Protein 1D0C (pdb70)

Sequence (830 aa):
GPKFPRVKNWELGSITYDTLCAQSQQDGPCTPRRCLGSLVLPRKLQTRPSPGPPPAEQLLSQARDFINQYYSSIKRSGSQAHEERLQEVEAEVASTGTYHLRESELVFGAKQAWRNAPRCVGRIQWGKLQVFDARDCSSAQEMFTYICNHIKYATNRGNLRSAITVFPQRAPGRGDFRIWNSQLVRYAGYRQQDGSVRGDPANVEITELCIQHGWTPGNGRFDVLPLLLQAPDEAPELFVLPPELVLEVPLEHPTLEWFAALGLRWYALPAVSNMLLEIGGLEFSAAPFSGWYMSTEIGTRNLCDPHRYNILEDVAVCMDLDTRTTSSLWKDKAAVEINLAVLHSFQLAKVTIVDHHAATVSFMKHLDNEQKARGGCPADWAWIVPPISGSLTPVFHQEMVNYILSPAFRYQPDPWKFPRVKNWELGSITYDTLCAQSQQDGPCTPRRCLGSLVLPRKLQTRPSPGPPPAEQLLSQARDFINQYYSSIKRSGSQAHEERLQEVEAEVASTGTYHLRESELVFGAKQAWRNAPRCVGRIQWGKLQVFDARDCSSAQEMFTYICNHIKYATNRGNLRSAITVFPQRAPGRGDFRIWNSQLVRYAGYRQQDGSVRGDPANVEITELCIQHGWTPGNGRFDVLPLLLQAPDEAPELFVLPPELVLEVPLEHPTLEWFAALGLRWYALPAVSNMLLEIGGLEFSAAPFSGWYMSTEIGTRNLCDPHRYNILEDVAVCMDLDTRTTSSLWKDKAAVEINLAVLHSFQLAKVTIVDHHAATVSFMKHLDNEQKARGGCPADWAWIVPPISGSLTPVFHQEMVNYILSPAFRYQPDPW

Nearest PDB structures (foldseek):
  5adn-assembly1_A  TM=1.001E+00  e=1.679E-86  Bos taurus
  1d1w-assembly1_A  TM=1.001E+00  e=5.850E-86  Bos taurus
  3jwx-assembly1_A  TM=9.986E-01  e=1.632E-84  Bos taurus
  1zzs-assembly1_B  TM=9.961E-01  e=7.212E-84  Bos taurus
  7m56-assembly1_A  TM=9.965E-01  e=1.079E-80  Homo sapiens

Foldseek 3Di:
DDPFDWWAQQVVGDIAGFPLQVQFPWDDDDDPVDDPLPDDADCTLEDDDDLFADDLVVLLVLQLVQLQVVCVVVPQHPHPVSVVVNVVQNVCCVVFVHGDDDPVSVVVQVLVQLLAAFLDLQNLCSVQEAEAEAQVDADQVSVVVQVLVCLCQQQVQQPGGKYKYFYHWDHGPKAAKAWQDFWQWAFEWDQDPVGDTAAWLVHDVVNVVQVVQPDDDDRHRGHTGWIFTDGIPDGTHTGRDDVVSWAKFQFDFPPPHCRSVVRDIGTFKTKGFQWWFAGSSIIRRGMIIIDGEALCCVLPVQCCDCNTVNCQVVQLVVVVFDPPDPVSVSSVVSSVRSSNRSVVRSVVSSHDYHYLQRSLVSSVVVQVVCCVVSVGGAHSLVSNQGPPPRVVHSSNSIGHHHGGDPSHIGHYDRPD/DWDWWAQQVVGDIATFPLQVQFPDDDDDDVVDDPLVDDADPRQADDAFQDADPLVVLLVLQLVLLQVVCVVVPCHVPVVSVVVSVQQNVVCVVPVGDDDDPVSVLVQQLVQLQAEQLDLQNLCSNFEAEAEAQVDADQVSVVVVVLVVLCQQPVQFAGGKYKYFYHWDDHPKFAWAWLDQFQWAFEWDCDPPNDTAAWLVHPVVNVVQVVQPDDDDRHRGHTAWIFTDGIPDGTDTGRHDVVSWAKFQWDFPPQHCPSVVRDIGTFKTKGFQWWFDGSNIIGRGMIIITGEALCCVLPVQCCPCNTVNCQVVQLVSVVFDPPDCVSVSSVVSSVRSSNRSVVRSVVSNHDYHYLQRSNVSSVVVQVVCCVVRVGGAHSLVSNQGPPCRVVHSSNSIGHHHGGDPSHIHHYDRPD

Structure (mmCIF, N/CA/C/O backbone):
data_1D0C
#
_entry.id   1D0C
#
_cell.length_a   57.44
_cell.length_b   105.98
_cell.length_c   155.79
_cell.angle_alpha   90
_cell.angle_beta   90
_cell.angle_gamma   90
#
_symmetry.space_group_name_H-M   'P 21 21 21'
#
loop_
_entity.id
_entity.type
_entity.pdbx_description
1 polymer 'BOVINE ENDOTHELIAL NITRIC OXIDE SYNTHASE HEME DOMAIN'
2 non-polymer 'ACETATE ION'
3 non-polymer 'ZINC ION'
4 non-polymer 'PROTOPORPHYRIN IX CONTAINING FE'
5 non-polymer 3-BROMO-7-NITROINDAZOLE
6 non-polymer 'CACODYLIC ACID'
7 non-polymer GLYCEROL
8 water water
#
loop_
_atom_site.group_PDB
_atom_site.id
_atom_site.type_symbol
_atom_site.label_atom_id
_atom_site.label_alt_id
_atom_site.label_comp_id
_atom_site.label_asym_id
_atom_site.label_entity_id
_atom_site.label_seq_id
_atom_site.pdbx_PDB_ins_code
_atom_site.Cartn_x
_atom_site.Cartn_y
_atom_site.Cartn_z
_atom_site.occupancy
_atom_site.B_iso_or_equiv
_atom_site.auth_seq_id
_atom_site.auth_comp_id
_atom_site.auth_asym_id
_atom_site.auth_atom_id
_atom_site.pdbx_PDB_model_num
ATOM 1 N N . GLY A 1 29 ? 8.833 -18.065 54.248 1.00 91.35 67 GLY A N 1
ATOM 2 C CA . GLY A 1 29 ? 8.793 -19.035 53.170 1.00 65.00 67 GLY A CA 1
ATOM 3 C C . GLY A 1 29 ? 9.735 -18.701 52.031 1.00 55.83 67 GLY A C 1
ATOM 4 O O . GLY A 1 29 ? 10.947 -18.928 52.125 1.00 46.43 67 GLY A O 1
ATOM 5 N N . PRO A 1 30 ? 9.208 -18.171 50.931 1.00 35.42 68 PRO A N 1
ATOM 6 C CA . PRO A 1 30 ? 10.080 -17.868 49.793 1.00 37.51 68 PRO A CA 1
ATOM 7 C C . PRO A 1 30 ? 11.151 -16.861 50.205 1.00 47.43 68 PRO A C 1
ATOM 8 O O . PRO A 1 30 ? 10.860 -15.867 50.868 1.00 52.23 68 PRO A O 1
ATOM 12 N N . LYS A 1 31 ? 12.361 -17.197 49.797 1.00 49.67 69 LYS A N 1
ATOM 13 C CA . LYS A 1 31 ? 13.602 -16.472 50.036 1.00 45.61 69 LYS A CA 1
ATOM 14 C C . LYS A 1 31 ? 13.688 -15.265 49.103 1.00 49.40 69 LYS A C 1
ATOM 15 O O . LYS A 1 31 ? 14.692 -14.994 48.441 1.00 52.41 69 LYS A O 1
ATOM 21 N N . PHE A 1 32 ? 12.591 -14.507 49.033 1.00 37.32 70 PHE A N 1
ATOM 22 C CA . PHE A 1 32 ? 12.522 -13.267 48.252 1.00 29.83 70 PHE A CA 1
ATOM 23 C C . PHE A 1 32 ? 11.766 -12.208 49.039 1.00 27.33 70 PHE A C 1
ATOM 24 O O . PHE A 1 32 ? 11.024 -12.524 49.982 1.00 27.08 70 PHE A O 1
ATOM 32 N N . PRO A 1 33 ? 11.906 -10.929 48.744 1.00 25.36 71 PRO A N 1
ATOM 33 C CA . PRO A 1 33 ? 11.039 -9.963 49.436 1.00 26.45 71 PRO A CA 1
ATOM 34 C C . PRO A 1 33 ? 9.558 -10.257 49.246 1.00 29.05 71 PRO A C 1
ATOM 35 O O . PRO A 1 33 ? 9.001 -10.460 48.165 1.00 27.41 71 PRO A O 1
ATOM 39 N N . ARG A 1 34 ? 8.871 -10.270 50.386 1.00 22.47 72 ARG A N 1
ATOM 40 C CA . ARG A 1 34 ? 7.434 -10.370 50.504 1.00 21.50 72 ARG A CA 1
ATOM 41 C C . ARG A 1 34 ? 6.849 -8.963 50.407 1.00 34.88 72 ARG A C 1
ATOM 42 O O . ARG A 1 34 ? 7.293 -8.057 51.121 1.00 34.81 72 ARG A O 1
ATOM 50 N N . VAL A 1 35 ? 5.870 -8.788 49.541 1.00 28.49 73 VAL A N 1
ATOM 51 C CA . VAL A 1 35 ? 5.277 -7.508 49.240 1.00 23.71 73 VAL A CA 1
ATOM 52 C C . VAL A 1 35 ? 3.781 -7.541 49.500 1.00 22.00 73 VAL A C 1
ATOM 53 O O . VAL A 1 35 ? 3.108 -8.402 48.945 1.00 29.02 73 VAL A O 1
ATOM 57 N N . LYS A 1 36 ? 3.284 -6.609 50.307 1.00 21.34 74 LYS A N 1
ATOM 58 C CA . LYS A 1 36 ? 1.878 -6.586 50.643 1.00 19.80 74 LYS A CA 1
ATOM 59 C C . LYS A 1 36 ? 1.156 -5.382 50.055 1.00 20.79 74 LYS A C 1
ATOM 60 O O . LYS A 1 36 ? 1.655 -4.269 50.002 1.00 25.99 74 LYS A O 1
ATOM 66 N N . ASN A 1 37 ? -0.079 -5.634 49.636 1.00 24.02 75 ASN A N 1
ATOM 67 C CA . ASN A 1 37 ? -1.030 -4.576 49.348 1.00 27.01 75 ASN A CA 1
ATOM 68 C C . ASN A 1 37 ? -2.003 -4.465 50.531 1.00 27.87 75 ASN A C 1
ATOM 69 O O . ASN A 1 37 ? -2.702 -5.436 50.821 1.00 27.68 75 ASN A O 1
ATOM 74 N N . TRP A 1 38 ? -2.006 -3.326 51.209 1.00 24.60 76 TRP A N 1
ATOM 75 C CA . TRP A 1 38 ? -2.800 -3.145 52.434 1.00 25.82 76 TRP A CA 1
ATOM 76 C C . TRP A 1 38 ? -4.254 -2.838 52.184 1.00 30.67 76 TRP A C 1
ATOM 77 O O . TRP A 1 38 ? -5.123 -3.015 53.046 1.00 33.60 76 TRP A O 1
ATOM 88 N N . GLU A 1 39 ? -4.603 -2.361 50.986 1.00 22.78 77 GLU A N 1
ATOM 89 C CA . GLU A 1 39 ? -6.017 -2.169 50.703 1.00 25.39 77 GLU A CA 1
ATOM 90 C C . GLU A 1 39 ? -6.720 -3.500 50.445 1.00 33.34 77 GLU A C 1
ATOM 91 O O . GLU A 1 39 ? -7.882 -3.705 50.806 1.00 30.88 77 GLU A O 1
ATOM 97 N N . LEU A 1 40 ? -6.033 -4.429 49.788 1.00 31.84 78 LEU A N 1
ATOM 98 C CA . LEU A 1 40 ? -6.665 -5.664 49.332 1.00 29.50 78 LEU A CA 1
ATOM 99 C C . LEU A 1 40 ? -6.274 -6.877 50.169 1.00 30.67 78 LEU A C 1
ATOM 100 O O . LEU A 1 40 ? -6.953 -7.908 50.081 1.00 36.04 78 LEU A O 1
ATOM 105 N N . GLY A 1 41 ? -5.203 -6.744 50.943 1.00 26.76 79 GLY A N 1
ATOM 106 C CA . GLY A 1 41 ? -4.670 -7.758 51.823 1.00 29.63 79 GLY A CA 1
ATOM 107 C C . GLY A 1 41 ? -3.999 -8.903 51.084 1.00 38.17 79 GLY A C 1
ATOM 108 O O . GLY A 1 41 ? -3.930 -10.017 51.603 1.00 50.92 79 GLY A O 1
ATOM 109 N N . SER A 1 42 ? -3.501 -8.651 49.880 1.00 35.75 80 SER A N 1
ATOM 110 C CA . SER A 1 42 ? -2.865 -9.669 49.055 1.00 27.95 80 SER A CA 1
ATOM 111 C C . SER A 1 42 ? -1.349 -9.555 49.147 1.00 27.44 80 SER A C 1
ATOM 112 O O . SER A 1 42 ? -0.814 -8.481 49.449 1.00 29.50 80 SER A O 1
ATOM 115 N N . ILE A 1 43 ? -0.680 -10.673 48.903 1.00 21.53 81 ILE A N 1
ATOM 116 C CA . ILE A 1 43 ? 0.762 -10.787 49.045 1.00 19.91 81 ILE A CA 1
ATOM 117 C C . ILE A 1 43 ? 1.387 -11.286 47.751 1.00 29.27 81 ILE A C 1
ATOM 118 O O . ILE A 1 43 ? 0.808 -12.146 47.095 1.00 27.38 81 ILE A O 1
ATOM 123 N N . THR A 1 44 ? 2.545 -10.735 47.409 1.00 27.44 82 THR A N 1
ATOM 124 C CA . THR A 1 44 ? 3.340 -11.302 46.332 1.00 28.72 82 THR A CA 1
ATOM 125 C C . THR A 1 44 ? 4.774 -11.349 46.823 1.00 25.05 82 THR A C 1
ATOM 126 O O . THR A 1 44 ? 5.118 -10.726 47.831 1.00 26.70 82 THR A O 1
ATOM 130 N N . TYR A 1 45 ? 5.601 -12.102 46.108 1.00 20.35 83 TYR A N 1
ATOM 131 C CA . TYR A 1 45 ? 7.013 -12.134 46.390 1.00 16.72 83 TYR A CA 1
ATOM 132 C C . TYR A 1 45 ? 7.717 -11.646 45.112 1.00 25.66 83 TYR A C 1
ATOM 133 O O . TYR A 1 45 ? 7.287 -12.081 44.045 1.00 26.55 83 TYR A O 1
ATOM 142 N N . ASP A 1 46 ? 8.714 -10.810 45.266 1.00 23.42 84 ASP A N 1
ATOM 143 C CA . ASP A 1 46 ? 9.458 -10.329 44.090 1.00 25.18 84 ASP A CA 1
ATOM 144 C C . ASP A 1 46 ? 10.686 -11.205 43.875 1.00 26.20 84 ASP A C 1
ATOM 145 O O . ASP A 1 46 ? 11.675 -11.156 44.622 1.00 25.94 84 ASP A O 1
ATOM 150 N N . THR A 1 47 ? 10.659 -12.012 42.799 1.00 22.09 85 THR A N 1
ATOM 151 C CA . THR A 1 47 ? 11.853 -12.787 42.460 1.00 22.64 85 THR A CA 1
ATOM 152 C C . THR A 1 47 ? 12.722 -12.099 41.409 1.00 23.73 85 THR A C 1
ATOM 153 O O . THR A 1 47 ? 13.903 -12.469 41.291 1.00 25.06 85 THR A O 1
ATOM 157 N N . LEU A 1 48 ? 12.156 -11.142 40.687 1.00 21.75 86 LEU A N 1
ATOM 158 C CA . LEU A 1 48 ? 12.870 -10.406 39.637 1.00 24.43 86 LEU A CA 1
ATOM 159 C C . LEU A 1 48 ? 14.103 -9.693 40.154 1.00 26.79 86 LEU A C 1
ATOM 160 O O . LEU A 1 48 ? 15.157 -9.634 39.510 1.00 25.55 86 LEU A O 1
ATOM 165 N N . CYS A 1 49 ? 14.040 -9.114 41.362 1.00 25.86 87 CYS A N 1
ATOM 166 C CA . CYS A 1 49 ? 15.179 -8.422 41.958 1.00 25.15 87 CYS A CA 1
ATOM 167 C C . CYS A 1 49 ? 16.414 -9.299 42.069 1.00 24.72 87 CYS A C 1
ATOM 168 O O . CYS A 1 49 ? 17.564 -8.860 42.150 1.00 27.32 87 CYS A O 1
ATOM 171 N N . ALA A 1 50 ? 16.224 -10.621 42.060 1.00 26.53 88 ALA A N 1
ATOM 172 C CA . ALA A 1 50 ? 17.415 -11.477 42.068 1.00 41.36 88 ALA A CA 1
ATOM 173 C C . ALA A 1 50 ? 18.213 -11.349 40.779 1.00 43.21 88 ALA A C 1
ATOM 174 O O . ALA A 1 50 ? 19.367 -11.787 40.689 1.00 36.03 88 ALA A O 1
ATOM 176 N N . GLN A 1 51 ? 17.639 -10.727 39.742 1.00 40.25 89 GLN A N 1
ATOM 177 C CA . GLN A 1 51 ? 18.434 -10.548 38.526 1.00 38.57 89 GLN A CA 1
ATOM 178 C C . GLN A 1 51 ? 19.227 -9.260 38.521 1.00 40.93 89 GLN A C 1
ATOM 179 O O . GLN A 1 51 ? 20.000 -8.965 37.602 1.00 44.70 89 GLN A O 1
ATOM 185 N N . SER A 1 52 ? 19.051 -8.448 39.564 1.00 31.12 90 SER A N 1
ATOM 186 C CA . SER A 1 52 ? 19.741 -7.166 39.591 1.00 34.88 90 SER A CA 1
ATOM 187 C C . SER A 1 52 ? 21.244 -7.370 39.772 1.00 41.25 90 SER A C 1
ATOM 188 O O . SER A 1 52 ? 21.678 -8.067 40.684 1.00 51.89 90 SER A O 1
ATOM 191 N N . GLN A 1 53 ? 22.037 -6.770 38.893 1.00 41.72 91 GLN A N 1
ATOM 192 C CA . GLN A 1 53 ? 23.487 -6.919 38.917 1.00 48.76 91 GLN A CA 1
ATOM 193 C C . GLN A 1 53 ? 24.167 -5.549 38.897 1.00 52.75 91 GLN A C 1
ATOM 194 O O . GLN A 1 53 ? 25.188 -5.387 38.231 1.00 66.15 91 GLN A O 1
ATOM 200 N N . GLN A 1 54 ? 23.556 -4.631 39.624 1.00 51.53 92 GLN A N 1
ATOM 201 C CA . GLN A 1 54 ? 23.925 -3.243 39.803 1.00 51.24 92 GLN A CA 1
ATOM 202 C C . GLN A 1 54 ? 23.316 -2.718 41.103 1.00 44.88 92 GLN A C 1
ATOM 203 O O . GLN A 1 54 ? 22.101 -2.745 41.277 1.00 34.64 92 GLN A O 1
ATOM 209 N N . ASP A 1 55 ? 24.159 -2.252 42.010 1.00 43.87 93 ASP A N 1
ATOM 210 C CA . ASP A 1 55 ? 23.690 -1.931 43.351 1.00 45.42 93 ASP A CA 1
ATOM 211 C C . ASP A 1 55 ? 23.118 -0.525 43.474 1.00 43.32 93 ASP A C 1
ATOM 212 O O . ASP A 1 55 ? 23.522 0.368 42.732 1.00 45.59 93 ASP A O 1
ATOM 217 N N . GLY A 1 56 ? 22.192 -0.401 44.416 1.00 42.73 94 GLY A N 1
ATOM 218 C CA . GLY A 1 56 ? 21.524 0.800 44.853 1.00 40.89 94 GLY A CA 1
ATOM 219 C C . GLY A 1 56 ? 22.276 1.488 45.978 1.00 39.00 94 GLY A C 1
ATOM 220 O O . GLY A 1 56 ? 23.359 1.047 46.378 1.00 36.41 94 GLY A O 1
ATOM 221 N N . PRO A 1 57 ? 21.705 2.574 46.484 1.00 37.50 95 PRO A N 1
ATOM 222 C CA . PRO A 1 57 ? 22.349 3.347 47.552 1.00 44.65 95 PRO A CA 1
ATOM 223 C C . PRO A 1 57 ? 22.045 2.892 48.977 1.00 41.08 95 PRO A C 1
ATOM 224 O O . PRO A 1 57 ? 22.651 3.415 49.926 1.00 30.45 95 PRO A O 1
ATOM 228 N N . CYS A 1 58 ? 21.120 1.956 49.150 1.00 35.13 96 CYS A N 1
ATOM 229 C CA . CYS A 1 58 ? 20.800 1.504 50.504 1.00 40.20 96 CYS A CA 1
ATOM 230 C C . CYS A 1 58 ? 21.738 0.441 51.057 1.00 38.67 96 CYS A C 1
ATOM 231 O O . CYS A 1 58 ? 22.341 -0.323 50.306 1.00 33.52 96 CYS A O 1
ATOM 234 N N . THR A 1 59 ? 21.831 0.372 52.382 1.00 34.41 97 THR A N 1
ATOM 235 C CA . THR A 1 59 ? 22.506 -0.688 53.112 1.00 37.87 97 THR A CA 1
ATOM 236 C C . THR A 1 59 ? 21.610 -1.209 54.235 1.00 37.54 97 THR A C 1
ATOM 237 O O . THR A 1 59 ? 20.626 -0.557 54.600 1.00 32.32 97 THR A O 1
ATOM 241 N N . PRO A 1 60 ? 21.908 -2.371 54.797 1.00 38.59 98 PRO A N 1
ATOM 242 C CA . PRO A 1 60 ? 21.127 -2.830 55.958 1.00 38.11 98 PRO A CA 1
ATOM 243 C C . PRO A 1 60 ? 21.117 -1.780 57.070 1.00 34.53 98 PRO A C 1
ATOM 244 O O . PRO A 1 60 ? 20.142 -1.719 57.819 1.00 47.33 98 PRO A O 1
ATOM 248 N N . ARG A 1 61 ? 22.169 -0.994 57.168 1.00 29.03 99 ARG A N 1
ATOM 249 C CA . ARG A 1 61 ? 22.389 0.065 58.127 1.00 38.46 99 ARG A CA 1
ATOM 250 C C . ARG A 1 61 ? 21.586 1.330 57.875 1.00 41.59 99 ARG A C 1
ATOM 251 O O . ARG A 1 61 ? 21.217 2.036 58.821 1.00 30.83 99 ARG A O 1
ATOM 259 N N . ARG A 1 62 ? 21.297 1.693 56.620 1.00 35.96 100 ARG A N 1
ATOM 260 C CA . ARG A 1 62 ? 20.472 2.891 56.412 1.00 27.89 100 ARG A CA 1
ATOM 261 C C . ARG A 1 62 ? 19.911 2.905 54.988 1.00 34.04 100 ARG A C 1
ATOM 262 O O . ARG A 1 62 ? 20.550 2.476 54.028 1.00 32.27 100 ARG A O 1
ATOM 270 N N . CYS A 1 63 ? 18.686 3.421 54.927 1.00 29.54 101 CYS A N 1
ATOM 271 C CA . CYS A 1 63 ? 17.975 3.530 53.659 1.00 26.22 101 CYS A CA 1
ATOM 272 C C . CYS A 1 63 ? 18.126 4.943 53.085 1.00 33.32 101 CYS A C 1
ATOM 273 O O . CYS A 1 63 ? 17.834 5.908 53.787 1.00 25.64 101 CYS A O 1
ATOM 276 N N . LEU A 1 64 ? 18.557 4.998 51.823 1.00 27.56 102 LEU A N 1
ATOM 277 C CA . LEU A 1 64 ? 18.701 6.223 51.054 1.00 30.93 102 LEU A CA 1
ATOM 278 C C . LEU A 1 64 ? 17.694 6.303 49.909 1.00 29.82 102 LEU A C 1
ATOM 279 O O . LEU A 1 64 ? 17.949 7.019 48.940 1.00 31.73 102 LEU A O 1
ATOM 284 N N . GLY A 1 65 ? 16.594 5.590 50.022 1.00 27.98 103 GLY A N 1
ATOM 285 C CA . GLY A 1 65 ? 15.543 5.498 49.031 1.00 33.31 103 GLY A CA 1
ATOM 286 C C . GLY A 1 65 ? 14.964 6.829 48.605 1.00 37.02 103 GLY A C 1
ATOM 287 O O . GLY A 1 65 ? 14.558 7.017 47.449 1.00 30.25 103 GLY A O 1
ATOM 288 N N . SER A 1 66 ? 14.909 7.809 49.513 1.00 29.36 104 SER A N 1
ATOM 289 C CA . SER A 1 66 ? 14.332 9.091 49.117 1.00 26.31 104 SER A CA 1
ATOM 290 C C . SER A 1 66 ? 15.342 9.999 48.432 1.00 31.70 104 SER A C 1
ATOM 291 O O . SER A 1 66 ? 14.915 11.061 47.961 1.00 38.85 104 SER A O 1
ATOM 294 N N . LEU A 1 67 ? 16.627 9.674 48.344 1.00 27.27 105 LEU A N 1
ATOM 295 C CA . LEU A 1 67 ? 17.537 10.595 47.650 1.00 30.91 105 LEU A CA 1
ATOM 296 C C . LEU A 1 67 ? 17.228 10.648 46.161 1.00 28.25 105 LEU A C 1
ATOM 297 O O . LEU A 1 67 ? 17.033 9.617 45.526 1.00 28.57 105 LEU A O 1
ATOM 302 N N . VAL A 1 68 ? 17.163 11.843 45.589 1.00 23.83 106 VAL A N 1
ATOM 303 C CA . VAL A 1 68 ? 16.806 11.975 44.180 1.00 32.46 106 VAL A CA 1
ATOM 304 C C . VAL A 1 68 ? 17.900 11.515 43.229 1.00 33.47 106 VAL A C 1
ATOM 305 O O . VAL A 1 68 ? 17.618 10.740 42.306 1.00 30.56 106 VAL A O 1
ATOM 309 N N . LEU A 1 69 ? 19.144 11.956 43.399 1.00 31.10 107 LEU A N 1
ATOM 310 C CA . LEU A 1 69 ? 20.201 11.516 42.482 1.00 34.80 107 LEU A CA 1
ATOM 311 C C . LEU A 1 69 ? 21.235 10.668 43.205 1.00 58.42 107 LEU A C 1
ATOM 312 O O . LEU A 1 69 ? 22.249 11.211 43.661 1.00 82.60 107 LEU A O 1
ATOM 317 N N . PRO A 1 70 ? 21.031 9.364 43.318 1.00 73.41 108 PRO A N 1
ATOM 318 C CA . PRO A 1 70 ? 22.077 8.539 43.942 1.00 83.75 108 PRO A CA 1
ATOM 319 C C . PRO A 1 70 ? 23.227 8.334 42.961 1.00 92.40 108 PRO A C 1
ATOM 320 O O . PRO A 1 70 ? 22.988 8.075 41.778 1.00 90.16 108 PRO A O 1
ATOM 324 N N . ARG A 1 71 ? 24.467 8.450 43.427 1.00 102.70 109 ARG A N 1
ATOM 325 C CA . ARG A 1 71 ? 25.612 8.226 42.542 1.00 107.99 109 ARG A CA 1
ATOM 326 C C . ARG A 1 71 ? 25.783 6.737 42.254 1.00 112.62 109 ARG A C 1
ATOM 327 O O . ARG A 1 71 ? 26.711 6.101 42.757 1.00 121.68 109 ARG A O 1
ATOM 335 N N . LYS A 1 72 ? 24.882 6.177 41.456 1.00 115.28 110 LYS A N 1
ATOM 336 C CA . LYS A 1 72 ? 24.890 4.752 41.132 1.00 114.61 110 LYS A CA 1
ATOM 337 C C . LYS A 1 72 ? 24.668 4.530 39.640 1.00 113.31 110 LYS A C 1
ATOM 338 O O . LYS A 1 72 ? 25.616 4.294 38.884 1.00 116.95 110 LYS A O 1
ATOM 344 N N . LEU A 1 73 ? 23.413 4.613 39.196 1.00 109.66 111 LEU A N 1
ATOM 345 C CA . LEU A 1 73 ? 23.127 4.591 37.767 1.00 105.97 111 LEU A CA 1
ATOM 346 C C . LEU A 1 73 ? 24.038 5.612 37.067 1.00 110.92 111 LEU A C 1
ATOM 347 O O . LEU A 1 73 ? 24.564 5.314 35.995 1.00 115.61 111 LEU A O 1
ATOM 352 N N . GLN A 1 74 ? 24.163 6.765 37.714 1.00 113.52 112 GLN A N 1
ATOM 353 C CA . GLN A 1 74 ? 24.969 7.889 37.260 1.00 115.97 112 GLN A CA 1
ATOM 354 C C . GLN A 1 74 ? 26.296 7.402 36.679 1.00 119.98 112 GLN A C 1
ATOM 355 O O . GLN A 1 74 ? 26.792 6.334 37.054 1.00 125.41 112 GLN A O 1
ATOM 361 N N . THR A 1 75 ? 26.837 8.200 35.762 1.00 121.39 113 THR A N 1
ATOM 362 C CA . THR A 1 75 ? 27.970 7.754 34.968 1.00 121.35 113 THR A CA 1
ATOM 363 C C . THR A 1 75 ? 29.005 8.842 34.745 1.00 123.17 113 THR A C 1
ATOM 364 O O . THR A 1 75 ? 28.771 9.739 33.928 1.00 131.01 113 THR A O 1
ATOM 368 N N . ARG A 1 76 ? 30.142 8.775 35.432 1.00 123.93 114 ARG A N 1
ATOM 369 C CA . ARG A 1 76 ? 31.220 9.734 35.182 1.00 123.79 114 ARG A CA 1
ATOM 370 C C . ARG A 1 76 ? 32.011 9.309 33.942 1.00 124.33 114 ARG A C 1
ATOM 371 O O . ARG A 1 76 ? 32.780 8.352 34.036 1.00 120.74 114 ARG A O 1
ATOM 379 N N . PRO A 1 77 ? 31.772 10.027 32.848 1.00 125.92 115 PRO A N 1
ATOM 380 C CA . PRO A 1 77 ? 32.287 9.718 31.517 1.00 122.80 115 PRO A CA 1
ATOM 381 C C . PRO A 1 77 ? 33.690 9.125 31.518 1.00 117.00 115 PRO A C 1
ATOM 382 O O . PRO A 1 77 ? 34.673 9.822 31.775 1.00 115.21 115 PRO A O 1
ATOM 386 N N . SER A 1 78 ? 33.736 7.830 31.226 1.00 113.77 116 SER A N 1
ATOM 387 C CA . SER A 1 78 ? 34.975 7.074 31.114 1.00 110.61 116 SER A CA 1
ATOM 388 C C . SER A 1 78 ? 35.694 7.438 29.812 1.00 108.10 116 SER A C 1
ATOM 389 O O . SER A 1 78 ? 35.228 7.068 28.735 1.00 79.46 116 SER A O 1
ATOM 392 N N . PRO A 1 79 ? 36.804 8.152 29.978 1.00 111.50 117 PRO A N 1
ATOM 393 C CA . PRO A 1 79 ? 37.626 8.675 28.884 1.00 110.32 117 PRO A CA 1
ATOM 394 C C . PRO A 1 79 ? 37.733 7.723 27.695 1.00 104.29 117 PRO A C 1
ATOM 395 O O . PRO A 1 79 ? 37.711 8.173 26.547 1.00 78.25 117 PRO A O 1
ATOM 399 N N . GLY A 1 80 ? 37.845 6.433 27.981 1.00 105.31 118 GLY A N 1
ATOM 400 C CA . GLY A 1 80 ? 37.913 5.390 26.975 1.00 105.17 118 GLY A CA 1
ATOM 401 C C . GLY A 1 80 ? 36.923 4.268 27.248 1.00 103.58 118 GLY A C 1
ATOM 402 O O . GLY A 1 80 ? 36.280 4.249 28.295 1.00 68.48 118 GLY A O 1
ATOM 403 N N . PRO A 1 81 ? 36.824 3.346 26.295 1.00 110.70 119 PRO A N 1
ATOM 404 C CA . PRO A 1 81 ? 35.918 2.201 26.353 1.00 110.14 119 PRO A CA 1
ATOM 405 C C . PRO A 1 81 ? 35.850 1.546 27.726 1.00 106.93 119 PRO A C 1
ATOM 406 O O . PRO A 1 81 ? 36.628 1.857 28.630 1.00 105.33 119 PRO A O 1
ATOM 410 N N . PRO A 1 82 ? 34.902 0.628 27.880 1.00 102.91 120 PRO A N 1
ATOM 411 C CA . PRO A 1 82 ? 34.824 -0.147 29.120 1.00 100.24 120 PRO A CA 1
ATOM 412 C C . PRO A 1 82 ? 35.923 -1.203 29.157 1.00 92.26 120 PRO A C 1
ATOM 413 O O . PRO A 1 82 ? 36.474 -1.545 28.109 1.00 76.48 120 PRO A O 1
ATOM 417 N N . PRO A 1 83 ? 36.225 -1.696 30.350 1.00 89.17 121 PRO A N 1
ATOM 418 C CA . PRO A 1 83 ? 37.072 -2.893 30.438 1.00 80.65 121 PRO A CA 1
ATOM 419 C C . PRO A 1 83 ? 36.448 -3.952 29.528 1.00 66.92 121 PRO A C 1
ATOM 420 O O . PRO A 1 83 ? 35.238 -4.164 29.577 1.00 59.44 121 PRO A O 1
ATOM 424 N N . ALA A 1 84 ? 37.280 -4.559 28.698 1.00 62.41 122 ALA A N 1
ATOM 425 C CA . ALA A 1 84 ? 36.793 -5.533 27.729 1.00 62.94 122 ALA A CA 1
ATOM 426 C C . ALA A 1 84 ? 35.940 -6.602 28.403 1.00 64.27 122 ALA A C 1
ATOM 427 O O . ALA A 1 84 ? 34.943 -7.044 27.836 1.00 51.66 122 ALA A O 1
ATOM 429 N N . GLU A 1 85 ? 36.343 -7.002 29.605 1.00 66.94 123 GLU A N 1
ATOM 430 C CA . GLU A 1 85 ? 35.648 -8.057 30.330 1.00 70.09 123 GLU A CA 1
ATOM 431 C C . GLU A 1 85 ? 34.349 -7.538 30.940 1.00 62.68 123 GLU A C 1
ATOM 432 O O . GLU A 1 85 ? 33.333 -8.229 30.894 1.00 55.99 123 GLU A O 1
ATOM 438 N N . GLN A 1 86 ? 34.393 -6.335 31.502 1.00 56.74 124 GLN A N 1
ATOM 439 C CA . GLN A 1 86 ? 33.200 -5.690 32.044 1.00 51.52 124 GLN A CA 1
ATOM 440 C C . GLN A 1 86 ? 32.152 -5.544 30.939 1.00 40.75 124 GLN A C 1
ATOM 441 O O . GLN A 1 86 ? 31.009 -5.965 31.104 1.00 41.89 124 GLN A O 1
ATOM 447 N N . LEU A 1 87 ? 32.569 -4.951 29.822 1.00 34.80 125 LEU A N 1
ATOM 448 C CA . LEU A 1 87 ? 31.691 -4.738 28.678 1.00 33.28 125 LEU A CA 1
ATOM 449 C C . LEU A 1 87 ? 31.181 -6.068 28.132 1.00 30.68 125 LEU A C 1
ATOM 450 O O . LEU A 1 87 ? 30.007 -6.252 27.787 1.00 32.41 125 LEU A O 1
ATOM 455 N N . LEU A 1 88 ? 32.079 -7.046 28.051 1.00 37.55 126 LEU A N 1
ATOM 456 C CA . LEU A 1 88 ? 31.689 -8.370 27.579 1.00 40.64 126 LEU A CA 1
ATOM 457 C C . LEU A 1 88 ? 30.695 -9.029 28.515 1.00 29.80 126 LEU A C 1
ATOM 458 O O . LEU A 1 88 ? 29.746 -9.676 28.089 1.00 33.95 126 LEU A O 1
ATOM 463 N N . SER A 1 89 ? 30.890 -8.864 29.829 1.00 37.25 127 SER A N 1
ATOM 464 C CA . SER A 1 89 ? 29.910 -9.457 30.748 1.00 39.67 127 SER A CA 1
ATOM 465 C C . SER A 1 89 ? 28.551 -8.799 30.530 1.00 32.53 127 SER A C 1
ATOM 466 O O . SER A 1 89 ? 27.525 -9.470 30.481 1.00 36.01 127 SER A O 1
ATOM 469 N N . GLN A 1 90 ? 28.513 -7.476 30.371 1.00 31.72 128 GLN A N 1
ATOM 470 C CA . GLN A 1 90 ? 27.223 -6.825 30.173 1.00 25.30 128 GLN A CA 1
ATOM 471 C C . GLN A 1 90 ? 26.607 -7.169 28.820 1.00 27.13 128 GLN A C 1
ATOM 472 O O . GLN A 1 90 ? 25.388 -7.265 28.666 1.00 26.85 128 GLN A O 1
ATOM 478 N N . ALA A 1 91 ? 27.448 -7.336 27.809 1.00 25.75 129 ALA A N 1
ATOM 479 C CA . ALA A 1 91 ? 26.973 -7.640 26.465 1.00 22.20 129 ALA A CA 1
ATOM 480 C C . ALA A 1 91 ? 26.371 -9.039 26.410 1.00 25.25 129 ALA A C 1
ATOM 481 O O . ALA A 1 91 ? 25.292 -9.243 25.852 1.00 28.37 129 ALA A O 1
ATOM 483 N N . ARG A 1 92 ? 27.079 -9.999 27.000 1.00 33.77 130 ARG A N 1
ATOM 484 C CA . ARG A 1 92 ? 26.611 -11.380 27.070 1.00 31.59 130 ARG A CA 1
ATOM 485 C C . ARG A 1 92 ? 25.272 -11.435 27.788 1.00 28.98 130 ARG A C 1
ATOM 486 O O . ARG A 1 92 ? 24.311 -12.076 27.365 1.00 30.37 130 ARG A O 1
ATOM 494 N N . ASP A 1 93 ? 25.168 -10.705 28.905 1.00 30.16 131 ASP A N 1
ATOM 495 C CA . ASP A 1 93 ? 23.881 -10.729 29.596 1.00 29.31 131 ASP A CA 1
ATOM 496 C C . ASP A 1 93 ? 22.775 -10.172 28.725 1.00 22.14 131 ASP A C 1
ATOM 497 O O . ASP A 1 93 ? 21.636 -10.652 28.679 1.00 25.41 131 ASP A O 1
ATOM 502 N N . PHE A 1 94 ? 23.109 -9.092 27.998 1.00 22.93 132 PHE A N 1
ATOM 503 C CA . PHE A 1 94 ? 22.062 -8.449 27.209 1.00 22.44 132 PHE A CA 1
ATOM 504 C C . PHE A 1 94 ? 21.659 -9.385 26.060 1.00 20.88 132 PHE A C 1
ATOM 505 O O . PHE A 1 94 ? 20.491 -9.567 25.736 1.00 21.08 132 PHE A O 1
ATOM 513 N N . ILE A 1 95 ? 22.680 -9.974 25.437 1.00 23.43 133 ILE A N 1
ATOM 514 C CA . ILE A 1 95 ? 22.296 -10.853 24.321 1.00 24.11 133 ILE A CA 1
ATOM 515 C C . ILE A 1 95 ? 21.500 -12.042 24.809 1.00 26.14 133 ILE A C 1
ATOM 516 O O . ILE A 1 95 ? 20.541 -12.501 24.179 1.00 27.91 133 ILE A O 1
ATOM 521 N N . ASN A 1 96 ? 21.866 -12.554 25.987 1.00 23.47 134 ASN A N 1
ATOM 522 C CA . ASN A 1 96 ? 21.021 -13.584 26.594 1.00 23.33 134 ASN A CA 1
ATOM 523 C C . ASN A 1 96 ? 19.610 -13.096 26.836 1.00 27.87 134 ASN A C 1
ATOM 524 O O . ASN A 1 96 ? 18.628 -13.794 26.566 1.00 24.74 134 ASN A O 1
ATOM 529 N N . GLN A 1 97 ? 19.403 -11.860 27.338 1.00 26.92 135 GLN A N 1
ATOM 530 C CA . GLN A 1 97 ? 18.026 -11.411 27.497 1.00 23.93 135 GLN A CA 1
ATOM 531 C C . GLN A 1 97 ? 17.275 -11.331 26.172 1.00 22.25 135 GLN A C 1
ATOM 532 O O . GLN A 1 97 ? 16.079 -11.612 26.054 1.00 22.68 135 GLN A O 1
ATOM 538 N N . TYR A 1 98 ? 18.006 -10.897 25.136 1.00 23.13 136 TYR A N 1
ATOM 539 C CA . TYR A 1 98 ? 17.380 -10.778 23.826 1.00 21.34 136 TYR A CA 1
ATOM 540 C C . TYR A 1 98 ? 16.926 -12.139 23.305 1.00 20.86 136 TYR A C 1
ATOM 541 O O . TYR A 1 98 ? 15.779 -12.318 22.886 1.00 28.15 136 TYR A O 1
ATOM 550 N N . TYR A 1 99 ? 17.807 -13.122 23.308 1.00 24.91 137 TYR A N 1
ATOM 551 C CA . TYR A 1 99 ? 17.404 -14.456 22.795 1.00 25.44 137 TYR A CA 1
ATOM 552 C C . TYR A 1 99 ? 16.349 -15.092 23.672 1.00 28.90 137 TYR A C 1
ATOM 553 O O . TYR A 1 99 ? 15.447 -15.793 23.206 1.00 27.29 137 TYR A O 1
ATOM 562 N N . SER A 1 100 ? 16.360 -14.852 24.985 1.00 33.79 138 SER A N 1
ATOM 563 C CA . SER A 1 100 ? 15.231 -15.333 25.785 1.00 28.43 138 SER A CA 1
ATOM 564 C C . SER A 1 100 ? 13.944 -14.670 25.367 1.00 26.61 138 SER A C 1
ATOM 565 O O . SER A 1 100 ? 12.864 -15.260 25.266 1.00 32.85 138 SER A O 1
ATOM 568 N N . SER A 1 101 ? 14.023 -13.350 25.103 1.00 30.87 139 SER A N 1
ATOM 569 C CA . SER A 1 101 ? 12.790 -12.668 24.725 1.00 27.67 139 SER A CA 1
ATOM 570 C C . SER A 1 101 ? 12.202 -13.208 23.437 1.00 34.87 139 SER A C 1
ATOM 571 O O . SER A 1 101 ? 10.974 -13.234 23.271 1.00 36.43 139 SER A O 1
ATOM 574 N N . ILE A 1 102 ? 13.038 -13.628 22.477 1.00 30.29 140 ILE A N 1
ATOM 575 C CA . ILE A 1 102 ? 12.382 -14.159 21.271 1.00 27.32 140 ILE A CA 1
ATOM 576 C C . ILE A 1 102 ? 12.263 -15.675 21.325 1.00 32.72 140 ILE A C 1
ATOM 577 O O . ILE A 1 102 ? 11.926 -16.285 20.317 1.00 33.90 140 ILE A O 1
ATOM 582 N N . LYS A 1 103 ? 12.538 -16.283 22.465 1.00 32.73 141 LYS A N 1
ATOM 583 C CA . LYS A 1 103 ? 12.373 -17.705 22.716 1.00 32.62 141 LYS A CA 1
ATOM 584 C C . LYS A 1 103 ? 13.346 -18.577 21.936 1.00 36.62 141 LYS A C 1
ATOM 585 O O . LYS A 1 103 ? 12.950 -19.664 21.491 1.00 34.43 141 LYS A O 1
ATOM 591 N N . ARG A 1 104 ? 14.596 -18.146 21.806 1.00 29.94 142 ARG A N 1
ATOM 592 C CA . ARG A 1 104 ? 15.625 -18.916 21.126 1.00 35.21 142 ARG A CA 1
ATOM 593 C C . ARG A 1 104 ? 16.900 -19.059 21.950 1.00 35.00 142 ARG A C 1
ATOM 594 O O . ARG A 1 104 ? 17.998 -19.212 21.405 1.00 31.52 142 ARG A O 1
ATOM 602 N N . SER A 1 105 ? 16.784 -19.023 23.272 1.00 30.84 143 SER A N 1
ATOM 603 C CA . SER A 1 105 ? 17.963 -19.189 24.116 1.00 30.78 143 SER A CA 1
ATOM 604 C C . SER A 1 105 ? 18.606 -20.561 23.926 1.00 46.84 143 SER A C 1
ATOM 605 O O . SER A 1 105 ? 17.891 -21.568 23.886 1.00 37.65 143 SER A O 1
ATOM 608 N N . GLY A 1 106 ? 19.933 -20.605 23.814 1.00 42.05 144 GLY A N 1
ATOM 609 C CA . GLY A 1 106 ? 20.673 -21.846 23.681 1.00 43.02 144 GLY A CA 1
ATOM 610 C C . GLY A 1 106 ? 20.775 -22.305 22.234 1.00 39.08 144 GLY A C 1
ATOM 611 O O . GLY A 1 106 ? 21.462 -23.283 21.929 1.00 36.85 144 GLY A O 1
ATOM 612 N N . SER A 1 107 ? 20.074 -21.578 21.375 1.00 32.52 145 SER A N 1
ATOM 613 C CA . SER A 1 107 ? 20.022 -21.878 19.952 1.00 38.10 145 SER A CA 1
ATOM 614 C C . SER A 1 107 ? 21.340 -21.601 19.236 1.00 47.51 145 SER A C 1
ATOM 615 O O . SER A 1 107 ? 22.235 -20.950 19.764 1.00 42.69 145 SER A O 1
ATOM 618 N N . GLN A 1 108 ? 21.404 -22.122 18.009 1.00 47.60 146 GLN A N 1
ATOM 619 C CA . GLN A 1 108 ? 22.537 -21.905 17.116 1.00 41.88 146 GLN A CA 1
ATOM 620 C C . GLN A 1 108 ? 22.715 -20.404 16.882 1.00 33.91 146 GLN A C 1
ATOM 621 O O . GLN A 1 108 ? 23.819 -19.900 17.084 1.00 38.06 146 GLN A O 1
ATOM 627 N N . ALA A 1 109 ? 21.667 -19.707 16.490 1.00 37.00 147 ALA A N 1
ATOM 628 C CA . ALA A 1 109 ? 21.666 -18.273 16.265 1.00 37.56 147 ALA A CA 1
ATOM 629 C C . ALA A 1 109 ? 22.130 -17.491 17.491 1.00 34.28 147 ALA A C 1
ATOM 630 O O . ALA A 1 109 ? 22.793 -16.459 17.348 1.00 35.81 147 ALA A O 1
ATOM 632 N N . HIS A 1 110 ? 21.779 -17.988 18.671 1.00 31.50 148 HIS A N 1
ATOM 633 C CA . HIS A 1 110 ? 22.153 -17.304 19.920 1.00 33.87 148 HIS A CA 1
ATOM 634 C C . HIS A 1 110 ? 23.648 -17.425 20.160 1.00 35.52 148 HIS A C 1
ATOM 635 O O . HIS A 1 110 ? 24.327 -16.460 20.514 1.00 36.68 148 HIS A O 1
ATOM 642 N N . GLU A 1 111 ? 24.203 -18.618 19.958 1.00 30.99 149 GLU A N 1
ATOM 643 C CA . GLU A 1 111 ? 25.618 -18.886 20.150 1.00 31.04 149 GLU A CA 1
ATOM 644 C C . GLU A 1 111 ? 26.503 -18.089 19.204 1.00 29.90 149 GLU A C 1
ATOM 645 O O . GLU A 1 111 ? 27.533 -17.555 19.604 1.00 33.69 149 GLU A O 1
ATOM 651 N N . GLU A 1 112 ? 26.068 -18.052 17.943 1.00 29.35 150 GLU A N 1
ATOM 652 C CA . GLU A 1 112 ? 26.734 -17.255 16.925 1.00 31.53 150 GLU A CA 1
ATOM 653 C C . GLU A 1 112 ? 26.716 -15.766 17.263 1.00 34.76 150 GLU A C 1
ATOM 654 O O . GLU A 1 112 ? 27.727 -15.087 17.088 1.00 40.07 150 GLU A O 1
ATOM 660 N N . ARG A 1 113 ? 25.569 -15.265 17.748 1.00 31.83 151 ARG A N 1
ATOM 661 C CA . ARG A 1 113 ? 25.557 -13.840 18.122 1.00 30.21 151 ARG A CA 1
ATOM 662 C C . ARG A 1 113 ? 26.510 -13.577 19.280 1.00 28.36 151 ARG A C 1
ATOM 663 O O . ARG A 1 113 ? 27.263 -12.596 19.273 1.00 29.54 151 ARG A O 1
ATOM 671 N N . LEU A 1 114 ? 26.555 -14.429 20.309 1.00 27.16 152 LEU A N 1
ATOM 672 C CA . LEU A 1 114 ? 27.554 -14.240 21.363 1.00 27.74 152 LEU A CA 1
ATOM 673 C C . LEU A 1 114 ? 28.982 -14.286 20.820 1.00 40.04 152 LEU A C 1
ATOM 674 O O . LEU A 1 114 ? 29.842 -13.538 21.301 1.00 34.94 152 LEU A O 1
ATOM 679 N N . GLN A 1 115 ? 29.259 -15.149 19.841 1.00 41.65 153 GLN A N 1
ATOM 680 C CA . GLN A 1 115 ? 30.597 -15.222 19.242 1.00 35.04 153 GLN A CA 1
ATOM 681 C C . GLN A 1 115 ? 30.930 -13.944 18.498 1.00 27.23 153 GLN A C 1
ATOM 682 O O . GLN A 1 115 ? 32.000 -13.349 18.580 1.00 38.43 153 GLN A O 1
ATOM 688 N N . GLU A 1 116 ? 29.953 -13.485 17.714 1.00 34.63 154 GLU A N 1
ATOM 689 C CA . GLU A 1 116 ? 30.183 -12.268 16.931 1.00 34.72 154 GLU A CA 1
ATOM 690 C C . GLU A 1 116 ? 30.442 -11.094 17.863 1.00 36.47 154 GLU A C 1
ATOM 691 O O . GLU A 1 116 ? 31.359 -10.284 17.700 1.00 37.61 154 GLU A O 1
ATOM 697 N N . VAL A 1 117 ? 29.625 -10.967 18.906 1.00 31.83 155 VAL A N 1
ATOM 698 C CA . VAL A 1 117 ? 29.842 -9.860 19.831 1.00 33.71 155 VAL A CA 1
ATOM 699 C C . VAL A 1 117 ? 31.209 -9.980 20.476 1.00 36.62 155 VAL A C 1
ATOM 700 O O . VAL A 1 117 ? 31.906 -8.974 20.665 1.00 36.43 155 VAL A O 1
ATOM 704 N N . GLU A 1 118 ? 31.628 -11.200 20.814 1.00 37.33 156 GLU A N 1
ATOM 705 C CA . GLU A 1 118 ? 32.938 -11.371 21.454 1.00 35.34 156 GLU A CA 1
ATOM 706 C C . GLU A 1 118 ? 34.075 -10.971 20.522 1.00 35.37 156 GLU A C 1
ATOM 707 O O . GLU A 1 118 ? 35.028 -10.294 20.909 1.00 39.57 156 GLU A O 1
ATOM 713 N N . ALA A 1 119 ? 33.968 -11.372 19.264 1.00 38.15 157 ALA A N 1
ATOM 714 C CA . ALA A 1 119 ? 34.957 -11.084 18.234 1.00 39.74 157 ALA A CA 1
ATOM 715 C C . ALA A 1 119 ? 35.089 -9.601 17.927 1.00 33.96 157 ALA A C 1
ATOM 716 O O . ALA A 1 119 ? 36.180 -9.087 17.683 1.00 42.28 157 ALA A O 1
ATOM 718 N N . GLU A 1 120 ? 33.957 -8.900 17.911 1.00 31.38 158 GLU A N 1
ATOM 719 C CA . GLU A 1 120 ? 33.961 -7.483 17.601 1.00 31.22 158 GLU A CA 1
ATOM 720 C C . GLU A 1 120 ? 34.607 -6.703 18.742 1.00 33.01 158 GLU A C 1
ATOM 721 O O . GLU A 1 120 ? 35.307 -5.729 18.502 1.00 39.34 158 GLU A O 1
ATOM 727 N N . VAL A 1 121 ? 34.375 -7.150 19.968 1.00 35.45 159 VAL A N 1
ATOM 728 C CA . VAL A 1 121 ? 34.983 -6.486 21.117 1.00 41.19 159 VAL A CA 1
ATOM 729 C C . VAL A 1 121 ? 36.487 -6.732 21.131 1.00 47.78 159 VAL A C 1
ATOM 730 O O . VAL A 1 121 ? 37.271 -5.823 21.423 1.00 40.14 159 VAL A O 1
ATOM 734 N N . ALA A 1 122 ? 36.894 -7.950 20.787 1.00 48.11 160 ALA A N 1
ATOM 735 C CA . ALA A 1 122 ? 38.315 -8.293 20.723 1.00 38.23 160 ALA A CA 1
ATOM 736 C C . ALA A 1 122 ? 39.031 -7.477 19.658 1.00 46.73 160 ALA A C 1
ATOM 737 O O . ALA A 1 122 ? 40.174 -7.061 19.846 1.00 78.32 160 ALA A O 1
ATOM 739 N N . SER A 1 123 ? 38.375 -7.241 18.522 1.00 39.65 161 SER A N 1
ATOM 740 C CA . SER A 1 123 ? 39.061 -6.501 17.464 1.00 47.42 161 SER A CA 1
ATOM 741 C C . SER A 1 123 ? 38.905 -4.993 17.619 1.00 57.15 161 SER A C 1
ATOM 742 O O . SER A 1 123 ? 39.823 -4.237 17.268 1.00 56.84 161 SER A O 1
ATOM 745 N N . THR A 1 124 ? 37.776 -4.511 18.140 1.00 47.23 162 THR A N 1
ATOM 746 C CA . THR A 1 124 ? 37.563 -3.067 18.181 1.00 38.98 162 THR A CA 1
ATOM 747 C C . THR A 1 124 ? 37.389 -2.476 19.563 1.00 40.21 162 THR A C 1
ATOM 748 O O . THR A 1 124 ? 37.307 -1.249 19.717 1.00 48.90 162 THR A O 1
ATOM 752 N N . GLY A 1 125 ? 37.295 -3.245 20.644 1.00 40.14 163 GLY A N 1
ATOM 753 C CA . GLY A 1 125 ? 37.010 -2.567 21.907 1.00 46.72 163 GLY A CA 1
ATOM 754 C C . GLY A 1 125 ? 35.545 -2.235 22.106 1.00 50.03 163 GLY A C 1
ATOM 755 O O . GLY A 1 125 ? 35.126 -1.874 23.215 1.00 43.12 163 GLY A O 1
ATOM 756 N N . THR A 1 126 ? 34.706 -2.347 21.069 1.00 39.17 164 THR A N 1
ATOM 757 C CA . THR A 1 126 ? 33.276 -2.062 21.317 1.00 32.00 164 THR A CA 1
ATOM 758 C C . THR A 1 126 ? 32.431 -3.002 20.480 1.00 31.33 164 THR A C 1
ATOM 759 O O . THR A 1 126 ? 32.999 -3.891 19.822 1.00 33.00 164 THR A O 1
ATOM 763 N N . TYR A 1 127 ? 31.112 -2.874 20.466 1.00 26.86 165 TYR A N 1
ATOM 764 C CA . TYR A 1 127 ? 30.315 -3.684 19.533 1.00 27.96 165 TYR A CA 1
ATOM 765 C C . TYR A 1 127 ? 29.079 -2.902 19.103 1.00 23.46 165 TYR A C 1
ATOM 766 O O . TYR A 1 127 ? 28.883 -1.781 19.548 1.00 27.57 165 TYR A O 1
ATOM 775 N N . HIS A 1 128 ? 28.264 -3.442 18.222 1.00 25.56 166 HIS A N 1
ATOM 776 C CA . HIS A 1 128 ? 27.093 -2.741 17.715 1.00 28.03 166 HIS A CA 1
ATOM 777 C C . HIS A 1 128 ? 25.866 -3.637 17.747 1.00 26.67 166 HIS A C 1
ATOM 778 O O . HIS A 1 128 ? 25.926 -4.853 17.528 1.00 26.65 166 HIS A O 1
ATOM 785 N N . LEU A 1 129 ? 24.733 -3.008 18.026 1.00 28.54 167 LEU A N 1
ATOM 786 C CA . LEU A 1 129 ? 23.490 -3.733 18.171 1.00 26.99 167 LEU A CA 1
ATOM 787 C C . LEU A 1 129 ? 22.787 -3.937 16.837 1.00 22.88 167 LEU A C 1
ATOM 788 O O . LEU A 1 129 ? 22.817 -3.019 16.025 1.00 23.79 167 LEU A O 1
ATOM 793 N N . ARG A 1 130 ? 22.165 -5.101 16.658 1.00 21.79 168 ARG A N 1
ATOM 794 C CA . ARG A 1 130 ? 21.270 -5.223 15.517 1.00 22.20 168 ARG A CA 1
ATOM 795 C C . ARG A 1 130 ? 20.053 -4.358 15.741 1.00 28.77 168 ARG A C 1
ATOM 796 O O . ARG A 1 130 ? 19.702 -3.993 16.863 1.00 26.59 168 ARG A O 1
ATOM 804 N N . GLU A 1 131 ? 19.370 -3.985 14.664 1.00 23.14 169 GLU A N 1
ATOM 805 C CA . GLU A 1 131 ? 18.195 -3.139 14.813 1.00 26.87 169 GLU A CA 1
ATOM 806 C C . GLU A 1 131 ? 17.147 -3.685 15.777 1.00 32.12 169 GLU A C 1
ATOM 807 O O . GLU A 1 131 ? 16.621 -2.940 16.619 1.00 24.75 169 GLU A O 1
ATOM 813 N N . SER A 1 132 ? 16.823 -4.966 15.678 1.00 23.04 170 SER A N 1
ATOM 814 C CA . SER A 1 132 ? 15.807 -5.568 16.534 1.00 27.74 170 SER A CA 1
ATOM 815 C C . SER A 1 132 ? 16.238 -5.602 18.005 1.00 22.03 170 SER A C 1
ATOM 816 O O . SER A 1 132 ? 15.381 -5.536 18.895 1.00 24.82 170 SER A O 1
ATOM 819 N N . GLU A 1 133 ? 17.532 -5.705 18.231 1.00 20.32 171 GLU A N 1
ATOM 820 C CA . GLU A 1 133 ? 18.135 -5.666 19.562 1.00 22.89 171 GLU A CA 1
ATOM 821 C C . GLU A 1 133 ? 17.990 -4.266 20.160 1.00 23.15 171 GLU A C 1
ATOM 822 O O . GLU A 1 133 ? 17.660 -4.110 21.339 1.00 23.69 171 GLU A O 1
ATOM 828 N N . LEU A 1 134 ? 18.231 -3.245 19.342 1.00 18.22 172 LEU A N 1
ATOM 829 C CA . LEU A 1 134 ? 18.051 -1.872 19.840 1.00 19.75 172 LEU A CA 1
ATOM 830 C C . LEU A 1 134 ? 16.618 -1.597 20.256 1.00 27.41 172 LEU A C 1
ATOM 831 O O . LEU A 1 134 ? 16.320 -0.970 21.280 1.00 21.54 172 LEU A O 1
ATOM 836 N N . VAL A 1 135 ? 15.675 -2.055 19.430 1.00 24.32 173 VAL A N 1
ATOM 837 C CA . VAL A 1 135 ? 14.260 -1.878 19.756 1.00 21.40 173 VAL A CA 1
ATOM 838 C C . VAL A 1 135 ? 13.915 -2.592 21.065 1.00 24.14 173 VAL A C 1
ATOM 839 O O . VAL A 1 135 ? 13.234 -1.990 21.909 1.00 22.09 173 VAL A O 1
ATOM 843 N N . PHE A 1 136 ? 14.370 -3.842 21.201 1.00 21.18 174 PHE A N 1
ATOM 844 C CA . PHE A 1 136 ? 14.084 -4.601 22.431 1.00 16.55 174 PHE A CA 1
ATOM 845 C C . PHE A 1 136 ? 14.655 -3.859 23.653 1.00 28.84 174 PHE A C 1
ATOM 846 O O . PHE A 1 136 ? 13.932 -3.685 24.642 1.00 23.16 174 PHE A O 1
ATOM 854 N N . GLY A 1 137 ? 15.912 -3.465 23.550 1.00 23.17 175 GLY A N 1
ATOM 855 C CA . GLY A 1 137 ? 16.697 -2.744 24.534 1.00 20.95 175 GLY A CA 1
ATOM 856 C C . GLY A 1 137 ? 16.008 -1.468 24.975 1.00 26.45 175 GLY A C 1
ATOM 857 O O . GLY A 1 137 ? 15.897 -1.225 26.177 1.00 22.63 175 GLY A O 1
ATOM 858 N N . ALA A 1 138 ? 15.545 -0.657 24.017 1.00 22.48 176 ALA A N 1
ATOM 859 C CA . ALA A 1 138 ? 14.938 0.618 24.373 1.00 22.11 176 ALA A CA 1
ATOM 860 C C . ALA A 1 138 ? 13.625 0.393 25.100 1.00 22.74 176 ALA A C 1
ATOM 861 O O . ALA A 1 138 ? 13.299 1.082 26.072 1.00 22.29 176 ALA A O 1
ATOM 863 N N . LYS A 1 139 ? 12.821 -0.569 24.647 1.00 19.45 177 LYS A N 1
ATOM 864 C CA . LYS A 1 139 ? 11.569 -0.837 25.366 1.00 19.91 177 LYS A CA 1
ATOM 865 C C . LYS A 1 139 ? 11.874 -1.384 26.762 1.00 22.45 177 LYS A C 1
ATOM 866 O O . LYS A 1 139 ? 11.137 -1.102 27.729 1.00 21.75 177 LYS A O 1
ATOM 872 N N . GLN A 1 140 ? 12.950 -2.161 26.852 1.00 21.48 178 GLN A N 1
ATOM 873 C CA . GLN A 1 140 ? 13.251 -2.790 28.146 1.00 23.07 178 GLN A CA 1
ATOM 874 C C . GLN A 1 140 ? 13.724 -1.726 29.136 1.00 25.09 178 GLN A C 1
ATOM 875 O O . GLN A 1 140 ? 13.463 -1.874 30.340 1.00 23.70 178 GLN A O 1
ATOM 881 N N . ALA A 1 141 ? 14.423 -0.722 28.635 1.00 16.02 179 ALA A N 1
ATOM 882 C CA . ALA A 1 141 ? 14.876 0.371 29.520 1.00 17.16 179 ALA A CA 1
ATOM 883 C C . ALA A 1 141 ? 13.690 1.094 30.131 1.00 19.84 179 ALA A C 1
ATOM 884 O O . ALA A 1 141 ? 13.695 1.474 31.313 1.00 19.45 179 ALA A O 1
ATOM 886 N N . TRP A 1 142 ? 12.639 1.317 29.364 1.00 18.53 180 TRP A N 1
ATOM 887 C CA . TRP A 1 142 ? 11.429 1.937 29.881 1.00 17.26 180 TRP A CA 1
ATOM 888 C C . TRP A 1 142 ? 10.741 0.980 30.859 1.00 23.52 180 TRP A C 1
ATOM 889 O O . TRP A 1 142 ? 10.383 1.397 31.982 1.00 20.76 180 TRP A O 1
ATOM 900 N N . ARG A 1 143 ? 10.520 -0.249 30.454 1.00 16.05 181 ARG A N 1
ATOM 901 C CA . ARG A 1 143 ? 9.918 -1.226 31.371 1.00 19.78 181 ARG A CA 1
ATOM 902 C C . ARG A 1 143 ? 10.616 -1.292 32.714 1.00 21.81 181 ARG A C 1
ATOM 903 O O . ARG A 1 143 ? 10.016 -1.530 33.781 1.00 22.19 181 ARG A O 1
ATOM 911 N N . ASN A 1 144 ? 11.937 -1.123 32.678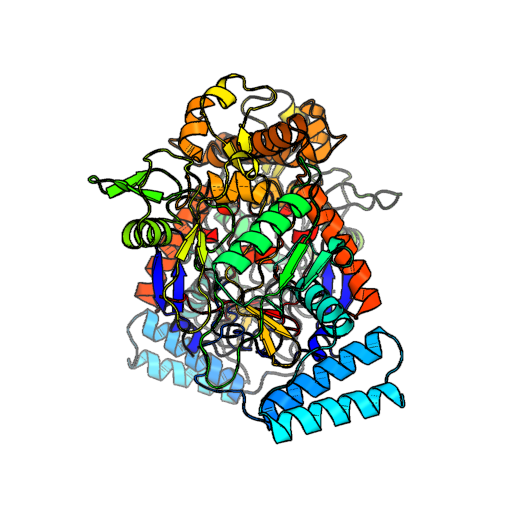 1.00 18.68 182 ASN A N 1
ATOM 912 C CA . ASN A 1 144 ? 12.804 -1.222 33.836 1.00 22.03 182 ASN A CA 1
ATOM 913 C C . ASN A 1 144 ? 12.810 0.077 34.650 1.00 23.18 182 ASN A C 1
ATOM 914 O O . ASN A 1 144 ? 13.361 0.031 35.748 1.00 22.64 182 ASN A O 1
ATOM 919 N N . ALA A 1 145 ? 12.271 1.198 34.204 1.00 19.89 183 ALA A N 1
ATOM 920 C CA . ALA A 1 145 ? 12.438 2.459 34.950 1.00 17.42 183 ALA A CA 1
ATOM 921 C C . ALA A 1 145 ? 11.587 2.543 36.209 1.00 14.42 183 ALA A C 1
ATOM 922 O O . ALA A 1 145 ? 10.357 2.659 36.138 1.00 17.48 183 ALA A O 1
ATOM 924 N N . PRO A 1 146 ? 12.216 2.430 37.375 1.00 18.08 184 PRO A N 1
ATOM 925 C CA . PRO A 1 146 ? 11.402 2.253 38.590 1.00 18.42 184 PRO A CA 1
ATOM 926 C C . PRO A 1 146 ? 10.567 3.464 38.945 1.00 20.56 184 PRO A C 1
ATOM 927 O O . PRO A 1 146 ? 9.551 3.286 39.624 1.00 21.54 184 PRO A O 1
ATOM 931 N N . ARG A 1 147 ? 10.931 4.672 38.508 1.00 19.60 185 ARG A N 1
ATOM 932 C CA . ARG A 1 147 ? 10.151 5.849 38.866 1.00 21.13 185 ARG A CA 1
ATOM 933 C C . ARG A 1 147 ? 9.011 6.145 37.915 1.00 21.41 185 ARG A C 1
ATOM 934 O O . ARG A 1 147 ? 8.273 7.111 38.122 1.00 21.28 185 ARG A O 1
ATOM 942 N N . CYS A 1 148 ? 8.862 5.355 36.847 1.00 17.79 186 CYS A N 1
ATOM 943 C CA . CYS A 1 148 ? 7.819 5.689 35.867 1.00 18.20 186 CYS A CA 1
ATOM 944 C C . CYS A 1 148 ? 6.484 5.045 36.118 1.00 14.94 186 CYS A C 1
ATOM 945 O O . CYS A 1 148 ? 6.310 3.807 36.100 1.00 17.08 186 CYS A O 1
ATOM 948 N N . VAL A 1 149 ? 5.461 5.873 36.335 1.00 16.86 187 VAL A N 1
ATOM 949 C CA . VAL A 1 149 ? 4.112 5.359 36.534 1.00 19.51 187 VAL A CA 1
ATOM 950 C C . VAL A 1 149 ? 3.400 4.966 35.246 1.00 20.90 187 VAL A C 1
ATOM 951 O O . VAL A 1 149 ? 2.324 4.381 35.260 1.00 21.14 187 VAL A O 1
ATOM 955 N N . GLY A 1 150 ? 3.983 5.305 34.088 1.00 19.24 188 GLY A N 1
ATOM 956 C CA . GLY A 1 150 ? 3.240 5.118 32.843 1.00 18.99 188 GLY A CA 1
ATOM 957 C C . GLY A 1 150 ? 3.626 3.825 32.145 1.00 25.19 188 GLY A C 1
ATOM 958 O O . GLY A 1 150 ? 3.252 3.620 30.990 1.00 20.50 188 GLY A O 1
ATOM 959 N N . ARG A 1 151 ? 4.354 2.961 32.830 1.00 20.39 189 ARG A N 1
ATOM 960 C CA . ARG A 1 151 ? 4.942 1.777 32.212 1.00 21.72 189 ARG A CA 1
ATOM 961 C C . ARG A 1 151 ? 3.926 0.792 31.671 1.00 22.09 189 ARG A C 1
ATOM 962 O O . ARG A 1 151 ? 4.326 -0.154 30.964 1.00 20.51 189 ARG A O 1
ATOM 970 N N . ILE A 1 152 ? 2.617 0.944 31.888 1.00 18.53 190 ILE A N 1
ATOM 971 C CA . ILE A 1 152 ? 1.718 -0.024 31.253 1.00 20.22 190 ILE A CA 1
ATOM 972 C C . ILE A 1 152 ? 1.790 0.110 29.722 1.00 24.55 190 ILE A C 1
ATOM 973 O O . ILE A 1 152 ? 1.447 -0.820 28.991 1.00 24.42 190 ILE A O 1
ATOM 978 N N . GLN A 1 153 ? 2.240 1.268 29.252 1.00 18.67 191 GLN A N 1
ATOM 979 C CA . GLN A 1 153 ? 2.430 1.513 27.826 1.00 21.52 191 GLN A CA 1
ATOM 980 C C . GLN A 1 153 ? 3.722 0.968 27.252 1.00 22.47 191 GLN A C 1
ATOM 981 O O . GLN A 1 153 ? 4.001 1.187 26.054 1.00 21.55 191 GLN A O 1
ATOM 987 N N . TRP A 1 154 ? 4.587 0.305 27.991 1.00 19.21 192 TRP A N 1
ATOM 988 C CA . TRP A 1 154 ? 5.972 0.101 27.605 1.00 19.81 192 TRP A CA 1
ATOM 989 C C . TRP A 1 154 ? 6.118 -0.632 26.260 1.00 28.93 192 TRP A C 1
ATOM 990 O O . TRP A 1 154 ? 7.085 -0.334 25.538 1.00 23.90 192 TRP A O 1
ATOM 1001 N N . GLY A 1 155 ? 5.201 -1.538 25.957 1.00 23.10 193 GLY A N 1
ATOM 1002 C CA . GLY A 1 155 ? 5.278 -2.344 24.730 1.00 23.82 193 GLY A CA 1
ATOM 1003 C C . GLY A 1 155 ? 4.951 -1.546 23.480 1.00 28.06 193 GLY A C 1
ATOM 1004 O O . GLY A 1 155 ? 5.299 -1.956 22.356 1.00 27.03 193 GLY A O 1
ATOM 1005 N N . LYS A 1 156 ? 4.293 -0.415 23.640 1.00 22.79 194 LYS A N 1
ATOM 1006 C CA . LYS A 1 156 ? 3.929 0.453 22.521 1.00 23.44 194 LYS A CA 1
ATOM 1007 C C . LYS A 1 156 ? 4.880 1.625 22.369 1.00 31.43 194 LYS A C 1
ATOM 1008 O O . LYS A 1 156 ? 4.472 2.784 22.256 1.00 77.91 194 LYS A O 1
ATOM 1014 N N . LEU A 1 157 ? 6.180 1.415 22.406 1.00 25.92 195 LEU A N 1
ATOM 1015 C CA . LEU A 1 157 ? 7.102 2.542 22.207 1.00 23.74 195 LEU A CA 1
ATOM 1016 C C . LEU A 1 157 ? 7.538 2.559 20.750 1.00 23.43 195 LEU A C 1
ATOM 1017 O O . LEU A 1 157 ? 7.841 1.491 20.214 1.00 25.57 195 LEU A O 1
ATOM 1022 N N . GLN A 1 158 ? 7.565 3.699 20.094 1.00 22.79 196 GLN A N 1
ATOM 1023 C CA . GLN A 1 158 ? 8.093 3.784 18.716 1.00 25.28 196 GLN A CA 1
ATOM 1024 C C . GLN A 1 158 ? 9.572 4.113 18.784 1.00 25.26 196 GLN A C 1
ATOM 1025 O O . GLN A 1 158 ? 9.995 5.154 19.297 1.00 21.43 196 GLN A O 1
ATOM 1031 N N . VAL A 1 159 ? 10.399 3.181 18.287 1.00 22.32 197 VAL A N 1
ATOM 1032 C CA . VAL A 1 159 ? 11.843 3.418 18.365 1.00 23.38 197 VAL A CA 1
ATOM 1033 C C . VAL A 1 159 ? 12.387 3.956 17.051 1.00 28.80 197 VAL A C 1
ATOM 1034 O O . VAL A 1 159 ? 12.458 3.224 16.062 1.00 28.94 197 VAL A O 1
ATOM 1038 N N . PHE A 1 160 ? 12.789 5.210 16.999 1.00 19.98 198 PHE A N 1
ATOM 1039 C CA . PHE A 1 160 ? 13.455 5.748 15.810 1.00 22.29 198 PHE A CA 1
ATOM 1040 C C . PHE A 1 160 ? 14.958 5.576 15.878 1.00 24.34 198 PHE A C 1
ATOM 1041 O O . PHE A 1 160 ? 15.699 6.030 16.731 1.00 22.67 198 PHE A O 1
ATOM 1049 N N . ASP A 1 161 ? 15.497 4.865 14.871 1.00 22.23 199 ASP A N 1
ATOM 1050 C CA . ASP A 1 161 ? 16.930 4.580 14.891 1.00 20.12 199 ASP A CA 1
ATOM 1051 C C . ASP A 1 161 ? 17.645 5.709 14.176 1.00 31.95 199 ASP A C 1
ATOM 1052 O O . ASP A 1 161 ? 17.485 5.904 12.971 1.00 31.49 199 ASP A O 1
ATOM 1057 N N . ALA A 1 162 ? 18.412 6.502 14.910 1.00 22.74 200 ALA A N 1
ATOM 1058 C CA . ALA A 1 162 ? 19.133 7.626 14.306 1.00 19.92 200 ALA A CA 1
ATOM 1059 C C . ALA A 1 162 ? 20.635 7.422 14.443 1.00 18.58 200 ALA A C 1
ATOM 1060 O O . ALA A 1 162 ? 21.415 8.362 14.520 1.00 24.15 200 ALA A O 1
ATOM 1062 N N . ARG A 1 163 ? 21.101 6.172 14.417 1.00 22.29 201 ARG A N 1
ATOM 1063 C CA . ARG A 1 163 ? 22.504 5.822 14.629 1.00 21.68 201 ARG A CA 1
ATOM 1064 C C . ARG A 1 163 ? 23.381 6.178 13.419 1.00 20.25 201 ARG A C 1
ATOM 1065 O O . ARG A 1 163 ? 24.598 6.060 13.483 1.00 24.54 201 ARG A O 1
ATOM 1073 N N . ASP A 1 164 ? 22.785 6.684 12.356 1.00 23.41 202 ASP A N 1
ATOM 1074 C CA . ASP A 1 164 ? 23.530 7.156 11.199 1.00 27.34 202 ASP A CA 1
ATOM 1075 C C . ASP A 1 164 ? 23.811 8.651 11.281 1.00 36.87 202 ASP A C 1
ATOM 1076 O O . ASP A 1 164 ? 24.473 9.241 10.417 1.00 25.76 202 ASP A O 1
ATOM 1081 N N . CYS A 1 165 ? 23.291 9.269 12.350 1.00 26.53 203 CYS A N 1
ATOM 1082 C CA . CYS A 1 165 ? 23.466 10.720 12.452 1.00 26.94 203 CYS A CA 1
ATOM 1083 C C . CYS A 1 165 ? 24.917 11.145 12.525 1.00 22.44 203 CYS A C 1
ATOM 1084 O O . CYS A 1 165 ? 25.737 10.578 13.231 1.00 30.49 203 CYS A O 1
ATOM 1087 N N . SER A 1 166 ? 25.277 12.200 11.763 1.00 23.34 204 SER A N 1
ATOM 1088 C CA . SER A 1 166 ? 26.688 12.594 11.854 1.00 21.18 204 SER A CA 1
ATOM 1089 C C . SER A 1 166 ? 26.897 14.090 12.005 1.00 29.21 204 SER A C 1
ATOM 1090 O O . SER A 1 166 ? 28.041 14.572 11.930 1.00 38.96 204 SER A O 1
ATOM 1093 N N . SER A 1 167 ? 25.878 14.904 12.254 1.00 23.98 205 SER A N 1
ATOM 1094 C CA . SER A 1 167 ? 26.080 16.331 12.494 1.00 23.39 205 SER A CA 1
ATOM 1095 C C . SER A 1 167 ? 25.024 16.891 13.435 1.00 24.50 205 SER A C 1
ATOM 1096 O O . SER A 1 167 ? 23.945 16.314 13.526 1.00 23.73 205 SER A O 1
ATOM 1099 N N . ALA A 1 168 ? 25.269 18.024 14.096 1.00 30.33 206 ALA A N 1
ATOM 1100 C CA . ALA A 1 168 ? 24.225 18.687 14.870 1.00 30.22 206 ALA A CA 1
ATOM 1101 C C . ALA A 1 168 ? 23.037 19.088 14.025 1.00 35.68 206 ALA A C 1
ATOM 1102 O O . ALA A 1 168 ? 21.890 18.998 14.480 1.00 26.65 206 ALA A O 1
ATOM 1104 N N . GLN A 1 169 ? 23.297 19.564 12.791 1.00 25.96 207 GLN A N 1
ATOM 1105 C CA . GLN A 1 169 ? 22.143 19.847 11.953 1.00 23.00 207 GLN A CA 1
ATOM 1106 C C . GLN A 1 169 ? 21.251 18.646 11.732 1.00 20.15 207 GLN A C 1
ATOM 1107 O O . GLN A 1 169 ? 20.015 18.769 11.743 1.00 25.40 207 GLN A O 1
ATOM 1113 N N . GLU A 1 170 ? 21.842 17.475 11.506 1.00 21.53 208 GLU A N 1
ATOM 1114 C CA . GLU A 1 170 ? 21.082 16.246 11.321 1.00 22.42 208 GLU A CA 1
ATOM 1115 C C . GLU A 1 170 ? 20.380 15.848 12.631 1.00 21.53 208 GLU A C 1
ATOM 1116 O O . GLU A 1 170 ? 19.244 15.388 12.576 1.00 25.33 208 GLU A O 1
ATOM 1122 N N . MET A 1 171 ? 21.039 16.058 13.768 1.00 21.72 209 MET A N 1
ATOM 1123 C CA . MET A 1 171 ? 20.322 15.805 15.029 1.00 26.66 209 MET A CA 1
ATOM 1124 C C . MET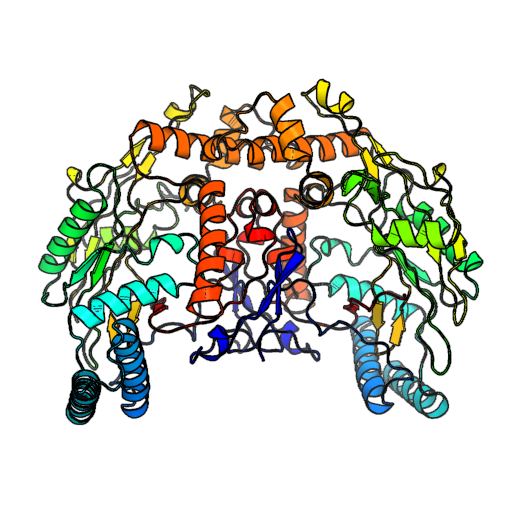 A 1 171 ? 19.060 16.639 15.111 1.00 23.57 209 MET A C 1
ATOM 1125 O O . MET A 1 171 ? 17.996 16.200 15.533 1.00 23.17 209 MET A O 1
ATOM 1130 N N . PHE A 1 172 ? 19.132 17.914 14.678 1.00 24.67 210 PHE A N 1
ATOM 1131 C CA . PHE A 1 172 ? 17.945 18.759 14.720 1.00 21.96 210 PHE A CA 1
ATOM 1132 C C . PHE A 1 172 ? 16.832 18.250 13.846 1.00 24.57 210 PHE A C 1
ATOM 1133 O O . PHE A 1 172 ? 15.643 18.223 14.180 1.00 20.92 210 PHE A O 1
ATOM 1141 N N . THR A 1 173 ? 17.185 17.815 12.608 1.00 22.60 211 THR A N 1
ATOM 1142 C CA . THR A 1 173 ? 16.119 17.215 11.824 1.00 20.42 211 THR A CA 1
ATOM 1143 C C . THR A 1 173 ? 15.434 16.007 12.480 1.00 18.00 211 THR A C 1
ATOM 1144 O O . THR A 1 173 ? 14.204 15.923 12.455 1.00 23.19 211 THR A O 1
ATOM 1148 N N . TYR A 1 174 ? 16.241 15.115 13.007 1.00 19.92 212 TYR A N 1
ATOM 1149 C CA . TYR A 1 174 ? 15.731 13.905 13.690 1.00 23.69 212 TYR A CA 1
ATOM 1150 C C . TYR A 1 174 ? 14.819 14.324 14.845 1.00 22.58 212 TYR A C 1
ATOM 1151 O O . TYR A 1 174 ? 13.760 13.742 15.068 1.00 23.35 212 TYR A O 1
ATOM 1160 N N . ILE A 1 175 ? 15.231 15.384 15.553 1.00 21.32 213 ILE A N 1
ATOM 1161 C CA . ILE A 1 175 ? 14.388 15.817 16.691 1.00 22.61 213 ILE A CA 1
ATOM 1162 C C . ILE A 1 175 ? 13.107 16.459 16.234 1.00 19.10 213 ILE A C 1
ATOM 1163 O O . ILE A 1 175 ? 12.003 16.227 16.734 1.00 21.64 213 ILE A O 1
ATOM 1168 N N . CYS A 1 176 ? 13.153 17.321 15.187 1.00 21.62 214 CYS A N 1
ATOM 1169 C CA . CYS A 1 176 ? 11.884 17.820 14.673 1.00 22.52 214 CYS A CA 1
ATOM 1170 C C . CYS A 1 176 ? 10.985 16.704 14.177 1.00 20.17 214 CYS A C 1
ATOM 1171 O O . CYS A 1 176 ? 9.773 16.807 14.423 1.00 25.36 214 CYS A O 1
ATOM 1174 N N . ASN A 1 177 ? 11.510 15.682 13.492 1.00 22.43 215 ASN A N 1
ATOM 1175 C CA . ASN A 1 177 ? 10.635 14.589 13.072 1.00 22.76 215 ASN A CA 1
ATOM 1176 C C . ASN A 1 177 ? 10.075 13.823 14.284 1.00 23.80 215 ASN A C 1
ATOM 1177 O O . ASN A 1 177 ? 8.922 13.401 14.229 1.00 21.83 215 ASN A O 1
ATOM 1182 N N . HIS A 1 178 ? 10.894 13.682 15.337 1.00 24.15 216 HIS A N 1
ATOM 1183 C CA . HIS A 1 178 ? 10.361 12.977 16.536 1.00 19.68 216 HIS A CA 1
ATOM 1184 C C . HIS A 1 178 ? 9.193 13.770 17.059 1.00 17.77 216 HIS A C 1
ATOM 1185 O O . HIS A 1 178 ? 8.140 13.219 17.346 1.00 20.87 216 HIS A O 1
ATOM 1192 N N . ILE A 1 179 ? 9.420 15.089 17.232 1.00 23.02 217 ILE A N 1
ATOM 1193 C CA . ILE A 1 179 ? 8.378 15.930 17.807 1.00 19.76 217 ILE A CA 1
ATOM 1194 C C . ILE A 1 179 ? 7.116 15.867 16.989 1.00 22.03 217 ILE A C 1
ATOM 1195 O O . ILE A 1 179 ? 5.995 15.764 17.491 1.00 20.26 217 ILE A O 1
ATOM 1200 N N . LYS A 1 180 ? 7.222 15.916 15.639 1.00 21.55 218 LYS A N 1
ATOM 1201 C CA . LYS A 1 180 ? 5.984 15.801 14.875 1.00 20.17 218 LYS A CA 1
ATOM 1202 C C . LYS A 1 180 ? 5.309 14.450 14.979 1.00 17.97 218 LYS A C 1
ATOM 1203 O O . LYS A 1 180 ? 4.065 14.405 15.087 1.00 21.87 218 LYS A O 1
ATOM 1209 N N . TYR A 1 181 ? 6.068 13.363 14.951 1.00 20.22 219 TYR A N 1
ATOM 1210 C CA . TYR A 1 181 ? 5.493 12.039 15.102 1.00 17.80 219 TYR A CA 1
ATOM 1211 C C . TYR A 1 181 ? 4.786 11.902 16.463 1.00 20.31 219 TYR A C 1
ATOM 1212 O O . TYR A 1 181 ? 3.637 11.428 16.509 1.00 19.46 219 TYR A O 1
ATOM 1221 N N . ALA A 1 182 ? 5.544 12.278 17.482 1.00 22.85 220 ALA A N 1
ATOM 1222 C CA . ALA A 1 182 ? 5.107 12.116 18.885 1.00 23.45 220 ALA A CA 1
ATOM 1223 C C . ALA A 1 182 ? 3.921 13.008 19.209 1.00 21.47 220 ALA A C 1
ATOM 1224 O O . ALA A 1 182 ? 2.966 12.547 19.845 1.00 21.83 220 ALA A O 1
ATOM 1226 N N . THR A 1 183 ? 3.931 14.270 18.773 1.00 18.61 221 THR A N 1
ATOM 1227 C CA . THR A 1 183 ? 2.787 15.143 19.069 1.00 20.24 221 THR A CA 1
ATOM 1228 C C . THR A 1 183 ? 1.519 14.792 18.323 1.00 24.54 221 THR A C 1
ATOM 1229 O O . THR A 1 183 ? 0.412 14.729 18.871 1.00 20.90 221 THR A O 1
ATOM 1233 N N . ASN A 1 184 ? 1.609 14.554 17.004 1.00 30.31 222 ASN A N 1
ATOM 1234 C CA . ASN A 1 184 ? 0.488 14.040 16.208 1.00 24.43 222 ASN A CA 1
ATOM 1235 C C . ASN A 1 184 ? -0.821 14.798 16.397 1.00 21.41 222 ASN A C 1
ATOM 1236 O O . ASN A 1 184 ? -1.881 14.222 16.644 1.00 26.51 222 ASN A O 1
ATOM 1241 N N . ARG A 1 185 ? -0.697 16.118 16.320 1.00 22.10 223 ARG A N 1
ATOM 1242 C CA . ARG A 1 185 ? -1.770 17.078 16.497 1.00 26.65 223 ARG A CA 1
ATOM 1243 C C . ARG A 1 185 ? -2.533 16.890 17.803 1.00 32.40 223 ARG A C 1
ATOM 1244 O O . ARG A 1 185 ? -3.713 17.238 17.894 1.00 34.95 223 ARG A O 1
ATOM 1252 N N . GLY A 1 186 ? -1.904 16.354 18.848 1.00 28.18 224 GLY A N 1
ATOM 1253 C CA . GLY A 1 186 ? -2.597 16.216 20.127 1.00 22.59 224 GLY A CA 1
ATOM 1254 C C . GLY A 1 186 ? -2.944 14.778 20.441 1.00 30.66 224 GLY A C 1
ATOM 1255 O O . GLY A 1 186 ? -3.271 14.452 21.576 1.00 27.42 224 GLY A O 1
ATOM 1256 N N . ASN A 1 187 ? -2.883 13.856 19.479 1.00 29.20 225 ASN A N 1
ATOM 1257 C CA . ASN A 1 187 ? -3.073 12.444 19.822 1.00 23.56 225 ASN A CA 1
ATOM 1258 C C . ASN A 1 187 ? -1.700 11.823 19.984 1.00 27.39 225 ASN A C 1
ATOM 1259 O O . ASN A 1 187 ? -1.102 11.160 19.136 1.00 24.68 225 ASN A O 1
ATOM 1264 N N . LEU A 1 188 ? -1.109 12.060 21.162 1.00 20.63 226 LEU A N 1
ATOM 1265 C CA . LEU A 1 188 ? 0.285 11.742 21.404 1.00 14.79 226 LEU A CA 1
ATOM 1266 C C . LEU A 1 188 ? 0.623 10.253 21.340 1.00 16.97 226 LEU A C 1
ATOM 1267 O O . LEU A 1 188 ? -0.175 9.380 21.665 1.00 22.97 226 LEU A O 1
ATOM 1272 N N . ARG A 1 189 ? 1.849 10.007 20.882 1.00 19.23 227 ARG A N 1
ATOM 1273 C CA . ARG A 1 189 ? 2.436 8.688 20.693 1.00 21.52 227 ARG A CA 1
ATOM 1274 C C . ARG A 1 189 ? 3.821 8.647 21.312 1.00 17.55 227 ARG A C 1
ATOM 1275 O O . ARG A 1 189 ? 4.668 9.503 21.063 1.00 21.82 227 ARG A O 1
ATOM 1283 N N . SER A 1 190 ? 4.041 7.618 22.142 1.00 18.49 228 SER A N 1
ATOM 1284 C CA . SER A 1 190 ? 5.324 7.439 22.790 1.00 17.35 228 SER A CA 1
ATOM 1285 C C . SER A 1 190 ? 6.439 7.181 21.793 1.00 23.08 228 SER A C 1
ATOM 1286 O O . SER A 1 190 ? 6.256 6.385 20.854 1.00 21.67 228 SER A O 1
ATOM 1289 N N . ALA A 1 191 ? 7.592 7.810 22.006 1.00 19.41 229 ALA A N 1
ATOM 1290 C CA . ALA A 1 191 ? 8.678 7.563 21.068 1.00 18.36 229 ALA A CA 1
ATOM 1291 C C . ALA A 1 191 ? 10.032 7.820 21.685 1.00 21.90 229 ALA A C 1
ATOM 1292 O O . ALA A 1 191 ? 10.222 8.543 22.653 1.00 20.36 229 ALA A O 1
ATOM 1294 N N . ILE A 1 192 ? 11.054 7.221 21.088 1.00 17.74 230 ILE A N 1
ATOM 1295 C CA . ILE A 1 192 ? 12.431 7.494 21.467 1.00 16.33 230 ILE A CA 1
ATOM 1296 C C . ILE A 1 192 ? 13.248 7.611 20.180 1.00 25.01 230 ILE A C 1
ATOM 1297 O O . ILE A 1 192 ? 12.931 6.882 19.234 1.00 23.07 230 ILE A O 1
ATOM 1302 N N . THR A 1 193 ? 14.230 8.490 20.160 1.00 21.66 231 THR A N 1
ATOM 1303 C CA . THR A 1 193 ? 15.120 8.615 18.998 1.00 19.90 231 THR A CA 1
ATOM 1304 C C . THR A 1 193 ? 16.520 8.322 19.487 1.00 21.82 231 THR A C 1
ATOM 1305 O O . THR A 1 193 ? 16.956 8.934 20.461 1.00 24.13 231 THR A O 1
ATOM 1309 N N . VAL A 1 194 ? 17.220 7.367 18.877 1.00 17.94 232 VAL A N 1
ATOM 1310 C CA . VAL A 1 194 ? 18.512 6.952 19.399 1.00 15.93 232 VAL A CA 1
ATOM 1311 C C . VAL A 1 194 ? 19.656 7.388 18.482 1.00 25.09 232 VAL A C 1
ATOM 1312 O O . VAL A 1 194 ? 19.760 6.857 17.363 1.00 22.40 232 VAL A O 1
ATOM 1316 N N . PHE A 1 195 ? 20.482 8.306 18.954 1.00 21.27 233 PHE A N 1
ATOM 1317 C CA . PHE A 1 195 ? 21.675 8.801 18.264 1.00 22.20 233 PHE A CA 1
ATOM 1318 C C . PHE A 1 195 ? 22.849 7.858 18.484 1.00 27.69 233 PHE A C 1
ATOM 1319 O O . PHE A 1 195 ? 22.785 6.990 19.363 1.00 23.45 233 PHE A O 1
ATOM 1327 N N . PRO A 1 196 ? 23.922 7.926 17.694 1.00 28.01 234 PRO A N 1
ATOM 1328 C CA . PRO A 1 196 ? 25.047 6.999 17.825 1.00 26.97 234 PRO A CA 1
ATOM 1329 C C . PRO A 1 196 ? 25.576 6.902 19.257 1.00 23.83 234 PRO A C 1
ATOM 1330 O O . PRO A 1 196 ? 25.623 7.922 19.952 1.00 21.53 234 PRO A O 1
ATOM 1334 N N . GLN A 1 197 ? 25.962 5.675 19.591 1.00 22.24 235 GLN A N 1
ATOM 1335 C CA . GLN A 1 197 ? 26.504 5.372 20.915 1.00 20.32 235 GLN A CA 1
ATOM 1336 C C . GLN A 1 197 ? 27.841 6.035 21.174 1.00 25.01 235 GLN A C 1
ATOM 1337 O O . GLN A 1 197 ? 28.590 6.461 20.292 1.00 26.48 235 GLN A O 1
ATOM 1343 N N . ARG A 1 198 ? 28.208 6.132 22.457 1.00 21.65 236 ARG A N 1
ATOM 1344 C CA . ARG A 1 198 ? 29.535 6.603 22.819 1.00 22.97 236 ARG A CA 1
ATOM 1345 C C . ARG A 1 198 ? 30.597 5.686 22.233 1.00 30.16 236 ARG A C 1
ATOM 1346 O O . ARG A 1 198 ? 30.398 4.470 22.133 1.00 28.83 236 ARG A O 1
ATOM 1354 N N . ALA A 1 199 ? 31.738 6.251 21.832 1.00 31.83 237 ALA A N 1
ATOM 1355 C CA . ALA A 1 199 ? 32.738 5.429 21.157 1.00 40.08 237 ALA A CA 1
ATOM 1356 C C . ALA A 1 199 ? 34.158 5.765 21.577 1.00 36.83 237 ALA A C 1
ATOM 1357 O O . ALA A 1 199 ? 34.470 6.900 21.919 1.00 45.21 237 ALA A O 1
ATOM 1359 N N . PRO A 1 200 ? 35.013 4.743 21.542 1.00 55.77 238 PRO A N 1
ATOM 1360 C CA . PRO A 1 200 ? 36.435 4.928 21.826 1.00 60.00 238 PRO A CA 1
ATOM 1361 C C . PRO A 1 200 ? 37.050 6.019 20.946 1.00 62.39 238 PRO A C 1
ATOM 1362 O O . PRO A 1 200 ? 36.868 5.994 19.728 1.00 50.07 238 PRO A O 1
ATOM 1366 N N . GLY A 1 201 ? 37.764 6.933 21.591 1.00 68.90 239 GLY A N 1
ATOM 1367 C CA . GLY A 1 201 ? 38.471 8.006 20.918 1.00 71.71 239 GLY A CA 1
ATOM 1368 C C . GLY A 1 201 ? 37.565 8.876 20.070 1.00 68.75 239 GLY A C 1
ATOM 1369 O O . GLY A 1 201 ? 37.783 9.032 18.866 1.00 58.56 239 GLY A O 1
ATOM 1370 N N . ARG A 1 202 ? 36.548 9.442 20.712 1.00 62.06 240 ARG A N 1
ATOM 1371 C CA . ARG A 1 202 ? 35.561 10.264 19.996 1.00 47.76 240 ARG A CA 1
ATOM 1372 C C . ARG A 1 202 ? 34.628 10.920 21.007 1.00 46.57 240 ARG A C 1
ATOM 1373 O O . ARG A 1 202 ? 34.256 10.331 22.022 1.00 39.31 240 ARG A O 1
ATOM 1381 N N . GLY A 1 203 ? 34.256 12.181 20.773 1.00 39.26 241 GLY A N 1
ATOM 1382 C CA . GLY A 1 203 ? 33.388 12.888 21.709 1.00 39.38 241 GLY A CA 1
ATOM 1383 C C . GLY A 1 203 ? 31.972 12.340 21.622 1.00 31.74 241 GLY A C 1
ATOM 1384 O O . GLY A 1 203 ? 31.662 11.564 20.720 1.00 33.70 241 GLY A O 1
ATOM 1385 N N . ASP A 1 204 ? 31.095 12.712 22.534 1.00 28.44 242 ASP A N 1
ATOM 1386 C CA . ASP A 1 204 ? 29.734 12.217 22.575 1.00 26.97 242 ASP A CA 1
ATOM 1387 C C . ASP A 1 204 ? 28.739 13.098 21.840 1.00 22.97 242 ASP A C 1
ATOM 1388 O O . ASP A 1 204 ? 28.881 14.320 21.781 1.00 29.47 242 ASP A O 1
ATOM 1393 N N . PHE A 1 205 ? 27.695 12.489 21.282 1.00 23.28 243 PHE A N 1
ATOM 1394 C CA . PHE A 1 205 ? 26.487 13.196 20.924 1.00 23.61 243 PHE A CA 1
ATOM 1395 C C . PHE A 1 205 ? 25.737 13.567 22.214 1.00 28.73 243 PHE A C 1
ATOM 1396 O O . PHE A 1 205 ? 25.516 12.696 23.058 1.00 23.46 243 PHE A O 1
ATOM 1404 N N . ARG A 1 206 ? 25.371 14.830 22.345 1.00 23.19 244 ARG A N 1
ATOM 1405 C CA . ARG A 1 206 ? 24.658 15.272 23.528 1.00 25.51 244 ARG A CA 1
ATOM 1406 C C . ARG A 1 206 ? 23.581 16.276 23.168 1.00 29.08 244 ARG A C 1
ATOM 1407 O O . ARG A 1 206 ? 23.780 17.144 22.315 1.00 23.97 244 ARG A O 1
ATOM 1415 N N . ILE A 1 207 ? 22.463 16.132 23.882 1.00 23.68 245 ILE A N 1
ATOM 1416 C CA . ILE A 1 207 ? 21.469 17.201 23.877 1.00 19.36 245 ILE A CA 1
ATOM 1417 C C . ILE A 1 207 ? 21.717 17.959 25.187 1.00 22.39 245 ILE A C 1
ATOM 1418 O O . ILE A 1 207 ? 21.624 17.339 26.242 1.00 24.48 245 ILE A O 1
ATOM 1423 N N . TRP A 1 208 ? 22.041 19.249 25.126 1.00 24.79 246 TRP A N 1
ATOM 1424 C CA . TRP A 1 208 ? 22.318 19.939 26.398 1.00 23.71 246 TRP A CA 1
ATOM 1425 C C . TRP A 1 208 ? 21.053 20.211 27.194 1.00 19.47 246 TRP A C 1
ATOM 1426 O O . TRP A 1 208 ? 21.083 20.192 28.441 1.00 24.88 246 TRP A O 1
ATOM 1437 N N . ASN A 1 209 ? 19.926 20.471 26.564 1.00 20.28 247 ASN A N 1
ATOM 1438 C CA . ASN A 1 209 ? 18.635 20.755 27.165 1.00 22.32 247 ASN A CA 1
ATOM 1439 C C . ASN A 1 209 ? 18.157 19.566 27.995 1.00 25.29 247 ASN A C 1
ATOM 1440 O O . ASN A 1 209 ? 18.436 18.438 27.593 1.00 21.34 247 ASN A O 1
ATOM 1445 N N . SER A 1 210 ? 17.437 19.752 29.094 1.00 21.29 248 SER A N 1
ATOM 1446 C CA . SER A 1 210 ? 16.993 18.552 29.806 1.00 21.24 248 SER A CA 1
ATOM 1447 C C . SER A 1 210 ? 15.693 17.986 29.273 1.00 19.69 248 SER A C 1
ATOM 1448 O O . SER A 1 210 ? 15.427 16.785 29.456 1.00 22.17 248 SER A O 1
ATOM 1451 N N . GLN A 1 211 ? 14.850 18.770 28.630 1.00 20.98 249 GLN A N 1
ATOM 1452 C CA . GLN A 1 211 ? 13.722 18.305 27.834 1.00 21.89 249 GLN A CA 1
ATOM 1453 C C . GLN A 1 211 ? 13.733 18.965 26.443 1.00 22.68 249 GLN A C 1
ATOM 1454 O O . GLN A 1 211 ? 14.246 20.076 26.331 1.00 22.59 249 GLN A O 1
ATOM 1460 N N . LEU A 1 212 ? 13.173 18.349 25.403 1.00 19.23 250 LEU A N 1
ATOM 1461 C CA . LEU A 1 212 ? 13.134 19.049 24.111 1.00 24.28 250 LEU A CA 1
ATOM 1462 C C . LEU A 1 212 ? 12.349 20.347 24.182 1.00 23.65 250 LEU A C 1
ATOM 1463 O O . LEU A 1 212 ? 12.669 21.326 23.511 1.00 23.86 250 LEU A O 1
ATOM 1468 N N . VAL A 1 213 ? 11.274 20.403 24.963 1.00 20.97 251 VAL A N 1
ATOM 1469 C CA . VAL A 1 213 ? 10.508 21.606 25.176 1.00 19.89 251 VAL A CA 1
ATOM 1470 C C . VAL A 1 213 ? 10.592 22.003 26.671 1.00 29.52 251 VAL A C 1
ATOM 1471 O O . VAL A 1 213 ? 10.188 21.199 27.513 1.00 23.56 251 VAL A O 1
ATOM 1475 N N . ARG A 1 214 ? 11.104 23.184 26.928 1.00 24.86 252 ARG A N 1
ATOM 1476 C CA . ARG A 1 214 ? 11.248 23.805 28.233 1.00 28.89 252 ARG A CA 1
ATOM 1477 C C . ARG A 1 214 ? 11.017 25.316 28.107 1.00 33.64 252 ARG A C 1
ATOM 1478 O O . ARG A 1 214 ? 11.269 25.869 27.042 1.00 27.18 252 ARG A O 1
ATOM 1486 N N . TYR A 1 215 ? 10.575 25.922 29.196 1.00 21.79 253 TYR A N 1
ATOM 1487 C CA . TYR A 1 215 ? 10.418 27.367 29.222 1.00 24.56 253 TYR A CA 1
ATOM 1488 C C . TYR A 1 215 ? 11.613 28.054 29.840 1.00 24.95 253 TYR A C 1
ATOM 1489 O O . TYR A 1 215 ? 12.264 27.610 30.784 1.00 23.91 253 TYR A O 1
ATOM 1498 N N . ALA A 1 216 ? 11.930 29.243 29.293 1.00 22.58 254 ALA A N 1
ATOM 1499 C CA . ALA A 1 216 ? 13.082 29.957 29.826 1.00 22.42 254 ALA A CA 1
ATOM 1500 C C . ALA A 1 216 ? 12.873 30.452 31.265 1.00 18.37 254 ALA A C 1
ATOM 1501 O O . ALA A 1 216 ? 11.722 30.697 31.605 1.00 23.08 254 ALA A O 1
ATOM 1503 N N . GLY A 1 217 ? 13.995 30.556 31.949 1.00 18.59 255 GLY A N 1
ATOM 1504 C CA . GLY A 1 217 ? 14.118 31.167 33.262 1.00 21.92 255 GLY A CA 1
ATOM 1505 C C . GLY A 1 217 ? 15.060 32.363 33.156 1.00 25.36 255 GLY A C 1
ATOM 1506 O O . GLY A 1 217 ? 16.258 32.161 32.922 1.00 28.14 255 GLY A O 1
ATOM 1507 N N . TYR A 1 218 ? 14.532 33.576 33.330 1.00 29.01 256 TYR A N 1
ATOM 1508 C CA . TYR A 1 218 ? 15.341 34.781 33.304 1.00 27.35 256 TYR A CA 1
ATOM 1509 C C . TYR A 1 218 ? 15.466 35.450 34.680 1.00 28.34 256 TYR A C 1
ATOM 1510 O O . TYR A 1 218 ? 14.491 35.895 35.276 1.00 32.44 256 TYR A O 1
ATOM 1519 N N . ARG A 1 219 ? 16.702 35.482 35.135 1.00 31.86 257 ARG A N 1
ATOM 1520 C CA . ARG A 1 219 ? 17.125 36.117 36.377 1.00 39.32 257 ARG A CA 1
ATOM 1521 C C . ARG A 1 219 ? 16.874 37.613 36.289 1.00 45.55 257 ARG A C 1
ATOM 1522 O O . ARG A 1 219 ? 17.294 38.241 35.314 1.00 50.69 257 ARG A O 1
ATOM 1530 N N . GLN A 1 220 ? 16.182 38.186 37.262 1.00 43.19 258 GLN A N 1
ATOM 1531 C CA . GLN A 1 220 ? 15.878 39.612 37.280 1.00 46.87 258 GLN A CA 1
ATOM 1532 C C . GLN A 1 220 ? 16.943 40.377 38.051 1.00 47.96 258 GLN A C 1
ATOM 1533 O O . GLN A 1 220 ? 17.731 39.799 38.798 1.00 41.65 258 GLN A O 1
ATOM 1539 N N . GLN A 1 221 ? 16.996 41.697 37.893 1.00 53.05 259 GLN A N 1
ATOM 1540 C CA . GLN A 1 221 ? 18.020 42.412 38.665 1.00 63.68 259 GLN A CA 1
ATOM 1541 C C . GLN A 1 221 ? 17.680 42.349 40.148 1.00 56.99 259 GLN A C 1
ATOM 1542 O O . GLN A 1 221 ? 18.581 42.273 40.985 1.00 76.35 259 GLN A O 1
ATOM 1548 N N . ASP A 1 222 ? 16.390 42.370 40.481 1.00 45.86 260 ASP A N 1
ATOM 1549 C CA . ASP A 1 222 ? 16.031 42.281 41.895 1.00 60.83 260 ASP A CA 1
ATOM 1550 C C . ASP A 1 222 ? 16.167 40.856 42.415 1.00 59.52 260 ASP A C 1
ATOM 1551 O O . ASP A 1 222 ? 15.814 40.568 43.560 1.00 57.26 260 ASP A O 1
ATOM 1556 N N . GLY A 1 223 ? 16.683 39.937 41.600 1.00 54.59 261 GLY A N 1
ATOM 1557 C CA . GLY A 1 223 ? 16.935 38.602 42.116 1.00 59.25 261 GLY A CA 1
ATOM 1558 C C . GLY A 1 223 ? 15.810 37.615 41.915 1.00 58.25 261 GLY A C 1
ATOM 1559 O O . GLY A 1 223 ? 15.993 36.414 42.149 1.00 62.79 261 GLY A O 1
ATOM 1560 N N . SER A 1 224 ? 14.632 38.069 41.489 1.00 51.91 262 SER A N 1
ATOM 1561 C CA . SER A 1 224 ? 13.553 37.118 41.217 1.00 47.20 262 SER A CA 1
ATOM 1562 C C . SER A 1 224 ? 13.864 36.340 39.945 1.00 44.34 262 SER A C 1
ATOM 1563 O O . SER A 1 224 ? 14.874 36.620 39.305 1.00 38.71 262 SER A O 1
ATOM 1566 N N . VAL A 1 225 ? 13.024 35.385 39.574 1.00 45.81 263 VAL A N 1
ATOM 1567 C CA . VAL A 1 225 ? 13.162 34.737 38.260 1.00 30.99 263 VAL A CA 1
ATOM 1568 C C . VAL A 1 225 ? 11.843 34.917 37.511 1.00 33.18 263 VAL A C 1
ATOM 1569 O O . VAL A 1 225 ? 10.766 34.697 38.070 1.00 39.30 263 VAL A O 1
ATOM 1573 N N . ARG A 1 226 ? 11.916 35.347 36.254 1.00 28.78 264 ARG A N 1
ATOM 1574 C CA . ARG A 1 226 ? 10.727 35.358 35.413 1.00 26.96 264 ARG A CA 1
ATOM 1575 C C . ARG A 1 226 ? 10.750 34.078 34.566 1.00 28.05 264 ARG A C 1
ATOM 1576 O O . ARG A 1 226 ? 11.790 33.783 33.969 1.00 26.74 264 ARG A O 1
ATOM 1584 N N . GLY A 1 227 ? 9.646 33.347 34.526 1.00 25.24 265 GLY A N 1
ATOM 1585 C CA . GLY A 1 227 ? 9.667 32.078 33.777 1.00 23.86 265 GLY A CA 1
ATOM 1586 C C . GLY A 1 227 ? 9.945 30.891 34.684 1.00 29.26 265 GLY A C 1
ATOM 1587 O O . GLY A 1 227 ? 9.541 30.912 35.850 1.00 29.91 265 GLY A O 1
ATOM 1588 N N . ASP A 1 228 ? 10.609 29.863 34.186 1.00 23.00 266 ASP A N 1
ATOM 1589 C CA . ASP A 1 228 ? 10.783 28.630 34.981 1.00 19.86 266 ASP A CA 1
ATOM 1590 C C . ASP A 1 228 ? 12.084 28.668 35.729 1.00 18.82 266 ASP A C 1
ATOM 1591 O O . ASP A 1 228 ? 13.177 28.559 35.163 1.00 23.49 266 ASP A O 1
ATOM 1596 N N . PRO A 1 229 ? 12.052 28.850 37.063 1.00 22.85 267 PRO A N 1
ATOM 1597 C CA . PRO A 1 229 ? 13.325 28.964 37.781 1.00 22.03 267 PRO A CA 1
ATOM 1598 C C . PRO A 1 229 ? 14.216 27.742 37.644 1.00 24.51 267 PRO A C 1
ATOM 1599 O O . PRO A 1 229 ? 15.438 27.884 37.774 1.00 30.06 267 PRO A O 1
ATOM 1603 N N . ALA A 1 230 ? 13.686 26.554 37.370 1.00 23.84 268 ALA A N 1
ATOM 1604 C CA . ALA A 1 230 ? 14.526 25.391 37.132 1.00 27.94 268 ALA A CA 1
ATOM 1605 C C . ALA A 1 230 ? 15.444 25.573 35.920 1.00 27.57 268 ALA A C 1
ATOM 1606 O O . ALA A 1 230 ? 16.429 24.850 35.802 1.00 28.36 268 ALA A O 1
ATOM 1608 N N . ASN A 1 231 ? 15.130 26.518 35.036 1.00 23.60 269 ASN A N 1
ATOM 1609 C CA . ASN A 1 231 ? 15.884 26.572 33.781 1.00 27.30 269 ASN A CA 1
ATOM 1610 C C . ASN A 1 231 ? 16.796 27.774 33.666 1.00 26.40 269 ASN A C 1
ATOM 1611 O O . ASN A 1 231 ? 17.217 28.174 32.584 1.00 27.66 269 ASN A O 1
ATOM 1616 N N . VAL A 1 232 ? 17.193 28.412 34.766 1.00 29.07 270 VAL A N 1
ATOM 1617 C CA . VAL A 1 232 ? 18.077 29.572 34.616 1.00 28.82 270 VAL A CA 1
ATOM 1618 C C . VAL A 1 232 ? 19.412 29.224 33.965 1.00 26.59 270 VAL A C 1
ATOM 1619 O O . VAL A 1 232 ? 19.848 29.978 33.082 1.00 34.18 270 VAL A O 1
ATOM 1623 N N . GLU A 1 233 ? 20.051 28.130 34.381 1.00 28.06 271 GLU A N 1
ATOM 1624 C CA . GLU A 1 233 ? 21.381 27.813 33.868 1.00 33.78 271 GLU A CA 1
ATOM 1625 C C . GLU A 1 233 ? 21.303 27.514 32.365 1.00 34.05 271 GLU A C 1
ATOM 1626 O O . GLU A 1 233 ? 22.101 28.096 31.619 1.00 30.87 271 GLU A O 1
ATOM 1632 N N . ILE A 1 234 ? 20.379 26.654 31.946 1.00 28.12 272 ILE A N 1
ATOM 1633 C CA . ILE A 1 234 ? 20.295 26.310 30.516 1.00 30.73 272 ILE A CA 1
ATOM 1634 C C . ILE A 1 234 ? 19.934 27.561 29.713 1.00 30.32 272 ILE A C 1
ATOM 1635 O O . ILE A 1 234 ? 20.403 27.735 28.592 1.00 28.10 272 ILE A O 1
ATOM 1640 N N . THR A 1 235 ? 19.128 28.460 30.268 1.00 29.56 273 THR A N 1
ATOM 1641 C CA . THR A 1 235 ? 18.766 29.715 29.615 1.00 33.09 273 THR A CA 1
ATOM 1642 C C . THR A 1 235 ? 19.990 30.604 29.403 1.00 34.03 273 THR A C 1
ATOM 1643 O O . THR A 1 235 ? 20.209 31.188 28.341 1.00 29.96 273 THR A O 1
ATOM 1647 N N . GLU A 1 236 ? 20.822 30.707 30.430 1.00 30.53 274 GLU A N 1
ATOM 1648 C CA . GLU A 1 236 ? 22.037 31.518 30.301 1.00 34.02 274 GLU A CA 1
ATOM 1649 C C . GLU A 1 236 ? 23.022 30.843 29.376 1.00 41.90 274 GLU A C 1
ATOM 1650 O O . GLU A 1 236 ? 23.781 31.471 28.635 1.00 34.47 274 GLU A O 1
ATOM 1656 N N . LEU A 1 237 ? 23.059 29.510 29.339 1.00 42.63 275 LEU A N 1
ATOM 1657 C CA . LEU A 1 237 ? 23.924 28.903 28.325 1.00 34.31 275 LEU A CA 1
ATOM 1658 C C . LEU A 1 237 ? 23.416 29.179 26.916 1.00 27.25 275 LEU A C 1
ATOM 1659 O O . LEU A 1 237 ? 24.222 29.390 26.008 1.00 31.73 275 LEU A O 1
ATOM 1664 N N . CYS A 1 238 ? 22.114 29.176 26.661 1.00 26.26 276 CYS A N 1
ATOM 1665 C CA . CYS A 1 238 ? 21.577 29.459 25.327 1.00 24.11 276 CYS A CA 1
ATOM 1666 C C . CYS A 1 238 ? 21.970 30.868 24.878 1.00 33.34 276 CYS A C 1
ATOM 1667 O O . CYS A 1 238 ? 22.431 31.106 23.769 1.00 36.50 276 CYS A O 1
ATOM 1670 N N . ILE A 1 239 ? 21.788 31.826 25.772 1.00 29.00 277 ILE A N 1
ATOM 1671 C CA . ILE A 1 239 ? 22.270 33.178 25.562 1.00 32.42 277 ILE A CA 1
ATOM 1672 C C . ILE A 1 239 ? 23.770 33.240 25.308 1.00 30.25 277 ILE A C 1
ATOM 1673 O O . ILE A 1 239 ? 24.162 33.875 24.324 1.00 43.54 277 ILE A O 1
ATOM 1678 N N . GLN A 1 240 ? 24.608 32.628 26.120 1.00 30.98 278 GLN A N 1
ATOM 1679 C CA . GLN A 1 240 ? 26.052 32.618 25.931 1.00 39.56 278 GLN A CA 1
ATOM 1680 C C . GLN A 1 240 ? 26.465 32.030 24.584 1.00 55.04 278 GLN A C 1
ATOM 1681 O O . GLN A 1 240 ? 27.557 32.307 24.070 1.00 49.52 278 GLN A O 1
ATOM 1687 N N . HIS A 1 241 ? 25.586 31.202 24.022 1.00 45.84 279 HIS A N 1
ATOM 1688 C CA . HIS A 1 241 ? 25.884 30.527 22.770 1.00 37.93 279 HIS A CA 1
ATOM 1689 C C . HIS A 1 241 ? 25.195 31.190 21.594 1.00 37.00 279 HIS A C 1
ATOM 1690 O O . HIS A 1 241 ? 25.195 30.671 20.479 1.00 42.22 279 HIS A O 1
ATOM 1697 N N . GLY A 1 242 ? 24.590 32.360 21.798 1.00 42.76 280 GLY A N 1
ATOM 1698 C CA . GLY A 1 242 ? 24.104 33.108 20.654 1.00 33.81 280 GLY A CA 1
A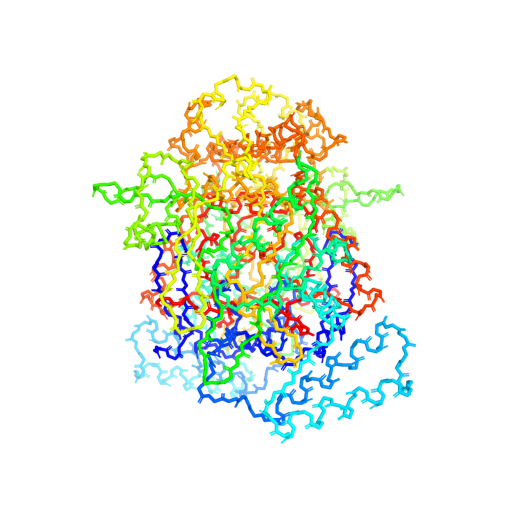TOM 1699 C C . GLY A 1 242 ? 22.628 33.362 20.600 1.00 41.08 280 GLY A C 1
ATOM 1700 O O . GLY A 1 242 ? 22.139 34.072 19.707 1.00 35.92 280 GLY A O 1
ATOM 1701 N N . TRP A 1 243 ? 21.868 32.799 21.549 1.00 35.01 281 TRP A N 1
ATOM 1702 C CA . TRP A 1 243 ? 20.424 33.000 21.490 1.00 30.42 281 TRP A CA 1
ATOM 1703 C C . TRP A 1 243 ? 20.046 34.412 21.922 1.00 35.96 281 TRP A C 1
ATOM 1704 O O . TRP A 1 243 ? 20.608 34.953 22.870 1.00 43.02 281 TRP A O 1
ATOM 1715 N N . THR A 1 244 ? 19.069 34.989 21.228 1.00 39.08 282 THR A N 1
ATOM 1716 C CA . THR A 1 244 ? 18.544 36.276 21.687 1.00 42.42 282 THR A CA 1
ATOM 1717 C C . THR A 1 244 ? 17.287 36.054 22.511 1.00 28.21 282 THR A C 1
ATOM 1718 O O . THR A 1 244 ? 16.253 35.633 22.011 1.00 32.79 282 THR A O 1
ATOM 1722 N N . PRO A 1 245 ? 17.421 36.349 23.801 1.00 33.07 283 PRO A N 1
ATOM 1723 C CA . PRO A 1 245 ? 16.359 36.047 24.761 1.00 43.99 283 PRO A CA 1
ATOM 1724 C C . PRO A 1 245 ? 15.140 36.953 24.662 1.00 52.04 283 PRO A C 1
ATOM 1725 O O . PRO A 1 245 ? 15.239 38.127 24.314 1.00 45.88 283 PRO A O 1
ATOM 1729 N N . GLY A 1 246 ? 13.999 36.355 25.000 1.00 45.95 284 GLY A N 1
ATOM 1730 C CA . GLY A 1 246 ? 12.736 37.043 25.185 1.00 34.51 284 GLY A CA 1
ATOM 1731 C C . GLY A 1 246 ? 12.690 37.575 26.604 1.00 30.55 284 GLY A C 1
ATOM 1732 O O . GLY A 1 246 ? 13.721 37.730 27.262 1.00 31.96 284 GLY A O 1
ATOM 1733 N N . ASN A 1 247 ? 11.499 37.875 27.113 1.00 34.78 285 ASN A N 1
ATOM 1734 C CA . ASN A 1 247 ? 11.467 38.087 28.569 1.00 45.53 285 ASN A CA 1
ATOM 1735 C C . ASN A 1 247 ? 10.077 37.767 29.119 1.00 43.40 285 ASN A C 1
ATOM 1736 O O . ASN A 1 247 ? 9.609 38.452 30.021 1.00 42.84 285 ASN A O 1
ATOM 1741 N N . GLY A 1 248 ? 9.435 36.741 28.566 1.00 37.87 286 GLY A N 1
ATOM 1742 C CA . GLY A 1 248 ? 8.115 36.321 29.012 1.00 30.15 286 GLY A CA 1
ATOM 1743 C C . GLY A 1 248 ? 8.248 35.174 30.032 1.00 19.58 286 GLY A C 1
ATOM 1744 O O . GLY A 1 248 ? 9.373 34.788 30.334 1.00 22.80 286 GLY A O 1
ATOM 1745 N N . ARG A 1 249 ? 7.089 34.735 30.476 1.00 24.87 287 ARG A N 1
ATOM 1746 C CA . ARG A 1 249 ? 6.953 33.714 31.517 1.00 29.58 287 ARG A CA 1
ATOM 1747 C C . ARG A 1 249 ? 6.994 32.320 30.907 1.00 27.35 287 ARG A C 1
ATOM 1748 O O . ARG A 1 249 ? 7.257 31.324 31.590 1.00 25.14 287 ARG A O 1
ATOM 1756 N N . PHE A 1 250 ? 6.717 32.242 29.604 1.00 23.31 288 PHE A N 1
ATOM 1757 C CA . PHE A 1 250 ? 6.598 30.946 28.934 1.00 26.40 288 PHE A CA 1
ATOM 1758 C C . PHE A 1 250 ? 7.241 30.972 27.533 1.00 23.00 288 PHE A C 1
ATOM 1759 O O . PHE A 1 250 ? 6.603 30.617 26.541 1.00 28.35 288 PHE A O 1
ATOM 1767 N N . ASP A 1 251 ? 8.498 31.382 27.517 1.00 23.08 289 ASP A N 1
ATOM 1768 C CA . ASP A 1 251 ? 9.300 31.459 26.303 1.00 27.66 289 ASP A CA 1
ATOM 1769 C C . ASP A 1 251 ? 9.979 30.110 26.050 1.00 25.72 289 ASP A C 1
ATOM 1770 O O . ASP A 1 251 ? 10.802 29.712 26.866 1.00 26.17 289 ASP A O 1
ATOM 1775 N N . VAL A 1 252 ? 9.662 29.446 24.939 1.00 24.91 290 VAL A N 1
ATOM 1776 C CA . VAL A 1 252 ? 10.263 28.145 24.635 1.00 23.61 290 VAL A CA 1
ATOM 1777 C C . VAL A 1 252 ? 11.739 28.328 24.313 1.00 25.36 290 VAL A C 1
ATOM 1778 O O . VAL A 1 252 ? 12.114 29.185 23.515 1.00 26.57 290 VAL A O 1
ATOM 1782 N N . LEU A 1 253 ? 12.562 27.525 24.962 1.00 21.01 291 LEU A N 1
ATOM 1783 C CA . LEU A 1 253 ? 13.998 27.586 24.795 1.00 20.52 291 LEU A CA 1
ATOM 1784 C C . LEU A 1 253 ? 14.396 27.008 23.437 1.00 24.29 291 LEU A C 1
ATOM 1785 O O . LEU A 1 253 ? 13.651 26.162 22.933 1.00 25.14 291 LEU A O 1
ATOM 1790 N N . PRO A 1 254 ? 15.535 27.422 22.901 1.00 28.17 292 PRO A N 1
ATOM 1791 C CA . PRO A 1 254 ? 16.101 26.776 21.706 1.00 24.91 292 PRO A CA 1
ATOM 1792 C C . PRO A 1 254 ? 16.863 25.541 22.153 1.00 27.45 292 PRO A C 1
ATOM 1793 O O . PRO A 1 254 ? 17.127 25.368 23.354 1.00 29.28 292 PRO A O 1
ATOM 1797 N N . LEU A 1 255 ? 17.222 24.668 21.217 1.00 24.30 293 LEU A N 1
ATOM 1798 C CA . LEU A 1 255 ? 18.022 23.515 21.564 1.00 20.36 293 LEU A CA 1
ATOM 1799 C C . LEU A 1 255 ? 19.499 23.789 21.396 1.00 23.94 293 LEU A C 1
ATOM 1800 O O . LEU A 1 255 ? 19.885 24.436 20.414 1.00 27.45 293 LEU A O 1
ATOM 1805 N N . LEU A 1 256 ? 20.316 23.303 22.301 1.00 24.39 294 LEU A N 1
ATOM 1806 C CA . LEU A 1 256 ? 21.757 23.258 22.188 1.00 23.48 294 LEU A CA 1
ATOM 1807 C C . LEU A 1 256 ? 22.155 21.798 21.917 1.00 27.65 294 LEU A C 1
ATOM 1808 O O . LEU A 1 256 ? 22.027 20.943 22.790 1.00 23.04 294 LEU A O 1
ATOM 1813 N N . LEU A 1 257 ? 22.615 21.568 20.685 1.00 22.32 295 LEU A N 1
ATOM 1814 C CA . LEU A 1 257 ? 22.886 20.215 20.213 1.00 24.15 295 LEU A CA 1
ATOM 1815 C C . LEU A 1 257 ? 24.357 20.055 19.865 1.00 31.24 295 LEU A C 1
ATOM 1816 O O . LEU A 1 257 ? 24.976 20.859 19.165 1.00 30.14 295 LEU A O 1
ATOM 1821 N N . GLN A 1 258 ? 24.915 18.973 20.374 1.00 24.51 296 GLN A N 1
ATOM 1822 C CA . GLN A 1 258 ? 26.339 18.740 20.297 1.00 22.52 296 GLN A CA 1
ATOM 1823 C C . GLN A 1 258 ? 26.661 17.430 19.585 1.00 29.16 296 GLN A C 1
ATOM 1824 O O . GLN A 1 258 ? 26.246 16.369 20.034 1.00 25.44 296 GLN A O 1
ATOM 1830 N N . ALA A 1 259 ? 27.409 17.537 18.492 1.00 30.76 297 ALA A N 1
ATOM 1831 C CA . AL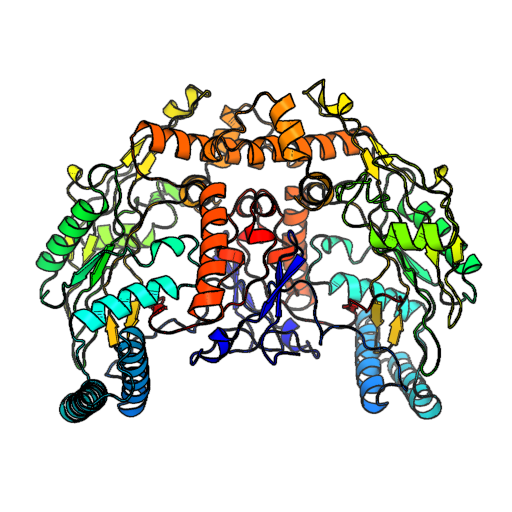A A 1 259 ? 27.961 16.412 17.756 1.00 27.71 297 ALA A CA 1
ATOM 1832 C C . ALA A 1 259 ? 29.379 16.157 18.258 1.00 28.19 297 ALA A C 1
ATOM 1833 O O . ALA A 1 259 ? 29.959 17.094 18.817 1.00 31.04 297 ALA A O 1
ATOM 1835 N N . PRO A 1 260 ? 29.909 14.956 18.088 1.00 24.69 298 PRO A N 1
ATOM 1836 C CA . PRO A 1 260 ? 31.221 14.613 18.632 1.00 26.60 298 PRO A CA 1
ATOM 1837 C C . PRO A 1 260 ? 32.294 15.647 18.286 1.00 36.32 298 PRO A C 1
ATOM 1838 O O . PRO A 1 260 ? 32.369 16.081 17.148 1.00 32.10 298 PRO A O 1
ATOM 1842 N N . ASP A 1 261 ? 33.053 15.994 19.303 1.00 37.29 299 ASP A N 1
ATOM 1843 C CA . ASP A 1 261 ? 34.180 16.898 19.383 1.00 43.46 299 ASP A CA 1
ATOM 1844 C C . ASP A 1 261 ? 33.893 18.260 18.764 1.00 43.09 299 ASP A C 1
ATOM 1845 O O . ASP A 1 261 ? 34.808 18.888 18.232 1.00 43.61 299 ASP A O 1
ATOM 1850 N N . GLU A 1 262 ? 32.645 18.718 18.839 1.00 34.19 300 GLU A N 1
ATOM 1851 C CA . GLU A 1 262 ? 32.258 20.036 18.377 1.00 31.05 300 GLU A CA 1
ATOM 1852 C C . GLU A 1 262 ? 31.600 20.853 19.485 1.00 36.33 300 GLU A C 1
ATOM 1853 O O . GLU A 1 262 ? 31.040 20.360 20.460 1.00 43.05 300 GLU A O 1
ATOM 1859 N N . ALA A 1 263 ? 31.663 22.172 19.300 1.00 34.11 301 ALA A N 1
ATOM 1860 C CA . ALA A 1 263 ? 30.890 22.972 20.238 1.00 31.19 301 ALA A CA 1
ATOM 1861 C C . ALA A 1 263 ? 29.416 22.776 19.915 1.00 27.09 301 ALA A C 1
ATOM 1862 O O . ALA A 1 263 ? 29.058 22.521 18.761 1.00 34.55 301 ALA A O 1
ATOM 1864 N N . PRO A 1 264 ? 28.591 22.921 20.938 1.00 31.44 302 PRO A N 1
ATOM 1865 C CA . PRO A 1 264 ? 27.146 22.797 20.749 1.00 34.70 302 PRO A CA 1
ATOM 1866 C C . PRO A 1 264 ? 26.667 23.863 19.771 1.00 30.18 302 PRO A C 1
ATOM 1867 O O . PRO A 1 264 ? 27.191 24.982 19.796 1.00 40.74 302 PRO A O 1
ATOM 1871 N N . GLU A 1 265 ? 25.698 23.545 18.939 1.00 34.03 303 GLU A N 1
ATOM 1872 C CA . GLU A 1 265 ? 25.106 24.501 18.008 1.00 33.02 303 GLU A CA 1
ATOM 1873 C C . GLU A 1 265 ? 23.663 24.758 18.428 1.00 29.92 303 GLU A C 1
ATOM 1874 O O . GLU A 1 265 ? 23.001 23.893 19.005 1.00 28.28 303 GLU A O 1
ATOM 1880 N N . LEU A 1 266 ? 23.185 25.954 18.164 1.00 26.69 304 LEU A N 1
ATOM 1881 C CA . LEU A 1 266 ? 21.867 26.378 18.605 1.00 27.79 304 LEU A CA 1
ATOM 1882 C C . LEU A 1 266 ? 20.827 26.300 17.510 1.00 30.37 304 LEU A C 1
ATOM 1883 O O . LEU A 1 266 ? 21.001 26.809 16.397 1.00 28.49 304 LEU A O 1
ATOM 1888 N N . PHE A 1 267 ? 19.695 25.673 17.792 1.00 23.85 305 PHE A N 1
ATOM 1889 C CA . PHE A 1 267 ? 18.561 25.566 16.897 1.00 23.14 305 PHE A CA 1
ATOM 1890 C C . PHE A 1 267 ? 17.269 25.980 17.585 1.00 32.19 305 PHE A C 1
ATOM 1891 O O . PHE A 1 267 ? 16.962 25.556 18.704 1.00 31.39 305 PHE A O 1
ATOM 1899 N N . VAL A 1 268 ? 16.504 26.819 16.921 1.00 29.53 306 VAL A N 1
ATOM 1900 C CA . VAL A 1 268 ? 15.186 27.262 17.348 1.00 34.14 306 VAL A CA 1
ATOM 1901 C C . VAL A 1 268 ? 14.134 26.346 16.751 1.00 36.29 306 VAL A C 1
ATOM 1902 O O . VAL A 1 268 ? 14.053 26.144 15.538 1.00 27.51 306 VAL A O 1
ATOM 1906 N N . LEU A 1 269 ? 13.326 25.761 17.632 1.00 30.04 307 LEU A N 1
ATOM 1907 C CA . LEU A 1 269 ? 12.209 24.947 17.159 1.00 27.93 307 LEU A CA 1
ATOM 1908 C C . LEU A 1 269 ? 11.186 25.839 16.467 1.00 39.32 307 LEU A C 1
ATOM 1909 O O . LEU A 1 269 ? 10.757 26.869 16.990 1.00 32.82 307 LEU A O 1
ATOM 1914 N N . PRO A 1 270 ? 10.748 25.475 15.270 1.00 41.12 308 PRO A N 1
ATOM 1915 C CA . PRO A 1 270 ? 9.657 26.248 14.659 1.00 42.32 308 PRO A CA 1
ATOM 1916 C C . PRO A 1 270 ? 8.438 26.142 15.573 1.00 41.27 308 PRO A C 1
ATOM 1917 O O . PRO A 1 270 ? 8.070 25.039 15.993 1.00 36.06 308 PRO A O 1
ATOM 1921 N N . PRO A 1 271 ? 7.853 27.288 15.886 1.00 37.50 309 PRO A N 1
ATOM 1922 C CA . PRO A 1 271 ? 6.708 27.339 16.806 1.00 41.42 309 PRO A CA 1
ATOM 1923 C C . PRO A 1 271 ? 5.581 26.437 16.366 1.00 37.43 309 PRO A C 1
ATOM 1924 O O . PRO A 1 271 ? 4.822 25.882 17.167 1.00 37.09 309 PRO A O 1
ATOM 1928 N N . GLU A 1 272 ? 5.419 26.216 15.052 1.00 29.13 310 GLU A N 1
ATOM 1929 C CA . GLU A 1 272 ? 4.254 25.420 14.714 1.00 28.17 310 GLU A CA 1
ATOM 1930 C C . GLU A 1 272 ? 4.456 23.958 15.104 1.00 30.60 310 GLU A C 1
ATOM 1931 O O . GLU A 1 272 ? 3.501 23.198 15.024 1.00 30.68 310 GLU A O 1
ATOM 1937 N N . LEU A 1 273 ? 5.666 23.578 15.483 1.00 27.90 311 LEU A N 1
ATOM 1938 C CA . LEU A 1 273 ? 5.926 22.208 15.881 1.00 25.54 311 LEU A CA 1
ATOM 1939 C C . LEU A 1 273 ? 5.742 22.046 17.391 1.00 22.81 311 LEU A C 1
ATOM 1940 O O . LEU A 1 273 ? 5.719 20.935 17.898 1.00 25.38 311 LEU A O 1
ATOM 1945 N N . VAL A 1 274 ? 5.604 23.158 18.105 1.00 25.15 312 VAL A N 1
ATOM 1946 C CA . VAL A 1 274 ? 5.544 23.030 19.574 1.00 23.25 312 VAL A CA 1
ATOM 1947 C C . VAL A 1 274 ? 4.110 23.250 20.015 1.00 18.65 312 VAL A C 1
ATOM 1948 O O . VAL A 1 274 ? 3.654 24.391 20.099 1.00 25.62 312 VAL A O 1
ATOM 1952 N N . LEU A 1 275 ? 3.354 22.216 20.292 1.00 16.54 313 LEU A N 1
ATOM 1953 C CA . LEU A 1 275 ? 1.956 22.379 20.631 1.00 18.87 313 LEU A CA 1
ATOM 1954 C C . LEU A 1 275 ? 1.846 22.784 22.118 1.00 24.33 313 LEU A C 1
ATOM 1955 O O . LEU A 1 275 ? 2.474 22.073 22.904 1.00 21.60 313 LEU A O 1
ATOM 1960 N N . GLU A 1 276 ? 1.082 23.830 22.383 1.00 24.31 314 GLU A N 1
ATOM 1961 C CA . GLU A 1 276 ? 0.862 24.289 23.746 1.00 24.98 314 GLU A CA 1
ATOM 1962 C C . GLU A 1 276 ? -0.629 24.365 24.039 1.00 30.64 314 GLU A C 1
ATOM 1963 O O . GLU A 1 276 ? -1.446 24.482 23.127 1.00 26.32 314 GLU A O 1
ATOM 1969 N N . VAL A 1 277 ? -0.948 24.303 25.337 1.00 20.39 315 VAL A N 1
ATOM 1970 C CA . VAL A 1 277 ? -2.341 24.344 25.778 1.00 15.88 315 VAL A CA 1
ATOM 1971 C C . VAL A 1 277 ? -2.518 25.514 26.747 1.00 23.66 315 VAL A C 1
ATOM 1972 O O . VAL A 1 277 ? -1.966 25.527 27.857 1.00 24.22 315 VAL A O 1
ATOM 1976 N N . PRO A 1 278 ? -3.297 26.506 26.356 1.00 24.22 316 PRO A N 1
ATOM 1977 C CA . PRO A 1 278 ? -3.591 27.620 27.269 1.00 25.06 316 PRO A CA 1
ATOM 1978 C C . PRO A 1 278 ? -4.511 27.089 28.352 1.00 20.63 316 PRO A C 1
ATOM 1979 O O . PRO A 1 278 ? -5.441 26.323 28.092 1.00 21.71 316 PRO A O 1
ATOM 1983 N N . LEU A 1 279 ? -4.269 27.458 29.609 1.00 21.75 317 LEU A N 1
ATOM 1984 C CA . LEU A 1 279 ? -5.060 26.872 30.690 1.00 22.81 317 LEU A CA 1
ATOM 1985 C C . LEU A 1 279 ? -6.298 27.663 31.061 1.00 22.42 317 LEU A C 1
ATOM 1986 O O . LEU A 1 279 ? -6.247 28.881 31.276 1.00 27.19 317 LEU A O 1
ATOM 1991 N N . GLU A 1 280 ? -7.442 27.002 31.132 1.00 20.69 318 GLU A N 1
ATOM 1992 C CA . GLU A 1 280 ? -8.666 27.633 31.623 1.00 22.79 318 GLU A CA 1
ATOM 1993 C C . GLU A 1 280 ? -9.296 26.701 32.663 1.00 26.44 318 GLU A C 1
ATOM 1994 O O . GLU A 1 280 ? -8.905 25.540 32.733 1.00 24.42 318 GLU A O 1
ATOM 2000 N N . HIS A 1 281 ? -10.265 27.159 33.442 1.00 26.48 319 HIS A N 1
ATOM 2001 C CA . HIS A 1 281 ? -10.993 26.279 34.376 1.00 26.58 319 HIS A CA 1
ATOM 2002 C C . HIS A 1 281 ? -12.440 26.060 33.975 1.00 29.38 319 HIS A C 1
ATOM 2003 O O . HIS A 1 281 ? -13.097 26.937 33.399 1.00 28.08 319 HIS A O 1
ATOM 2010 N N . PRO A 1 282 ? -13.030 24.890 34.229 1.00 25.85 320 PRO A N 1
ATOM 2011 C CA . PRO A 1 282 ? -14.404 24.588 33.818 1.00 23.35 320 PRO A CA 1
ATOM 2012 C C . PRO A 1 282 ? -15.494 25.452 34.425 1.00 33.43 320 PRO A C 1
ATOM 2013 O O . PRO A 1 282 ? -16.552 25.654 33.809 1.00 36.20 320 PRO A O 1
ATOM 2017 N N . THR A 1 283 ? -15.299 25.981 35.630 1.00 32.59 321 THR A N 1
ATOM 2018 C CA . THR A 1 283 ? -16.359 26.809 36.209 1.00 28.95 321 THR A CA 1
ATOM 2019 C C . THR A 1 283 ? -15.810 28.167 36.641 1.00 33.70 321 THR A C 1
ATOM 2020 O O . THR A 1 283 ? -16.573 29.130 36.677 1.00 43.28 321 THR A O 1
ATOM 2024 N N . LEU A 1 284 ? -14.523 28.252 36.956 1.00 27.15 322 LEU A N 1
ATOM 2025 C CA . LEU A 1 284 ? -13.897 29.488 37.411 1.00 28.85 322 LEU A CA 1
ATOM 2026 C C . LEU A 1 284 ? -13.411 30.314 36.219 1.00 31.84 322 LEU A C 1
ATOM 2027 O O . LEU A 1 284 ? -12.306 30.132 35.717 1.00 27.47 322 LEU A O 1
ATOM 2032 N N . GLU A 1 285 ? -14.270 31.229 35.790 1.00 31.75 323 GLU A N 1
ATOM 2033 C CA . GLU A 1 285 ? -14.062 32.012 34.579 1.00 33.16 323 GLU A CA 1
ATOM 2034 C C . GLU A 1 285 ? -12.786 32.834 34.575 1.00 31.87 323 GLU A C 1
ATOM 2035 O O . GLU A 1 285 ? -12.153 32.984 33.517 1.00 26.49 323 GLU A O 1
ATOM 2041 N N . TRP A 1 286 ? -12.394 33.378 35.728 1.00 25.48 324 TRP A N 1
ATOM 2042 C CA . TRP A 1 286 ? -11.184 34.183 35.812 1.00 22.05 324 TRP A CA 1
ATOM 2043 C C . TRP A 1 286 ? -9.903 33.400 35.613 1.00 19.12 324 TRP A C 1
ATOM 2044 O O . TRP A 1 286 ? -8.851 33.984 35.372 1.00 20.46 324 TRP A O 1
ATOM 2055 N N . PHE A 1 287 ? -9.921 32.065 35.753 1.00 25.07 325 PHE A N 1
ATOM 2056 C CA . PHE A 1 287 ? -8.663 31.323 35.627 1.00 22.40 325 PHE A CA 1
ATOM 2057 C C . PHE A 1 287 ? -7.972 31.562 34.288 1.00 19.74 325 PHE A C 1
ATOM 2058 O O . PHE A 1 287 ? -6.753 31.731 34.263 1.00 22.84 325 PHE A O 1
ATOM 2066 N N . ALA A 1 288 ? -8.717 31.575 33.166 1.00 24.44 326 ALA A N 1
ATOM 2067 C CA . ALA A 1 288 ? -8.081 31.812 31.864 1.00 24.68 326 ALA A CA 1
ATOM 2068 C C . ALA A 1 288 ? -7.311 33.128 31.814 1.00 26.33 326 ALA A C 1
ATOM 2069 O O . ALA A 1 288 ? -6.283 33.254 31.134 1.00 26.62 326 ALA A O 1
ATOM 2071 N N . ALA A 1 289 ? -7.809 34.134 32.544 1.00 29.18 327 ALA A N 1
ATOM 2072 C CA . ALA A 1 289 ? -7.153 35.443 32.550 1.00 27.23 327 ALA A CA 1
ATOM 2073 C C . ALA A 1 289 ? -5.776 35.387 33.171 1.00 27.57 327 ALA A C 1
ATOM 2074 O O . ALA A 1 289 ? -4.979 36.310 33.032 1.00 28.14 327 ALA A O 1
ATOM 2076 N N . LEU A 1 290 ? -5.419 34.303 33.872 1.00 21.18 328 LEU A N 1
ATOM 2077 C CA . LEU A 1 290 ? -4.077 34.307 34.450 1.00 21.42 328 LEU A CA 1
ATOM 2078 C C . LEU A 1 290 ? -3.012 34.154 33.379 1.00 23.66 328 LEU A C 1
ATOM 2079 O O . LEU A 1 290 ? -1.844 34.449 33.595 1.00 27.57 328 LEU A O 1
ATOM 2084 N N . GLY A 1 291 ? -3.377 33.666 32.187 1.00 25.26 329 GLY A N 1
ATOM 2085 C CA . GLY A 1 291 ? -2.414 33.566 31.105 1.00 23.93 329 GLY A CA 1
ATOM 2086 C C . GLY A 1 291 ? -1.431 32.428 31.260 1.00 23.99 329 GLY A C 1
ATOM 2087 O O . GLY A 1 291 ? -0.315 32.453 30.731 1.00 24.86 329 GLY A O 1
ATOM 2088 N N . LEU A 1 292 ? -1.835 31.405 32.030 1.00 24.73 330 LEU A N 1
ATOM 2089 C CA . LEU A 1 292 ? -0.982 30.240 32.203 1.00 26.20 330 LEU A CA 1
ATOM 2090 C C . LEU A 1 292 ? -1.163 29.313 30.991 1.00 23.57 330 LEU A C 1
ATOM 2091 O O . LEU A 1 292 ? -2.239 29.265 30.373 1.00 21.37 330 LEU A O 1
ATOM 2096 N N . ARG A 1 293 ? -0.096 28.595 30.712 1.00 21.48 331 ARG A N 1
ATOM 2097 C CA . ARG A 1 293 ? -0.131 27.549 29.683 1.00 29.03 331 ARG A CA 1
ATOM 2098 C C . ARG A 1 293 ? 0.868 26.444 29.976 1.00 26.17 331 ARG A C 1
ATOM 2099 O O . ARG A 1 293 ? 1.747 26.609 30.826 1.00 22.65 331 ARG A O 1
ATOM 2107 N N . TRP A 1 294 ? 0.778 25.330 29.247 1.00 19.62 332 TRP A N 1
ATOM 2108 C CA . TRP A 1 294 ? 1.846 24.348 29.317 1.00 20.92 332 TRP A CA 1
ATOM 2109 C C . TRP A 1 294 ? 2.003 23.699 27.926 1.00 18.23 332 TRP A C 1
ATOM 2110 O O . TRP A 1 294 ? 1.039 23.748 27.166 1.00 22.49 332 TRP A O 1
ATOM 2121 N N . TYR A 1 295 ? 3.161 23.122 27.668 1.00 19.53 333 TYR A N 1
ATOM 2122 C CA . TYR A 1 295 ? 3.371 22.413 26.399 1.00 21.70 333 TYR A CA 1
ATOM 2123 C C . TYR A 1 295 ? 2.802 21.004 26.482 1.00 35.10 333 TYR A C 1
ATOM 2124 O O . TYR A 1 295 ? 2.672 20.374 27.529 1.00 22.29 333 TYR A O 1
ATOM 2133 N N . ALA A 1 296 ? 2.409 20.456 25.325 1.00 21.54 334 ALA A N 1
ATOM 2134 C CA . ALA A 1 296 ? 1.817 19.141 25.255 1.00 22.62 334 ALA A CA 1
ATOM 2135 C C . ALA A 1 296 ? 2.775 17.992 25.465 1.00 17.53 334 ALA A C 1
ATOM 2136 O O . ALA A 1 296 ? 2.375 16.917 25.932 1.00 20.64 334 ALA A O 1
ATOM 2138 N N . LEU A 1 297 ? 4.020 18.165 25.042 1.00 17.54 335 LEU A N 1
ATOM 2139 C CA . LEU A 1 297 ? 4.913 17.036 24.882 1.00 22.16 335 LEU A CA 1
ATOM 2140 C C . LEU A 1 297 ? 6.038 17.002 25.900 1.00 18.53 335 LEU A C 1
ATOM 2141 O O . LEU A 1 297 ? 6.965 17.798 25.888 1.00 19.53 335 LEU A O 1
ATOM 2146 N N . PRO A 1 298 ? 5.953 16.019 26.823 1.00 20.72 336 PRO A N 1
ATOM 2147 C CA . PRO A 1 298 ? 7.058 15.785 27.758 1.00 20.53 336 PRO A CA 1
ATOM 2148 C C . PRO A 1 298 ? 8.091 14.891 27.093 1.00 20.29 336 PRO A C 1
ATOM 2149 O O . PRO A 1 298 ? 7.844 13.744 26.713 1.00 22.08 336 PRO A O 1
ATOM 2153 N N . ALA A 1 299 ? 9.294 15.434 26.933 1.00 19.21 337 ALA A N 1
ATOM 2154 C CA . ALA A 1 299 ? 10.310 14.705 26.185 1.00 18.45 337 ALA A CA 1
ATOM 2155 C C . ALA A 1 299 ? 11.640 14.895 26.854 1.00 21.61 337 ALA A C 1
ATOM 2156 O O . ALA A 1 299 ? 12.354 15.896 26.695 1.00 25.38 337 ALA A O 1
ATOM 2158 N N . VAL A 1 300 ? 11.987 13.886 27.653 1.00 19.11 338 VAL A N 1
ATOM 2159 C CA . VAL A 1 300 ? 13.265 13.937 28.343 1.00 14.20 338 VAL A CA 1
ATOM 2160 C C . VAL A 1 300 ? 14.448 13.737 27.421 1.00 18.61 338 VAL A C 1
ATOM 2161 O O . VAL A 1 300 ? 14.491 12.720 26.708 1.00 22.58 338 VAL A O 1
ATOM 2165 N N . SER A 1 301 ? 15.420 14.651 27.424 1.00 19.67 339 SER A N 1
ATOM 2166 C CA . SER A 1 301 ? 16.521 14.590 26.470 1.00 18.43 339 SER A CA 1
ATOM 2167 C C . SER A 1 301 ? 17.892 14.521 27.080 1.00 22.87 339 SER A C 1
ATOM 2168 O O . SER A 1 301 ? 18.889 14.461 26.343 1.00 23.56 339 SER A O 1
ATOM 2171 N N . ASN A 1 302 ? 18.073 14.492 28.421 1.00 22.63 340 ASN A N 1
ATOM 2172 C CA . ASN A 1 302 ? 19.465 14.466 28.868 1.00 16.92 340 ASN A CA 1
ATOM 2173 C C . ASN A 1 302 ? 19.863 13.193 29.607 1.00 17.50 340 ASN A C 1
ATOM 2174 O O . ASN A 1 302 ? 20.953 13.221 30.200 1.00 21.88 340 ASN A O 1
ATOM 2179 N N . MET A 1 303 ? 19.031 12.160 29.514 1.00 19.01 341 MET A N 1
ATOM 2180 C CA . MET A 1 303 ? 19.420 10.896 30.144 1.00 19.48 341 MET A CA 1
ATOM 2181 C C . MET A 1 303 ? 20.204 10.000 29.195 1.00 24.87 341 MET A C 1
ATOM 2182 O O . MET A 1 303 ? 20.112 10.102 27.964 1.00 25.70 341 MET A O 1
ATOM 2187 N N . LEU A 1 304 ? 20.968 9.120 29.818 1.00 22.39 342 LEU A N 1
ATOM 2188 C CA . LEU A 1 304 ? 21.738 8.122 29.113 1.00 22.48 342 LEU A CA 1
ATOM 2189 C C . LEU A 1 304 ? 20.944 6.827 29.007 1.00 26.04 342 LEU A C 1
ATOM 2190 O O . LEU A 1 304 ? 20.364 6.344 29.982 1.00 21.47 342 LEU A O 1
ATOM 2195 N N . LEU A 1 305 ? 20.921 6.240 27.822 1.00 20.27 343 LEU A N 1
ATOM 2196 C CA . LEU A 1 305 ? 20.259 4.949 27.593 1.00 19.48 343 LEU A CA 1
ATOM 2197 C C . LEU A 1 305 ? 21.351 3.912 27.541 1.00 24.38 343 LEU A C 1
ATOM 2198 O O . LEU A 1 305 ? 22.275 4.042 26.732 1.00 20.92 343 LEU A O 1
ATOM 2203 N N . GLU A 1 306 ? 21.313 2.901 28.417 1.00 19.94 344 GLU A N 1
ATOM 2204 C CA . GLU A 1 306 ? 22.387 1.931 28.496 1.00 22.87 344 GLU A CA 1
ATOM 2205 C C . GLU A 1 306 ? 21.818 0.564 28.109 1.00 21.19 344 GLU A C 1
ATOM 2206 O O . GLU A 1 306 ? 20.832 0.121 28.705 1.00 22.43 344 GLU A O 1
ATOM 2212 N N . ILE A 1 307 ? 22.444 -0.067 27.121 1.00 22.98 345 ILE A N 1
ATOM 2213 C CA . ILE A 1 307 ? 22.006 -1.394 26.661 1.00 23.74 345 ILE A CA 1
ATOM 2214 C C . ILE A 1 307 ? 23.217 -2.293 26.479 1.00 22.48 345 ILE A C 1
ATOM 2215 O O . ILE A 1 307 ? 24.118 -1.975 25.693 1.00 24.29 345 ILE A O 1
ATOM 2220 N N . GLY A 1 308 ? 23.285 -3.409 27.194 1.00 21.91 346 GLY A N 1
ATOM 2221 C CA . GLY A 1 308 ? 24.415 -4.322 27.064 1.00 21.94 346 GLY A CA 1
ATOM 2222 C C . GLY A 1 308 ? 25.761 -3.661 27.202 1.00 25.54 346 GLY A C 1
ATOM 2223 O O . GLY A 1 308 ? 26.740 -4.067 26.579 1.00 26.80 346 GLY A O 1
ATOM 2224 N N . GLY A 1 309 ? 25.907 -2.609 28.005 1.00 30.01 347 GLY A N 1
ATOM 2225 C CA . GLY A 1 309 ? 27.218 -1.993 28.193 1.00 27.90 347 GLY A CA 1
ATOM 2226 C C . GLY A 1 309 ? 27.471 -0.832 27.251 1.00 25.84 347 GLY A C 1
ATOM 2227 O O . GLY A 1 309 ? 28.395 -0.044 27.451 1.00 27.79 347 GLY A O 1
ATOM 2228 N N . LEU A 1 310 ? 26.645 -0.723 26.213 1.00 25.05 348 LEU A N 1
ATOM 2229 C CA . LEU A 1 310 ? 26.770 0.371 25.252 1.00 23.31 348 LEU A CA 1
ATOM 2230 C C . LEU A 1 310 ? 26.023 1.588 25.780 1.00 24.76 348 LEU A C 1
ATOM 2231 O O . LEU A 1 310 ? 24.977 1.449 26.423 1.00 27.13 348 LEU A O 1
ATOM 2236 N N . GLU A 1 311 ? 26.530 2.781 25.498 1.00 21.24 349 GLU A N 1
ATOM 2237 C CA . GLU A 1 311 ? 25.957 3.981 26.111 1.00 21.30 349 GLU A CA 1
ATOM 2238 C C . GLU A 1 311 ? 25.496 4.964 25.053 1.00 22.72 349 GLU A C 1
ATOM 2239 O O . GLU A 1 311 ? 26.307 5.513 24.311 1.00 27.63 349 GLU A O 1
ATOM 2245 N N . PHE A 1 312 ? 24.191 5.155 24.991 1.00 20.92 350 PHE A N 1
ATOM 2246 C CA . PHE A 1 312 ? 23.586 6.115 24.092 1.00 21.77 350 PHE A CA 1
ATOM 2247 C C . PHE A 1 312 ? 23.386 7.414 24.891 1.00 19.79 350 PHE A C 1
ATOM 2248 O O . PHE A 1 312 ? 22.340 7.529 25.530 1.00 21.48 350 PHE A O 1
ATOM 2256 N N . SER A 1 313 ? 24.388 8.280 24.833 1.00 21.84 351 SER A N 1
ATOM 2257 C CA . SER A 1 313 ? 24.378 9.583 25.523 1.00 18.57 351 SER A CA 1
ATOM 2258 C C . SER A 1 313 ? 23.368 10.564 24.969 1.00 22.80 351 SER A C 1
ATOM 2259 O O . SER A 1 313 ? 23.031 11.550 25.634 1.00 25.07 351 SER A O 1
ATOM 2262 N N . ALA A 1 314 ? 22.861 10.382 23.744 1.00 22.21 352 ALA A N 1
ATOM 2263 C CA . ALA A 1 314 ? 21.760 11.178 23.219 1.00 20.56 352 ALA A CA 1
ATOM 2264 C C . ALA A 1 314 ? 20.658 10.252 22.739 1.00 25.57 352 ALA A C 1
ATOM 2265 O O . ALA A 1 314 ? 20.846 9.488 21.770 1.00 22.31 352 ALA A O 1
ATOM 2267 N N . ALA A 1 315 ? 19.512 10.265 23.418 1.00 20.91 353 ALA A N 1
ATOM 2268 C CA . ALA A 1 315 ? 18.445 9.316 23.070 1.00 18.66 353 ALA A CA 1
ATOM 2269 C C . ALA A 1 315 ? 17.171 9.824 23.711 1.00 23.17 353 ALA A C 1
ATOM 2270 O O . ALA A 1 315 ? 16.616 9.240 24.639 1.00 20.12 353 ALA A O 1
ATOM 2272 N N . PRO A 1 316 ? 16.714 10.953 23.192 1.00 24.34 354 PRO A N 1
ATOM 2273 C CA . PRO A 1 316 ? 15.532 11.602 23.750 1.00 20.79 354 PRO A CA 1
ATOM 2274 C C . PRO A 1 316 ? 14.294 10.736 23.591 1.00 23.23 354 PRO A C 1
ATOM 2275 O O . PRO A 1 316 ? 14.064 10.086 22.588 1.00 20.89 354 PRO A O 1
ATOM 2279 N N . PHE A 1 317 ? 13.459 10.716 24.637 1.00 20.79 355 PHE A N 1
ATOM 2280 C CA . PHE A 1 317 ? 12.238 9.934 24.652 1.00 16.86 355 PHE A CA 1
ATOM 2281 C C . PHE A 1 317 ? 11.085 10.778 25.159 1.00 18.45 355 PHE A C 1
ATOM 2282 O O . PHE A 1 317 ? 11.265 11.727 25.950 1.00 23.97 355 PHE A O 1
ATOM 2290 N N . SER A 1 318 ? 9.892 10.430 24.713 1.00 16.14 356 SER A N 1
ATOM 2291 C CA . SER A 1 318 ? 8.698 11.201 25.030 1.00 22.32 356 SER A CA 1
ATOM 2292 C C . SER A 1 318 ? 7.466 10.321 25.162 1.00 20.67 356 SER A C 1
ATOM 2293 O O . SER A 1 318 ? 7.354 9.256 24.551 1.00 22.05 356 SER A O 1
ATOM 2296 N N . GLY A 1 319 ? 6.543 10.762 26.028 1.00 18.79 357 GLY A N 1
ATOM 2297 C CA . GLY A 1 319 ? 5.277 10.074 26.239 1.00 18.21 357 GLY A CA 1
ATOM 2298 C C . GLY A 1 319 ? 4.138 11.069 26.133 1.00 24.99 357 GLY A C 1
ATOM 2299 O O . GLY A 1 319 ? 3.989 11.771 25.122 1.00 24.12 357 GLY A O 1
ATOM 2300 N N . TRP A 1 320 ? 3.348 11.169 27.192 1.00 21.68 358 TRP A N 1
ATOM 2301 C CA . TRP A 1 320 ? 2.349 12.197 27.405 1.00 18.33 358 TRP A CA 1
ATOM 2302 C C . TRP A 1 320 ? 2.278 12.511 28.912 1.00 23.08 358 TRP A C 1
ATOM 2303 O O . TRP A 1 320 ? 2.774 11.706 29.700 1.00 18.92 358 TRP A O 1
ATOM 2314 N N . TYR A 1 321 ? 1.703 13.653 29.254 1.00 20.54 359 TYR A N 1
ATOM 2315 C CA . TYR A 1 321 ? 1.687 14.026 30.669 1.00 20.06 359 TYR A CA 1
ATOM 2316 C C . TYR A 1 321 ? 0.632 13.345 31.506 1.00 17.16 359 TYR A C 1
ATOM 2317 O O . TYR A 1 321 ? -0.524 13.118 31.162 1.00 19.88 359 TYR A O 1
ATOM 2326 N N . MET A 1 322 ? 1.049 13.067 32.750 1.00 21.38 360 MET A N 1
ATOM 2327 C CA . MET A 1 322 ? 0.143 12.935 33.882 1.00 22.53 360 MET A CA 1
ATOM 2328 C C . MET A 1 322 ? -0.079 14.331 34.492 1.00 17.29 360 MET A C 1
ATOM 2329 O O . MET A 1 322 ? 0.847 15.101 34.715 1.00 20.66 360 MET A O 1
ATOM 2334 N N . SER A 1 323 ? -1.339 14.673 34.691 1.00 16.97 361 SER A N 1
ATOM 2335 C CA . SER A 1 323 ? -1.773 16.025 34.957 1.00 17.97 361 SER A CA 1
ATOM 2336 C C . SER A 1 323 ? -1.155 16.605 36.221 1.00 22.13 361 SER A C 1
ATOM 2337 O O . SER A 1 323 ? -0.980 17.818 36.270 1.00 17.47 361 SER A O 1
ATOM 2340 N N . THR A 1 324 ? -0.823 15.787 37.217 1.00 22.14 362 THR A N 1
ATOM 2341 C CA . THR A 1 324 ? -0.210 16.323 38.443 1.00 20.07 362 THR A CA 1
ATOM 2342 C C . THR A 1 324 ? 1.176 16.854 38.198 1.00 19.35 362 THR A C 1
ATOM 2343 O O . THR A 1 324 ? 1.677 17.744 38.874 1.00 20.30 362 THR A O 1
ATOM 2347 N N . GLU A 1 325 ? 1.858 16.312 37.171 1.00 19.96 363 GLU A N 1
ATOM 2348 C CA . GLU A 1 325 ? 3.211 16.782 36.914 1.00 17.57 363 GLU A CA 1
ATOM 2349 C C . GLU A 1 325 ? 3.171 18.265 36.529 1.00 17.34 363 GLU A C 1
ATOM 2350 O O . GLU A 1 325 ? 4.012 19.062 36.938 1.00 18.92 363 GLU A O 1
ATOM 2356 N N . ILE A 1 326 ? 2.175 18.600 35.707 1.00 17.10 364 ILE A N 1
ATOM 2357 C CA . ILE A 1 326 ? 2.032 19.992 35.311 1.00 19.36 364 ILE A CA 1
ATOM 2358 C C . ILE A 1 326 ? 1.409 20.833 36.423 1.00 17.48 364 ILE A C 1
ATOM 2359 O O . ILE A 1 326 ? 1.965 21.860 36.800 1.00 21.95 364 ILE A O 1
ATOM 2364 N N . GLY A 1 327 ? 0.235 20.381 36.835 1.00 19.21 365 GLY A N 1
ATOM 2365 C CA . GLY A 1 327 ? -0.602 21.138 37.748 1.00 25.01 365 GLY A CA 1
ATOM 2366 C C . GLY A 1 327 ? -0.014 21.252 39.141 1.00 29.52 365 GLY A C 1
ATOM 2367 O O . GLY A 1 327 ? -0.196 22.287 39.793 1.00 29.21 365 GLY A O 1
ATOM 2368 N N . THR A 1 328 ? 0.664 20.211 39.620 1.00 18.95 366 THR A N 1
ATOM 2369 C CA . THR A 1 328 ? 1.188 20.258 40.990 1.00 15.86 366 THR A CA 1
ATOM 2370 C C . THR A 1 328 ? 2.666 20.571 41.004 1.00 18.80 366 THR A C 1
ATOM 2371 O O . THR A 1 328 ? 3.134 21.494 41.684 1.00 23.95 366 THR A O 1
ATOM 2375 N N . ARG A 1 329 ? 3.479 19.806 40.279 1.00 16.75 367 ARG A N 1
ATOM 2376 C CA . ARG A 1 329 ? 4.922 19.992 40.392 1.00 17.61 367 ARG A CA 1
ATOM 2377 C C . ARG A 1 329 ? 5.360 21.236 39.617 1.00 26.14 367 ARG A C 1
ATOM 2378 O O . ARG A 1 329 ? 5.992 22.141 40.167 1.00 25.42 367 ARG A O 1
ATOM 2386 N N . ASN A 1 330 ? 5.048 21.287 38.315 1.00 17.23 368 ASN A N 1
ATOM 2387 C CA . ASN A 1 330 ? 5.639 22.391 37.540 1.00 17.79 368 ASN A CA 1
ATOM 2388 C C . ASN A 1 330 ? 5.032 23.735 37.895 1.00 16.63 368 ASN A C 1
ATOM 2389 O O . ASN A 1 330 ? 5.738 24.729 37.929 1.00 19.71 368 ASN A O 1
ATOM 2394 N N . LEU A 1 331 ? 3.734 23.807 38.171 1.00 16.94 369 LEU A N 1
ATOM 2395 C CA . LEU A 1 331 ? 3.138 25.091 38.473 1.00 18.27 369 LEU A CA 1
ATOM 2396 C C . LEU A 1 331 ? 3.169 25.422 39.955 1.00 20.78 369 LEU A C 1
ATOM 2397 O O . LEU A 1 331 ? 3.168 26.605 40.278 1.00 20.96 369 LEU A O 1
ATOM 2402 N N . CYS A 1 332 ? 3.183 24.430 40.846 1.00 21.77 370 CYS A N 1
ATOM 2403 C CA . CYS A 1 332 ? 3.015 24.798 42.253 1.00 21.34 370 CYS A CA 1
ATOM 2404 C C . CYS A 1 332 ? 4.218 24.485 43.123 1.00 24.46 370 CYS A C 1
ATOM 2405 O O . CYS A 1 332 ? 4.158 24.881 44.307 1.00 21.98 370 CYS A O 1
ATOM 2408 N N . ASP A 1 333 ? 5.256 23.829 42.623 1.00 23.28 371 ASP A N 1
ATOM 2409 C CA . ASP A 1 333 ? 6.430 23.625 43.492 1.00 20.92 371 ASP A CA 1
ATOM 2410 C C . ASP A 1 333 ? 6.928 25.000 43.935 1.00 26.30 371 ASP A C 1
ATOM 2411 O O . ASP A 1 333 ? 6.870 25.946 43.139 1.00 19.43 371 ASP A O 1
ATOM 2416 N N . PRO A 1 334 ? 7.405 25.173 45.161 1.00 23.54 372 PRO A N 1
ATOM 2417 C CA . PRO A 1 334 ? 7.837 26.504 45.602 1.00 23.20 372 PRO A CA 1
ATOM 2418 C C . PRO A 1 334 ? 9.030 27.021 44.804 1.00 23.97 372 PRO A C 1
ATOM 2419 O O . PRO A 1 334 ? 9.177 28.247 44.678 1.00 23.56 372 PRO A O 1
ATOM 2423 N N . HIS A 1 335 ? 9.858 26.133 44.256 1.00 23.41 373 HIS A N 1
ATOM 2424 C CA . HIS A 1 335 ? 11.035 26.498 43.476 1.00 24.55 373 HIS A CA 1
ATOM 2425 C C . HIS A 1 335 ? 10.768 26.413 41.959 1.00 23.77 373 HIS A C 1
ATOM 2426 O O . HIS A 1 335 ? 11.731 26.466 41.188 1.00 23.90 373 HIS A O 1
ATOM 2433 N N . ARG A 1 336 ? 9.506 26.307 41.595 1.00 20.43 374 ARG A N 1
ATOM 2434 C CA . ARG A 1 336 ? 9.100 26.313 40.182 1.00 25.68 374 ARG A CA 1
ATOM 2435 C C . ARG A 1 336 ? 8.231 27.544 39.916 1.00 22.80 374 ARG A C 1
ATOM 2436 O O . ARG A 1 336 ? 8.598 28.620 40.416 1.00 21.97 374 ARG A O 1
ATOM 2444 N N . TYR A 1 337 ? 7.113 27.426 39.206 1.00 18.76 375 TYR A N 1
ATOM 2445 C CA . TYR A 1 337 ? 6.309 28.641 38.972 1.00 22.66 375 TYR A CA 1
ATOM 2446 C C . TYR A 1 337 ? 5.660 29.117 40.274 1.00 26.75 375 TYR A C 1
ATOM 2447 O O . TYR A 1 337 ? 5.332 30.303 40.350 1.00 22.54 375 TYR A O 1
ATOM 2456 N N . ASN A 1 338 ? 5.496 28.261 41.266 1.00 20.98 376 ASN A N 1
ATOM 2457 C CA . ASN A 1 338 ? 5.022 28.667 42.607 1.00 22.82 376 ASN A CA 1
ATOM 2458 C C . ASN A 1 338 ? 3.748 29.492 42.558 1.00 23.95 376 ASN A C 1
ATOM 2459 O O . ASN A 1 338 ? 3.661 30.582 43.153 1.00 23.27 376 ASN A O 1
ATOM 2464 N N . ILE A 1 339 ? 2.700 29.044 41.864 1.00 20.92 377 ILE A N 1
ATOM 2465 C CA . ILE A 1 339 ? 1.499 29.867 41.671 1.00 23.23 377 ILE A CA 1
ATOM 2466 C C . ILE A 1 339 ? 0.424 29.678 42.727 1.00 20.33 377 ILE A C 1
ATOM 2467 O O . ILE A 1 339 ? -0.665 30.264 42.656 1.00 21.64 377 ILE A O 1
ATOM 2472 N N . LEU A 1 340 ? 0.643 28.829 43.738 1.00 19.70 378 LEU A N 1
ATOM 2473 C CA . LEU A 1 340 ? -0.435 28.517 44.676 1.00 19.35 378 LEU A CA 1
ATOM 2474 C C . LEU A 1 340 ? -1.083 29.719 45.368 1.00 22.34 378 LEU A C 1
ATOM 2475 O O . LEU A 1 340 ? -2.317 29.861 45.417 1.00 22.49 378 LEU A O 1
ATOM 2480 N N . GLU A 1 341 ? -0.262 30.598 45.942 1.00 22.50 379 GLU A N 1
ATOM 2481 C CA . GLU A 1 341 ? -0.804 31.790 46.617 1.00 21.98 379 GLU A CA 1
ATOM 2482 C C . GLU A 1 341 ? -1.598 32.684 45.684 1.00 28.16 379 GLU A C 1
ATOM 2483 O O . GLU A 1 341 ? -2.698 33.146 45.997 1.00 29.60 379 GLU A O 1
ATOM 2489 N N . ASP A 1 342 ? -1.046 32.923 44.491 1.00 28.17 380 ASP A N 1
ATOM 2490 C CA . ASP A 1 342 ? -1.794 33.744 43.531 1.00 23.38 380 ASP A CA 1
ATOM 2491 C C . ASP A 1 342 ? -3.155 33.179 43.242 1.00 20.32 380 ASP A C 1
ATOM 2492 O O . ASP A 1 342 ? -4.181 33.861 43.293 1.00 25.27 380 ASP A O 1
ATOM 2497 N N . VAL A 1 343 ? -3.239 31.865 42.930 1.00 19.34 381 VAL A N 1
ATOM 2498 C CA . VAL A 1 343 ? -4.530 31.273 42.642 1.00 15.04 381 VAL A CA 1
ATOM 2499 C C . VAL A 1 343 ? -5.416 31.293 43.878 1.00 19.57 381 VAL A C 1
ATOM 2500 O O . VAL A 1 343 ? -6.626 31.533 43.822 1.00 20.39 381 VAL A O 1
ATOM 2504 N N . ALA A 1 344 ? -4.821 31.028 45.052 1.00 23.04 382 ALA A N 1
ATOM 2505 C CA . ALA A 1 344 ? -5.587 31.047 46.298 1.00 22.88 382 ALA A CA 1
ATOM 2506 C C . ALA A 1 344 ? -6.199 32.430 46.588 1.00 22.13 382 ALA A C 1
ATOM 2507 O O . ALA A 1 344 ? -7.357 32.481 47.025 1.00 21.06 3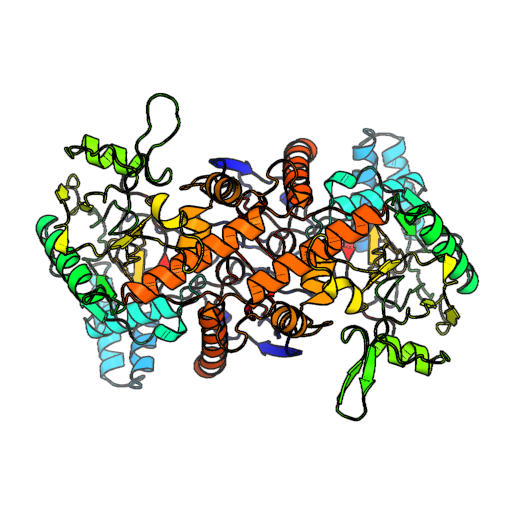82 ALA A O 1
ATOM 2509 N N . VAL A 1 345 ? -5.424 33.465 46.329 1.00 22.32 383 VAL A N 1
ATOM 2510 C CA . VAL A 1 345 ? -5.961 34.841 46.467 1.00 22.52 383 VAL A CA 1
ATOM 2511 C C . VAL A 1 345 ? -7.123 35.034 45.527 1.00 21.87 383 VAL A C 1
ATOM 2512 O O . VAL A 1 345 ? -8.211 35.518 45.871 1.00 25.83 383 VAL A O 1
ATOM 2516 N N . CYS A 1 346 ? -6.960 34.621 44.241 1.00 23.32 384 CYS A N 1
ATOM 2517 C CA . CYS A 1 346 ? -8.125 34.753 43.366 1.00 20.03 384 CYS A CA 1
ATOM 2518 C C . CYS A 1 346 ? -9.351 33.999 43.824 1.00 21.66 384 CYS A C 1
ATOM 2519 O O . CYS A 1 346 ? -10.482 34.377 43.494 1.00 23.64 384 CYS A O 1
ATOM 2522 N N . MET A 1 347 ? -9.167 32.883 44.554 1.00 20.13 385 MET A N 1
ATOM 2523 C CA . MET A 1 347 ? -10.302 32.116 45.007 1.00 20.06 385 MET A CA 1
ATOM 2524 C C . MET A 1 347 ? -10.810 32.708 46.328 1.00 21.31 385 MET A C 1
ATOM 2525 O O . MET A 1 347 ? -11.713 32.096 46.896 1.00 28.64 385 MET A O 1
ATOM 2530 N N . ASP A 1 348 ? -10.202 33.818 46.719 1.00 22.08 386 ASP A N 1
ATOM 2531 C CA . ASP A 1 348 ? -10.605 34.483 47.968 1.00 33.73 386 ASP A CA 1
ATOM 2532 C C . ASP A 1 348 ? -10.458 33.582 49.196 1.00 32.14 386 ASP A C 1
ATOM 2533 O O . ASP A 1 348 ? -11.310 33.603 50.089 1.00 29.92 386 ASP A O 1
ATOM 2538 N N . LEU A 1 349 ? -9.399 32.792 49.264 1.00 23.01 387 LEU A N 1
ATOM 2539 C CA . LEU A 1 349 ? -9.162 31.919 50.409 1.00 20.41 387 LEU A CA 1
ATOM 2540 C C . LEU A 1 349 ? -8.315 32.607 51.466 1.00 24.78 387 LEU A C 1
ATOM 2541 O O . LEU A 1 349 ? -7.584 33.571 51.262 1.00 24.87 387 LEU A O 1
ATOM 2546 N N . ASP A 1 350 ? -8.354 32.094 52.714 1.00 22.49 388 ASP A N 1
ATOM 2547 C CA . ASP A 1 350 ? -7.497 32.700 53.732 1.00 25.76 388 ASP A CA 1
ATOM 2548 C C . ASP A 1 350 ? -6.060 32.206 53.733 1.00 28.36 388 ASP A C 1
ATOM 2549 O O . ASP A 1 350 ? -5.750 31.162 54.331 1.00 28.24 388 ASP A O 1
ATOM 2554 N N . THR A 1 351 ? -5.172 32.940 53.091 1.00 23.17 389 THR A N 1
ATOM 2555 C CA . THR A 1 351 ? -3.802 32.485 52.898 1.00 24.32 389 THR A CA 1
ATOM 2556 C C . THR A 1 351 ? -2.925 32.780 54.111 1.00 26.01 389 THR A C 1
ATOM 2557 O O . THR A 1 351 ? -1.738 32.451 54.074 1.00 27.87 389 THR A O 1
ATOM 2561 N N . ARG A 1 352 ? -3.501 33.372 55.147 1.00 25.00 390 ARG A N 1
ATOM 2562 C CA . ARG A 1 352 ? -2.780 33.775 56.342 1.00 32.58 390 ARG A CA 1
ATOM 2563 C C . ARG A 1 352 ? -2.860 32.699 57.426 1.00 30.17 390 ARG A C 1
ATOM 2564 O O . ARG A 1 352 ? -2.336 32.919 58.514 1.00 32.51 390 ARG A O 1
ATOM 2572 N N . THR A 1 353 ? -3.482 31.551 57.143 1.00 30.48 391 THR A N 1
ATOM 2573 C CA . THR A 1 353 ? -3.458 30.477 58.134 1.00 32.48 391 THR A CA 1
ATOM 2574 C C . THR A 1 353 ? -3.460 29.104 57.477 1.00 29.55 391 THR A C 1
ATOM 2575 O O . THR A 1 353 ? -4.180 28.871 56.507 1.00 37.47 391 THR A O 1
ATOM 2579 N N . THR A 1 354 ? -2.668 28.192 58.027 1.00 26.15 392 THR A N 1
ATOM 2580 C CA . THR A 1 354 ? -2.547 26.865 57.419 1.00 24.59 392 THR A CA 1
ATOM 2581 C C . THR A 1 354 ? -3.821 26.052 57.450 1.00 24.99 392 THR A C 1
ATOM 2582 O O . THR A 1 354 ? -4.127 25.295 56.506 1.00 26.40 392 THR A O 1
ATOM 2586 N N . SER A 1 355 ? -4.589 26.147 58.535 1.00 27.37 393 SER A N 1
ATOM 2587 C CA . SER A 1 355 ? -5.759 25.304 58.716 1.00 24.28 393 SER A CA 1
ATOM 2588 C C . SER A 1 355 ? -6.936 25.682 57.829 1.00 27.44 393 SER A C 1
ATOM 2589 O O . SER A 1 355 ? -7.940 24.968 57.891 1.00 27.28 393 SER A O 1
ATOM 2592 N N . SER A 1 356 ? -6.838 26.735 57.001 1.00 22.92 394 SER A N 1
ATOM 2593 C CA . SER A 1 356 ? -7.908 26.935 56.024 1.00 23.78 394 SER A CA 1
ATOM 2594 C C . SER A 1 356 ? -7.763 25.962 54.845 1.00 23.90 394 SER A C 1
ATOM 2595 O O . SER A 1 356 ? -8.727 25.832 54.080 1.00 21.60 394 SER A O 1
ATOM 2598 N N . LEU A 1 357 ? -6.597 25.344 54.729 1.00 20.42 395 LEU A N 1
ATOM 2599 C CA . LEU A 1 357 ? -6.315 24.356 53.678 1.00 17.76 395 LEU A CA 1
ATOM 2600 C C . LEU A 1 357 ? -6.340 25.055 52.308 1.00 22.86 395 LEU A C 1
ATOM 2601 O O . LEU A 1 357 ? -6.712 24.458 51.290 1.00 21.93 395 LEU A O 1
ATOM 2606 N N . TRP A 1 358 ? -5.930 26.312 52.339 1.00 20.82 396 TRP A N 1
ATOM 2607 C CA . TRP A 1 358 ? -5.900 27.107 51.108 1.00 25.98 396 TRP A CA 1
ATOM 2608 C C . TRP A 1 358 ? -4.976 26.504 50.055 1.00 30.82 396 TRP A C 1
ATOM 2609 O O . TRP A 1 358 ? -5.285 26.538 48.858 1.00 20.22 396 TRP A O 1
ATOM 2620 N N . LYS A 1 359 ? -3.845 25.955 50.489 1.00 25.84 397 LYS A N 1
ATOM 2621 C CA . LYS A 1 359 ? -2.939 25.344 49.511 1.00 22.06 397 LYS A CA 1
ATOM 2622 C C . LYS A 1 359 ? -3.644 24.178 48.844 1.00 24.88 397 LYS A C 1
ATOM 2623 O O . LYS A 1 359 ? -3.569 24.026 47.620 1.00 21.91 397 LYS A O 1
ATOM 2629 N N . ASP A 1 360 ? -4.315 23.365 49.661 1.00 19.57 398 ASP A N 1
ATOM 2630 C CA . ASP A 1 360 ? -4.942 22.162 49.128 1.00 19.95 398 ASP A CA 1
ATOM 2631 C C . ASP A 1 360 ? -6.066 22.489 48.160 1.00 25.32 398 ASP A C 1
ATOM 2632 O O . ASP A 1 360 ? -6.192 21.827 47.124 1.00 24.27 398 ASP A O 1
ATOM 2637 N N . LYS A 1 361 ? -6.884 23.481 48.481 1.00 21.36 399 LYS A N 1
ATOM 2638 C CA . LYS A 1 361 ? -8.013 23.840 47.634 1.00 23.70 399 LYS A CA 1
ATOM 2639 C C . LYS A 1 361 ? -7.521 24.405 46.302 1.00 25.16 399 LYS A C 1
ATOM 2640 O O . LYS A 1 361 ? -8.017 24.027 45.229 1.00 25.92 399 LYS A O 1
ATOM 2646 N N . ALA A 1 362 ? -6.535 25.290 46.388 1.00 20.06 400 ALA A N 1
ATOM 2647 C CA . ALA A 1 362 ? -5.994 25.893 45.154 1.00 23.92 400 ALA A CA 1
ATOM 2648 C C . ALA A 1 362 ? -5.364 24.826 44.266 1.00 27.46 400 ALA A C 1
ATOM 2649 O O . ALA A 1 362 ? -5.590 24.803 43.041 1.00 23.04 400 ALA A O 1
ATOM 2651 N N . ALA A 1 363 ? -4.574 23.929 44.839 1.00 20.04 401 ALA A N 1
ATOM 2652 C CA . ALA A 1 363 ? -3.945 22.854 44.088 1.00 20.31 401 ALA A CA 1
ATOM 2653 C C . ALA A 1 363 ? -4.948 21.988 43.366 1.00 22.96 401 ALA A C 1
ATOM 2654 O O . ALA A 1 363 ? -4.712 21.618 42.222 1.00 21.21 401 ALA A O 1
ATOM 2656 N N . VAL A 1 364 ? -6.055 21.633 44.036 1.00 25.34 402 VAL A N 1
ATOM 2657 C CA . VAL A 1 364 ? -7.063 20.808 43.363 1.00 23.97 402 VAL A CA 1
ATOM 2658 C C . VAL A 1 364 ? -7.608 21.523 42.139 1.00 27.63 402 VAL A C 1
ATOM 2659 O O . VAL A 1 364 ? -7.775 20.959 41.055 1.00 23.38 402 VAL A O 1
ATOM 2663 N N . GLU A 1 365 ? -7.894 22.821 42.264 1.00 21.90 403 GLU A N 1
ATOM 2664 C CA . GLU A 1 365 ? -8.479 23.541 41.121 1.00 24.84 403 GLU A CA 1
ATOM 2665 C C . GLU A 1 365 ? -7.494 23.763 39.982 1.00 22.57 403 GLU A C 1
ATOM 2666 O O . GLU A 1 365 ? -7.949 23.760 38.837 1.00 21.61 403 GLU A O 1
ATOM 2672 N N . ILE A 1 366 ? -6.209 23.948 40.266 1.00 20.27 404 ILE A N 1
ATOM 2673 C CA . ILE A 1 366 ? -5.174 24.080 39.231 1.00 18.94 404 ILE A CA 1
ATOM 2674 C C . ILE A 1 366 ? -5.062 22.754 38.482 1.00 22.60 404 ILE A C 1
ATOM 2675 O O . ILE A 1 366 ? -4.986 22.747 37.249 1.00 23.68 404 ILE A O 1
ATOM 2680 N N . ASN A 1 367 ? -5.079 21.635 39.196 1.00 17.89 405 ASN A N 1
ATOM 2681 C CA . ASN A 1 367 ? -5.023 20.326 38.503 1.00 16.83 405 ASN A CA 1
ATOM 2682 C C . ASN A 1 367 ? -6.262 20.092 37.673 1.00 20.35 405 ASN A C 1
ATOM 2683 O O . ASN A 1 367 ? -6.216 19.541 36.560 1.00 23.51 405 ASN A O 1
ATOM 2688 N N . LEU A 1 368 ? -7.430 20.506 38.151 1.00 18.19 406 LEU A N 1
ATOM 2689 C CA . LEU A 1 368 ? -8.640 20.379 37.348 1.00 18.59 406 LEU A CA 1
ATOM 2690 C C . LEU A 1 368 ? -8.578 21.239 36.075 1.00 21.95 406 LEU A C 1
ATOM 2691 O O . LEU A 1 368 ? -9.015 20.810 35.010 1.00 22.91 406 LEU A O 1
ATOM 2696 N N . ALA A 1 369 ? -8.041 22.442 36.165 1.00 22.89 407 ALA A N 1
ATOM 2697 C CA . ALA A 1 369 ? -7.909 23.275 34.966 1.00 23.29 407 ALA A CA 1
ATOM 2698 C C . ALA A 1 369 ? -6.972 22.622 33.957 1.00 21.98 407 ALA A C 1
ATOM 2699 O O . ALA A 1 369 ? -7.274 22.629 32.756 1.00 23.66 407 ALA A O 1
ATOM 2701 N N . VAL A 1 370 ? -5.842 22.072 34.398 1.00 23.39 408 VAL A N 1
ATOM 2702 C CA . VAL A 1 370 ? -4.957 21.336 33.492 1.00 22.62 408 VAL A CA 1
ATOM 2703 C C . VAL A 1 370 ? -5.733 20.228 32.794 1.00 25.91 408 VAL A C 1
ATOM 2704 O O . VAL A 1 370 ? -5.645 20.109 31.555 1.00 20.43 408 VAL A O 1
ATOM 2708 N N . LEU A 1 371 ? -6.480 19.369 33.495 1.00 20.69 409 LEU A N 1
ATOM 2709 C CA . LEU A 1 371 ? -7.183 18.282 32.818 1.00 21.36 409 LEU A CA 1
ATOM 2710 C C . LEU A 1 371 ? -8.255 18.767 31.847 1.00 25.62 409 LEU A C 1
ATOM 2711 O O . LEU A 1 371 ? -8.418 18.320 30.707 1.00 25.16 409 LEU A O 1
ATOM 2716 N N . HIS A 1 372 ? -9.025 19.744 32.320 1.00 24.56 410 HIS A N 1
ATOM 2717 C CA . HIS A 1 372 ? -10.092 20.333 31.519 1.00 22.78 410 HIS A CA 1
ATOM 2718 C C . HIS A 1 372 ? -9.526 20.944 30.244 1.00 22.65 410 HIS A C 1
ATOM 2719 O O . HIS A 1 372 ? -10.095 20.720 29.165 1.00 24.61 410 HIS A O 1
ATOM 2726 N N . SER A 1 373 ? -8.445 21.698 30.416 1.00 21.92 411 SER A N 1
ATOM 2727 C CA . SER A 1 373 ? -7.854 22.441 29.298 1.00 28.84 411 SER A CA 1
ATOM 2728 C C . SER A 1 373 ? -7.293 21.485 28.260 1.00 28.45 411 SER A C 1
ATOM 2729 O O . SER A 1 373 ? -7.530 21.655 27.067 1.00 22.35 411 SER A O 1
ATOM 2732 N N . PHE A 1 374 ? -6.557 20.461 28.671 1.00 23.60 412 PHE A N 1
ATOM 2733 C CA . PHE A 1 374 ? -6.016 19.515 27.692 1.00 24.35 412 PHE A CA 1
ATOM 2734 C C . PHE A 1 374 ? -7.162 18.751 27.027 1.00 29.51 412 PHE A C 1
ATOM 2735 O O . PHE A 1 374 ? -7.094 18.483 25.823 1.00 26.25 412 PHE A O 1
ATOM 2743 N N . GLN A 1 375 ? -8.200 18.423 27.790 1.00 25.02 413 GLN A N 1
ATOM 2744 C CA . GLN A 1 375 ? -9.338 17.691 27.242 1.00 28.56 413 GLN A CA 1
ATOM 2745 C C . GLN A 1 375 ? -10.071 18.534 26.198 1.00 34.11 413 GLN A C 1
ATOM 2746 O O . GLN A 1 375 ? -10.411 18.001 25.144 1.00 34.18 413 GLN A O 1
ATOM 2752 N N . LEU A 1 376 ? -10.292 19.796 26.513 1.00 27.93 414 LEU A N 1
ATOM 2753 C CA . LEU A 1 376 ? -10.889 20.758 25.603 1.00 32.52 414 LEU A CA 1
ATOM 2754 C C . LEU A 1 376 ? -10.070 20.907 24.320 1.00 31.94 414 LEU A C 1
ATOM 2755 O O . LEU A 1 376 ? -10.659 20.991 23.244 1.00 32.39 414 LEU A O 1
ATOM 2760 N N . ALA A 1 377 ? -8.750 20.967 24.436 1.00 24.13 415 ALA A N 1
ATOM 2761 C CA . ALA A 1 377 ? -7.845 21.137 23.311 1.00 25.94 415 ALA A CA 1
ATOM 2762 C C . ALA A 1 377 ? -7.613 19.826 22.551 1.00 30.99 415 ALA A C 1
ATOM 2763 O O . ALA A 1 377 ? -6.899 19.819 21.544 1.00 30.08 415 ALA A O 1
ATOM 2765 N N . LYS A 1 378 ? -8.185 18.729 23.034 1.00 24.33 416 LYS A N 1
ATOM 2766 C CA . LYS A 1 378 ? -8.008 17.388 22.465 1.00 29.96 416 LYS A CA 1
ATOM 2767 C C . LYS A 1 378 ? -6.543 16.985 22.446 1.00 31.30 416 LYS A C 1
ATOM 2768 O O . LYS A 1 378 ? -5.966 16.512 21.466 1.00 29.42 416 LYS A O 1
ATOM 2774 N N . VAL A 1 379 ? -5.870 17.147 23.580 1.00 24.14 417 VAL A N 1
ATOM 2775 C CA . VAL A 1 379 ? -4.447 16.833 23.690 1.00 19.29 417 VAL A CA 1
ATOM 2776 C C . VAL A 1 379 ? -4.336 15.741 24.756 1.00 27.10 417 VAL A C 1
ATOM 2777 O O . VAL A 1 379 ? -4.913 15.910 25.833 1.00 23.71 417 VAL A O 1
ATOM 2781 N N . THR A 1 380 ? -3.667 14.658 24.436 1.00 21.30 418 THR A N 1
ATOM 2782 C CA . THR A 1 380 ? -3.601 13.544 25.382 1.00 21.59 418 THR A CA 1
ATOM 2783 C C . THR A 1 380 ? -3.102 13.994 26.760 1.00 21.33 418 THR A C 1
ATOM 2784 O O . THR A 1 380 ? -2.119 14.720 26.843 1.00 24.12 418 THR A O 1
ATOM 2788 N N . ILE A 1 381 ? -3.794 13.494 27.773 1.00 24.62 419 ILE A N 1
ATOM 2789 C CA . ILE A 1 381 ? -3.393 13.745 29.159 1.00 22.03 419 ILE A CA 1
ATOM 2790 C C . ILE A 1 381 ? -3.967 12.627 30.029 1.00 25.26 419 ILE A C 1
ATOM 2791 O O . ILE A 1 381 ? -4.991 12.038 29.692 1.00 22.54 419 ILE A O 1
ATOM 2796 N N . VAL A 1 382 ? -3.340 12.315 31.167 1.00 19.72 420 VAL A N 1
ATOM 2797 C CA . VAL A 1 382 ? -3.964 11.287 32.017 1.00 18.49 420 VAL A CA 1
ATOM 2798 C C . VAL A 1 382 ? -4.011 11.812 33.458 1.00 19.16 420 VAL A C 1
ATOM 2799 O O . VAL A 1 382 ? -3.003 12.334 33.926 1.00 22.43 420 VAL A O 1
ATOM 2803 N N . ASP A 1 383 ? -5.142 11.700 34.118 1.00 19.13 421 ASP A N 1
ATOM 2804 C CA . ASP A 1 383 ? -5.174 12.124 35.528 1.00 20.02 421 ASP A CA 1
ATOM 2805 C C . ASP A 1 383 ? -4.507 11.095 36.432 1.00 20.79 421 ASP A C 1
ATOM 2806 O O . ASP A 1 383 ? -4.311 9.938 36.066 1.00 20.73 421 ASP A O 1
ATOM 2811 N N . HIS A 1 384 ? -4.157 11.542 37.643 1.00 20.09 422 HIS A N 1
ATOM 2812 C CA . HIS A 1 384 ? -3.388 10.668 38.533 1.00 22.45 422 HIS A CA 1
ATOM 2813 C C . HIS A 1 384 ? -4.204 9.496 39.023 1.00 15.93 422 HIS A C 1
ATOM 2814 O O . HIS A 1 384 ? -3.611 8.470 39.396 1.00 24.23 422 HIS A O 1
ATOM 2821 N N . HIS A 1 385 ? -5.526 9.547 39.049 1.00 17.56 423 HIS A N 1
ATOM 2822 C CA . HIS A 1 385 ? -6.291 8.370 39.443 1.00 19.53 423 HIS A CA 1
ATOM 2823 C C . HIS A 1 385 ? -6.241 7.294 38.361 1.00 25.51 423 HIS A C 1
ATOM 2824 O O . HIS A 1 385 ? -6.061 6.116 38.638 1.00 24.03 423 HIS A O 1
ATOM 2831 N N . ALA A 1 386 ? -6.414 7.707 37.111 1.00 21.36 424 ALA A N 1
ATOM 2832 C CA . ALA A 1 386 ? -6.384 6.734 36.017 1.00 18.69 424 ALA A CA 1
ATOM 2833 C C . ALA A 1 386 ? -4.990 6.165 35.851 1.00 18.55 424 ALA A C 1
ATOM 2834 O O . ALA A 1 386 ? -4.810 4.966 35.583 1.00 23.19 424 ALA A O 1
ATOM 2836 N N . ALA A 1 387 ? -3.969 6.997 35.991 1.00 20.10 425 ALA A N 1
ATOM 2837 C CA . ALA A 1 387 ? -2.594 6.541 35.788 1.00 18.95 425 ALA A CA 1
ATOM 2838 C C . ALA A 1 387 ? -2.220 5.492 36.836 1.00 23.31 425 ALA A C 1
ATOM 2839 O O . ALA A 1 387 ? -1.560 4.506 36.507 1.00 20.11 425 ALA A O 1
ATOM 2841 N N . THR A 1 388 ? -2.640 5.731 38.081 1.00 22.92 426 THR A N 1
ATOM 2842 C CA . THR A 1 388 ? -2.218 4.807 39.151 1.00 20.73 426 THR A CA 1
ATOM 2843 C C . THR A 1 388 ? -3.065 3.545 39.089 1.00 18.45 426 THR A C 1
ATOM 2844 O O . THR A 1 388 ? -2.540 2.467 39.351 1.00 19.95 426 THR A O 1
ATOM 2848 N N . VAL A 1 389 ? -4.326 3.592 38.686 1.00 18.02 427 VAL A N 1
ATOM 2849 C CA . VAL A 1 389 ? -5.076 2.359 38.414 1.00 23.17 427 VAL A CA 1
ATOM 2850 C C . VAL A 1 389 ? -4.404 1.562 37.300 1.00 23.30 427 VAL A C 1
ATOM 2851 O O . VAL A 1 389 ? -4.231 0.334 37.350 1.00 22.07 427 VAL A O 1
ATOM 2855 N N . SER A 1 390 ? -3.934 2.206 36.227 1.00 21.38 428 SER A N 1
ATOM 2856 C CA . SER A 1 390 ? -3.278 1.399 35.188 1.00 26.40 428 SER A CA 1
ATOM 2857 C C . SER A 1 390 ? -1.933 0.847 35.646 1.00 24.63 428 SER A C 1
ATOM 2858 O O . SER A 1 390 ? -1.513 -0.245 35.237 1.00 21.49 428 SER A O 1
ATOM 2862 N N . PHE A 1 391 ? -1.236 1.568 36.522 1.00 19.81 429 PHE A N 1
ATOM 2863 C CA . PHE A 1 391 ? 0.035 1.065 37.046 1.00 18.03 429 PHE A CA 1
ATOM 2864 C C . PHE A 1 391 ? -0.203 -0.183 37.914 1.00 17.82 429 PHE A C 1
ATOM 2865 O O . PHE A 1 391 ? 0.627 -1.100 37.873 1.00 21.30 429 PHE A O 1
ATOM 2873 N N . MET A 1 392 ? -1.312 -0.215 38.660 1.00 20.13 430 MET A N 1
ATOM 2874 C CA . MET A 1 392 ? -1.638 -1.416 39.438 1.00 19.14 430 MET A CA 1
ATOM 2875 C C . MET A 1 392 ? -1.840 -2.620 38.503 1.00 21.30 430 MET A C 1
ATOM 2876 O O . MET A 1 392 ? -1.444 -3.736 38.844 1.00 22.64 430 MET A O 1
ATOM 2881 N N . LYS A 1 393 ? -2.444 -2.392 37.332 1.00 21.42 431 LYS A N 1
ATOM 2882 C CA . LYS A 1 393 ? -2.586 -3.464 36.336 1.00 20.15 431 LYS A CA 1
ATOM 2883 C C . LYS A 1 393 ? -1.234 -3.871 35.774 1.00 22.86 431 LYS A C 1
ATOM 2884 O O . LYS A 1 393 ? -0.902 -5.057 35.627 1.00 23.13 431 LYS A O 1
ATOM 2890 N N . HIS A 1 394 ? -0.394 -2.893 35.441 1.00 20.79 432 HIS A N 1
ATOM 2891 C CA . HIS A 1 394 ? 0.986 -3.164 35.050 1.00 19.14 432 HIS A CA 1
ATOM 2892 C C . HIS A 1 394 ? 1.711 -4.004 36.082 1.00 26.19 432 HIS A C 1
ATOM 2893 O O . HIS A 1 394 ? 2.386 -4.986 35.780 1.00 22.00 432 HIS A O 1
ATOM 2900 N N . LEU A 1 395 ? 1.615 -3.667 37.376 1.00 22.71 433 LEU A N 1
ATOM 2901 C CA . LEU A 1 395 ? 2.224 -4.537 38.384 1.00 16.66 433 LEU A CA 1
ATOM 2902 C C . LEU A 1 395 ? 1.709 -5.971 38.335 1.00 17.69 433 LEU A C 1
ATOM 2903 O O . LEU A 1 395 ? 2.505 -6.904 38.461 1.00 24.07 433 LEU A O 1
ATOM 2908 N N . ASP A 1 396 ? 0.409 -6.177 38.172 1.00 21.30 434 ASP A N 1
ATOM 2909 C CA . ASP A 1 396 ? -0.103 -7.544 38.080 1.00 22.94 434 ASP A CA 1
ATOM 2910 C C . ASP A 1 396 ? 0.408 -8.252 36.817 1.00 24.86 434 ASP A C 1
ATOM 2911 O O . ASP A 1 396 ? 0.764 -9.417 36.850 1.00 22.54 434 ASP A O 1
ATOM 2916 N N . ASN A 1 397 ? 0.449 -7.536 35.698 1.00 23.33 435 ASN A N 1
ATOM 2917 C CA . ASN A 1 397 ? 0.978 -8.087 34.462 1.00 22.36 435 ASN A CA 1
ATOM 2918 C C . ASN A 1 397 ? 2.419 -8.534 34.640 1.00 21.42 435 ASN A C 1
ATOM 2919 O O . ASN A 1 397 ? 2.788 -9.626 34.202 1.00 22.69 435 ASN A O 1
ATOM 2924 N N . GLU A 1 398 ? 3.237 -7.698 35.278 1.00 17.90 436 GLU A N 1
ATOM 2925 C CA . GLU A 1 398 ? 4.655 -7.958 35.435 1.00 16.96 436 GLU A CA 1
ATOM 2926 C C . GLU A 1 398 ? 4.928 -9.019 36.504 1.00 18.89 436 GLU A C 1
ATOM 2927 O O . GLU A 1 398 ? 5.929 -9.712 36.426 1.00 18.81 436 GLU A O 1
ATOM 2933 N N . GLN A 1 399 ? 4.060 -9.117 37.509 1.00 20.13 437 GLN A N 1
ATOM 2934 C CA . GLN A 1 399 ? 4.260 -10.193 38.491 1.00 20.76 437 GLN A CA 1
ATOM 2935 C C . GLN A 1 399 ? 4.236 -11.529 37.748 1.00 24.08 437 GLN A C 1
ATOM 2936 O O . GLN A 1 399 ? 5.072 -12.380 38.018 1.00 25.60 437 GLN A O 1
ATOM 2942 N N . LYS A 1 400 ? 3.276 -11.630 36.829 1.00 21.39 438 LYS A N 1
ATOM 2943 C CA . LYS A 1 400 ? 3.160 -12.862 36.031 1.00 25.34 438 LYS A CA 1
ATOM 2944 C C . LYS A 1 400 ? 4.276 -12.980 35.015 1.00 25.99 438 LYS A C 1
ATOM 2945 O O . LYS A 1 400 ? 4.842 -14.050 34.776 1.00 24.99 438 LYS A O 1
ATOM 2951 N N . ALA A 1 401 ? 4.617 -11.864 34.375 1.00 21.01 439 ALA A N 1
ATOM 2952 C CA . ALA A 1 401 ? 5.570 -11.957 33.258 1.00 19.76 439 ALA A CA 1
ATOM 2953 C C . ALA A 1 401 ? 7.003 -12.138 33.684 1.00 21.25 439 ALA A C 1
ATOM 2954 O O . ALA A 1 401 ? 7.788 -12.828 33.037 1.00 23.50 439 ALA A O 1
ATOM 2956 N N . ARG A 1 402 ? 7.395 -11.498 34.802 1.00 20.21 440 ARG A N 1
ATOM 2957 C CA . ARG A 1 402 ? 8.777 -11.471 35.207 1.00 16.53 440 ARG A CA 1
ATOM 2958 C C . ARG A 1 402 ? 8.997 -11.758 36.713 1.00 16.00 440 ARG A C 1
ATOM 2959 O O . ARG A 1 402 ? 10.152 -11.800 37.114 1.00 20.93 440 ARG A O 1
ATOM 2967 N N . GLY A 1 403 ? 7.918 -11.920 37.453 1.00 20.33 441 GLY A N 1
ATOM 2968 C CA . GLY A 1 403 ? 8.054 -12.213 38.884 1.00 24.79 441 GLY A CA 1
ATOM 2969 C C . GLY A 1 403 ? 8.259 -10.968 39.718 1.00 25.34 441 GLY A C 1
ATOM 2970 O O . GLY A 1 403 ? 8.719 -11.044 40.858 1.00 26.29 441 GLY A O 1
ATOM 2971 N N . GLY A 1 404 ? 7.946 -9.786 39.202 1.00 18.72 442 GLY A N 1
ATOM 2972 C CA . GLY A 1 404 ? 8.138 -8.582 40.039 1.00 19.09 442 GLY A CA 1
ATOM 2973 C C . GLY A 1 404 ? 8.207 -7.359 39.143 1.00 26.69 442 GLY A C 1
ATOM 2974 O O . GLY A 1 404 ? 8.155 -7.480 37.917 1.00 22.88 442 GLY A O 1
ATOM 2975 N N . CYS A 1 405 ? 8.319 -6.183 39.754 1.00 22.59 443 CYS A N 1
ATOM 2976 C CA . CYS A 1 405 ? 8.472 -4.927 38.995 1.00 20.31 443 CYS A CA 1
ATOM 2977 C C . CYS A 1 405 ? 9.251 -3.937 39.857 1.00 25.84 443 CYS A C 1
ATOM 2978 O O . CYS A 1 405 ? 8.769 -3.628 40.969 1.00 24.20 443 CYS A O 1
ATOM 2981 N N . PRO A 1 406 ? 10.418 -3.472 39.429 1.00 22.65 444 PRO A N 1
ATOM 2982 C CA . PRO A 1 406 ? 11.134 -2.470 40.239 1.00 23.83 444 PRO A CA 1
ATOM 2983 C C . PRO A 1 406 ? 10.320 -1.190 40.277 1.00 27.29 444 PRO A C 1
ATOM 2984 O O . PRO A 1 406 ? 9.878 -0.660 39.246 1.00 19.25 444 PRO A O 1
ATOM 2988 N N . ALA A 1 407 ? 10.097 -0.660 41.491 1.00 19.00 445 ALA A N 1
ATOM 2989 C CA . ALA A 1 407 ? 9.212 0.488 41.568 1.00 17.10 445 ALA A CA 1
ATOM 2990 C C . ALA A 1 407 ? 9.618 1.353 42.756 1.00 19.75 445 ALA A C 1
ATOM 2991 O O . ALA A 1 407 ? 9.941 0.805 43.824 1.00 21.61 445 ALA A O 1
ATOM 2993 N N . ASP A 1 408 ? 9.645 2.651 42.500 1.00 18.98 446 ASP A N 1
ATOM 2994 C CA . ASP A 1 408 ? 10.132 3.609 43.515 1.00 22.53 446 ASP A CA 1
ATOM 2995 C C . ASP A 1 408 ? 8.922 4.339 44.064 1.00 20.72 446 ASP A C 1
ATOM 2996 O O . ASP A 1 408 ? 8.414 5.270 43.460 1.00 17.23 446 ASP A O 1
ATOM 3001 N N . TRP A 1 409 ? 8.440 3.886 45.226 1.00 18.79 447 TRP A N 1
ATOM 3002 C CA . TRP A 1 409 ? 7.167 4.313 45.816 1.00 18.91 447 TRP A CA 1
ATOM 3003 C C . TRP A 1 409 ? 7.073 5.829 45.896 1.00 16.70 447 TRP A C 1
ATOM 3004 O O . TRP A 1 409 ? 6.028 6.391 45.557 1.00 21.13 447 TRP A O 1
ATOM 3015 N N . ALA A 1 410 ? 8.117 6.517 46.292 1.00 17.93 448 ALA A N 1
ATOM 3016 C CA . ALA A 1 410 ? 8.044 7.972 46.456 1.00 20.12 448 ALA A CA 1
ATOM 3017 C C . ALA A 1 410 ? 7.774 8.683 45.133 1.00 25.93 448 ALA A C 1
ATOM 3018 O O . ALA A 1 410 ? 7.290 9.811 45.143 1.00 21.89 448 ALA A O 1
ATOM 3020 N N . TRP A 1 411 ? 8.107 8.022 44.019 1.00 20.16 449 TRP A N 1
ATOM 3021 C CA . TRP A 1 411 ? 7.946 8.677 42.711 1.00 22.82 449 TRP A CA 1
ATOM 3022 C C . TRP A 1 411 ? 6.675 8.223 42.025 1.00 22.61 449 TRP A C 1
ATOM 3023 O O . TRP A 1 411 ? 6.088 8.958 41.223 1.00 23.25 449 TRP A O 1
ATOM 3034 N N . ILE A 1 412 ? 6.222 7.013 42.343 1.00 20.70 450 ILE A N 1
ATOM 3035 C CA . ILE A 1 412 ? 5.010 6.421 41.803 1.00 19.82 450 ILE A CA 1
ATOM 3036 C C . ILE A 1 412 ? 3.752 6.986 42.428 1.00 22.29 450 ILE A C 1
ATOM 3037 O O . ILE A 1 412 ? 2.716 7.218 41.799 1.00 19.54 450 ILE A O 1
ATOM 3042 N N . VAL A 1 413 ? 3.746 7.219 43.750 1.00 18.56 451 VAL A N 1
ATOM 3043 C CA . VAL A 1 413 ? 2.615 7.864 44.396 1.00 13.70 451 VAL A CA 1
ATOM 3044 C C . VAL A 1 413 ? 2.578 9.334 43.996 1.00 14.03 451 VAL A C 1
ATOM 3045 O O . VAL A 1 413 ? 3.586 10.040 44.123 1.00 20.21 451 VAL A O 1
ATOM 3049 N N . PRO A 1 414 ? 1.456 9.812 43.488 1.00 18.71 452 PRO A N 1
ATOM 3050 C CA . PRO A 1 414 ? 1.355 11.207 42.997 1.00 17.92 452 PRO A CA 1
ATOM 3051 C C . PRO A 1 414 ? 1.594 12.245 44.085 1.00 22.67 452 PRO A C 1
ATOM 3052 O O . PRO A 1 414 ? 1.407 11.947 45.278 1.00 21.32 452 PRO A O 1
ATOM 3056 N N . PRO A 1 415 ? 2.027 13.440 43.695 1.00 23.64 453 PRO A N 1
ATOM 3057 C CA . PRO A 1 415 ? 2.356 14.497 44.677 1.00 20.70 453 PRO A CA 1
ATOM 3058 C C . PRO A 1 415 ? 1.162 15.202 45.290 1.00 21.85 453 PRO A C 1
ATOM 3059 O O . PRO A 1 415 ? 1.386 16.053 46.182 1.00 27.82 453 PRO A O 1
ATOM 3063 N N . ILE A 1 416 ? -0.062 14.947 44.933 1.00 19.73 454 ILE A N 1
ATOM 3064 C CA . ILE A 1 416 ? -1.287 15.319 45.618 1.00 26.44 454 ILE A CA 1
ATOM 3065 C C . ILE A 1 416 ? -2.132 14.049 45.783 1.00 32.70 454 ILE A C 1
ATOM 3066 O O . ILE A 1 416 ? -1.973 13.107 45.003 1.00 25.03 454 ILE A O 1
ATOM 3071 N N . SER A 1 417 ? -3.010 14.061 46.774 1.00 26.27 455 SER A N 1
ATOM 3072 C CA . SER A 1 417 ? -3.943 12.976 47.014 1.00 27.83 455 SER A CA 1
ATOM 3073 C C . SER A 1 417 ? -3.346 11.573 46.998 1.00 22.44 455 SER A C 1
ATOM 3074 O O . SER A 1 417 ? -4.029 10.620 46.570 1.00 22.61 455 SER A O 1
ATOM 3077 N N . GLY A 1 418 ? -2.117 11.435 47.454 1.00 21.93 456 GLY A N 1
ATOM 3078 C CA . GLY A 1 418 ? -1.419 10.175 47.495 1.00 25.48 456 GLY A CA 1
ATOM 3079 C C . GLY A 1 418 ? -2.240 9.000 47.975 1.00 25.49 456 GLY A C 1
ATOM 3080 O O . GLY A 1 418 ? -2.350 8.015 47.248 1.00 20.88 456 GLY A O 1
ATOM 3081 N N . SER A 1 419 ? -2.847 9.051 49.177 1.00 18.67 457 SER A N 1
ATOM 3082 C CA . SER A 1 419 ? -3.519 7.845 49.663 1.00 15.31 457 SER A CA 1
ATOM 3083 C C . SER A 1 419 ? -4.911 7.641 49.120 1.00 17.55 457 SER A C 1
ATOM 3084 O O . SER A 1 419 ? -5.592 6.642 49.396 1.00 21.09 457 SER A O 1
ATOM 3087 N N . LEU A 1 420 ? -5.328 8.582 48.257 1.00 20.44 458 LEU A N 1
ATOM 3088 C CA . LEU A 1 420 ? -6.572 8.401 47.523 1.00 19.73 458 LEU A CA 1
ATOM 3089 C C . LEU A 1 420 ? -6.362 7.493 46.299 1.00 20.49 458 LEU A C 1
ATOM 3090 O O . LEU A 1 420 ? -7.328 7.136 45.620 1.00 22.90 458 LEU A O 1
ATOM 3095 N N . THR A 1 421 ? -5.106 7.157 46.019 1.00 18.58 459 THR A N 1
ATOM 3096 C CA . THR A 1 421 ? -4.827 6.315 44.848 1.00 23.03 459 THR A CA 1
ATOM 3097 C C . THR A 1 421 ? -4.438 4.899 45.278 1.00 27.00 459 THR A C 1
ATOM 3098 O O . THR A 1 421 ? -3.963 4.774 46.413 1.00 24.14 459 THR A O 1
ATOM 3102 N N . PRO A 1 422 ? -4.597 3.886 44.431 1.00 19.01 460 PRO A N 1
ATOM 3103 C CA . PRO A 1 422 ? -4.284 2.508 44.841 1.00 22.95 460 PRO A CA 1
ATOM 3104 C C . PRO A 1 422 ? -2.814 2.242 45.125 1.00 25.21 460 PRO A C 1
ATOM 3105 O O . PRO A 1 422 ? -2.502 1.375 45.960 1.00 23.03 460 PRO A O 1
ATOM 3109 N N . VAL A 1 423 ? -1.890 2.943 44.474 1.00 15.48 461 VAL A N 1
ATOM 3110 C CA . VAL A 1 423 ? -0.465 2.711 44.599 1.00 16.60 461 VAL A CA 1
ATOM 3111 C C . VAL A 1 423 ? 0.049 3.035 46.005 1.00 21.40 461 VAL A C 1
ATOM 3112 O O . VAL A 1 423 ? 1.024 2.449 46.482 1.00 21.99 461 VAL A O 1
ATOM 3116 N N . PHE A 1 424 ? -0.584 3.974 46.702 1.00 20.56 462 PHE A N 1
ATOM 3117 C CA . PHE A 1 424 ? -0.156 4.310 48.063 1.00 20.13 462 PHE A CA 1
ATOM 3118 C C . PHE A 1 424 ? -0.154 3.050 48.946 1.00 16.01 462 PHE A C 1
ATOM 3119 O O . PHE A 1 424 ? 0.780 2.887 49.739 1.00 19.76 462 PHE A O 1
ATOM 3127 N N . HIS A 1 425 ? -1.172 2.241 48.778 1.00 19.22 463 HIS A N 1
ATOM 3128 C CA . HIS A 1 425 ? -1.449 1.067 49.614 1.00 21.55 463 HIS A CA 1
ATOM 3129 C C . HIS A 1 425 ? -0.703 -0.178 49.178 1.00 25.73 463 HIS A C 1
ATOM 3130 O O . HIS A 1 425 ? -0.824 -1.267 49.752 1.00 20.12 463 HIS A O 1
ATOM 3137 N N . GLN A 1 426 ? 0.100 -0.013 48.130 1.00 21.02 464 GLN A N 1
ATOM 3138 C CA . GLN A 1 426 ? 0.925 -1.086 47.602 1.00 17.36 464 GLN A CA 1
ATOM 3139 C C . GLN A 1 426 ? 2.370 -0.925 48.021 1.00 18.24 464 GLN A C 1
ATOM 3140 O O . GLN A 1 426 ? 3.045 0.050 47.645 1.00 23.83 464 GLN A O 1
ATOM 3146 N N . GLU A 1 427 ? 2.921 -1.872 48.784 1.00 18.61 465 GLU A N 1
ATOM 3147 C CA . GLU A 1 427 ? 4.352 -1.901 49.024 1.00 15.92 465 GLU A CA 1
ATOM 3148 C C . GLU A 1 427 ? 5.146 -2.178 47.749 1.00 17.09 465 GLU A C 1
ATOM 3149 O O . GLU A 1 427 ? 4.603 -2.897 46.900 1.00 23.41 465 GLU A O 1
ATOM 3155 N N . MET A 1 428 ? 6.346 -1.644 47.660 1.00 19.99 466 MET A N 1
ATOM 3156 C CA . MET A 1 428 ? 7.128 -1.730 46.421 1.00 26.50 466 MET A CA 1
ATOM 3157 C C . MET A 1 428 ? 8.573 -2.088 46.695 1.00 26.73 466 MET A C 1
ATOM 3158 O O . MET A 1 428 ? 9.059 -1.723 47.763 1.00 27.38 466 MET A O 1
ATOM 3163 N N . VAL A 1 429 ? 9.222 -2.792 45.771 1.00 20.49 467 VAL A N 1
ATOM 3164 C CA . VAL A 1 429 ? 10.630 -3.147 45.814 1.00 18.69 467 VAL A CA 1
ATOM 3165 C C . VAL A 1 429 ? 11.360 -2.351 44.725 1.00 23.90 467 VAL A C 1
ATOM 3166 O O . VAL A 1 429 ? 10.903 -2.348 43.581 1.00 24.29 467 VAL A O 1
ATOM 3170 N N . ASN A 1 430 ? 12.429 -1.661 45.079 1.00 21.49 468 ASN A N 1
ATOM 3171 C CA . ASN A 1 430 ? 13.156 -0.802 44.145 1.00 20.76 468 ASN A CA 1
ATOM 3172 C C . ASN A 1 430 ? 14.537 -1.374 43.902 1.00 26.57 468 ASN A C 1
ATOM 3173 O O . ASN A 1 430 ? 15.253 -1.730 44.840 1.00 27.39 468 ASN A O 1
ATOM 3178 N N . TYR A 1 431 ? 14.920 -1.496 42.623 1.00 21.80 469 TYR A N 1
ATOM 3179 C CA . TYR A 1 431 ? 16.208 -2.064 42.284 1.00 19.95 469 TYR A CA 1
ATOM 3180 C C . TYR A 1 431 ? 16.526 -1.709 40.818 1.00 21.12 469 TYR A C 1
ATOM 3181 O O . TYR A 1 431 ? 15.583 -1.340 40.142 1.00 21.01 469 TYR A O 1
ATOM 3190 N N . ILE A 1 432 ? 17.780 -1.837 40.446 1.00 22.85 470 ILE A N 1
ATOM 3191 C CA . ILE A 1 432 ? 18.238 -1.446 39.121 1.00 22.66 470 ILE A CA 1
ATOM 3192 C C . ILE A 1 432 ? 18.453 -2.672 38.237 1.00 24.53 470 ILE A C 1
ATOM 3193 O O . ILE A 1 432 ? 19.284 -3.531 38.547 1.00 26.49 470 ILE A O 1
ATOM 3198 N N . LEU A 1 433 ? 17.688 -2.721 37.157 1.00 22.65 471 LEU A N 1
ATOM 3199 C CA . LEU A 1 433 ? 17.775 -3.720 36.102 1.00 19.38 471 LEU A CA 1
ATOM 3200 C C . LEU A 1 433 ? 18.339 -3.029 34.854 1.00 25.02 471 LEU A C 1
ATOM 3201 O O . LEU A 1 433 ? 18.060 -1.854 34.664 1.00 24.13 471 LEU A O 1
ATOM 3206 N N . SER A 1 434 ? 19.088 -3.741 34.034 1.00 20.60 472 SER A N 1
ATOM 3207 C CA . SER A 1 434 ? 19.590 -3.139 32.785 1.00 21.36 472 SER A CA 1
ATOM 3208 C C . SER A 1 434 ? 18.996 -3.897 31.612 1.00 23.13 472 SER A C 1
ATOM 3209 O O . SER A 1 434 ? 18.838 -5.130 31.813 1.00 22.83 472 SER A O 1
ATOM 3212 N N . PRO A 1 435 ? 18.655 -3.385 30.429 1.00 20.18 473 PRO A N 1
ATOM 3213 C CA . PRO A 1 435 ? 18.800 -2.017 29.942 1.00 20.39 473 PRO A CA 1
ATOM 3214 C C . PRO A 1 435 ? 18.168 -0.947 30.841 1.00 22.06 473 PRO A C 1
ATOM 3215 O O . PRO A 1 435 ? 17.202 -1.241 31.550 1.00 20.20 473 PRO A O 1
ATOM 3219 N N . ALA A 1 436 ? 18.740 0.238 30.821 1.00 21.64 474 ALA A N 1
ATOM 3220 C CA . ALA A 1 436 ? 18.341 1.252 31.796 1.00 23.57 474 ALA A CA 1
ATOM 3221 C C . ALA A 1 436 ? 18.519 2.655 31.248 1.00 21.08 474 ALA A C 1
ATOM 3222 O O . ALA A 1 436 ? 19.452 2.883 30.478 1.00 23.71 474 ALA A O 1
ATOM 3224 N N . PHE A 1 437 ? 17.645 3.547 31.689 1.00 19.67 475 PHE A N 1
ATOM 3225 C CA . PHE A 1 437 ? 17.885 4.984 31.564 1.00 15.40 475 PHE A CA 1
ATOM 3226 C C . PHE A 1 437 ? 18.606 5.460 32.823 1.00 25.07 475 PHE A C 1
ATOM 3227 O O . PHE A 1 437 ? 18.167 5.103 33.927 1.00 24.76 475 PHE A O 1
ATOM 3235 N N . ARG A 1 438 ? 19.667 6.219 32.655 1.00 22.53 476 ARG A N 1
ATOM 3236 C CA . ARG A 1 438 ? 20.521 6.624 33.770 1.00 29.40 476 ARG A CA 1
ATOM 3237 C C . ARG A 1 438 ? 20.757 8.120 33.679 1.00 25.13 476 ARG A C 1
ATOM 3238 O O . ARG A 1 438 ? 20.738 8.707 32.590 1.00 22.03 476 ARG A O 1
ATOM 3246 N N . TYR A 1 439 ? 21.006 8.751 34.825 1.00 24.36 477 TYR A N 1
ATOM 3247 C CA . TYR A 1 439 ? 21.441 10.132 34.828 1.00 23.38 477 TYR A CA 1
ATOM 3248 C C . TYR A 1 439 ? 22.883 10.193 34.333 1.00 22.48 477 TYR A C 1
ATOM 3249 O O . TYR A 1 439 ? 23.595 9.216 34.556 1.00 25.38 477 TYR A O 1
ATOM 3258 N N . GLN A 1 440 ? 23.283 11.304 33.727 1.00 23.83 478 GLN A N 1
ATOM 3259 C CA . GLN A 1 440 ? 24.659 11.464 33.271 1.00 27.78 478 GLN A CA 1
ATOM 3260 C C . GLN A 1 440 ? 25.094 12.900 33.535 1.00 28.89 478 GLN A C 1
ATOM 3261 O O . GLN A 1 440 ? 24.238 13.787 33.602 1.00 32.56 478 GLN A O 1
ATOM 3267 N N . PRO A 1 441 ? 26.383 13.150 33.708 1.00 29.54 479 PRO A N 1
ATOM 3268 C CA . PRO A 1 441 ? 26.819 14.511 34.068 1.00 35.62 479 PRO A CA 1
ATOM 3269 C C . PRO A 1 441 ? 26.507 15.500 32.956 1.00 33.26 479 PRO A C 1
ATOM 3270 O O . PRO A 1 441 ? 26.481 15.106 31.783 1.00 35.55 479 PRO A O 1
ATOM 3274 N N . ASP A 1 442 ? 26.270 16.755 33.327 1.00 30.78 480 ASP A N 1
ATOM 3275 C CA . ASP A 1 442 ? 25.937 17.778 32.330 1.00 36.39 480 ASP A CA 1
ATOM 3276 C C . ASP A 1 442 ? 27.142 17.974 31.418 1.00 33.99 480 ASP A C 1
ATOM 3277 O O . ASP A 1 442 ? 28.283 17.799 31.850 1.00 35.00 480 ASP A O 1
ATOM 3282 N N . PRO A 1 443 ? 26.902 18.276 30.141 1.00 30.94 481 PRO A N 1
ATOM 3283 C CA . PRO A 1 443 ? 28.021 18.338 29.188 1.00 38.47 481 PRO A CA 1
ATOM 3284 C C . PRO A 1 443 ? 28.949 19.526 29.415 1.00 41.79 481 PRO A C 1
ATOM 3285 O O . PRO A 1 443 ? 30.124 19.459 29.029 1.00 48.23 481 PRO A O 1
ATOM 3289 N N . TRP A 1 444 ? 28.505 20.612 30.037 1.00 41.22 482 TRP A N 1
ATOM 3290 C CA . TRP A 1 444 ? 29.410 21.743 30.256 1.00 50.24 482 TRP A CA 1
ATOM 3291 C C . TRP A 1 444 ? 30.214 21.669 31.548 1.00 55.23 482 TRP A C 1
ATOM 3292 O O . TRP A 1 444 ? 30.184 20.669 32.289 1.00 64.95 482 TRP A O 1
ATOM 3304 N N . LYS B 1 31 ? 30.396 6.536 53.418 1.00 51.45 69 LYS B N 1
ATOM 3305 C CA . LYS B 1 31 ? 29.406 6.011 54.354 1.00 54.54 69 LYS B CA 1
ATOM 3306 C C . LYS B 1 31 ? 28.392 7.081 54.731 1.00 47.00 69 LYS B C 1
ATOM 3307 O O . LYS B 1 31 ? 27.189 6.817 54.825 1.00 63.75 69 LYS B O 1
ATOM 3313 N N . PHE B 1 32 ? 28.840 8.321 54.942 1.00 39.73 70 PHE B N 1
ATOM 3314 C CA . PHE B 1 32 ? 27.875 9.347 55.313 1.00 41.19 70 PHE B CA 1
ATOM 3315 C C . PHE B 1 32 ? 27.168 9.924 54.087 1.00 49.93 70 PHE B C 1
ATOM 3316 O O . PHE B 1 32 ? 27.806 10.357 53.132 1.00 59.92 70 PHE B O 1
ATOM 3324 N N . PRO B 1 33 ? 25.848 9.915 54.189 1.00 39.80 71 PRO B N 1
ATOM 3325 C CA . PRO B 1 33 ? 24.973 10.427 53.140 1.00 33.65 71 PRO B CA 1
ATOM 3326 C C . PRO B 1 33 ? 24.961 11.955 53.088 1.00 35.03 71 PRO B C 1
ATOM 3327 O O . PRO B 1 33 ? 24.848 12.649 54.096 1.00 40.80 71 PRO B O 1
ATOM 3331 N N . ARG B 1 34 ? 25.089 12.472 51.874 1.00 37.09 72 ARG B N 1
ATOM 3332 C CA . ARG B 1 34 ? 24.857 13.889 51.597 1.00 36.59 72 ARG B CA 1
ATOM 3333 C C . ARG B 1 34 ? 23.350 14.042 51.406 1.00 34.92 72 ARG B C 1
ATOM 3334 O O . ARG B 1 34 ? 22.739 13.283 50.650 1.00 42.09 72 ARG B O 1
ATOM 3342 N N . VAL B 1 35 ? 22.755 14.990 52.111 1.00 29.52 73 VAL B N 1
ATOM 3343 C CA . VAL B 1 35 ? 21.293 15.083 52.109 1.00 27.41 73 VAL B CA 1
ATOM 3344 C C . VAL B 1 35 ? 20.866 16.423 51.551 1.00 29.04 73 VAL B C 1
ATOM 3345 O O . VAL B 1 35 ? 21.333 17.447 52.053 1.00 27.53 73 VAL B O 1
ATOM 3349 N N . LYS B 1 36 ? 20.011 16.442 50.526 1.00 30.49 74 LYS B N 1
ATOM 3350 C CA . LYS B 1 36 ? 19.700 17.733 49.906 1.00 26.00 74 LYS B CA 1
ATOM 3351 C C . LYS B 1 36 ? 18.262 18.164 50.141 1.00 26.13 74 LYS B C 1
ATOM 3352 O O . LYS B 1 36 ? 17.369 17.314 50.116 1.00 24.48 74 LYS B O 1
ATOM 3358 N N . ASN B 1 37 ? 18.016 19.454 50.354 1.00 24.63 75 ASN B N 1
ATOM 3359 C CA . ASN B 1 37 ? 16.660 19.982 50.309 1.00 23.50 75 ASN B CA 1
ATOM 3360 C C . ASN B 1 37 ? 16.478 20.611 48.913 1.00 28.51 75 ASN B C 1
ATOM 3361 O O . ASN B 1 37 ? 17.246 21.524 48.627 1.00 26.31 75 AS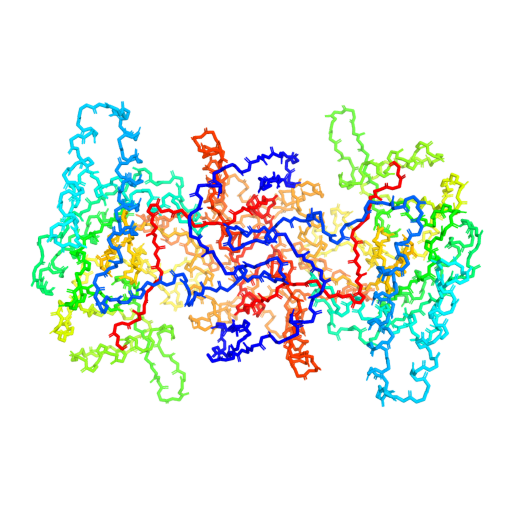N B O 1
ATOM 3366 N N . TRP B 1 38 ? 15.548 20.134 48.100 1.00 25.88 76 TRP B N 1
ATOM 3367 C CA . TRP B 1 38 ? 15.446 20.578 46.710 1.00 25.49 76 TRP B CA 1
ATOM 3368 C C . TRP B 1 38 ? 14.727 21.906 46.591 1.00 30.11 76 TRP B C 1
ATOM 3369 O O . TRP B 1 38 ? 14.864 22.588 45.569 1.00 28.84 76 TRP B O 1
ATOM 3380 N N . GLU B 1 39 ? 13.988 22.315 47.608 1.00 28.56 77 GLU B N 1
ATOM 3381 C CA . GLU B 1 39 ? 13.293 23.596 47.607 1.00 30.89 77 GLU B CA 1
ATOM 3382 C C . GLU B 1 39 ? 14.271 24.744 47.847 1.00 40.07 77 GLU B C 1
ATOM 3383 O O . GLU B 1 39 ? 14.274 25.740 47.116 1.00 32.01 77 GLU B O 1
ATOM 3389 N N . LEU B 1 40 ? 15.103 24.584 48.876 1.00 28.76 78 LEU B N 1
ATOM 3390 C CA . LEU B 1 40 ? 16.052 25.607 49.296 1.00 27.19 78 LEU B CA 1
ATOM 3391 C C . LEU B 1 40 ? 17.451 25.428 48.737 1.00 27.96 78 LEU B C 1
ATOM 3392 O O . LEU B 1 40 ? 18.249 26.373 48.756 1.00 31.24 78 LEU B O 1
ATOM 3397 N N . GLY B 1 41 ? 17.813 24.249 48.235 1.00 25.63 79 GLY B N 1
ATOM 3398 C CA . GLY B 1 41 ? 19.134 24.021 47.683 1.00 31.24 79 GLY B CA 1
ATOM 3399 C C . GLY B 1 41 ? 20.170 23.682 48.734 1.00 38.14 79 GLY B C 1
ATOM 3400 O O . GLY B 1 41 ? 21.362 23.561 48.460 1.00 50.50 79 GLY B O 1
ATOM 3401 N N . SER B 1 42 ? 19.754 23.510 49.984 1.00 37.83 80 SER B N 1
ATOM 3402 C CA . SER B 1 42 ? 20.704 23.304 51.069 1.00 30.51 80 SER B CA 1
ATOM 3403 C C . SER B 1 42 ? 21.111 21.841 51.203 1.00 28.80 80 SER B C 1
ATOM 3404 O O . SER B 1 42 ? 20.386 20.925 50.835 1.00 30.04 80 SER B O 1
ATOM 3407 N N . ILE B 1 43 ? 22.319 21.651 51.731 1.00 29.74 81 ILE B N 1
ATOM 3408 C CA . ILE B 1 43 ? 22.875 20.304 51.867 1.00 26.30 81 ILE B CA 1
ATOM 3409 C C . ILE B 1 43 ? 23.298 20.105 53.321 1.00 24.80 81 ILE B C 1
ATOM 3410 O O . ILE B 1 43 ? 23.772 21.031 53.982 1.00 28.20 81 ILE B O 1
ATOM 3415 N N . THR B 1 44 ? 23.093 18.913 53.853 1.00 23.51 82 THR B N 1
ATOM 3416 C CA . THR B 1 44 ? 23.625 18.554 55.164 1.00 26.34 82 THR B CA 1
ATOM 3417 C C . THR B 1 44 ? 24.194 17.150 55.052 1.00 29.13 82 THR B C 1
ATOM 3418 O O . THR B 1 44 ? 23.903 16.459 54.066 1.00 39.00 82 THR B O 1
ATOM 3422 N N . TYR B 1 45 ? 24.979 16.728 56.039 1.00 26.41 83 TYR B N 1
ATOM 3423 C CA . TYR B 1 45 ? 25.472 15.361 56.047 1.00 26.61 83 TYR B CA 1
ATOM 3424 C C . TYR B 1 45 ? 24.964 14.663 57.316 1.00 28.13 83 TYR B C 1
ATOM 3425 O O . TYR B 1 45 ? 25.122 15.248 58.394 1.00 33.71 83 TYR B O 1
ATOM 3434 N N . ASP B 1 46 ? 24.390 13.494 57.124 1.00 25.91 84 ASP B N 1
ATOM 3435 C CA . ASP B 1 46 ? 23.899 12.721 58.270 1.00 33.56 84 ASP B CA 1
ATOM 3436 C C . ASP B 1 46 ? 25.047 11.883 58.831 1.00 32.08 84 ASP B C 1
ATOM 3437 O O . ASP B 1 46 ? 25.447 10.899 58.209 1.00 33.42 84 ASP B O 1
ATOM 3442 N N . THR B 1 47 ? 25.557 12.293 59.987 1.00 28.29 85 THR B N 1
ATOM 3443 C CA . THR B 1 47 ? 26.604 11.512 60.636 1.00 35.39 85 THR B CA 1
ATOM 3444 C C . THR B 1 47 ? 26.042 10.695 61.797 1.00 37.83 85 THR B C 1
ATOM 3445 O O . THR B 1 47 ? 26.754 9.871 62.365 1.00 41.20 85 THR B O 1
ATOM 3449 N N . LEU B 1 48 ? 24.781 10.909 62.148 1.00 27.41 86 LEU B N 1
ATOM 3450 C CA . LEU B 1 48 ? 24.150 10.172 63.244 1.00 27.22 86 LEU B CA 1
ATOM 3451 C C . LEU B 1 48 ? 23.901 8.731 62.845 1.00 33.59 86 LEU B C 1
ATOM 3452 O O . LEU B 1 48 ? 23.948 7.803 63.658 1.00 30.84 86 LEU B O 1
ATOM 3457 N N . CYS B 1 49 ? 23.634 8.486 61.552 1.00 29.29 87 CYS B N 1
ATOM 3458 C CA . CYS B 1 49 ? 23.364 7.113 61.117 1.00 30.27 87 CYS B CA 1
ATOM 3459 C C . CYS B 1 49 ? 24.520 6.170 61.414 1.00 34.37 87 CYS B C 1
ATOM 3460 O O . CYS B 1 49 ? 24.376 4.946 61.427 1.00 32.69 87 CYS B O 1
ATOM 3463 N N . ALA B 1 50 ? 25.730 6.662 61.673 1.00 33.13 88 ALA B N 1
ATOM 3464 C CA . ALA B 1 50 ? 26.794 5.673 61.921 1.00 48.52 88 ALA B CA 1
ATOM 3465 C C . ALA B 1 50 ? 26.705 5.093 63.329 1.00 48.68 88 ALA B C 1
ATOM 3466 O O . ALA B 1 50 ? 27.424 4.159 63.707 1.00 40.22 88 ALA B O 1
ATOM 3468 N N . GLN B 1 51 ? 25.795 5.666 64.112 1.00 35.59 89 GLN B N 1
ATOM 3469 C CA . GLN B 1 51 ? 25.558 5.150 65.452 1.00 36.65 89 GLN B CA 1
ATOM 3470 C C . GLN B 1 51 ? 24.516 4.043 65.396 1.00 38.31 89 GLN B C 1
ATOM 3471 O O . GLN B 1 51 ? 24.245 3.367 66.394 1.00 45.39 89 GLN B O 1
ATOM 3477 N N . SER B 1 52 ? 23.901 3.823 64.232 1.00 31.96 90 SER B N 1
ATOM 3478 C CA . SER B 1 52 ? 22.928 2.731 64.154 1.00 35.58 90 SER B CA 1
ATOM 3479 C C . SER B 1 52 ? 23.611 1.380 64.365 1.00 41.16 90 SER B C 1
ATOM 3480 O O . SER B 1 52 ? 24.641 1.041 63.793 1.00 42.11 90 SER B O 1
ATOM 3483 N N . GLN B 1 53 ? 23.038 0.540 65.227 1.00 47.97 91 GLN B N 1
ATOM 3484 C CA . GLN B 1 53 ? 23.667 -0.762 65.476 1.00 53.87 91 GLN B CA 1
ATOM 3485 C C . GLN B 1 53 ? 22.796 -1.891 64.943 1.00 51.41 91 GLN B C 1
ATOM 3486 O O . GLN B 1 53 ? 23.211 -3.049 64.867 1.00 79.10 91 GLN B O 1
ATOM 3492 N N . GLN B 1 54 ? 21.569 -1.559 64.553 1.00 50.61 92 GLN B N 1
ATOM 3493 C CA . GLN B 1 54 ? 20.616 -2.542 64.058 1.00 41.79 92 GLN B CA 1
ATOM 3494 C C . GLN B 1 54 ? 20.242 -2.307 62.590 1.00 31.62 92 GLN B C 1
ATOM 3495 O O . GLN B 1 54 ? 19.984 -1.193 62.157 1.00 39.79 92 GLN B O 1
ATOM 3501 N N . ASP B 1 55 ? 20.210 -3.406 61.863 1.00 34.80 93 ASP B N 1
ATOM 3502 C CA . ASP B 1 55 ? 19.887 -3.487 60.455 1.00 45.13 93 ASP B CA 1
ATOM 3503 C C . ASP B 1 55 ? 18.407 -3.290 60.151 1.00 45.94 93 ASP B C 1
ATOM 3504 O O . ASP B 1 55 ? 17.515 -3.856 60.781 1.00 42.89 93 ASP B O 1
ATOM 3509 N N . GLY B 1 56 ? 18.162 -2.480 59.128 1.00 40.90 94 GLY B N 1
ATOM 3510 C CA . GLY B 1 56 ? 16.872 -2.392 58.469 1.00 32.47 94 GLY B CA 1
ATOM 3511 C C . GLY B 1 56 ? 16.816 -3.441 57.357 1.00 31.75 94 GLY B C 1
ATOM 3512 O O . GLY B 1 56 ? 17.661 -4.323 57.248 1.00 35.04 94 GLY B O 1
ATOM 3513 N N . PRO B 1 57 ? 15.816 -3.373 56.495 1.00 35.77 95 PRO B N 1
ATOM 3514 C CA . PRO B 1 57 ? 15.590 -4.433 55.503 1.00 37.58 95 PRO B CA 1
ATOM 3515 C C . PRO B 1 57 ? 16.171 -4.197 54.111 1.00 34.48 95 PRO B C 1
ATOM 3516 O O . PRO B 1 57 ? 16.031 -5.083 53.249 1.00 32.26 95 PRO B O 1
ATOM 3520 N N . CYS B 1 58 ? 16.793 -3.053 53.877 1.00 28.84 96 CYS B N 1
ATOM 3521 C CA . CYS B 1 58 ? 17.385 -2.714 52.584 1.00 28.50 96 CYS B CA 1
ATOM 3522 C C . CYS B 1 58 ? 18.775 -3.332 52.448 1.00 36.94 96 CYS B C 1
ATOM 3523 O O . CYS B 1 58 ? 19.533 -3.526 53.399 1.00 30.46 96 CYS B O 1
ATOM 3526 N N . THR B 1 59 ? 19.146 -3.664 51.211 1.00 31.15 97 THR B N 1
ATOM 3527 C CA . THR B 1 59 ? 20.521 -4.065 50.913 1.00 31.98 97 THR B CA 1
ATOM 3528 C C . THR B 1 59 ? 20.996 -3.291 49.700 1.00 34.19 97 THR B C 1
ATOM 3529 O O . THR B 1 59 ? 20.180 -2.594 49.084 1.00 32.66 97 THR B O 1
ATOM 3533 N N . PRO B 1 60 ? 22.247 -3.330 49.279 1.00 35.21 98 PRO B N 1
ATOM 3534 C CA . PRO B 1 60 ? 22.600 -2.566 48.078 1.00 28.48 98 PRO B CA 1
ATOM 3535 C C . PRO B 1 60 ? 21.885 -3.103 46.846 1.00 35.59 98 PRO B C 1
ATOM 3536 O O . PRO B 1 60 ? 21.783 -2.405 45.829 1.00 51.01 98 PRO B O 1
ATOM 3540 N N . ARG B 1 61 ? 21.375 -4.336 46.878 1.00 29.58 99 ARG B N 1
ATOM 3541 C CA . ARG B 1 61 ? 20.726 -4.795 45.647 1.00 32.98 99 ARG B CA 1
ATOM 3542 C C . ARG B 1 61 ? 19.250 -4.460 45.534 1.00 39.15 99 ARG B C 1
ATOM 3543 O O . ARG B 1 61 ? 18.705 -4.481 44.420 1.00 30.51 99 ARG B O 1
ATOM 3551 N N . ARG B 1 62 ? 18.542 -4.169 46.622 1.00 32.45 100 ARG B N 1
ATOM 3552 C CA . ARG B 1 62 ? 17.134 -3.772 46.509 1.00 24.67 100 ARG B CA 1
ATOM 3553 C C . ARG B 1 62 ? 16.708 -3.048 47.794 1.00 36.86 100 ARG B C 1
ATOM 3554 O O . ARG B 1 62 ? 17.031 -3.426 48.923 1.00 33.74 100 ARG B O 1
ATOM 3562 N N . CYS B 1 63 ? 15.967 -1.971 47.568 1.00 31.33 101 CYS B N 1
ATOM 3563 C CA . CYS B 1 63 ? 15.426 -1.150 48.654 1.00 26.48 101 CYS B CA 1
ATOM 3564 C C . CYS B 1 63 ? 14.030 -1.620 49.008 1.00 30.79 101 CYS B C 1
ATOM 3565 O O . CYS B 1 63 ? 13.130 -1.750 48.169 1.00 26.22 101 CYS B O 1
ATOM 3568 N N . LEU B 1 64 ? 13.841 -1.897 50.300 1.00 30.70 102 LEU B N 1
ATOM 3569 C CA . LEU B 1 64 ? 12.530 -2.270 50.806 1.00 23.47 102 LEU B CA 1
ATOM 3570 C C . LEU B 1 64 ? 11.973 -1.208 51.745 1.00 27.24 102 LEU B C 1
ATOM 3571 O O . LEU B 1 64 ? 11.254 -1.528 52.695 1.00 26.23 102 LEU B O 1
ATOM 3576 N N . GLY B 1 65 ? 12.274 0.064 51.512 1.00 28.74 103 GLY B N 1
ATOM 3577 C CA . GLY B 1 65 ? 11.843 1.143 52.403 1.00 27.45 103 GLY B CA 1
ATOM 3578 C C . GLY B 1 65 ? 10.347 1.294 52.471 1.00 33.21 103 GLY B C 1
ATOM 3579 O O . GLY B 1 65 ? 9.792 1.738 53.470 1.00 26.66 103 GLY B O 1
ATOM 3580 N N . SER B 1 66 ? 9.595 0.939 51.416 1.00 27.05 104 SER B N 1
ATOM 3581 C CA . SER B 1 66 ? 8.152 1.123 51.503 1.00 21.41 104 SER B CA 1
ATOM 3582 C C . SER B 1 66 ? 7.419 0.013 52.250 1.00 25.45 104 SER B C 1
ATOM 3583 O O . SER B 1 66 ? 6.207 0.193 52.469 1.00 29.38 104 SER B O 1
ATOM 3586 N N . LEU B 1 67 ? 8.059 -1.082 52.655 1.00 26.36 105 LEU B N 1
ATOM 3587 C CA . LEU B 1 67 ? 7.403 -2.135 53.427 1.00 24.08 105 LEU B CA 1
ATOM 3588 C C . LEU B 1 67 ? 6.980 -1.629 54.817 1.00 27.87 105 LEU B C 1
ATOM 3589 O O . LEU B 1 67 ? 7.807 -1.009 55.491 1.00 28.25 105 LEU B O 1
ATOM 3594 N N . VAL B 1 68 ? 5.741 -1.861 55.234 1.00 28.15 106 VAL B N 1
ATOM 3595 C CA . VAL B 1 68 ? 5.210 -1.342 56.496 1.00 26.90 106 VAL B CA 1
ATOM 3596 C C . VAL B 1 68 ? 5.779 -2.106 57.697 1.00 32.08 106 VAL B C 1
ATOM 3597 O O . VAL B 1 68 ? 6.308 -1.477 58.620 1.00 30.86 106 VAL B O 1
ATOM 3601 N N . LEU B 1 69 ? 5.671 -3.427 57.674 1.00 27.36 107 LEU B N 1
ATOM 3602 C CA . LEU B 1 69 ? 6.183 -4.269 58.754 1.00 34.04 107 LEU B CA 1
ATOM 3603 C C . LEU B 1 69 ? 7.426 -5.072 58.370 1.00 50.16 107 LEU B C 1
ATOM 3604 O O . LEU B 1 69 ? 7.694 -5.402 57.210 1.00 38.02 107 LEU B O 1
ATOM 3609 N N . PRO B 1 70 ? 8.204 -5.407 59.401 1.00 48.79 108 PRO B N 1
ATOM 3610 C CA . PRO B 1 70 ? 9.387 -6.255 59.279 1.00 49.88 108 PRO B CA 1
ATOM 3611 C C . PRO B 1 70 ? 9.092 -7.754 59.372 1.00 57.54 108 PRO B C 1
ATOM 3612 O O . PRO B 1 70 ? 7.968 -8.226 59.224 1.00 36.84 108 PRO B O 1
ATOM 3616 N N . ARG B 1 71 ? 10.146 -8.506 59.655 1.00 71.87 109 ARG B N 1
ATOM 3617 C CA . ARG B 1 71 ? 10.156 -9.910 60.031 1.00 71.96 109 ARG B CA 1
ATOM 3618 C C . ARG B 1 71 ? 11.554 -10.227 60.595 1.00 86.70 109 ARG B C 1
ATOM 3619 O O . ARG B 1 71 ? 11.860 -11.363 60.944 1.00 81.17 109 ARG B O 1
ATOM 3627 N N . LYS B 1 72 ? 12.333 -9.155 60.644 1.00 100.18 110 LYS B N 1
ATOM 3628 C CA . LYS B 1 72 ? 13.678 -9.109 61.193 1.00 111.58 110 LYS B CA 1
ATOM 3629 C C . LYS B 1 72 ? 13.785 -7.983 62.220 1.00 116.65 110 LYS B C 1
ATOM 3630 O O . LYS B 1 72 ? 14.486 -8.119 63.235 1.00 130.34 110 LYS B O 1
ATOM 3636 N N . LEU B 1 73 ? 13.078 -6.878 61.956 1.00 119.02 111 LEU B N 1
ATOM 3637 C CA . LEU B 1 73 ? 13.099 -5.746 62.878 1.00 121.73 111 LEU B CA 1
ATOM 3638 C C . LEU B 1 73 ? 12.204 -6.011 64.087 1.00 127.27 111 LEU B C 1
ATOM 3639 O O . LEU B 1 73 ? 12.390 -5.402 65.151 1.00 138.92 111 LEU B O 1
ATOM 3644 N N . GLN B 1 74 ? 11.241 -6.917 63.951 1.00 127.61 112 GLN B N 1
ATOM 3645 C CA . GLN B 1 74 ? 10.302 -7.251 65.011 1.00 126.15 112 GLN B CA 1
ATOM 3646 C C . GLN B 1 74 ? 10.976 -7.479 66.361 1.00 129.43 112 GLN B C 1
ATOM 3647 O O . GLN B 1 74 ? 12.113 -7.080 66.648 1.00 121.70 112 GLN B O 1
ATOM 3653 N N . THR B 1 75 ? 10.246 -8.157 67.261 1.00 132.38 113 THR B N 1
ATOM 3654 C CA . THR B 1 75 ? 10.794 -8.391 68.599 1.00 131.07 113 THR B CA 1
ATOM 3655 C C . THR B 1 75 ? 10.382 -9.754 69.152 1.00 129.87 113 THR B C 1
ATOM 3656 O O . THR B 1 75 ? 9.452 -9.863 69.950 1.00 94.81 113 THR B O 1
ATOM 3660 N N . ARG B 1 76 ? 11.115 -10.762 68.695 1.00 137.06 114 ARG B N 1
ATOM 3661 C CA . ARG B 1 76 ? 10.972 -12.168 69.009 1.00 139.62 114 ARG B CA 1
ATOM 3662 C C . ARG B 1 76 ? 10.848 -12.414 70.512 1.00 139.01 114 ARG B C 1
ATOM 3663 O O . ARG B 1 76 ? 11.662 -11.915 71.291 1.00 133.15 114 ARG B O 1
ATOM 3671 N N . PRO B 1 77 ? 9.837 -13.188 70.883 1.00 138.73 115 PRO B N 1
ATOM 3672 C CA . PRO B 1 77 ? 9.646 -13.649 72.260 1.00 137.54 115 PRO B CA 1
ATOM 3673 C C . PRO B 1 77 ? 10.941 -14.029 72.969 1.00 134.42 115 PRO B C 1
ATOM 3674 O O . PRO B 1 77 ? 12.056 -13.829 72.476 1.00 132.69 115 PRO B O 1
ATOM 3678 N N . SER B 1 78 ? 10.817 -14.584 74.183 1.00 133.18 116 SER B N 1
ATOM 3679 C CA . SER B 1 78 ? 11.998 -14.946 74.952 1.00 130.36 116 SER B CA 1
ATOM 3680 C C . SER B 1 78 ? 12.010 -16.433 75.295 1.00 125.90 116 SER B C 1
ATOM 3681 O O . SER B 1 78 ? 11.506 -16.816 76.353 1.00 91.01 116 SER B O 1
ATOM 3684 N N . PRO B 1 79 ? 12.591 -17.230 74.405 1.00 132.07 117 PRO B N 1
ATOM 3685 C CA . PRO B 1 79 ? 12.698 -18.681 74.582 1.00 134.16 117 PRO B CA 1
ATOM 3686 C C . PRO B 1 79 ? 13.973 -19.033 75.372 1.00 130.60 117 PRO B C 1
ATOM 3687 O O . PRO B 1 79 ? 14.562 -20.095 75.165 1.00 135.34 117 PRO B O 1
ATOM 3691 N N . GLY B 1 80 ? 14.319 -18.099 76.230 1.00 122.33 118 GLY B N 1
ATOM 3692 C CA . GLY B 1 80 ? 15.498 -17.987 77.052 1.00 111.66 118 GLY B CA 1
ATOM 3693 C C . GLY B 1 80 ? 16.022 -16.560 76.944 1.00 104.67 118 GLY B C 1
ATOM 3694 O O . GLY B 1 80 ? 15.747 -15.889 75.947 1.00 94.37 118 GLY B O 1
ATOM 3695 N N . PRO B 1 81 ? 16.752 -16.092 77.945 1.00 103.24 119 PRO B N 1
ATOM 3696 C CA . PRO B 1 81 ? 17.280 -14.725 77.904 1.00 99.65 119 PRO B CA 1
ATOM 3697 C C . PRO B 1 81 ? 18.269 -14.534 76.754 1.00 88.42 119 PRO B C 1
ATOM 3698 O O . PRO B 1 81 ? 18.944 -15.483 76.352 1.00 59.28 119 PRO B O 1
ATOM 3702 N N . PRO B 1 82 ? 18.341 -13.305 76.253 1.00 83.69 120 PRO B N 1
ATOM 3703 C CA . PRO B 1 82 ? 19.277 -12.984 75.169 1.00 84.95 120 PRO B CA 1
ATOM 3704 C C . PRO B 1 82 ? 20.707 -13.308 75.583 1.00 87.27 120 PRO B C 1
ATOM 3705 O O . PRO B 1 82 ? 20.988 -13.496 76.770 1.00 101.58 120 PRO B O 1
ATOM 3709 N N . PRO B 1 83 ? 21.630 -13.385 74.635 1.00 85.05 121 PRO B N 1
ATOM 3710 C CA . PRO B 1 83 ? 23.041 -13.515 75.019 1.00 79.87 121 PRO B CA 1
ATOM 3711 C C . PRO B 1 83 ? 23.418 -12.369 75.955 1.00 71.45 121 PRO B C 1
ATOM 3712 O O . PRO B 1 83 ? 23.118 -11.200 75.705 1.00 56.17 121 PRO B O 1
ATOM 3716 N N . ALA B 1 84 ? 24.078 -12.721 77.059 1.00 65.17 122 ALA B N 1
ATOM 3717 C CA . ALA B 1 84 ? 24.435 -11.710 78.047 1.00 53.78 122 ALA B CA 1
ATOM 3718 C C . ALA B 1 84 ? 25.424 -10.713 77.467 1.00 49.61 122 ALA B C 1
ATOM 3719 O O . ALA B 1 84 ? 25.453 -9.545 77.862 1.00 46.85 122 ALA B O 1
ATOM 3721 N N . GLU B 1 85 ? 26.249 -11.168 76.522 1.00 48.85 123 GLU B N 1
ATOM 3722 C CA . GLU B 1 85 ? 27.217 -10.225 75.961 1.00 53.68 123 GLU B CA 1
ATOM 3723 C C . GLU B 1 85 ? 26.456 -9.247 75.065 1.00 41.44 123 GLU B C 1
ATOM 3724 O O . GLU B 1 85 ? 26.837 -8.085 74.949 1.00 41.26 123 GLU B O 1
ATOM 3730 N N . GLN B 1 86 ? 25.376 -9.745 74.464 1.00 41.64 124 GLN B N 1
ATOM 3731 C CA . GLN B 1 86 ? 24.572 -8.846 73.619 1.00 47.82 124 GLN B CA 1
ATOM 3732 C C . GLN B 1 86 ? 23.791 -7.886 74.509 1.00 41.52 124 GLN B C 1
ATOM 3733 O O . GLN B 1 86 ? 23.749 -6.676 74.286 1.00 36.33 124 GLN B O 1
ATOM 3739 N N . LEU B 1 87 ? 23.166 -8.405 75.564 1.00 34.98 125 LEU B N 1
ATOM 3740 C CA . LEU B 1 87 ? 22.436 -7.530 76.484 1.00 37.57 125 LEU B CA 1
ATOM 3741 C C . LEU B 1 87 ? 23.316 -6.477 77.122 1.00 35.02 125 LEU B C 1
ATOM 3742 O O . LEU B 1 87 ? 23.007 -5.276 77.167 1.00 33.52 125 LEU B O 1
ATOM 3747 N N . LEU B 1 88 ? 24.478 -6.875 77.659 1.00 37.96 126 LEU B N 1
ATOM 3748 C CA . LEU B 1 88 ? 25.272 -5.857 78.373 1.00 37.78 126 LEU B CA 1
ATOM 3749 C C . LEU B 1 88 ? 25.870 -4.847 77.409 1.00 33.12 126 LEU B C 1
ATOM 3750 O O . LEU B 1 88 ? 26.167 -3.693 77.739 1.00 35.69 126 LEU B O 1
ATOM 3755 N N . SER B 1 89 ? 26.058 -5.272 76.161 1.00 37.98 127 SER B N 1
ATOM 3756 C CA . SER B 1 89 ? 26.520 -4.317 75.154 1.00 38.73 127 SER B CA 1
ATOM 3757 C C . SER B 1 89 ? 25.484 -3.231 74.914 1.00 33.55 127 SER B C 1
ATOM 3758 O O . SER B 1 89 ? 25.757 -2.034 74.799 1.00 35.20 127 SER B O 1
ATOM 3761 N N . GLN B 1 90 ? 24.217 -3.633 74.824 1.00 39.05 128 GLN B N 1
ATOM 3762 C CA . GLN B 1 90 ? 23.171 -2.618 74.654 1.00 34.60 128 GLN B CA 1
ATOM 3763 C C . GLN B 1 90 ? 22.972 -1.812 75.928 1.00 25.10 128 GLN B C 1
ATOM 3764 O O . GLN B 1 90 ? 22.695 -0.614 75.895 1.00 30.36 128 GLN B O 1
ATOM 3770 N N . ALA B 1 91 ? 23.126 -2.472 77.077 1.00 27.06 129 ALA B N 1
ATOM 3771 C CA . ALA B 1 91 ? 22.871 -1.773 78.342 1.00 27.37 129 ALA B CA 1
ATOM 3772 C C . ALA B 1 91 ? 23.921 -0.718 78.643 1.00 30.01 129 ALA B C 1
ATOM 3773 O O . ALA B 1 91 ? 23.621 0.399 79.081 1.00 34.43 129 ALA B O 1
ATOM 3775 N N . ARG B 1 92 ? 25.190 -1.054 78.394 1.00 29.74 130 ARG B N 1
ATOM 3776 C CA . ARG B 1 92 ? 26.256 -0.078 78.609 1.00 32.40 130 ARG B CA 1
ATOM 3777 C C . ARG B 1 92 ? 26.112 1.098 77.661 1.00 27.01 130 ARG B C 1
ATOM 3778 O O . ARG B 1 92 ? 26.288 2.268 78.016 1.00 28.80 130 ARG B O 1
ATOM 3786 N N . ASP B 1 93 ? 25.756 0.826 76.404 1.00 33.31 131 ASP B N 1
ATOM 3787 C CA . ASP B 1 93 ? 25.543 1.957 75.496 1.00 30.92 131 ASP B CA 1
ATOM 3788 C C . ASP B 1 93 ? 24.402 2.826 75.994 1.00 27.92 131 ASP B C 1
ATOM 3789 O O . ASP B 1 93 ? 24.488 4.044 75.940 1.00 34.18 131 ASP B O 1
ATOM 3794 N N . PHE B 1 94 ? 23.319 2.235 76.516 1.00 29.09 132 PHE B N 1
ATOM 3795 C CA . PHE B 1 94 ? 22.219 3.045 77.027 1.00 26.08 132 PHE B CA 1
ATOM 3796 C C . PHE B 1 94 ? 22.593 3.835 78.271 1.00 22.78 132 PHE B C 1
ATOM 3797 O O . PHE B 1 94 ? 22.307 5.020 78.435 1.00 27.47 132 PHE B O 1
ATOM 3805 N N . ILE B 1 95 ? 23.270 3.161 79.202 1.00 30.77 133 ILE B N 1
ATOM 3806 C CA . ILE B 1 95 ? 23.724 3.880 80.407 1.00 34.02 133 ILE B CA 1
ATOM 3807 C C . ILE B 1 95 ? 24.694 4.999 80.045 1.00 29.37 133 ILE B C 1
ATOM 3808 O O . ILE B 1 95 ? 24.692 6.066 80.654 1.00 30.00 133 ILE B O 1
ATOM 3813 N N . ASN B 1 96 ? 25.521 4.789 79.015 1.00 32.63 134 ASN B N 1
ATOM 3814 C CA . ASN B 1 96 ? 26.411 5.855 78.545 1.00 28.59 134 ASN B CA 1
ATOM 3815 C C . ASN B 1 96 ? 25.617 6.996 77.926 1.00 32.19 134 ASN B C 1
ATOM 3816 O O . ASN B 1 96 ? 25.945 8.155 78.189 1.00 32.30 134 ASN B O 1
ATOM 3821 N N . GLN B 1 97 ? 24.586 6.684 77.128 1.00 33.56 135 GLN B N 1
ATOM 3822 C CA . GLN B 1 97 ? 23.678 7.692 76.591 1.00 30.98 135 GLN B CA 1
ATOM 3823 C C . GLN B 1 97 ? 23.067 8.515 77.719 1.00 28.27 135 GLN B C 1
ATOM 3824 O O . GLN B 1 97 ? 23.002 9.742 77.674 1.00 28.89 135 GLN B O 1
ATOM 3830 N N . TYR B 1 98 ? 22.569 7.824 78.757 1.00 32.35 136 TYR B N 1
ATOM 3831 C CA . TYR B 1 98 ? 21.965 8.557 79.876 1.00 28.52 136 TYR B CA 1
ATOM 3832 C C . TYR B 1 98 ? 22.935 9.481 80.591 1.00 27.01 136 TYR B C 1
ATOM 3833 O O . TYR B 1 98 ? 22.618 10.638 80.877 1.00 30.96 136 TYR B O 1
ATOM 3842 N N . TYR B 1 99 ? 24.138 9.003 80.922 1.00 33.93 137 TYR B N 1
ATOM 3843 C CA . TYR B 1 99 ? 25.059 9.844 81.694 1.00 36.18 137 TYR B CA 1
ATOM 3844 C C . TYR B 1 99 ? 25.528 11.020 80.862 1.00 38.50 137 TYR B C 1
ATOM 3845 O O . TYR B 1 99 ? 25.685 12.132 81.382 1.00 36.47 137 TYR B O 1
ATOM 3854 N N . SER B 1 100 ? 25.709 10.797 79.562 1.00 38.92 138 SER B N 1
ATOM 3855 C CA . SER B 1 100 ? 25.969 11.944 78.693 1.00 36.85 138 SER B CA 1
ATOM 3856 C C . SER B 1 100 ? 24.806 12.923 78.734 1.00 32.09 138 SER B C 1
ATOM 3857 O O . SER B 1 100 ? 24.990 14.145 78.694 1.00 44.96 138 SER B O 1
ATOM 3860 N N . SER B 1 101 ? 23.582 12.404 78.810 1.00 26.49 139 SER B N 1
ATOM 3861 C CA . SER B 1 101 ? 22.423 13.281 78.752 1.00 29.29 139 SER B CA 1
ATOM 3862 C C . SER B 1 101 ? 22.336 14.263 79.909 1.00 38.63 139 SER B C 1
ATOM 3863 O O . SER B 1 101 ? 21.793 15.360 79.737 1.00 36.01 139 SER B O 1
ATOM 3866 N N . ILE B 1 102 ? 22.838 13.882 81.082 1.00 40.52 140 ILE B N 1
ATOM 3867 C CA . ILE B 1 102 ? 22.805 14.795 82.220 1.00 42.53 140 ILE B CA 1
ATOM 3868 C C . ILE B 1 102 ? 24.197 15.364 82.496 1.00 49.23 140 ILE B C 1
ATOM 3869 O O . ILE B 1 102 ? 24.425 15.957 83.547 1.00 55.91 140 ILE B O 1
ATOM 3874 N N . LYS B 1 103 ? 25.094 15.145 81.545 1.00 46.40 141 LYS B N 1
ATOM 3875 C CA . LYS B 1 103 ? 26.431 15.714 81.572 1.00 48.85 141 LYS B CA 1
ATOM 3876 C C . LYS B 1 103 ? 27.274 15.226 82.733 1.00 49.44 141 LYS B C 1
ATOM 3877 O O . LYS B 1 103 ? 28.123 15.979 83.217 1.00 63.42 141 LYS B O 1
ATOM 3883 N N . ARG B 1 104 ? 27.083 14.000 83.209 1.00 54.43 142 ARG B N 1
ATOM 3884 C CA . ARG B 1 104 ? 27.937 13.498 84.293 1.00 44.85 142 ARG B CA 1
ATOM 3885 C C . ARG B 1 104 ? 28.646 12.234 83.807 1.00 46.31 142 ARG B C 1
ATOM 3886 O O . ARG B 1 104 ? 28.837 11.277 84.549 1.00 62.08 142 ARG B O 1
ATOM 3894 N N . SER B 1 105 ? 29.038 12.270 82.536 1.00 42.06 143 SER B N 1
ATOM 3895 C CA . SER B 1 105 ? 29.840 11.236 81.909 1.00 38.12 143 SER B CA 1
ATOM 3896 C C . SER B 1 105 ? 31.179 11.111 82.617 1.00 49.89 143 SER B C 1
ATOM 3897 O O . SER B 1 105 ? 31.811 12.121 82.940 1.00 49.83 143 SER B O 1
ATOM 3900 N N . GLY B 1 106 ? 31.648 9.897 82.895 1.00 55.89 144 GLY B N 1
ATOM 3901 C CA . GLY B 1 106 ? 32.913 9.755 83.607 1.00 55.51 144 GLY B CA 1
ATOM 3902 C C . GLY B 1 106 ? 32.774 10.023 85.093 1.00 59.95 144 GLY B C 1
ATOM 3903 O O . GLY B 1 106 ? 33.651 9.644 85.876 1.00 57.92 144 GLY B O 1
ATOM 3904 N N . SER B 1 107 ? 31.691 10.658 85.531 1.00 51.76 145 SER B N 1
ATOM 3905 C CA . SER B 1 107 ? 31.429 10.844 86.952 1.00 48.38 145 SER B CA 1
ATOM 3906 C C . SER B 1 107 ? 31.537 9.522 87.700 1.00 48.23 145 SER B C 1
ATOM 3907 O O . SER B 1 107 ? 31.587 8.456 87.082 1.00 57.16 145 SER B O 1
ATOM 3910 N N . GLN B 1 108 ? 31.581 9.546 89.030 1.00 55.02 146 GLN B N 1
ATOM 3911 C CA . GLN B 1 108 ? 31.651 8.285 89.767 1.00 59.58 146 GLN B CA 1
ATOM 3912 C C . GLN B 1 108 ? 30.330 7.526 89.634 1.00 49.81 146 GLN B C 1
ATOM 3913 O O . GLN B 1 108 ? 30.340 6.295 89.585 1.00 46.78 146 GLN B O 1
ATOM 3919 N N . ALA B 1 109 ? 29.239 8.290 89.578 1.00 47.07 147 ALA B N 1
ATOM 3920 C CA . ALA B 1 109 ? 27.907 7.699 89.464 1.00 41.28 147 ALA B CA 1
ATOM 3921 C C . ALA B 1 109 ? 27.865 6.859 88.185 1.00 45.52 147 ALA B C 1
ATOM 3922 O O . ALA B 1 109 ? 27.451 5.697 88.214 1.00 49.14 147 ALA B O 1
ATOM 3924 N N . HIS B 1 110 ? 28.327 7.475 87.097 1.00 46.70 148 HIS B N 1
ATOM 3925 C CA . HIS B 1 110 ? 28.382 6.754 85.821 1.00 44.88 148 HIS B CA 1
ATOM 3926 C C . HIS B 1 110 ? 29.144 5.454 85.999 1.00 41.14 148 HIS B C 1
ATOM 3927 O O . HIS B 1 110 ? 28.689 4.376 85.608 1.00 41.59 148 HIS B O 1
ATOM 3934 N N . GLU B 1 111 ? 30.342 5.521 86.591 1.00 43.93 149 GLU B N 1
ATOM 3935 C CA . GLU B 1 111 ? 31.086 4.266 86.723 1.00 44.04 149 GLU B CA 1
ATOM 3936 C C . GLU B 1 111 ? 30.360 3.301 87.649 1.00 35.03 149 GLU B C 1
ATOM 3937 O O . GLU B 1 111 ? 30.289 2.095 87.401 1.00 37.22 149 GLU B O 1
ATOM 3943 N N . GLU B 1 112 ? 29.807 3.832 88.735 1.00 28.83 150 GLU B N 1
ATOM 3944 C CA . GLU B 1 112 ? 29.116 2.933 89.653 1.00 39.60 150 GLU B CA 1
ATOM 3945 C C . GLU B 1 112 ? 27.886 2.305 89.012 1.00 43.30 150 GLU B C 1
ATOM 3946 O O . GLU B 1 112 ? 27.573 1.142 89.288 1.00 38.40 150 GLU B O 1
ATOM 3952 N N . ARG B 1 113 ? 27.177 3.044 88.157 1.00 42.84 151 ARG B N 1
ATOM 3953 C CA . ARG B 1 113 ? 25.970 2.473 87.532 1.00 33.60 151 ARG B CA 1
ATOM 3954 C C . ARG B 1 113 ? 26.320 1.358 86.566 1.00 26.71 151 ARG B C 1
ATOM 3955 O O . ARG B 1 113 ? 25.717 0.290 86.517 1.00 28.60 151 ARG B O 1
ATOM 3963 N N . LEU B 1 114 ? 27.358 1.585 85.749 1.00 42.51 152 LEU B N 1
ATOM 3964 C CA . LEU B 1 114 ? 27.786 0.556 84.806 1.00 40.96 152 LEU B CA 1
ATOM 3965 C C . LEU B 1 114 ? 28.150 -0.738 85.523 1.00 39.78 152 LEU B C 1
ATOM 3966 O O . LEU B 1 114 ? 27.894 -1.855 85.090 1.00 30.39 152 LEU B O 1
ATOM 3971 N N . GLN B 1 115 ? 28.794 -0.589 86.681 1.00 37.55 153 GLN B N 1
ATOM 3972 C CA . GLN B 1 115 ? 29.167 -1.770 87.451 1.00 40.53 153 GLN B CA 1
ATOM 3973 C C . GLN B 1 115 ? 27.932 -2.452 88.022 1.00 37.71 153 GLN B C 1
ATOM 3974 O O . GLN B 1 115 ? 27.880 -3.687 88.009 1.00 37.62 153 GLN B O 1
ATOM 3980 N N . GLU B 1 116 ? 26.929 -1.716 88.493 1.00 33.01 154 GLU B N 1
ATOM 3981 C CA . GLU B 1 116 ? 25.689 -2.347 88.943 1.00 34.04 154 GLU B CA 1
ATOM 3982 C C . GLU B 1 116 ? 24.984 -3.136 87.846 1.00 37.27 154 GLU B C 1
ATOM 3983 O O . GLU B 1 116 ? 24.533 -4.264 88.005 1.00 30.56 154 GLU B O 1
ATOM 3989 N N . VAL B 1 117 ? 24.850 -2.506 86.672 1.00 32.44 155 VAL B N 1
ATOM 3990 C CA . VAL B 1 117 ? 24.162 -3.214 85.593 1.00 26.72 155 VAL B CA 1
ATOM 3991 C C . VAL B 1 117 ? 24.903 -4.458 85.189 1.00 24.63 155 VAL B C 1
ATOM 3992 O O . VAL B 1 117 ? 24.384 -5.536 84.919 1.00 27.26 155 VAL B O 1
ATOM 3996 N N . GLU B 1 118 ? 26.239 -4.374 85.134 1.00 30.62 156 GLU B N 1
ATOM 3997 C CA . GLU B 1 118 ? 26.975 -5.586 84.788 1.00 32.73 156 GLU B CA 1
ATOM 3998 C C . GLU B 1 118 ? 26.896 -6.642 85.869 1.00 31.79 156 GLU B C 1
ATOM 3999 O O . GLU B 1 118 ? 26.803 -7.840 85.587 1.00 30.34 156 GLU B O 1
ATOM 4005 N N . ALA B 1 119 ? 26.932 -6.232 87.145 1.00 35.01 157 ALA B N 1
ATOM 4006 C CA . ALA B 1 119 ? 26.806 -7.307 88.145 1.00 30.09 157 ALA B CA 1
ATOM 4007 C C . ALA B 1 119 ? 25.452 -7.974 88.031 1.00 25.94 157 ALA B C 1
ATOM 4008 O O . ALA B 1 119 ? 25.301 -9.184 88.119 1.00 29.65 157 ALA B O 1
ATOM 4010 N N . GLU B 1 120 ? 24.404 -7.162 87.821 1.00 27.07 158 GLU B N 1
ATOM 4011 C CA . GLU B 1 120 ? 23.076 -7.725 87.632 1.00 30.14 158 GLU B CA 1
ATOM 4012 C C . GLU B 1 120 ? 22.965 -8.661 86.440 1.00 33.84 158 GLU B C 1
ATOM 4013 O O . GLU B 1 120 ? 22.474 -9.790 86.539 1.00 31.90 158 GLU B O 1
ATOM 4019 N N . VAL B 1 121 ? 23.406 -8.243 85.241 1.00 29.64 159 VAL B N 1
ATOM 4020 C CA . VAL B 1 121 ? 23.285 -9.192 84.130 1.00 26.87 159 VAL B CA 1
ATOM 4021 C C . VAL B 1 121 ? 24.121 -10.442 84.299 1.00 24.98 159 VAL B C 1
ATOM 4022 O O . VAL B 1 121 ? 23.651 -11.526 83.950 1.00 32.86 159 VAL B O 1
ATOM 4026 N N . ALA B 1 122 ? 25.338 -10.349 84.825 1.00 36.61 160 ALA B N 1
ATOM 4027 C CA . ALA B 1 122 ? 26.151 -11.527 85.133 1.00 37.24 160 ALA B CA 1
ATOM 4028 C C . ALA B 1 122 ? 25.460 -12.493 86.080 1.00 38.35 160 ALA B C 1
ATOM 4029 O O . ALA B 1 122 ? 25.604 -13.718 85.996 1.00 42.02 160 ALA B O 1
ATOM 4031 N N . SER B 1 123 ? 24.657 -12.026 87.042 1.00 33.73 161 SER B N 1
ATOM 4032 C CA . SER B 1 123 ? 24.096 -13.020 87.960 1.00 32.28 161 SER B CA 1
ATOM 4033 C C . SER B 1 123 ? 22.737 -13.538 87.554 1.00 28.05 161 SER B C 1
ATOM 4034 O O . SER B 1 123 ? 22.345 -14.666 87.889 1.00 39.34 161 SER B O 1
ATOM 4037 N N . THR B 1 124 ? 21.962 -12.709 86.850 1.00 32.52 162 THR B N 1
ATOM 4038 C CA . THR B 1 124 ? 20.548 -12.979 86.620 1.00 29.19 162 THR B CA 1
ATOM 4039 C C . THR B 1 124 ? 20.132 -13.062 85.148 1.00 34.16 162 THR B C 1
ATOM 4040 O O . THR B 1 124 ? 18.991 -13.455 84.871 1.00 36.37 162 THR B O 1
ATOM 4044 N N . GLY B 1 125 ? 20.996 -12.699 84.219 1.00 30.56 163 GLY B N 1
ATOM 4045 C CA . GLY B 1 125 ? 20.701 -12.658 82.804 1.00 35.89 163 GLY B CA 1
ATOM 4046 C C . GLY B 1 125 ? 19.891 -11.441 82.395 1.00 37.72 163 GLY B C 1
ATOM 4047 O O . GLY B 1 125 ? 19.528 -11.266 81.228 1.00 32.52 163 GLY B O 1
ATOM 4048 N N . THR B 1 126 ? 19.585 -10.566 83.352 1.00 29.15 164 THR B N 1
ATOM 4049 C CA . THR B 1 126 ? 18.791 -9.376 83.040 1.00 32.60 164 THR B CA 1
ATOM 4050 C C . THR B 1 126 ? 19.128 -8.263 84.014 1.00 35.02 164 THR B C 1
ATOM 4051 O O . THR B 1 126 ? 19.991 -8.455 84.877 1.00 41.01 164 THR B O 1
ATOM 4055 N N . TYR B 1 127 ? 18.495 -7.099 83.901 1.00 31.36 165 TYR B N 1
ATOM 4056 C CA . TYR B 1 127 ? 18.746 -5.992 84.828 1.00 24.00 165 TYR B CA 1
ATOM 4057 C C . TYR B 1 127 ? 17.499 -5.109 84.884 1.00 25.50 165 TYR B C 1
ATOM 4058 O O . TYR B 1 127 ? 16.523 -5.387 84.177 1.00 26.32 165 TYR B O 1
ATOM 4067 N N . HIS B 1 128 ? 17.508 -4.099 85.731 1.00 28.28 166 HIS B N 1
ATOM 4068 C CA . HIS B 1 128 ? 16.417 -3.163 85.891 1.00 23.50 166 HIS B CA 1
ATOM 4069 C C . HIS B 1 128 ? 16.883 -1.723 85.795 1.00 27.06 166 HIS B C 1
ATOM 4070 O O . HIS B 1 128 ? 17.992 -1.390 86.201 1.00 27.44 166 HIS B O 1
ATOM 4077 N N . LEU B 1 129 ? 16.004 -0.887 85.248 1.00 27.35 167 LEU B N 1
ATOM 4078 C CA . LEU B 1 129 ? 16.254 0.514 85.082 1.00 26.91 167 LEU B CA 1
ATOM 4079 C C . LEU B 1 129 ? 15.717 1.320 86.261 1.00 22.75 167 LEU B C 1
ATOM 4080 O O . LEU B 1 129 ? 14.658 0.977 86.767 1.00 30.34 167 LEU B O 1
ATOM 4085 N N . ARG B 1 130 ? 16.478 2.365 86.553 1.00 27.27 168 ARG B N 1
ATOM 4086 C CA . ARG B 1 130 ? 16.003 3.397 87.455 1.00 25.66 168 ARG B CA 1
ATOM 4087 C C . ARG B 1 130 ? 14.928 4.205 86.740 1.00 34.49 168 ARG B C 1
ATOM 4088 O O . ARG B 1 130 ? 15.035 4.377 85.515 1.00 28.78 168 ARG B O 1
ATOM 4096 N N . GLU B 1 131 ? 13.951 4.677 87.496 1.00 29.96 169 GLU B N 1
ATOM 4097 C CA . GLU B 1 131 ? 12.880 5.492 86.933 1.00 27.83 169 GLU B CA 1
ATOM 4098 C C . GLU B 1 131 ? 13.443 6.624 86.076 1.00 40.15 169 GLU B C 1
ATOM 4099 O O . GLU B 1 131 ? 12.890 6.894 84.995 1.00 28.52 169 GLU B O 1
ATOM 4105 N N . SER B 1 132 ? 14.518 7.278 86.520 1.00 30.49 170 SER B N 1
ATOM 4106 C CA . SER B 1 132 ? 15.039 8.418 85.753 1.00 27.37 170 SER B CA 1
ATOM 4107 C C . SER B 1 132 ? 15.594 7.974 84.399 1.00 24.86 170 SER B C 1
ATOM 4108 O O . SER B 1 132 ? 15.505 8.707 83.406 1.00 33.44 170 SER B O 1
ATOM 4111 N N . GLU B 1 133 ? 16.186 6.806 84.368 1.00 25.10 171 GLU B N 1
ATOM 4112 C CA . GLU B 1 133 ? 16.664 6.166 83.159 1.00 29.54 171 GLU B CA 1
ATOM 4113 C C . GLU B 1 133 ? 15.486 5.815 82.251 1.00 31.50 171 GLU B C 1
ATOM 4114 O O . GLU B 1 133 ? 15.585 5.981 81.039 1.00 24.95 171 GLU B O 1
ATOM 4120 N N . LEU B 1 134 ? 14.400 5.337 82.848 1.00 24.97 172 LEU B N 1
ATOM 4121 C CA . LEU B 1 134 ? 13.205 4.976 82.085 1.00 31.93 172 LEU B CA 1
ATOM 4122 C C . LEU B 1 134 ? 12.610 6.194 81.377 1.00 32.48 172 LEU B C 1
ATOM 4123 O O . LEU B 1 134 ? 12.192 6.137 80.225 1.00 26.32 172 LEU B O 1
ATOM 4128 N N . VAL B 1 135 ? 12.542 7.314 82.084 1.00 23.35 173 VAL B N 1
ATOM 4129 C CA . VAL B 1 135 ? 12.032 8.556 81.548 1.00 22.80 173 VAL B CA 1
ATOM 4130 C C . VAL B 1 135 ? 12.871 9.038 80.374 1.00 24.66 173 VAL B C 1
ATOM 4131 O O . VAL B 1 135 ? 12.354 9.431 79.323 1.00 26.47 173 VAL B O 1
ATOM 4135 N N . PHE B 1 136 ? 14.185 9.014 80.561 1.00 22.51 174 PHE B N 1
ATOM 4136 C CA . PHE B 1 136 ? 15.083 9.417 79.477 1.00 25.51 174 PHE B CA 1
ATOM 4137 C C . PHE B 1 136 ? 14.913 8.500 78.262 1.00 26.43 174 PHE B C 1
ATOM 4138 O O . PHE B 1 136 ? 14.879 9.030 77.142 1.00 27.88 174 PHE B O 1
ATOM 4146 N N . GLY B 1 137 ? 14.835 7.198 78.511 1.00 21.61 175 GLY B N 1
ATOM 4147 C CA . GLY B 1 137 ? 14.715 6.171 77.488 1.00 25.29 175 GLY B CA 1
ATOM 4148 C C . GLY B 1 137 ? 13.462 6.302 76.647 1.00 27.13 175 GLY B C 1
ATOM 4149 O O . GLY B 1 137 ? 13.442 6.151 75.416 1.00 22.92 175 GLY B O 1
ATOM 4150 N N . ALA B 1 138 ? 12.338 6.578 77.304 1.00 23.20 176 ALA B N 1
ATOM 4151 C CA . ALA B 1 138 ? 11.080 6.667 76.576 1.00 27.52 176 ALA B CA 1
ATOM 4152 C C . ALA B 1 138 ? 11.036 7.926 75.714 1.00 27.56 176 ALA B C 1
ATOM 4153 O O . ALA B 1 138 ? 10.489 7.863 74.612 1.00 23.12 176 ALA B O 1
ATOM 4155 N N . LYS B 1 139 ? 11.598 9.012 76.231 1.00 21.05 177 LYS B N 1
ATOM 4156 C CA . LYS B 1 139 ? 11.719 10.220 75.424 1.00 23.08 177 LYS B CA 1
ATOM 4157 C C . LYS B 1 139 ? 12.655 9.962 74.241 1.00 25.01 177 LYS B C 1
ATOM 4158 O O . LYS B 1 139 ? 12.363 10.426 73.128 1.00 27.62 177 LYS B O 1
ATOM 4164 N N . GLN B 1 140 ? 13.751 9.248 74.435 1.00 21.25 178 GLN B N 1
ATOM 4165 C CA . GLN B 1 140 ? 14.679 8.985 73.341 1.00 24.10 178 GLN B CA 1
ATOM 4166 C C . GLN B 1 140 ? 14.034 8.060 72.294 1.00 28.81 178 GLN B C 1
ATOM 4167 O O . GLN B 1 140 ? 14.342 8.240 71.106 1.00 23.43 178 GLN B O 1
ATOM 4173 N N . ALA B 1 141 ? 13.198 7.122 72.713 1.00 21.10 179 ALA B N 1
ATOM 4174 C CA . ALA B 1 141 ? 12.517 6.225 71.785 1.00 23.57 179 ALA B CA 1
ATOM 4175 C C . ALA B 1 141 ? 11.614 7.030 70.850 1.00 25.49 179 ALA B C 1
ATOM 4176 O O . ALA B 1 141 ? 11.518 6.748 69.663 1.00 22.97 179 ALA B O 1
ATOM 4178 N N . TRP B 1 142 ? 10.937 8.017 71.433 1.00 21.78 180 TRP B N 1
ATOM 4179 C CA . TRP B 1 142 ? 10.085 8.874 70.592 1.00 20.86 180 TRP B CA 1
ATOM 4180 C C . TRP B 1 142 ? 10.990 9.684 69.659 1.00 25.27 180 TRP B C 1
ATOM 4181 O O . TRP B 1 142 ? 10.741 9.715 68.427 1.00 21.36 180 TRP B O 1
ATOM 4192 N N . ARG B 1 143 ? 11.983 10.350 70.210 1.00 18.72 181 ARG B N 1
ATOM 4193 C CA . ARG B 1 143 ? 12.887 11.155 69.382 1.00 22.52 181 ARG B CA 1
ATOM 4194 C C . ARG B 1 143 ? 13.462 10.341 68.228 1.00 25.58 181 ARG B C 1
ATOM 4195 O O . ARG B 1 143 ? 13.683 10.870 67.133 1.00 23.13 181 ARG B O 1
ATOM 4203 N N . ASN B 1 144 ? 13.729 9.058 68.447 1.00 19.65 182 ASN B N 1
ATOM 4204 C CA . ASN B 1 144 ? 14.338 8.190 67.459 1.00 19.86 182 ASN B CA 1
ATOM 4205 C C . ASN B 1 144 ? 13.313 7.602 66.497 1.00 21.47 182 ASN B C 1
ATOM 4206 O O . ASN B 1 144 ? 13.760 6.866 65.625 1.00 22.37 182 ASN B O 1
ATOM 4211 N N . ALA B 1 145 ? 12.012 7.824 66.607 1.00 21.94 183 ALA B N 1
ATOM 4212 C CA . 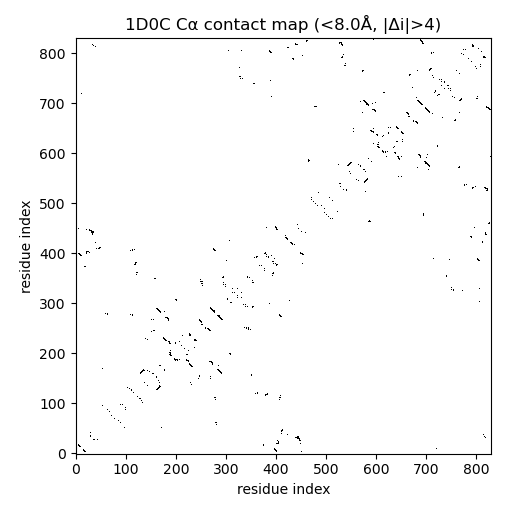ALA B 1 145 ? 11.011 7.120 65.802 1.00 20.87 183 ALA B CA 1
ATOM 4213 C C . ALA B 1 145 ? 10.951 7.686 64.375 1.00 19.08 183 ALA B C 1
ATOM 4214 O O . ALA B 1 145 ? 10.403 8.778 64.281 1.00 20.39 183 ALA B O 1
ATOM 4216 N N . PRO B 1 146 ? 11.479 6.984 63.376 1.00 20.23 184 PRO B N 1
ATOM 4217 C CA . PRO B 1 146 ? 11.646 7.617 62.060 1.00 19.27 184 PRO B CA 1
ATOM 4218 C C . PRO B 1 146 ? 10.340 7.968 61.356 1.00 20.98 184 PRO B C 1
ATOM 4219 O O . PRO B 1 146 ? 10.341 8.870 60.496 1.00 18.76 184 PRO B O 1
ATOM 4223 N N . ARG B 1 147 ? 9.249 7.308 61.678 1.00 21.76 185 ARG B N 1
ATOM 4224 C CA . ARG B 1 147 ? 7.950 7.573 61.064 1.00 22.46 185 ARG B CA 1
ATOM 4225 C C . ARG B 1 147 ? 7.149 8.692 61.719 1.00 24.99 185 ARG B C 1
ATOM 4226 O O . ARG B 1 147 ? 6.077 9.028 61.208 1.00 21.68 185 ARG B O 1
ATOM 4234 N N . CYS B 1 148 ? 7.616 9.281 62.821 1.00 20.87 186 CYS B N 1
ATOM 4235 C CA . CYS B 1 148 ? 6.795 10.266 63.519 1.00 21.35 186 CYS B CA 1
ATOM 4236 C C . CYS B 1 148 ? 7.048 11.702 63.104 1.00 16.76 186 CYS B C 1
ATOM 4237 O O . CYS B 1 148 ? 8.164 12.186 63.259 1.00 20.11 186 CYS B O 1
ATOM 4240 N N . VAL B 1 149 ? 6.030 12.383 62.575 1.00 16.56 187 VAL B N 1
ATOM 4241 C CA . VAL B 1 149 ? 6.216 13.764 62.153 1.00 18.10 187 VAL B CA 1
ATOM 4242 C C . VAL B 1 149 ? 6.092 14.729 63.326 1.00 19.25 187 VAL B C 1
ATOM 4243 O O . VAL B 1 149 ? 6.373 15.921 63.236 1.00 23.03 187 VAL B O 1
ATOM 4247 N N . GLY B 1 150 ? 5.639 14.208 64.476 1.00 20.90 188 GLY B N 1
ATOM 4248 C CA . GLY B 1 150 ? 5.373 15.135 65.586 1.00 21.97 188 GLY B CA 1
ATOM 4249 C C . GLY B 1 150 ? 6.544 15.285 66.536 1.00 24.43 188 GLY B C 1
ATOM 4250 O O . GLY B 1 150 ? 6.369 15.823 67.637 1.00 25.91 188 GLY B O 1
ATOM 4251 N N . ARG B 1 151 ? 7.732 14.834 66.158 1.00 21.39 189 ARG B N 1
ATOM 4252 C CA . ARG B 1 151 ? 8.858 14.774 67.080 1.00 18.64 189 ARG B CA 1
ATOM 4253 C C . ARG B 1 151 ? 9.377 16.105 67.577 1.00 22.92 189 ARG B C 1
ATOM 4254 O O . ARG B 1 151 ? 10.246 16.138 68.463 1.00 27.51 189 ARG B O 1
ATOM 4262 N N . ILE B 1 152 ? 8.885 17.243 67.093 1.00 18.09 190 ILE B N 1
ATOM 4263 C CA . ILE B 1 152 ? 9.395 18.475 67.705 1.00 22.83 190 ILE B CA 1
ATOM 4264 C C . ILE B 1 152 ? 8.974 18.535 69.177 1.00 26.54 190 ILE B C 1
ATOM 4265 O O . ILE B 1 152 ? 9.603 19.273 69.937 1.00 25.38 190 ILE B O 1
ATOM 4270 N N . GLN B 1 153 ? 7.958 17.792 69.582 1.00 24.66 191 GLN B N 1
ATOM 4271 C CA . GLN B 1 153 ? 7.409 17.665 70.914 1.00 27.01 191 GLN B CA 1
ATOM 4272 C C . GLN B 1 153 ? 8.139 16.682 71.825 1.00 29.65 191 GLN B C 1
ATOM 4273 O O . GLN B 1 153 ? 7.712 16.592 72.994 1.00 25.36 191 GLN B O 1
ATOM 4279 N N . TRP B 1 154 ? 9.157 15.982 71.353 1.00 24.67 192 TRP B N 1
ATOM 4280 C CA . TRP B 1 154 ? 9.748 14.784 71.953 1.00 24.22 192 TRP B CA 1
ATOM 4281 C C . TRP B 1 154 ? 10.187 14.969 73.414 1.00 25.92 192 TRP B C 1
ATOM 4282 O O . TRP B 1 154 ? 10.112 14.016 74.205 1.00 27.12 192 TRP B O 1
ATOM 4293 N N . GLY B 1 155 ? 10.620 16.155 73.766 1.00 24.37 193 GLY B N 1
ATOM 4294 C CA . GLY B 1 155 ? 11.098 16.413 75.126 1.00 31.85 193 GLY B CA 1
ATOM 4295 C C . GLY B 1 155 ? 9.949 16.613 76.093 1.00 27.35 193 GLY B C 1
ATOM 4296 O O . GLY B 1 155 ? 10.127 16.593 77.311 1.00 43.86 193 GLY B O 1
ATOM 4297 N N . LYS B 1 156 ? 8.740 16.798 75.617 1.00 19.90 194 LYS B N 1
ATOM 4298 C CA . LYS B 1 156 ? 7.574 17.067 76.459 1.00 23.07 194 LYS B CA 1
ATOM 4299 C C . LYS B 1 156 ? 6.666 15.847 76.391 1.00 33.38 194 LYS B C 1
ATOM 4300 O O . LYS B 1 156 ? 5.712 15.748 75.626 1.00 37.88 194 LYS B O 1
ATOM 4306 N N . LEU B 1 157 ? 7.022 14.891 77.217 1.00 26.48 195 LEU B N 1
ATOM 4307 C CA . LEU B 1 157 ? 6.377 13.595 77.308 1.00 22.18 195 LEU B CA 1
ATOM 4308 C C . LEU B 1 157 ? 6.224 13.280 78.813 1.00 21.00 195 LEU B C 1
ATOM 4309 O O . LEU B 1 157 ? 7.269 13.335 79.458 1.00 25.17 195 LEU B O 1
ATOM 4314 N N . GLN B 1 158 ? 5.009 13.035 79.237 1.00 21.11 196 GLN B N 1
ATOM 4315 C CA . GLN B 1 158 ? 4.724 12.619 80.618 1.00 27.38 196 GLN B CA 1
ATOM 4316 C C . GLN B 1 158 ? 4.876 11.113 80.716 1.00 25.73 196 GLN B C 1
ATOM 4317 O O . GLN B 1 158 ? 4.100 10.417 80.060 1.00 25.03 196 GLN B O 1
ATOM 4323 N N . VAL B 1 159 ? 5.839 10.628 81.509 1.00 23.70 197 VAL B N 1
ATOM 4324 C CA . VAL B 1 159 ? 6.119 9.192 81.603 1.00 20.34 197 VAL B CA 1
ATOM 4325 C C . VAL B 1 159 ? 5.566 8.630 82.909 1.00 29.38 197 VAL B C 1
ATOM 4326 O O . VAL B 1 159 ? 6.057 9.020 83.976 1.00 27.62 197 VAL B O 1
ATOM 4330 N N . PHE B 1 160 ? 4.585 7.762 82.841 1.00 23.56 198 PHE B N 1
ATOM 4331 C CA . PHE B 1 160 ? 4.032 7.054 83.989 1.00 24.29 198 PHE B CA 1
ATOM 4332 C C . PHE B 1 160 ? 4.683 5.686 84.148 1.00 26.17 198 PHE B C 1
ATOM 4333 O O . PHE B 1 160 ? 4.597 4.804 83.295 1.00 21.89 198 PHE B O 1
ATOM 4341 N N . ASP B 1 161 ? 5.356 5.517 85.301 1.00 23.39 199 ASP B N 1
ATOM 4342 C CA . ASP B 1 161 ? 5.963 4.238 85.653 1.00 22.61 199 ASP B CA 1
ATOM 4343 C C . ASP B 1 161 ? 4.928 3.265 86.210 1.00 29.91 199 ASP B C 1
ATOM 4344 O O . ASP B 1 161 ? 4.433 3.500 87.311 1.00 28.16 199 ASP B O 1
ATOM 4349 N N . ALA B 1 162 ? 4.597 2.195 85.491 1.00 23.39 200 ALA B N 1
ATOM 4350 C CA . ALA B 1 162 ? 3.598 1.235 85.927 1.00 24.77 200 ALA B CA 1
ATOM 4351 C C . ALA B 1 162 ? 4.238 -0.139 86.074 1.00 18.43 200 ALA B C 1
ATOM 4352 O O . ALA B 1 162 ? 3.639 -1.194 85.921 1.00 24.16 200 ALA B O 1
ATOM 4354 N N . ARG B 1 163 ? 5.541 -0.164 86.367 1.00 20.38 201 ARG B N 1
ATOM 4355 C CA . ARG B 1 163 ? 6.227 -1.443 86.461 1.00 23.95 201 ARG B CA 1
ATOM 4356 C C . ARG B 1 163 ? 5.886 -2.153 87.779 1.00 32.18 201 ARG B C 1
ATOM 4357 O O . ARG B 1 163 ? 6.320 -3.296 87.891 1.00 29.93 201 ARG B O 1
ATOM 4365 N N . ASP B 1 164 ? 5.167 -1.486 88.659 1.00 29.28 202 ASP B N 1
ATOM 4366 C CA . ASP B 1 164 ? 4.581 -1.984 89.904 1.00 35.86 202 ASP B CA 1
ATOM 4367 C C . ASP B 1 164 ? 3.152 -2.411 89.601 1.00 38.52 202 ASP B C 1
ATOM 4368 O O . ASP B 1 164 ? 2.147 -1.822 89.996 1.00 52.31 202 ASP B O 1
ATOM 4373 N N . CYS B 1 165 ? 3.059 -3.474 88.810 1.00 31.94 203 CYS B N 1
ATOM 4374 C CA . CYS B 1 165 ? 1.740 -3.873 88.313 1.00 25.02 203 CYS B CA 1
ATOM 4375 C C . CYS B 1 165 ? 1.741 -5.385 88.220 1.00 24.67 203 CYS B C 1
ATOM 4376 O O . CYS B 1 165 ? 2.670 -5.905 87.600 1.00 29.70 203 CYS B O 1
ATOM 4379 N N . SER B 1 166 ? 0.787 -6.059 88.847 1.00 27.27 204 SER B N 1
ATOM 4380 C CA . SER B 1 166 ? 0.842 -7.514 88.871 1.00 25.22 204 SER B CA 1
ATOM 4381 C C . SER B 1 166 ? -0.451 -8.128 88.376 1.00 23.36 204 SER B C 1
ATOM 4382 O O . SER B 1 166 ? -0.687 -9.325 88.508 1.00 27.74 204 SER B O 1
ATOM 4385 N N . SER B 1 167 ? -1.355 -7.326 87.786 1.00 24.83 205 SER B N 1
ATOM 4386 C CA . SER B 1 167 ? -2.604 -7.927 87.345 1.00 26.00 205 SER B CA 1
ATOM 4387 C C . SER B 1 167 ? -3.261 -7.088 86.234 1.00 24.47 205 SER B C 1
ATOM 4388 O O . SER B 1 167 ? -2.917 -5.928 86.111 1.00 24.51 205 SER B O 1
ATOM 4391 N N . ALA B 1 168 ? -4.184 -7.733 85.526 1.00 26.03 206 ALA B N 1
ATOM 4392 C CA . ALA B 1 168 ? -4.889 -7.022 84.447 1.00 27.31 206 ALA B CA 1
ATOM 4393 C C . ALA B 1 168 ? -5.747 -5.933 85.024 1.00 30.07 206 ALA B C 1
ATOM 4394 O O . ALA B 1 168 ? -5.870 -4.819 84.500 1.00 29.25 206 ALA B O 1
ATOM 4396 N N . GLN B 1 169 ? -6.384 -6.188 86.177 1.00 24.86 207 GLN B N 1
ATOM 4397 C CA . GLN B 1 169 ? -7.178 -5.104 86.743 1.00 21.62 207 GLN B CA 1
ATOM 4398 C C . GLN B 1 169 ? -6.345 -3.900 87.096 1.00 23.21 207 GLN B C 1
ATOM 4399 O O . GLN B 1 169 ? -6.724 -2.733 86.961 1.00 29.56 207 GLN B O 1
ATOM 4405 N N . GLU B 1 170 ? -5.114 -4.165 87.574 1.00 24.95 208 GLU B N 1
ATOM 4406 C CA . GLU B 1 170 ? -4.277 -3.005 87.876 1.00 24.78 208 GLU B CA 1
ATOM 4407 C C . GLU B 1 170 ? -3.902 -2.276 86.584 1.00 26.28 208 GLU B C 1
ATOM 4408 O O . GLU B 1 170 ? -3.796 -1.055 86.601 1.00 27.11 208 GLU B O 1
ATOM 4414 N N . MET B 1 171 ? -3.698 -3.057 85.525 1.00 26.82 209 MET B N 1
ATOM 4415 C CA . MET B 1 171 ? -3.364 -2.452 84.231 1.00 27.15 209 MET B CA 1
ATOM 4416 C C . MET B 1 171 ? -4.447 -1.475 83.801 1.00 28.59 209 MET B C 1
ATOM 4417 O O . MET B 1 171 ? -4.209 -0.393 83.265 1.00 28.53 209 MET B O 1
ATOM 4422 N N . PHE B 1 172 ? -5.689 -1.910 84.040 1.00 28.37 210 PHE B N 1
ATOM 4423 C CA . PHE B 1 172 ? -6.831 -1.096 83.630 1.00 21.64 210 PHE B CA 1
ATOM 4424 C C . PHE B 1 172 ? -6.856 0.207 84.397 1.00 23.67 210 PHE B C 1
ATOM 4425 O O . PHE B 1 172 ? -7.100 1.303 83.883 1.00 25.66 210 PHE B O 1
ATOM 4433 N N . THR B 1 173 ? -6.559 0.125 85.712 1.00 26.60 211 THR B N 1
ATOM 4434 C CA . THR B 1 173 ? -6.522 1.389 86.462 1.00 22.00 211 THR B CA 1
ATOM 4435 C C . THR B 1 173 ? -5.479 2.358 85.946 1.00 22.08 211 THR B C 1
ATOM 4436 O O . THR B 1 173 ? -5.710 3.558 85.784 1.00 25.52 211 THR B O 1
ATOM 4440 N N . TYR B 1 174 ? -4.271 1.879 85.669 1.00 23.06 212 TYR B N 1
ATOM 4441 C CA . TYR B 1 174 ? -3.233 2.724 85.107 1.00 24.35 212 TYR B CA 1
ATOM 4442 C C . TYR B 1 174 ? -3.628 3.316 83.738 1.00 18.67 212 TYR B C 1
ATOM 4443 O O . TYR B 1 174 ? -3.350 4.460 83.455 1.00 22.51 212 TYR B O 1
ATOM 4452 N N . ILE B 1 175 ? -4.289 2.487 82.942 1.00 23.42 213 ILE B N 1
ATOM 4453 C CA . ILE B 1 175 ? -4.747 2.968 81.617 1.00 22.68 213 ILE B CA 1
ATOM 4454 C C . ILE B 1 175 ? -5.800 4.035 81.759 1.00 25.98 213 ILE B C 1
ATOM 4455 O O . ILE B 1 175 ? -5.756 5.073 81.073 1.00 27.10 213 ILE B O 1
ATOM 4460 N N . CYS B 1 176 ? -6.772 3.861 82.673 1.00 28.27 214 CYS B N 1
ATOM 4461 C CA . CYS B 1 176 ? -7.757 4.924 82.847 1.00 24.33 214 CYS B CA 1
ATOM 4462 C C . CYS B 1 176 ? -7.116 6.211 83.310 1.00 23.80 214 CYS B C 1
ATOM 4463 O O . CYS B 1 176 ? -7.451 7.323 82.891 1.00 27.79 214 CYS B O 1
ATOM 4466 N N . ASN B 1 177 ? -6.146 6.097 84.232 1.00 22.57 215 ASN B N 1
ATOM 4467 C CA . ASN B 1 177 ? -5.463 7.288 84.700 1.00 22.60 215 ASN B CA 1
ATOM 4468 C C . ASN B 1 177 ? -4.643 7.943 83.582 1.00 24.10 215 ASN B C 1
ATOM 4469 O O . ASN B 1 177 ? -4.538 9.174 83.535 1.00 25.54 215 ASN B O 1
ATOM 4474 N N . HIS B 1 178 ? -4.072 7.122 82.710 1.00 22.93 216 HIS B N 1
ATOM 4475 C CA . HIS B 1 178 ? -3.373 7.676 81.536 1.00 21.90 216 HIS B CA 1
ATOM 4476 C C . HIS B 1 178 ? -4.358 8.494 80.710 1.00 21.97 216 HIS B C 1
ATOM 4477 O O . HIS B 1 178 ? -4.078 9.644 80.330 1.00 23.08 216 HIS B O 1
ATOM 4484 N N . ILE B 1 179 ? -5.469 7.881 80.347 1.00 24.02 217 ILE B N 1
ATOM 4485 C CA . ILE B 1 179 ? -6.399 8.568 79.418 1.00 22.94 217 ILE B CA 1
ATOM 4486 C C . ILE B 1 179 ? -6.893 9.865 80.014 1.00 24.97 217 ILE B C 1
ATOM 4487 O O . ILE B 1 179 ? -6.975 10.913 79.372 1.00 27.80 217 ILE B O 1
ATOM 4492 N N . LYS B 1 180 ? -7.245 9.827 81.307 1.00 26.52 218 LYS B N 1
ATOM 4493 C CA . LYS B 1 180 ? -7.643 11.050 81.989 1.00 22.70 218 LYS B CA 1
ATOM 4494 C C . LYS B 1 180 ? -6.584 12.124 81.947 1.00 18.29 218 LYS B C 1
ATOM 4495 O O . LYS B 1 180 ? -6.842 13.294 81.630 1.00 27.21 218 LYS B O 1
ATOM 4501 N N . TYR B 1 181 ? -5.333 11.775 82.265 1.00 19.96 219 TYR B N 1
ATOM 4502 C CA . TYR B 1 181 ? -4.273 12.758 82.202 1.00 20.49 219 TYR B CA 1
ATOM 4503 C C . TYR B 1 181 ? -4.132 13.340 80.786 1.00 25.50 219 TYR B C 1
ATOM 4504 O O . TYR B 1 181 ? -4.019 14.548 80.570 1.00 25.26 219 TYR B O 1
ATOM 4513 N N . ALA B 1 182 ? -4.034 12.417 79.831 1.00 25.78 220 ALA B N 1
ATOM 4514 C CA . ALA B 1 182 ? -3.627 12.805 78.463 1.00 20.64 220 ALA B CA 1
ATOM 4515 C C . ALA B 1 182 ? -4.726 13.585 77.780 1.00 21.02 220 ALA B C 1
ATOM 4516 O O . ALA B 1 182 ? -4.463 14.509 77.008 1.00 25.06 220 ALA B O 1
ATOM 4518 N N . THR B 1 183 ? -5.967 13.224 78.084 1.00 20.61 221 THR B N 1
ATOM 4519 C CA . THR B 1 183 ? -7.102 13.927 77.465 1.00 24.63 221 THR B CA 1
ATOM 4520 C C . THR B 1 183 ? -7.246 15.327 78.024 1.00 32.46 221 THR B C 1
ATOM 4521 O O . THR B 1 183 ? -7.325 16.309 77.268 1.00 26.00 221 THR B O 1
ATOM 4525 N N . ASN B 1 184 ? -7.269 15.478 79.353 1.00 25.66 222 ASN B N 1
ATOM 4526 C CA . ASN B 1 184 ? -7.218 16.813 79.949 1.00 24.28 222 ASN B CA 1
ATOM 4527 C C . ASN B 1 184 ? -8.333 17.722 79.448 1.00 23.35 222 ASN B C 1
ATOM 4528 O O . ASN B 1 184 ? -8.123 18.903 79.172 1.00 30.57 222 ASN B O 1
ATOM 4533 N N . ARG B 1 185 ? -9.516 17.149 79.290 1.00 25.49 223 ARG B N 1
ATOM 4534 C CA . ARG B 1 185 ? -10.698 17.847 78.811 1.00 32.23 223 ARG B CA 1
ATOM 4535 C C . ARG B 1 185 ? -10.482 18.484 77.445 1.00 37.76 223 ARG B C 1
ATOM 4536 O O . ARG B 1 185 ? -11.095 19.510 77.138 1.00 36.53 223 ARG B O 1
ATOM 4544 N N . GLY B 1 186 ? -9.619 17.897 76.611 1.00 31.66 224 GLY B N 1
ATOM 4545 C CA . GLY B 1 186 ? -9.463 18.455 75.279 1.00 25.78 224 GLY B CA 1
ATOM 4546 C C . GLY B 1 186 ? -8.175 19.187 75.054 1.00 30.49 224 GLY B C 1
ATOM 4547 O O . GLY B 1 186 ? -7.786 19.415 73.901 1.00 30.54 224 GLY B O 1
ATOM 4548 N N . ASN B 1 187 ? -7.482 19.560 76.133 1.00 26.25 225 ASN B N 1
ATOM 4549 C CA . ASN B 1 187 ? -6.156 20.171 75.983 1.00 25.69 225 ASN B CA 1
ATOM 4550 C C . ASN B 1 187 ? -5.084 19.105 76.126 1.00 29.88 225 ASN B C 1
ATOM 4551 O O . ASN B 1 187 ? -4.418 18.922 77.145 1.00 27.47 225 ASN B O 1
ATOM 4556 N N . LEU B 1 188 ? -4.872 18.316 75.064 1.00 23.92 226 LEU B N 1
ATOM 4557 C CA . LEU B 1 188 ? -4.134 17.081 75.170 1.00 18.90 226 LEU B CA 1
ATOM 4558 C C . LEU B 1 188 ? -2.673 17.280 75.514 1.00 20.84 226 LEU B C 1
ATOM 4559 O O . LEU B 1 188 ? -2.063 18.285 75.177 1.00 22.50 226 LEU B O 1
ATOM 4564 N N . ARG B 1 189 ? -2.164 16.269 76.216 1.00 25.23 227 ARG B N 1
ATOM 4565 C CA . ARG B 1 189 ? -0.788 16.198 76.697 1.00 22.05 227 ARG B CA 1
ATOM 4566 C C . ARG B 1 189 ? -0.224 14.816 76.359 1.00 17.06 227 ARG B C 1
ATOM 4567 O O . ARG B 1 189 ? -0.892 13.825 76.649 1.00 18.11 227 ARG B O 1
ATOM 4575 N N . SER B 1 190 ? 0.970 14.786 75.783 1.00 22.29 228 SER B N 1
ATOM 4576 C CA . SER B 1 190 ? 1.622 13.551 75.404 1.00 20.20 228 SER B CA 1
ATOM 4577 C C . SER B 1 190 ? 2.009 12.740 76.642 1.00 22.64 228 SER B C 1
ATOM 4578 O O . SER B 1 190 ? 2.471 13.346 77.608 1.00 23.45 228 SER B O 1
ATOM 4581 N N . ALA B 1 191 ? 1.823 11.440 76.574 1.00 19.79 229 ALA B N 1
ATOM 4582 C CA . ALA B 1 191 ? 2.136 10.623 77.748 1.00 21.91 229 ALA B CA 1
ATOM 4583 C C . ALA B 1 191 ? 2.441 9.200 77.337 1.00 23.93 229 ALA B C 1
ATOM 4584 O O . ALA B 1 191 ? 2.061 8.764 76.252 1.00 22.71 229 ALA B O 1
ATOM 4586 N N . ILE B 1 192 ? 3.119 8.479 78.216 1.00 18.89 230 ILE B N 1
ATOM 4587 C CA . ILE B 1 192 ? 3.317 7.055 78.006 1.00 14.99 230 ILE B CA 1
ATOM 4588 C C . ILE B 1 192 ? 3.230 6.385 79.389 1.00 20.36 230 ILE B C 1
ATOM 4589 O O . ILE B 1 192 ? 3.705 6.987 80.348 1.00 20.41 230 ILE B O 1
ATOM 4594 N N . THR B 1 193 ? 2.651 5.208 79.356 1.00 20.21 231 THR B N 1
ATOM 4595 C CA . THR B 1 193 ? 2.624 4.355 80.557 1.00 24.67 231 THR B CA 1
ATOM 4596 C C . THR B 1 193 ? 3.404 3.089 80.276 1.00 23.44 231 THR B C 1
ATOM 4597 O O . THR B 1 193 ? 3.128 2.403 79.301 1.00 23.29 231 THR B O 1
ATOM 4601 N N . VAL B 1 194 ? 4.377 2.788 81.154 1.00 24.88 232 VAL B N 1
ATOM 4602 C CA . VAL B 1 194 ? 5.248 1.646 80.945 1.00 18.73 232 VAL B CA 1
ATOM 4603 C C . VAL B 1 194 ? 4.944 0.533 81.946 1.00 24.56 232 VAL B C 1
ATOM 4604 O O . VAL B 1 194 ? 5.172 0.710 83.151 1.00 23.93 232 VAL B O 1
ATOM 4608 N N . PHE B 1 195 ? 4.449 -0.589 81.478 1.00 19.09 233 PHE B N 1
ATOM 4609 C CA . PHE B 1 195 ? 4.159 -1.793 82.261 1.00 19.58 233 PHE B CA 1
ATOM 4610 C C . PHE B 1 195 ? 5.378 -2.660 82.393 1.00 21.72 233 PHE B C 1
ATOM 4611 O O . PHE B 1 195 ? 6.425 -2.455 81.748 1.00 22.21 233 PHE B O 1
ATOM 4619 N N . PRO B 1 196 ? 5.388 -3.660 83.284 1.00 25.73 234 PRO B N 1
ATOM 4620 C CA . PRO B 1 196 ? 6.629 -4.414 83.504 1.00 23.30 234 PRO B CA 1
ATOM 4621 C C . PRO B 1 196 ? 7.254 -5.071 82.270 1.00 25.65 234 PRO B C 1
ATOM 4622 O O . PRO B 1 196 ? 6.570 -5.668 81.430 1.00 22.63 234 PRO B O 1
ATOM 4626 N N . GLN B 1 197 ? 8.586 -4.975 82.212 1.00 19.07 235 GLN B N 1
ATOM 4627 C CA . GLN B 1 197 ? 9.372 -5.530 81.126 1.00 23.35 235 GLN B CA 1
ATOM 4628 C C . GLN B 1 197 ? 9.200 -7.020 80.893 1.00 28.39 235 GLN B C 1
ATOM 4629 O O . GLN B 1 197 ? 8.829 -7.810 81.763 1.00 24.01 235 GLN B O 1
ATOM 4635 N N . ARG B 1 198 ? 9.505 -7.479 79.670 1.00 22.53 236 ARG B N 1
ATOM 4636 C CA . ARG B 1 198 ? 9.571 -8.909 79.444 1.00 21.72 236 ARG B CA 1
ATOM 4637 C C . ARG B 1 198 ? 10.662 -9.589 80.287 1.00 23.07 236 ARG B C 1
ATOM 4638 O O . ARG B 1 198 ? 11.703 -9.016 80.604 1.00 24.36 236 ARG B O 1
ATOM 4646 N N . ALA B 1 199 ? 10.374 -10.843 80.622 1.00 23.43 237 ALA B N 1
ATOM 4647 C CA . ALA B 1 199 ? 11.283 -11.681 81.379 1.00 26.31 237 ALA B CA 1
ATOM 4648 C C . ALA B 1 199 ? 11.351 -13.064 80.736 1.00 27.89 237 ALA B C 1
ATOM 4649 O O . ALA B 1 199 ? 10.339 -13.605 80.303 1.00 31.68 237 ALA B O 1
ATOM 4651 N N . PRO B 1 200 ? 12.544 -13.626 80.669 1.00 31.37 238 PRO B N 1
ATOM 4652 C CA . PRO B 1 200 ? 12.702 -14.941 80.042 1.00 43.64 238 PRO B CA 1
ATOM 4653 C C . PRO B 1 200 ? 11.904 -16.013 80.768 1.00 45.20 238 PRO B C 1
ATOM 4654 O O . PRO B 1 200 ? 11.792 -16.050 81.994 1.00 36.74 238 PRO B O 1
ATOM 4658 N N . GLY B 1 201 ? 11.308 -16.929 79.997 1.00 58.87 239 GLY B N 1
ATOM 4659 C CA . GLY B 1 201 ? 10.542 -18.005 80.618 1.00 65.36 239 GLY B CA 1
ATOM 4660 C C . GLY B 1 201 ? 9.350 -17.518 81.419 1.00 66.93 239 GLY B C 1
ATOM 4661 O O . GLY B 1 201 ? 9.049 -17.988 82.518 1.00 82.35 239 GLY B O 1
ATOM 4662 N N . ARG B 1 202 ? 8.647 -16.543 80.858 1.00 52.37 240 ARG B N 1
ATOM 4663 C CA . ARG B 1 202 ? 7.431 -16.007 81.433 1.00 38.18 240 ARG B CA 1
ATOM 4664 C C . ARG B 1 202 ? 6.706 -15.164 80.376 1.00 32.45 240 ARG B C 1
ATOM 4665 O O . ARG B 1 202 ? 7.383 -14.459 79.622 1.00 40.87 240 ARG B O 1
ATOM 4673 N N . GLY B 1 203 ? 5.392 -15.281 80.398 1.00 27.75 241 GLY B N 1
ATOM 4674 C CA . GLY B 1 203 ? 4.498 -14.569 79.504 1.00 27.51 241 GLY B CA 1
ATOM 4675 C C . GLY B 1 203 ? 4.677 -13.070 79.631 1.00 30.24 241 GLY B C 1
ATOM 4676 O O . GLY B 1 203 ? 5.110 -12.570 80.671 1.00 27.47 241 GLY B O 1
ATOM 4677 N N . ASP B 1 204 ? 4.351 -12.352 78.560 1.00 25.77 242 ASP B N 1
ATOM 4678 C CA . ASP B 1 204 ? 4.338 -10.909 78.557 1.00 24.74 242 ASP B CA 1
ATOM 4679 C C . ASP B 1 204 ? 3.099 -10.263 79.147 1.00 21.96 242 ASP B C 1
ATOM 4680 O O . ASP B 1 204 ? 1.972 -10.742 79.061 1.00 25.03 242 ASP B O 1
ATOM 4685 N N . PHE B 1 205 ? 3.281 -9.071 79.724 1.00 20.61 243 PHE B N 1
ATOM 4686 C CA . PHE B 1 205 ? 2.156 -8.172 79.876 1.00 23.28 243 PHE B CA 1
ATOM 4687 C C . PHE B 1 205 ? 1.777 -7.645 78.466 1.00 19.59 243 PHE B C 1
ATOM 4688 O O . PHE B 1 205 ? 2.689 -7.216 77.765 1.00 22.20 243 PHE B O 1
ATOM 4696 N N . ARG B 1 206 ? 0.504 -7.702 78.109 1.00 21.23 244 ARG B N 1
ATOM 4697 C CA . ARG B 1 206 ? 0.086 -7.174 76.799 1.00 25.39 244 ARG B CA 1
ATOM 4698 C C . ARG B 1 206 ? -1.248 -6.455 76.856 1.00 26.28 244 ARG B C 1
ATOM 4699 O O . ARG B 1 206 ? -2.160 -6.785 77.610 1.00 24.46 244 ARG B O 1
ATOM 4707 N N . ILE B 1 207 ? -1.366 -5.420 76.004 1.00 20.61 245 ILE B N 1
ATOM 4708 C CA . ILE B 1 207 ? -2.665 -4.844 75.685 1.00 20.05 245 ILE B CA 1
ATOM 4709 C C . ILE B 1 207 ? -3.068 -5.379 74.314 1.00 26.98 245 ILE B C 1
ATOM 4710 O O . ILE B 1 207 ? -2.261 -5.170 73.406 1.00 26.37 245 ILE B O 1
ATOM 4715 N N . TRP B 1 208 ? -4.192 -6.061 74.158 1.00 23.83 246 TRP B N 1
ATOM 4716 C CA . TRP B 1 208 ? -4.396 -6.739 72.855 1.00 22.01 246 TRP B CA 1
ATOM 4717 C C . TRP B 1 208 ? -4.830 -5.728 71.797 1.00 25.36 246 TRP B C 1
ATOM 4718 O O . TRP B 1 208 ? -4.529 -5.933 70.609 1.00 26.99 246 TRP B O 1
ATOM 4729 N N . ASN B 1 209 ? -5.507 -4.689 72.261 1.00 24.14 247 ASN B N 1
ATOM 4730 C CA . ASN B 1 209 ? -5.962 -3.586 71.413 1.00 22.08 247 ASN B CA 1
ATOM 4731 C C . ASN B 1 209 ? -4.806 -2.868 70.746 1.00 22.18 247 ASN B C 1
ATOM 4732 O O . ASN B 1 209 ? -3.711 -2.725 71.294 1.00 21.25 247 ASN B O 1
ATOM 4737 N N . SER B 1 210 ? -5.032 -2.383 69.507 1.00 23.54 248 SER B N 1
ATOM 4738 C CA . SER B 1 210 ? -3.893 -1.718 68.868 1.00 22.06 248 SER B CA 1
ATOM 4739 C C . SER B 1 210 ? -3.789 -0.264 69.287 1.00 18.45 248 SER B C 1
ATOM 4740 O O . SER B 1 210 ? -2.699 0.315 69.228 1.00 21.41 248 SER B O 1
ATOM 4743 N N . GLN B 1 211 ? -4.918 0.315 69.662 1.00 18.27 249 GLN B N 1
ATOM 4744 C CA . GLN B 1 211 ? -4.961 1.633 70.278 1.00 17.98 249 GLN B CA 1
ATOM 4745 C C . GLN B 1 211 ? -5.896 1.546 71.499 1.00 19.33 249 GLN B C 1
ATOM 4746 O O . GLN B 1 211 ? -6.760 0.667 71.474 1.00 24.45 249 GLN B O 1
ATOM 4752 N N . LEU B 1 212 ? -5.736 2.417 72.481 1.00 21.23 250 LEU B N 1
ATOM 4753 C CA . LEU B 1 212 ? -6.601 2.374 73.661 1.00 19.29 250 LEU B CA 1
ATOM 4754 C C . LEU B 1 212 ? -8.056 2.678 73.337 1.00 23.60 250 LEU B C 1
ATOM 4755 O O .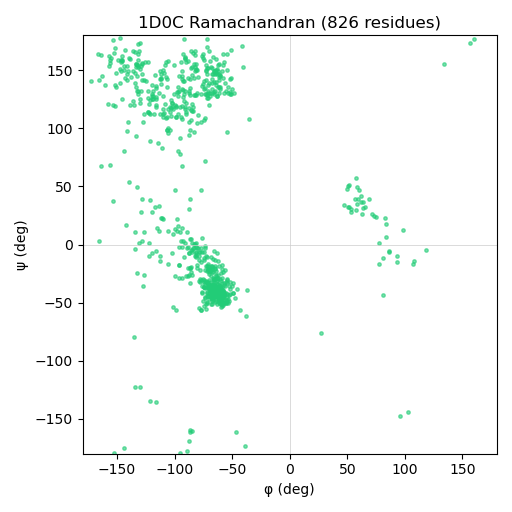 LEU B 1 212 ? -9.015 2.130 73.886 1.00 24.33 250 LEU B O 1
ATOM 4760 N N . VAL B 1 213 ? -8.240 3.604 72.391 1.00 22.97 251 VAL B N 1
ATOM 4761 C CA . VAL B 1 213 ? -9.557 3.911 71.869 1.00 24.21 251 VAL B CA 1
ATOM 4762 C C . VAL B 1 213 ? -9.606 3.545 70.370 1.00 28.09 251 VAL B C 1
ATOM 4763 O O . VAL B 1 213 ? -8.852 4.077 69.561 1.00 24.31 251 VAL B O 1
ATOM 4767 N N . ARG B 1 214 ? -10.488 2.622 70.029 1.00 26.19 252 ARG B N 1
ATOM 4768 C CA . ARG B 1 214 ? -10.798 2.284 68.638 1.00 22.93 252 ARG B CA 1
ATOM 4769 C C . ARG B 1 214 ? -12.276 1.923 68.543 1.00 27.77 252 ARG B C 1
ATOM 4770 O O . ARG B 1 214 ? -12.901 1.536 69.546 1.00 26.62 252 ARG B O 1
ATOM 4778 N N . TYR B 1 215 ? -12.844 2.032 67.346 1.00 25.87 253 TYR B N 1
ATOM 4779 C CA . TYR B 1 215 ? -14.239 1.687 67.088 1.00 20.81 253 TYR B CA 1
ATOM 4780 C C . TYR B 1 215 ? -14.392 0.255 66.607 1.00 27.18 253 TYR B C 1
ATOM 4781 O O . TYR B 1 215 ? -13.599 -0.285 65.820 1.00 25.64 253 TYR B O 1
ATOM 4790 N N . ALA B 1 216 ? -15.456 -0.418 67.045 1.00 22.33 254 ALA B N 1
ATOM 4791 C CA . ALA B 1 216 ? -15.668 -1.800 66.635 1.00 25.81 254 ALA B CA 1
ATOM 4792 C C . ALA B 1 216 ? -15.850 -1.936 65.119 1.00 30.05 254 ALA B C 1
ATOM 4793 O O . ALA B 1 216 ? -16.267 -0.979 64.455 1.00 28.93 254 ALA B O 1
ATOM 4795 N N . GLY B 1 217 ? -15.542 -3.098 64.580 1.00 29.93 255 GLY B N 1
ATOM 4796 C CA . GLY B 1 217 ? -15.788 -3.499 63.192 1.00 31.16 255 GLY B CA 1
ATOM 4797 C C . GLY B 1 217 ? -16.652 -4.747 63.153 1.00 36.67 255 GLY B C 1
ATOM 4798 O O . GLY B 1 217 ? -16.211 -5.819 63.585 1.00 30.71 255 GLY B O 1
ATOM 4799 N N . TYR B 1 218 ? -17.895 -4.655 62.669 1.00 34.42 256 TYR B N 1
ATOM 4800 C CA . TYR B 1 218 ? -18.732 -5.854 62.754 1.00 36.89 256 TYR B CA 1
ATOM 4801 C C . TYR B 1 218 ? -19.045 -6.425 61.361 1.00 31.50 256 TYR B C 1
ATOM 4802 O O . TYR B 1 218 ? -19.781 -5.772 60.627 1.00 32.58 256 TYR B O 1
ATOM 4811 N N . ARG B 1 219 ? -18.499 -7.586 61.083 1.00 36.71 257 ARG B N 1
ATOM 4812 C CA . ARG B 1 219 ? -18.802 -8.333 59.871 1.00 45.86 257 ARG B CA 1
ATOM 4813 C C . ARG B 1 219 ? -20.311 -8.545 59.767 1.00 51.71 257 ARG B C 1
ATOM 4814 O O . ARG B 1 219 ? -20.866 -9.454 60.370 1.00 53.17 257 ARG B O 1
ATOM 4822 N N . GLN B 1 220 ? -20.982 -7.681 59.012 1.00 62.35 258 GLN B N 1
ATOM 4823 C CA . GLN B 1 220 ? -22.423 -7.758 58.823 1.00 67.61 258 GLN B CA 1
ATOM 4824 C C . GLN B 1 220 ? -22.719 -8.736 57.686 1.00 78.78 258 GLN B C 1
ATOM 4825 O O . GLN B 1 220 ? -22.247 -8.506 56.569 1.00 90.97 258 GLN B O 1
ATOM 4831 N N . GLN B 1 221 ? -23.468 -9.763 58.029 1.00 92.39 259 GLN B N 1
ATOM 4832 C CA . GLN B 1 221 ? -23.947 -10.818 57.163 1.00 111.45 259 GLN B CA 1
ATOM 4833 C C . GLN B 1 221 ? -23.044 -11.088 55.950 1.00 122.74 259 GLN B C 1
ATOM 4834 O O . GLN B 1 221 ? -22.303 -12.071 55.918 1.00 137.08 259 GLN B O 1
ATOM 4840 N N . ASP B 1 222 ? -23.151 -10.200 54.989 1.00 123.70 260 ASP B N 1
ATOM 4841 C CA . ASP B 1 222 ? -22.674 -10.262 53.624 1.00 119.08 260 ASP B CA 1
ATOM 4842 C C . ASP B 1 222 ? -21.246 -9.809 53.381 1.00 113.27 260 ASP B C 1
ATOM 4843 O O . ASP B 1 222 ? -20.960 -9.168 52.365 1.00 111.41 260 ASP B O 1
ATOM 4848 N N . GLY B 1 223 ? -20.319 -10.133 54.277 1.00 106.99 261 GLY B N 1
ATOM 4849 C CA . GLY B 1 223 ? -18.912 -9.814 54.098 1.00 93.45 261 GLY B CA 1
ATOM 4850 C C . GLY B 1 223 ? -18.599 -8.375 54.465 1.00 76.78 261 GLY B C 1
ATOM 4851 O O . GLY B 1 223 ? -17.601 -8.092 55.134 1.00 91.88 261 GLY B O 1
ATOM 4852 N N . SER B 1 224 ? -19.469 -7.476 54.019 1.00 61.59 262 SER B N 1
ATOM 4853 C CA . SER B 1 224 ? -19.375 -6.062 54.330 1.00 57.99 262 SER B CA 1
ATOM 4854 C C . SER B 1 224 ? -19.313 -5.816 55.835 1.00 51.99 262 SER B C 1
ATOM 4855 O O . SER B 1 224 ? -19.644 -6.672 56.654 1.00 40.50 262 SER B O 1
ATOM 4858 N N . VAL B 1 225 ? -18.892 -4.606 56.190 1.00 48.44 263 VAL B N 1
ATOM 4859 C CA . VAL B 1 225 ? -18.618 -4.330 57.602 1.00 44.81 263 VAL B CA 1
ATOM 4860 C C . VAL B 1 225 ? -19.346 -3.081 58.056 1.00 38.88 263 VAL B C 1
ATOM 4861 O O . VAL B 1 225 ? -19.504 -2.083 57.361 1.00 34.57 263 VAL B O 1
ATOM 4865 N N . ARG B 1 226 ? -19.834 -3.159 59.289 1.00 33.13 264 ARG B N 1
ATOM 4866 C CA . ARG B 1 226 ? -20.378 -1.993 59.969 1.00 35.43 264 ARG B CA 1
ATOM 4867 C C . ARG B 1 226 ? -19.320 -1.541 60.974 1.00 35.77 264 ARG B C 1
ATOM 4868 O O . ARG B 1 226 ? -18.861 -2.321 61.809 1.00 33.88 264 ARG B O 1
ATOM 4876 N N . GLY B 1 227 ? -18.911 -0.281 60.875 1.00 33.00 265 GLY B N 1
ATOM 4877 C CA . GLY B 1 227 ? -17.882 0.221 61.784 1.00 30.13 265 GLY B CA 1
ATOM 4878 C C . GLY B 1 227 ? -16.543 0.302 61.082 1.00 33.67 265 GLY B C 1
ATOM 4879 O O . GLY B 1 227 ? -16.498 0.640 59.888 1.00 33.28 265 GLY B O 1
ATOM 4880 N N . ASP B 1 228 ? -15.468 0.018 61.800 1.00 26.07 266 ASP B N 1
ATOM 4881 C CA . ASP B 1 228 ? -14.113 0.165 61.253 1.00 24.23 266 ASP B CA 1
ATOM 4882 C C . ASP B 1 228 ? -13.614 -1.190 60.788 1.00 32.07 266 ASP B C 1
ATOM 4883 O O . ASP B 1 228 ? -13.351 -2.101 61.578 1.00 26.53 266 ASP B O 1
ATOM 4888 N N . PRO B 1 229 ? -13.506 -1.379 59.470 1.00 25.31 267 PRO B N 1
ATOM 4889 C CA . PRO B 1 229 ? -13.085 -2.680 58.933 1.00 31.25 267 PRO B CA 1
ATOM 4890 C C . PRO B 1 229 ? -11.714 -3.092 59.434 1.00 26.22 267 PRO B C 1
ATOM 4891 O O . PRO B 1 229 ? -11.380 -4.275 59.433 1.00 32.70 267 PRO B O 1
ATOM 4895 N N . ALA B 1 230 ? -10.910 -2.143 59.898 1.00 22.95 268 ALA B N 1
ATOM 4896 C CA . ALA B 1 230 ? -9.606 -2.524 60.413 1.00 26.21 268 ALA B CA 1
ATOM 4897 C C . ALA B 1 230 ? -9.744 -3.344 61.697 1.00 33.29 268 ALA B C 1
ATOM 4898 O O . ALA B 1 230 ? -8.792 -4.040 62.039 1.00 31.86 268 ALA B O 1
ATOM 4900 N N . ASN B 1 231 ? -10.882 -3.238 62.388 1.00 30.23 269 ASN B N 1
ATOM 4901 C CA . ASN B 1 231 ? -10.936 -3.840 63.733 1.00 28.07 269 ASN B CA 1
ATOM 4902 C C . ASN B 1 231 ? -11.841 -5.050 63.820 1.00 29.34 269 ASN B C 1
ATOM 4903 O O . ASN B 1 231 ? -12.337 -5.435 64.875 1.00 26.83 269 ASN B O 1
ATOM 4908 N N . VAL B 1 232 ? -12.103 -5.715 62.699 1.00 29.05 270 VAL B N 1
ATOM 4909 C CA . VAL B 1 232 ? -13.013 -6.864 62.737 1.00 31.32 270 VAL B CA 1
ATOM 4910 C C . VAL B 1 232 ? -12.464 -7.950 63.651 1.00 30.42 270 VAL B C 1
ATOM 4911 O O . VAL B 1 232 ? -13.173 -8.493 64.490 1.00 28.03 270 VAL B O 1
ATOM 4915 N N . GLU B 1 233 ? -11.181 -8.265 63.505 1.00 27.34 271 GLU B N 1
ATOM 4916 C CA . GLU B 1 233 ? -10.616 -9.351 64.308 1.00 35.30 271 GLU B CA 1
ATOM 4917 C C . GLU B 1 233 ? -10.574 -9.001 65.786 1.00 35.97 271 GLU B C 1
ATOM 4918 O O . GLU B 1 233 ? -10.987 -9.788 66.645 1.00 33.20 271 GLU B O 1
ATOM 4924 N N . ILE B 1 234 ? -10.082 -7.812 66.151 1.00 31.75 272 ILE B N 1
ATOM 4925 C CA . ILE B 1 234 ? -10.099 -7.512 67.592 1.00 26.47 272 ILE B CA 1
ATOM 4926 C C . ILE B 1 234 ? -11.533 -7.457 68.091 1.00 31.72 272 ILE B C 1
ATOM 4927 O O . ILE B 1 234 ? -11.808 -7.813 69.243 1.00 30.18 272 ILE B O 1
ATOM 4932 N N . THR B 1 235 ? -12.491 -7.043 67.259 1.00 28.13 273 THR B N 1
ATOM 4933 C CA . THR B 1 235 ? -13.884 -7.007 67.708 1.00 28.75 273 THR B CA 1
ATOM 4934 C C . THR B 1 235 ? -14.388 -8.401 68.063 1.00 29.20 273 THR B C 1
ATOM 4935 O O . THR B 1 235 ? -15.054 -8.642 69.068 1.00 30.40 273 THR B O 1
ATOM 4939 N N . GLU B 1 236 ? -14.031 -9.313 67.173 1.00 33.51 274 GLU B N 1
ATOM 4940 C CA . GLU B 1 236 ? -14.433 -10.706 67.345 1.00 40.34 274 GLU B CA 1
ATOM 4941 C C . GLU B 1 236 ? -13.798 -11.258 68.616 1.00 42.16 274 GLU B C 1
ATOM 4942 O O . GLU B 1 236 ? -14.450 -11.998 69.355 1.00 41.13 274 GLU B O 1
ATOM 4948 N N . LEU B 1 237 ? -12.535 -10.899 68.866 1.00 34.61 275 LEU B N 1
ATOM 4949 C CA . LEU B 1 237 ? -11.922 -11.419 70.097 1.00 31.42 275 LEU B CA 1
ATOM 4950 C C . LEU B 1 237 ? -12.653 -10.865 71.305 1.00 29.89 275 LEU B C 1
ATOM 4951 O O . LEU B 1 237 ? -12.838 -11.543 72.311 1.00 35.21 275 LEU B O 1
ATOM 4956 N N . CYS B 1 238 ? -13.100 -9.612 71.242 1.00 30.57 276 CYS B N 1
ATOM 4957 C CA . CYS B 1 238 ? -13.783 -9.021 72.387 1.00 32.58 276 CYS B CA 1
ATOM 4958 C C . CYS B 1 238 ? -15.092 -9.756 72.662 1.00 41.31 276 CYS B C 1
ATOM 4959 O O . CYS B 1 238 ? -15.407 -10.069 73.809 1.00 30.32 276 CYS B O 1
ATOM 4962 N N . ILE B 1 239 ? -15.828 -10.021 71.582 1.00 33.86 277 ILE B N 1
ATOM 4963 C CA . ILE B 1 239 ? -17.108 -10.710 71.728 1.00 30.78 277 ILE B CA 1
ATOM 4964 C C . ILE B 1 239 ? -16.905 -12.128 72.243 1.00 42.93 277 ILE B C 1
ATOM 4965 O O . ILE B 1 239 ? -17.693 -12.654 73.031 1.00 55.24 277 ILE B O 1
ATOM 4970 N N . GLN B 1 240 ? -15.821 -12.760 71.805 1.00 33.23 278 GLN B N 1
ATOM 4971 C CA . GLN B 1 240 ? -15.564 -14.141 72.241 1.00 32.77 278 GLN B CA 1
ATOM 4972 C C . GLN B 1 240 ? -15.108 -14.139 73.686 1.00 42.84 278 GLN B C 1
ATOM 4973 O O . GLN B 1 240 ? -15.262 -15.151 74.376 1.00 42.59 278 GLN B O 1
ATOM 4979 N N . HIS B 1 241 ? -14.589 -13.012 74.176 1.00 37.03 279 HIS B N 1
ATOM 4980 C CA . HIS B 1 241 ? -14.220 -12.920 75.588 1.00 37.61 279 HIS B CA 1
ATOM 4981 C C . HIS B 1 241 ? -15.299 -12.247 76.432 1.00 41.82 279 HIS B C 1
ATOM 4982 O O . HIS B 1 241 ? -15.049 -11.744 77.532 1.00 41.74 279 HIS B O 1
ATOM 4989 N N . GLY B 1 242 ? -16.532 -12.257 75.934 1.00 43.26 280 GLY B N 1
ATOM 4990 C CA . GLY B 1 242 ? -17.700 -11.927 76.711 1.00 43.87 280 GLY B CA 1
ATOM 4991 C C . GLY B 1 242 ? -18.229 -10.530 76.567 1.00 46.67 280 GLY B C 1
ATOM 4992 O O . GLY B 1 242 ? -19.080 -10.086 77.350 1.00 41.19 280 GLY B O 1
ATOM 4993 N N . TRP B 1 243 ? -17.740 -9.793 75.560 1.00 33.12 281 TRP B N 1
ATOM 4994 C CA . TRP B 1 243 ? -18.285 -8.450 75.391 1.00 27.82 281 TRP B CA 1
ATOM 4995 C C . TRP B 1 243 ? -19.676 -8.543 74.777 1.00 26.15 281 TRP B C 1
ATOM 4996 O O . TRP B 1 243 ? -19.859 -9.329 73.840 1.00 40.88 281 TRP B O 1
ATOM 5007 N N . THR B 1 244 ? -20.636 -7.748 75.249 1.00 32.87 282 THR B N 1
ATOM 5008 C CA . THR B 1 244 ? -21.863 -7.686 74.444 1.00 40.05 282 THR B CA 1
ATOM 5009 C C . THR B 1 244 ? -21.712 -6.558 73.426 1.00 30.16 282 THR B C 1
ATOM 5010 O O . THR B 1 244 ? -21.618 -5.386 73.817 1.00 33.50 282 THR B O 1
ATOM 5014 N N . PRO B 1 245 ? -21.659 -6.942 72.158 1.00 34.41 283 PRO B N 1
ATOM 5015 C CA . PRO B 1 245 ? -21.427 -5.949 71.094 1.00 35.98 283 PRO B CA 1
ATOM 5016 C C . PRO B 1 245 ? -22.573 -4.975 70.887 1.00 39.99 283 PRO B C 1
ATOM 5017 O O . PRO B 1 245 ? -23.745 -5.232 71.144 1.00 50.39 283 PRO B O 1
ATOM 5021 N N . GLY B 1 246 ? -22.210 -3.790 70.389 1.00 38.35 284 GLY B N 1
ATOM 5022 C CA . GLY B 1 246 ? -23.244 -2.843 69.964 1.00 44.24 284 GLY B CA 1
ATOM 5023 C C . GLY B 1 246 ? -23.609 -3.150 68.519 1.00 31.16 284 GLY B C 1
ATOM 5024 O O . GLY B 1 246 ? -23.355 -4.251 68.028 1.00 32.77 284 GLY B O 1
ATOM 5025 N N . ASN B 1 247 ? -24.198 -2.186 67.820 1.00 36.98 285 ASN B N 1
ATOM 5026 C CA . ASN B 1 247 ? -24.491 -2.432 66.407 1.00 37.34 285 ASN B CA 1
ATOM 5027 C C . ASN B 1 247 ? -24.260 -1.176 65.572 1.00 42.45 285 ASN B C 1
ATOM 5028 O O . ASN B 1 247 ? -24.747 -1.074 64.442 1.00 38.71 285 ASN B O 1
ATOM 5033 N N . GLY B 1 248 ? -23.526 -0.223 66.140 1.00 29.27 286 GLY B N 1
ATOM 5034 C CA . GLY B 1 248 ? -23.297 1.071 65.536 1.00 31.28 286 GLY B CA 1
ATOM 5035 C C . GLY B 1 248 ? -22.051 1.150 64.677 1.00 31.83 286 GLY B C 1
ATOM 5036 O O . GLY B 1 248 ? -21.289 0.191 64.564 1.00 31.76 286 GLY B O 1
ATOM 5037 N N . ARG B 1 249 ? -21.857 2.311 64.058 1.00 31.83 287 ARG B N 1
ATOM 5038 C CA . ARG B 1 249 ? -20.693 2.549 63.219 1.00 34.38 287 ARG B CA 1
ATOM 5039 C C . ARG B 1 249 ? -19.489 3.039 64.018 1.00 31.05 287 ARG B C 1
ATOM 5040 O O . ARG B 1 249 ? -18.363 2.950 63.526 1.00 27.54 287 ARG B O 1
ATOM 5048 N N . PHE B 1 250 ? -19.761 3.571 65.201 1.00 26.75 288 PHE B N 1
ATOM 5049 C CA . PHE B 1 250 ? -18.772 4.203 66.053 1.00 25.41 288 PHE B CA 1
ATOM 5050 C C . PHE B 1 250 ? -18.873 3.718 67.506 1.00 25.91 288 PHE B C 1
ATOM 5051 O O . PHE B 1 250 ? -18.904 4.562 68.410 1.00 31.29 288 PHE B O 1
ATOM 5059 N N . ASP B 1 251 ? -18.924 2.408 67.699 1.00 25.92 289 ASP B N 1
ATOM 5060 C CA . ASP B 1 251 ? -18.967 1.817 69.049 1.00 30.07 289 ASP B CA 1
ATOM 5061 C C . ASP B 1 251 ? -17.555 1.690 69.626 1.00 25.87 289 ASP B C 1
ATOM 5062 O O . ASP B 1 251 ? -16.739 0.933 69.095 1.00 23.43 289 ASP B O 1
ATOM 5067 N N . VAL B 1 252 ? -17.237 2.406 70.694 1.00 24.96 290 VAL B N 1
ATOM 5068 C CA . VAL B 1 252 ? -15.909 2.325 71.311 1.00 24.97 290 VAL B CA 1
ATOM 5069 C C . VAL B 1 252 ? -15.663 0.928 71.851 1.00 26.27 290 VAL B C 1
ATOM 5070 O O . VAL B 1 252 ? -16.512 0.437 72.601 1.00 31.93 290 VAL B O 1
ATOM 5074 N N . LEU B 1 253 ? -14.562 0.284 71.502 1.00 23.99 291 LEU B N 1
ATOM 5075 C CA . LEU B 1 253 ? -14.224 -1.062 71.909 1.00 21.57 291 LEU B CA 1
ATOM 5076 C C . LEU B 1 253 ? -13.797 -1.179 73.386 1.00 23.25 291 LEU B C 1
ATOM 5077 O O . LEU B 1 253 ? -13.232 -0.252 73.964 1.00 25.97 291 LEU B O 1
ATOM 5082 N N . PRO B 1 254 ? -14.069 -2.335 73.978 1.00 23.91 292 PRO B N 1
ATOM 5083 C CA . PRO B 1 254 ? -13.566 -2.590 75.339 1.00 30.98 292 PRO B CA 1
ATOM 5084 C C . PRO B 1 254 ? -12.078 -2.900 75.255 1.00 35.00 292 PRO B C 1
ATOM 5085 O O . PRO B 1 254 ? -11.617 -3.202 74.148 1.00 27.19 292 PRO B O 1
ATOM 5089 N N . LEU B 1 255 ? -11.306 -2.854 76.337 1.00 25.14 293 LEU B N 1
ATOM 5090 C CA . LEU B 1 255 ? -9.913 -3.287 76.299 1.00 23.27 293 LEU B CA 1
ATOM 5091 C C . LEU B 1 255 ? -9.744 -4.752 76.657 1.00 29.53 293 LEU B C 1
ATOM 5092 O O . LEU B 1 255 ? -10.418 -5.250 77.557 1.00 32.58 293 LEU B O 1
ATOM 5097 N N . LEU B 1 256 ? -8.865 -5.462 75.973 1.00 24.54 294 LEU B N 1
ATOM 5098 C CA . LEU B 1 256 ? -8.483 -6.810 76.341 1.00 25.15 294 LEU B CA 1
ATOM 5099 C C . LEU B 1 256 ? -7.054 -6.712 76.894 1.00 31.51 294 LEU B C 1
ATOM 5100 O O . LEU B 1 256 ? -6.110 -6.462 76.139 1.00 26.49 294 LEU B O 1
ATOM 5105 N N . LEU B 1 257 ? -6.910 -6.887 78.195 1.00 22.86 295 LEU B N 1
ATOM 5106 C CA . LEU B 1 257 ? -5.631 -6.759 78.882 1.00 23.78 295 LEU B CA 1
ATOM 5107 C C . LEU B 1 257 ? -5.130 -8.088 79.415 1.00 24.93 295 LEU B C 1
ATOM 5108 O O . LEU B 1 257 ? -5.866 -8.910 79.950 1.00 27.55 295 LEU B O 1
ATOM 5113 N N . GLN B 1 258 ? -3.834 -8.354 79.277 1.00 22.45 296 GLN B N 1
ATOM 5114 C CA . GLN B 1 258 ? -3.348 -9.656 79.665 1.00 26.20 296 GLN B CA 1
ATOM 5115 C C . GLN B 1 258 ? -2.138 -9.553 80.582 1.00 32.32 296 GLN B C 1
ATOM 5116 O O . GLN B 1 258 ? -1.151 -8.905 80.240 1.00 24.38 296 GLN B O 1
ATOM 5122 N N . ALA B 1 259 ? -2.266 -10.206 81.736 1.00 27.10 297 ALA B N 1
ATOM 5123 C CA . ALA B 1 259 ? -1.152 -10.406 82.654 1.00 27.50 297 ALA B CA 1
ATOM 5124 C C . ALA B 1 259 ? -0.425 -11.680 82.275 1.00 25.89 297 ALA B C 1
ATOM 5125 O O . ALA B 1 259 ? -1.026 -12.503 81.577 1.00 29.59 297 ALA B O 1
ATOM 5127 N N . PRO B 1 260 ? 0.833 -11.868 82.635 1.00 25.24 298 PRO B N 1
ATOM 5128 C CA . PRO B 1 260 ? 1.609 -13.003 82.150 1.00 24.95 298 PRO B CA 1
ATOM 5129 C C . PRO B 1 260 ? 0.940 -14.356 82.312 1.00 29.92 298 PRO B C 1
ATOM 5130 O O . PRO B 1 260 ? 0.474 -14.717 83.387 1.00 27.15 298 PRO B O 1
ATOM 5134 N N . ASP B 1 261 ? 0.909 -15.105 81.213 1.00 25.09 299 ASP B N 1
ATOM 5135 C CA . ASP B 1 261 ? 0.429 -16.483 81.271 1.00 30.77 299 ASP B CA 1
ATOM 5136 C C . ASP B 1 261 ? -0.988 -16.638 81.787 1.00 32.10 299 ASP B C 1
ATOM 5137 O O . ASP B 1 261 ? -1.288 -17.617 82.469 1.00 45.95 299 ASP B O 1
ATOM 5142 N N . GLU B 1 262 ? -1.840 -15.687 81.471 1.00 22.51 300 GLU B N 1
ATOM 5143 C CA . GLU B 1 262 ? -3.242 -15.694 81.833 1.00 21.97 300 GLU B CA 1
ATOM 5144 C C . GLU B 1 262 ? -4.060 -15.355 80.583 1.00 36.77 300 GLU B C 1
ATOM 5145 O O . GLU B 1 262 ? -3.511 -14.744 79.656 1.00 39.73 300 GLU B O 1
ATOM 5151 N N . ALA B 1 263 ? -5.330 -15.721 80.558 1.00 38.36 301 ALA B N 1
ATOM 5152 C CA . ALA B 1 263 ? -6.217 -15.268 79.494 1.00 39.43 301 ALA B CA 1
ATOM 5153 C C . ALA B 1 263 ? -6.377 -13.762 79.667 1.00 32.15 301 ALA B C 1
ATOM 5154 O O . ALA B 1 263 ? -6.356 -13.275 80.802 1.00 28.26 301 ALA B O 1
ATOM 5156 N N . PRO B 1 264 ? -6.534 -13.034 78.567 1.00 32.35 302 PRO B N 1
ATOM 5157 C CA . PRO B 1 264 ? -6.786 -11.601 78.707 1.00 31.48 302 PRO B CA 1
ATOM 5158 C C . PRO B 1 264 ? -8.137 -11.419 79.391 1.00 33.50 302 PRO B C 1
ATOM 5159 O O . PRO B 1 264 ? -9.013 -12.264 79.204 1.00 29.66 302 PRO B O 1
ATOM 5163 N N . GLU B 1 265 ? -8.243 -10.333 80.136 1.00 31.50 303 GLU B N 1
ATOM 5164 C CA . GLU B 1 265 ? -9.467 -9.875 80.752 1.00 30.01 303 GLU B CA 1
ATOM 5165 C C . GLU B 1 265 ? -10.051 -8.653 80.049 1.00 26.27 303 GLU B C 1
ATOM 5166 O O . GLU B 1 265 ? -9.335 -7.749 79.621 1.00 27.83 303 GLU B O 1
ATOM 5172 N N . LEU B 1 266 ? -11.377 -8.674 79.991 1.00 29.02 304 LEU B N 1
ATOM 5173 C CA . LEU B 1 266 ? -12.154 -7.611 79.365 1.00 32.55 304 LEU B CA 1
ATOM 5174 C C . LEU B 1 266 ? -12.470 -6.467 80.316 1.00 36.53 304 LEU B C 1
ATOM 5175 O O . LEU B 1 266 ? -12.879 -6.679 81.463 1.00 34.23 304 LEU B O 1
ATOM 5180 N N . PHE B 1 267 ? -12.301 -5.228 79.864 1.00 23.72 305 PHE B N 1
ATOM 5181 C CA . PHE B 1 267 ? -12.608 -4.017 80.593 1.00 24.44 305 PHE B CA 1
ATOM 5182 C C . PHE B 1 267 ? -13.256 -2.960 79.711 1.00 32.68 305 PHE B C 1
ATOM 5183 O O . PHE B 1 267 ? -12.660 -2.502 78.732 1.00 30.16 305 PHE B O 1
ATOM 5191 N N . VAL B 1 268 ? -14.463 -2.569 80.066 1.00 31.21 306 VAL B N 1
ATOM 5192 C CA . VAL B 1 268 ? -15.126 -1.479 79.345 1.00 30.25 306 VAL B CA 1
ATOM 5193 C C . VAL B 1 268 ? -14.621 -0.145 79.850 1.00 36.17 306 VAL B C 1
ATOM 5194 O O . VAL B 1 268 ? -14.597 0.107 81.055 1.00 34.53 306 VAL B O 1
ATOM 5198 N N . LEU B 1 269 ? -14.188 0.760 78.970 1.00 29.69 307 LEU B N 1
ATOM 5199 C CA . LEU B 1 269 ? -13.794 2.085 79.410 1.00 24.10 307 LEU B CA 1
ATOM 5200 C C . LEU B 1 269 ? -15.004 2.885 79.865 1.00 28.10 307 LEU B C 1
ATOM 5201 O O . LEU B 1 269 ? -16.052 2.805 79.222 1.00 41.78 307 LEU B O 1
ATOM 5206 N N . PRO B 1 270 ? -14.903 3.634 80.951 1.00 35.59 308 PRO B N 1
ATOM 5207 C CA . PRO B 1 270 ? -16.017 4.499 81.347 1.00 40.48 308 PRO B CA 1
ATOM 5208 C C . PRO B 1 270 ? -16.159 5.658 80.352 1.00 42.07 308 PRO B C 1
ATOM 5209 O O . PRO B 1 270 ? -15.220 6.443 80.195 1.00 38.42 308 PRO B O 1
ATOM 5213 N N . PRO B 1 271 ? -17.331 5.697 79.736 1.00 41.64 309 PRO B N 1
ATOM 5214 C CA . PRO B 1 271 ? -17.638 6.637 78.650 1.00 41.15 309 PRO B CA 1
ATOM 5215 C C . PRO B 1 271 ? -17.182 8.039 78.975 1.00 37.27 309 PRO B C 1
ATOM 5216 O O . PRO B 1 271 ? -16.663 8.787 78.140 1.00 39.94 309 PRO B O 1
ATOM 5220 N N . GLU B 1 272 ? -17.323 8.482 80.228 1.00 34.63 310 GLU B N 1
ATOM 5221 C CA . GLU B 1 272 ? -16.878 9.846 80.498 1.00 29.91 310 GLU B CA 1
ATOM 5222 C C . GLU B 1 272 ? -15.389 10.080 80.264 1.00 30.29 310 GLU B C 1
ATOM 5223 O O . GLU B 1 272 ? -14.965 11.239 80.197 1.00 31.93 310 GLU B O 1
ATOM 5229 N N . LEU B 1 273 ? -14.604 9.027 80.131 1.00 30.39 311 LEU B N 1
ATOM 5230 C CA . LEU B 1 273 ? -13.170 9.029 79.916 1.00 35.20 311 LEU B CA 1
ATOM 5231 C C . LEU B 1 273 ? -12.825 9.160 78.428 1.00 27.65 311 LEU B C 1
ATOM 5232 O O . LEU B 1 273 ? -11.716 9.521 78.068 1.00 28.70 311 LEU B O 1
ATOM 5237 N N . VAL B 1 274 ? -13.794 8.858 77.585 1.00 26.25 312 VAL B N 1
ATOM 5238 C CA . VAL B 1 274 ? -13.517 8.850 76.144 1.00 27.47 312 VAL B CA 1
ATOM 5239 C C . VAL B 1 274 ? -14.084 10.070 75.430 1.00 21.32 312 VAL B C 1
ATOM 5240 O O . VAL B 1 274 ? -15.282 10.048 75.142 1.00 26.78 312 VAL B O 1
ATOM 5244 N N . LEU B 1 275 ? -13.255 11.060 75.192 1.00 23.02 313 LEU B N 1
ATOM 5245 C CA . LEU B 1 275 ? -13.666 12.313 74.565 1.00 24.43 313 LEU B CA 1
ATOM 5246 C C . LEU B 1 275 ? -13.813 12.079 73.055 1.00 33.51 313 LEU B C 1
ATOM 5247 O O . LEU B 1 275 ? -12.891 11.520 72.459 1.00 26.22 313 LEU B O 1
ATOM 5252 N N . GLU B 1 276 ? -14.945 12.490 72.499 1.00 28.07 314 GLU B N 1
ATOM 5253 C CA . GLU B 1 276 ? -15.212 12.304 71.078 1.00 27.19 314 GLU B CA 1
ATOM 5254 C C . GLU B 1 276 ? -15.622 13.636 70.465 1.00 34.01 314 GLU B C 1
ATOM 5255 O O . GLU B 1 276 ? -16.105 14.513 71.183 1.00 31.64 314 GLU B O 1
ATOM 5261 N N . VAL B 1 277 ? -15.393 13.751 69.153 1.00 23.44 315 VAL B N 1
ATOM 5262 C CA . VAL B 1 277 ? -15.703 15.006 68.471 1.00 24.35 315 VAL B CA 1
ATOM 5263 C C . VAL B 1 277 ? -16.667 14.720 67.334 1.00 28.54 315 VAL B C 1
ATOM 5264 O O . VAL B 1 277 ? -16.272 14.010 66.394 1.00 27.54 315 VAL B O 1
ATOM 5268 N N . PRO B 1 278 ? -17.901 15.197 67.381 1.00 30.86 316 PRO B N 1
ATOM 5269 C CA . PRO B 1 278 ? -18.794 14.990 66.231 1.00 32.45 316 PRO B CA 1
ATOM 5270 C C . PRO B 1 278 ? -18.354 15.896 65.083 1.00 24.73 316 PRO B C 1
ATOM 5271 O O . PRO B 1 278 ? -17.951 17.036 65.299 1.00 25.44 316 PRO B O 1
ATOM 5275 N N . LEU B 1 279 ? -18.424 15.393 63.852 1.00 29.51 317 LEU B N 1
ATOM 5276 C CA . LEU B 1 279 ? -17.888 16.171 62.731 1.00 24.10 317 LEU B CA 1
ATOM 5277 C C . LEU B 1 279 ? -18.960 16.987 62.013 1.00 23.34 317 LEU B C 1
ATOM 5278 O O . LEU B 1 279 ? -20.020 16.461 61.681 1.00 31.91 317 LEU B O 1
ATOM 5283 N N . GLU B 1 280 ? -18.603 18.243 61.807 1.00 25.72 318 GLU B N 1
ATOM 5284 C CA . GLU B 1 280 ? -19.418 19.160 61.024 1.00 26.93 318 GLU B CA 1
ATOM 5285 C C . GLU B 1 280 ? -18.509 20.008 60.149 1.00 28.87 318 GLU B C 1
ATOM 5286 O O . GLU B 1 280 ? -17.306 20.154 60.387 1.00 26.61 318 GLU B O 1
ATOM 5292 N N . HIS B 1 281 ? -19.113 20.589 59.110 1.00 29.04 319 HIS B N 1
ATOM 5293 C CA . HIS B 1 281 ? -18.322 21.383 58.158 1.00 28.97 319 HIS B CA 1
ATOM 5294 C C . HIS B 1 281 ? -18.601 22.854 58.337 1.00 24.44 319 HIS B C 1
ATOM 5295 O O . HIS B 1 281 ? -19.729 23.278 58.637 1.00 32.78 319 HIS B O 1
ATOM 5302 N N . PRO B 1 282 ? -17.650 23.756 58.184 1.00 24.43 320 PRO B N 1
ATOM 5303 C CA . PRO B 1 282 ? -17.981 25.154 58.516 1.00 26.20 320 PRO B CA 1
ATOM 5304 C C . PRO B 1 282 ? -18.997 25.768 57.550 1.00 41.24 320 PRO B C 1
ATOM 5305 O O . PRO B 1 282 ? -19.635 26.775 57.893 1.00 37.16 320 PRO B O 1
ATOM 5309 N N . THR B 1 283 ? -19.220 25.246 56.337 1.00 32.99 321 THR B N 1
ATOM 5310 C CA . THR B 1 283 ? -20.162 25.912 55.426 1.00 30.86 321 THR B CA 1
ATOM 5311 C C . THR B 1 283 ? -21.157 24.957 54.783 1.00 32.30 321 THR B C 1
ATOM 5312 O O . THR B 1 283 ? -22.244 25.369 54.366 1.00 39.64 321 THR B O 1
ATOM 5316 N N . LEU B 1 284 ? -20.835 23.677 54.666 1.00 30.43 322 LEU B N 1
ATOM 5317 C CA . LEU B 1 284 ? -21.749 22.698 54.118 1.00 29.29 322 LEU B CA 1
ATOM 5318 C C . LEU B 1 284 ? -22.648 22.140 55.221 1.00 35.20 322 LEU B C 1
ATOM 5319 O O . LEU B 1 284 ? -22.193 21.336 56.035 1.00 33.38 322 LEU B O 1
ATOM 5324 N N . GLU B 1 285 ? -23.890 22.577 55.215 1.00 36.79 323 GLU B N 1
ATOM 5325 C CA . GLU B 1 285 ? -24.888 22.306 56.226 1.00 47.11 323 GLU B CA 1
ATOM 5326 C C . GLU B 1 285 ? -25.085 20.823 56.480 1.00 41.06 323 GLU B C 1
ATOM 5327 O O . GLU B 1 285 ? -25.236 20.376 57.612 1.00 40.00 323 GLU B O 1
ATOM 5333 N N . TRP B 1 286 ? -25.118 20.061 55.396 1.00 34.52 324 TRP B N 1
ATOM 5334 C CA . TRP B 1 286 ? -25.467 18.660 55.447 1.00 29.96 324 TRP B CA 1
ATOM 5335 C C . TRP B 1 286 ? -24.367 17.771 56.010 1.00 35.41 324 TRP B C 1
ATOM 5336 O O . TRP B 1 286 ? -24.591 16.580 56.243 1.00 38.07 324 TRP B O 1
ATOM 5347 N N . PHE B 1 287 ? -23.147 18.287 56.182 1.00 31.20 325 PHE B N 1
ATOM 5348 C CA . PHE B 1 287 ? -22.055 17.367 56.539 1.00 25.96 325 PHE B CA 1
ATOM 5349 C C . PHE B 1 287 ? -22.328 16.693 57.884 1.00 26.78 325 PHE B C 1
ATOM 5350 O O . PHE B 1 287 ? -22.206 15.479 58.039 1.00 29.03 325 PHE B O 1
ATOM 5358 N N . ALA B 1 288 ? -22.712 17.517 58.860 1.00 32.77 326 ALA B N 1
ATOM 5359 C CA . ALA B 1 288 ? -23.122 17.052 60.183 1.00 35.77 326 ALA B CA 1
ATOM 5360 C C . ALA B 1 288 ? -24.148 15.935 60.113 1.00 38.58 326 ALA B C 1
ATOM 5361 O O . ALA B 1 288 ? -24.186 15.021 60.945 1.00 38.82 326 ALA B O 1
ATOM 5363 N N . ALA B 1 289 ? -25.023 15.950 59.106 1.00 33.02 327 ALA B N 1
ATOM 5364 C CA . ALA B 1 289 ? -26.004 14.881 58.992 1.00 28.19 327 ALA B CA 1
ATOM 5365 C C . ALA B 1 289 ? -25.377 13.547 58.636 1.00 34.33 327 ALA B C 1
ATOM 5366 O O . ALA B 1 289 ? -26.047 12.510 58.681 1.00 39.62 327 ALA B O 1
ATOM 5368 N N . LEU B 1 290 ? -24.092 13.531 58.258 1.00 29.93 328 LEU B N 1
ATOM 5369 C CA . LEU B 1 290 ? -23.492 12.238 57.943 1.00 26.44 328 LEU B CA 1
ATOM 5370 C C . LEU B 1 290 ? -23.287 11.415 59.209 1.00 24.26 328 LEU B C 1
ATOM 5371 O O . LEU B 1 290 ? -23.102 10.208 59.122 1.00 34.43 328 LEU B O 1
ATOM 5376 N N . GLY B 1 291 ? -23.333 12.083 60.345 1.00 29.23 329 GLY B N 1
ATOM 5377 C CA . GLY B 1 291 ? -23.241 11.345 61.603 1.00 34.97 329 GLY B CA 1
ATOM 5378 C C . GLY B 1 291 ? -21.841 10.837 61.880 1.00 36.02 329 GLY B C 1
ATOM 5379 O O . GLY B 1 291 ? -21.657 9.867 62.613 1.00 36.52 329 GLY B O 1
ATOM 5380 N N . LEU B 1 292 ? -20.840 11.502 61.306 1.00 27.68 330 LEU B N 1
ATOM 5381 C CA . LEU B 1 292 ? -19.454 11.132 61.577 1.00 28.36 330 LEU B CA 1
ATOM 5382 C C . LEU B 1 292 ? -18.940 11.703 62.890 1.00 29.01 330 LEU B C 1
ATOM 5383 O O . LEU B 1 292 ? -19.332 12.759 63.378 1.00 27.11 330 LEU B O 1
ATOM 5388 N N . ARG B 1 293 ? -18.003 10.962 63.484 1.00 26.94 331 ARG B N 1
ATOM 5389 C CA . ARG B 1 293 ? -17.334 11.424 64.685 1.00 29.90 331 ARG B CA 1
ATOM 5390 C C . ARG B 1 293 ? -15.949 10.791 64.754 1.00 26.68 331 ARG B C 1
ATOM 5391 O O . ARG B 1 293 ? -15.651 9.834 64.050 1.00 27.64 331 ARG B O 1
ATOM 5399 N N . TRP B 1 294 ? -15.090 11.328 65.608 1.00 24.06 332 TRP B N 1
ATOM 5400 C CA . TRP B 1 294 ? -13.836 10.596 65.825 1.00 25.53 332 TRP B CA 1
ATOM 5401 C C . TRP B 1 294 ? -13.485 10.847 67.292 1.00 23.65 332 TRP B C 1
ATOM 5402 O O . TRP B 1 294 ? -13.957 11.841 67.843 1.00 24.45 332 TRP B O 1
ATOM 5413 N N . TYR B 1 295 ? -12.670 9.975 67.860 1.00 25.74 333 TYR B N 1
ATOM 5414 C CA . TYR B 1 295 ? -12.194 10.192 69.224 1.00 24.10 333 TYR B CA 1
ATOM 5415 C C . TYR B 1 295 ? -11.023 11.150 69.266 1.00 26.93 333 TYR B C 1
ATOM 5416 O O . TYR B 1 295 ? -10.273 11.344 68.309 1.00 23.29 333 TYR B O 1
ATOM 5425 N N . ALA B 1 296 ? -10.811 11.826 70.408 1.00 18.79 334 ALA B N 1
ATOM 5426 C CA . ALA B 1 296 ? -9.764 12.820 70.484 1.00 19.59 334 ALA B CA 1
ATOM 5427 C C . ALA B 1 296 ? -8.361 12.279 70.664 1.00 19.60 334 ALA B C 1
ATOM 5428 O O . ALA B 1 296 ? -7.376 12.891 70.262 1.00 19.51 334 ALA B O 1
ATOM 5430 N N . LEU B 1 297 ? -8.255 11.138 71.347 1.00 22.70 335 LEU B N 1
ATOM 5431 C CA . LEU B 1 297 ? -6.963 10.660 71.801 1.00 21.50 335 LEU B CA 1
ATOM 5432 C C . LEU B 1 297 ? -6.379 9.527 70.974 1.00 20.54 335 LEU B C 1
ATOM 5433 O O . LEU B 1 297 ? -6.875 8.387 71.047 1.00 21.37 335 LEU B O 1
ATOM 5438 N N . PRO B 1 298 ? -5.299 9.799 70.231 1.00 19.66 336 PRO B N 1
ATOM 5439 C CA . PRO B 1 298 ? -4.603 8.721 69.520 1.00 21.92 336 PRO B CA 1
ATOM 5440 C C . PRO B 1 298 ? -3.611 8.065 70.486 1.00 21.72 336 PRO B C 1
ATOM 5441 O O . PRO B 1 298 ? -2.679 8.734 70.945 1.00 25.21 336 PRO B O 1
ATOM 5445 N N . ALA B 1 299 ? -3.845 6.808 70.811 1.00 19.22 337 ALA B N 1
ATOM 5446 C CA . ALA B 1 299 ? -3.038 6.173 71.853 1.00 22.49 337 ALA B CA 1
ATOM 5447 C C . ALA B 1 299 ? -2.577 4.803 71.422 1.00 20.19 337 ALA B C 1
ATOM 5448 O O . ALA B 1 299 ? -3.293 3.824 71.616 1.00 20.73 337 ALA B O 1
ATOM 5450 N N . VAL B 1 300 ? -1.375 4.705 70.843 1.00 17.76 338 VAL B N 1
ATOM 5451 C CA . VAL B 1 300 ? -0.944 3.424 70.279 1.00 17.00 338 VAL B CA 1
ATOM 5452 C C . VAL B 1 300 ? -0.597 2.419 71.374 1.00 19.44 338 VAL B C 1
ATOM 5453 O O . VAL B 1 300 ? 0.173 2.820 72.258 1.00 21.09 338 VAL B O 1
ATOM 5457 N N . SER B 1 301 ? -1.124 1.206 71.325 1.00 18.31 339 SER B N 1
ATOM 5458 C CA . SER B 1 301 ? -0.942 0.357 72.529 1.00 21.82 339 SER B CA 1
ATOM 5459 C C . SER B 1 301 ? -0.370 -1.007 72.263 1.00 25.62 339 SER B C 1
ATOM 5460 O O . SER B 1 301 ? -0.236 -1.836 73.200 1.00 27.01 339 SER B O 1
ATOM 5463 N N . ASN B 1 302 ? -0.010 -1.345 71.012 1.00 19.33 340 ASN B N 1
ATOM 5464 C CA . ASN B 1 302 ? 0.521 -2.681 70.792 1.00 19.17 340 ASN B CA 1
ATOM 5465 C C . ASN B 1 302 ? 1.992 -2.705 70.373 1.00 23.48 340 ASN B C 1
ATOM 5466 O O . ASN B 1 302 ? 2.466 -3.769 69.941 1.00 24.30 340 ASN B O 1
ATOM 5471 N N . MET B 1 303 ? 2.690 -1.574 70.490 1.00 19.47 341 MET B N 1
ATOM 5472 C CA . MET B 1 303 ? 4.114 -1.612 70.160 1.00 15.22 341 MET B CA 1
ATOM 5473 C C . MET B 1 303 ? 4.971 -1.936 71.375 1.00 25.60 341 MET B C 1
ATOM 5474 O O . MET B 1 303 ? 4.552 -1.769 72.521 1.00 23.77 341 MET B O 1
ATOM 5479 N N . LEU B 1 304 ? 6.170 -2.395 71.075 1.00 24.61 342 LEU B N 1
ATOM 5480 C CA . LEU B 1 304 ? 7.182 -2.724 72.067 1.00 25.92 342 LEU B CA 1
ATOM 5481 C C . LEU B 1 304 ? 8.158 -1.561 72.203 1.00 29.74 342 LEU B C 1
ATOM 5482 O O . LEU B 1 304 ? 8.667 -1.050 71.205 1.00 23.23 342 LEU B O 1
ATOM 5487 N N . LEU B 1 305 ? 8.420 -1.173 73.451 1.00 21.30 343 LEU B N 1
ATOM 5488 C CA . LEU B 1 305 ? 9.406 -0.154 73.780 1.00 20.32 343 LEU B CA 1
ATOM 5489 C C . LEU B 1 305 ? 10.704 -0.821 74.219 1.00 23.38 343 LEU B C 1
ATOM 5490 O O . LEU B 1 305 ? 10.683 -1.545 75.226 1.00 21.54 343 LEU B O 1
ATOM 5495 N N . GLU B 1 306 ? 11.797 -0.617 73.512 1.00 19.89 344 GLU B N 1
ATOM 5496 C CA . GLU B 1 306 ? 13.094 -1.219 73.799 1.00 23.99 344 GLU B CA 1
ATOM 5497 C C . GLU B 1 306 ? 14.033 -0.143 74.330 1.00 26.53 344 GLU B C 1
ATOM 5498 O O . GLU B 1 306 ? 14.319 0.866 73.688 1.00 24.57 344 GLU B O 1
ATOM 5504 N N . ILE B 1 307 ? 14.521 -0.368 75.550 1.00 24.50 345 ILE B N 1
ATOM 5505 C CA . ILE B 1 307 ? 15.497 0.532 76.139 1.00 21.50 345 ILE B CA 1
ATOM 5506 C C . ILE B 1 307 ? 16.664 -0.281 76.672 1.00 24.59 345 ILE B C 1
ATOM 5507 O O . ILE B 1 307 ? 16.428 -1.170 77.497 1.00 25.89 345 ILE B O 1
ATOM 5512 N N . GLY B 1 308 ? 17.876 -0.031 76.212 1.00 26.51 346 GLY B N 1
ATOM 5513 C CA . GLY B 1 308 ? 19.040 -0.755 76.702 1.00 25.67 346 GLY B CA 1
ATOM 5514 C C . GLY B 1 308 ? 18.972 -2.251 76.652 1.00 25.68 346 GLY B C 1
ATOM 5515 O O . GLY B 1 308 ? 19.573 -2.938 77.503 1.00 27.59 346 GLY B O 1
ATOM 5516 N N . GLY B 1 309 ? 18.254 -2.814 75.681 1.00 24.78 347 GLY B N 1
ATOM 5517 C CA . GLY B 1 309 ? 18.109 -4.237 75.505 1.00 25.67 347 GLY B CA 1
ATOM 5518 C C . GLY B 1 309 ? 16.981 -4.844 76.324 1.00 23.63 347 GLY B C 1
ATOM 5519 O O . GLY B 1 309 ? 16.664 -6.022 76.205 1.00 24.72 347 GLY B O 1
ATOM 5520 N N . LEU B 1 310 ? 16.366 -4.029 77.165 1.00 23.52 348 LEU B N 1
ATOM 5521 C CA . LEU B 1 310 ? 15.171 -4.427 77.889 1.00 24.43 348 LEU B CA 1
ATOM 5522 C C . LEU B 1 310 ? 13.945 -4.109 77.039 1.00 22.88 348 LEU B C 1
ATOM 5523 O O . LEU B 1 310 ? 13.930 -3.094 76.355 1.00 27.15 348 LEU B O 1
ATOM 5528 N N . GLU B 1 311 ? 12.959 -4.963 77.112 1.00 23.73 349 GLU B N 1
ATOM 5529 C CA . GLU B 1 311 ? 11.775 -4.844 76.272 1.00 23.68 349 GLU B CA 1
ATOM 5530 C C . GLU B 1 311 ? 10.501 -4.716 77.098 1.00 23.91 349 GLU B C 1
ATOM 5531 O O . GLU B 1 311 ? 10.217 -5.583 77.920 1.00 27.35 349 GLU B O 1
ATOM 5537 N N . PHE B 1 312 ? 9.771 -3.646 76.827 1.00 20.46 350 PHE B N 1
ATOM 5538 C CA . PHE B 1 312 ? 8.508 -3.322 77.454 1.00 17.40 350 PHE B CA 1
ATOM 5539 C C . PHE B 1 312 ? 7.401 -3.607 76.440 1.00 22.26 350 PHE B C 1
ATOM 5540 O O . PHE B 1 312 ? 7.121 -2.773 75.580 1.00 21.06 350 PHE B O 1
ATOM 5548 N N . SER B 1 313 ? 6.796 -4.774 76.525 1.00 22.52 351 SER B N 1
ATOM 5549 C CA . SER B 1 313 ? 5.758 -5.277 75.636 1.00 22.55 351 SER B CA 1
ATOM 5550 C C . SER B 1 313 ? 4.413 -4.593 75.802 1.00 20.77 351 SER B C 1
ATOM 5551 O O . SER B 1 313 ? 3.554 -4.636 74.917 1.00 21.25 351 SER B O 1
ATOM 5554 N N . ALA B 1 314 ? 4.194 -3.924 76.933 1.00 22.86 352 ALA B N 1
ATOM 5555 C CA . ALA B 1 314 ? 3.014 -3.105 77.176 1.00 22.79 352 ALA B CA 1
ATOM 5556 C C . ALA B 1 314 ? 3.476 -1.730 77.622 1.00 29.38 352 ALA B C 1
ATOM 5557 O O . ALA B 1 314 ? 3.957 -1.472 78.734 1.00 23.58 352 ALA B O 1
ATOM 5559 N N . ALA B 1 315 ? 3.364 -0.762 76.732 1.00 17.44 353 ALA B N 1
ATOM 5560 C CA . ALA B 1 315 ? 3.828 0.593 77.027 1.00 16.46 353 ALA B CA 1
ATOM 5561 C C . ALA B 1 315 ? 3.079 1.583 76.139 1.00 19.25 353 ALA B C 1
ATOM 5562 O O . ALA B 1 315 ? 3.677 2.174 75.237 1.00 23.13 353 ALA B O 1
ATOM 5564 N N . PRO B 1 316 ? 1.781 1.744 76.370 1.00 22.52 354 PRO B N 1
ATOM 5565 C CA . PRO B 1 316 ? 0.939 2.564 75.495 1.00 19.46 354 PRO B CA 1
ATOM 5566 C C . PRO B 1 316 ? 1.319 4.017 75.547 1.00 26.17 354 PRO B C 1
ATOM 5567 O O . PRO B 1 316 ? 1.609 4.533 76.628 1.00 20.61 354 PRO B O 1
ATOM 5571 N N . PHE B 1 317 ? 1.313 4.695 74.386 1.00 19.18 355 PHE B N 1
ATOM 5572 C CA . PHE B 1 317 ? 1.704 6.093 74.375 1.00 15.94 355 PHE B CA 1
ATOM 5573 C C . PHE B 1 317 ? 0.680 6.881 73.568 1.00 20.28 355 PHE B C 1
ATOM 5574 O O . PHE B 1 317 ? 0.018 6.275 72.708 1.00 21.71 355 PHE B O 1
ATOM 5582 N N . SER B 1 318 ? 0.554 8.171 73.868 1.00 20.47 356 SER B N 1
ATOM 5583 C CA . SER B 1 318 ? -0.475 8.955 73.171 1.00 24.20 356 SER B CA 1
ATOM 5584 C C . SER B 1 318 ? -0.015 10.391 72.980 1.00 25.90 356 SER B C 1
ATOM 5585 O O . SER B 1 318 ? 0.790 10.908 73.762 1.00 21.11 356 SER B O 1
ATOM 5588 N N . GLY B 1 319 ? -0.504 11.029 71.918 1.00 22.95 357 GLY B N 1
ATOM 5589 C CA . GLY B 1 319 ? -0.150 12.428 71.633 1.00 21.60 357 GLY B CA 1
ATOM 5590 C C . GLY B 1 319 ? -1.421 13.172 71.275 1.00 24.06 357 GLY B C 1
ATOM 5591 O O . GLY B 1 319 ? -2.368 13.187 72.068 1.00 24.00 357 GLY B O 1
ATOM 5592 N N . TRP B 1 320 ? -1.467 13.788 70.088 1.00 18.62 358 TRP B N 1
ATOM 5593 C CA . TRP B 1 320 ? -2.728 14.355 69.617 1.00 18.51 358 TRP B CA 1
ATOM 5594 C C . TRP B 1 320 ? -2.737 14.097 68.088 1.00 17.66 358 TRP B C 1
ATOM 5595 O O . TRP B 1 320 ? -1.685 13.709 67.569 1.00 17.80 358 TRP B O 1
ATOM 5606 N N . TYR B 1 321 ? -3.881 14.291 67.467 1.00 18.28 359 TYR B N 1
ATOM 5607 C CA . TYR B 1 321 ? -3.966 13.980 66.042 1.00 21.91 359 TYR B CA 1
ATOM 5608 C C . TYR B 1 321 ? -3.459 15.072 65.108 1.00 22.31 359 TYR B C 1
ATOM 5609 O O . TYR B 1 321 ? -3.602 16.282 65.262 1.00 21.89 359 TYR B O 1
ATOM 5618 N N . MET B 1 322 ? -2.846 14.549 64.047 1.00 21.03 360 MET B N 1
ATOM 5619 C CA . MET B 1 322 ? -2.670 15.309 62.819 1.00 21.71 360 MET B CA 1
ATOM 5620 C C . MET B 1 322 ? -3.924 15.081 61.993 1.00 18.56 360 MET B C 1
ATOM 5621 O O . MET B 1 322 ? -4.366 13.939 61.886 1.00 21.64 360 MET B O 1
ATOM 5626 N N . SER B 1 323 ? -4.515 16.147 61.464 1.00 19.35 361 SER B N 1
ATOM 5627 C CA . SER B 1 323 ? -5.883 16.079 60.971 1.00 18.93 361 SER B CA 1
ATOM 5628 C C . SER B 1 323 ? -6.020 15.134 59.788 1.00 19.31 361 SER B C 1
ATOM 5629 O O . SER B 1 323 ? -7.095 14.564 59.581 1.00 22.93 361 SER B O 1
ATOM 5632 N N . THR B 1 324 ? -4.918 14.967 59.057 1.00 23.06 362 THR B N 1
ATOM 5633 C CA . THR B 1 324 ? -5.035 14.074 57.904 1.00 18.65 362 THR B CA 1
ATOM 5634 C C . THR B 1 324 ? -5.181 12.626 58.324 1.00 19.18 362 THR B C 1
ATOM 5635 O O . THR B 1 324 ? -5.648 11.752 57.588 1.00 22.72 362 THR B O 1
ATOM 5639 N N . GLU B 1 325 ? -4.737 12.352 59.563 1.00 18.20 363 GLU B N 1
ATOM 5640 C CA . GLU B 1 325 ? -4.813 10.926 59.937 1.00 20.50 363 GLU B CA 1
ATOM 5641 C C . GLU B 1 325 ? -6.265 10.479 60.029 1.00 21.02 363 GLU B C 1
ATOM 5642 O O . GLU B 1 325 ? -6.709 9.379 59.675 1.00 21.19 363 GLU B O 1
ATOM 5648 N N . ILE B 1 326 ? -7.081 11.389 60.554 1.00 18.94 364 ILE B N 1
ATOM 5649 C CA . ILE B 1 326 ? -8.506 11.163 60.702 1.00 17.43 364 ILE B CA 1
ATOM 5650 C C . ILE B 1 326 ? -9.233 11.375 59.368 1.00 19.25 364 ILE B C 1
ATOM 5651 O O . ILE B 1 326 ? -9.953 10.509 58.871 1.00 22.30 364 ILE B O 1
ATOM 5656 N N . GLY B 1 327 ? -9.034 12.539 58.776 1.00 21.18 365 GLY B N 1
ATOM 5657 C CA . GLY B 1 327 ? -9.823 12.957 57.631 1.00 21.52 365 GLY B CA 1
ATOM 5658 C C . GLY B 1 327 ? -9.500 12.171 56.369 1.00 25.76 365 GLY B C 1
ATOM 5659 O O . GLY B 1 327 ? -10.364 11.862 55.552 1.00 28.84 365 GLY B O 1
ATOM 5660 N N . THR B 1 328 ? -8.222 11.862 56.212 1.00 20.26 366 THR B N 1
ATOM 5661 C CA . THR B 1 328 ? -7.816 11.126 55.013 1.00 20.88 366 THR B CA 1
ATOM 5662 C C . THR B 1 328 ? -7.649 9.641 55.224 1.00 20.69 366 THR B C 1
ATOM 5663 O O . THR B 1 328 ? -8.231 8.801 54.539 1.00 24.33 366 THR B O 1
ATOM 5667 N N . ARG B 1 329 ? -6.806 9.237 56.171 1.00 16.59 367 ARG B N 1
ATOM 5668 C CA . ARG B 1 329 ? -6.619 7.784 56.287 1.00 21.96 367 ARG B CA 1
ATOM 5669 C C . ARG B 1 329 ? -7.818 7.085 56.902 1.00 23.18 367 ARG B C 1
ATOM 5670 O O . ARG B 1 329 ? -8.403 6.142 56.358 1.00 23.40 367 ARG B O 1
ATOM 5678 N N . ASN B 1 330 ? -8.242 7.505 58.104 1.00 22.01 368 ASN B N 1
ATOM 5679 C CA . ASN B 1 330 ? -9.236 6.695 58.793 1.00 18.37 368 ASN B CA 1
ATOM 5680 C C . ASN B 1 330 ? -10.614 6.827 58.161 1.00 19.21 368 ASN B C 1
ATOM 5681 O O . ASN B 1 330 ? -11.328 5.837 58.083 1.00 22.21 368 ASN B O 1
ATOM 5686 N N . LEU B 1 331 ? -10.987 8.014 57.694 1.00 20.10 369 LEU B N 1
ATOM 5687 C CA . LEU B 1 331 ? -12.292 8.133 57.044 1.00 20.47 369 LEU B CA 1
ATOM 5688 C C . LEU B 1 331 ? -12.269 7.822 55.551 1.00 21.98 369 LEU B C 1
ATOM 5689 O O . LEU B 1 331 ? -13.314 7.439 55.023 1.00 25.38 369 LEU B O 1
ATOM 5694 N N . CYS B 1 332 ? -11.157 7.992 54.844 1.00 23.31 370 CYS B N 1
ATOM 5695 C CA . CYS B 1 332 ? -11.217 7.845 53.384 1.00 24.97 370 CYS B CA 1
ATOM 5696 C C . CYS B 1 332 ? -10.469 6.657 52.814 1.00 23.46 370 CYS B C 1
ATOM 5697 O O . CYS B 1 332 ? -10.717 6.368 51.640 1.00 25.73 370 CYS B O 1
ATOM 5700 N N . ASP B 1 333 ? -9.590 5.987 53.533 1.00 20.39 371 ASP B N 1
ATOM 5701 C CA . ASP B 1 333 ? -8.943 4.774 53.028 1.00 23.81 371 ASP B CA 1
ATOM 5702 C C . ASP B 1 333 ? -10.018 3.815 52.527 1.00 22.46 371 ASP B C 1
ATOM 5703 O O . ASP B 1 333 ? -11.097 3.724 53.111 1.00 24.62 371 ASP B O 1
ATOM 5708 N N . PRO B 1 334 ? -9.767 3.104 51.432 1.00 22.08 372 PRO B N 1
ATOM 5709 C CA . PRO B 1 334 ? -10.790 2.224 50.868 1.00 22.49 372 PRO B CA 1
ATOM 5710 C C . PRO B 1 334 ? -11.110 1.051 51.797 1.00 31.89 372 PRO B C 1
ATOM 5711 O O . PRO B 1 334 ? -12.227 0.527 51.801 1.00 28.37 372 PRO B O 1
ATOM 5715 N N . HIS B 1 335 ? -10.128 0.646 52.597 1.00 26.53 373 HIS B N 1
ATOM 5716 C CA . HIS B 1 335 ? -10.323 -0.461 53.534 1.00 24.68 373 HIS B CA 1
ATOM 5717 C C . HIS B 1 335 ? -10.668 0.047 54.933 1.00 21.92 373 HIS B C 1
ATOM 5718 O O . HIS B 1 335 ? -10.531 -0.740 55.880 1.00 26.33 373 HIS B O 1
ATOM 5725 N N . ARG B 1 336 ? -11.051 1.309 55.037 1.00 20.88 374 ARG B N 1
ATOM 5726 C CA . ARG B 1 336 ? -11.430 1.859 56.346 1.00 22.56 374 ARG B CA 1
ATOM 5727 C C . ARG B 1 336 ? -12.869 2.356 56.236 1.00 21.08 374 ARG B C 1
ATOM 5728 O O . ARG B 1 336 ? -13.715 1.648 55.666 1.00 27.32 374 ARG B O 1
ATOM 5736 N N . TYR B 1 337 ? -13.198 3.536 56.735 1.00 19.67 375 TYR B N 1
ATOM 5737 C CA . TYR B 1 337 ? -14.594 3.966 56.643 1.00 26.67 375 TYR B CA 1
ATOM 5738 C C . TYR B 1 337 ? -14.955 4.233 55.172 1.00 26.69 375 TYR B C 1
ATOM 5739 O O . TYR B 1 337 ? -16.143 4.191 54.832 1.00 24.12 375 TYR B O 1
ATOM 5748 N N . ASN B 1 338 ? -13.987 4.481 54.305 1.00 25.03 376 ASN B N 1
ATOM 5749 C CA . ASN B 1 338 ? -14.262 4.625 52.865 1.00 22.73 376 ASN B CA 1
ATOM 5750 C C . ASN B 1 338 ? -15.381 5.594 52.535 1.00 26.21 376 ASN B C 1
ATOM 5751 O O . ASN B 1 338 ? -16.264 5.232 51.735 1.00 31.18 376 ASN B O 1
ATOM 5756 N N . ILE B 1 339 ? -15.420 6.831 53.042 1.00 23.78 377 ILE B N 1
ATOM 5757 C CA . ILE B 1 339 ? -16.567 7.712 52.855 1.00 22.95 377 ILE B CA 1
ATOM 5758 C C . ILE B 1 339 ? -16.462 8.644 51.652 1.00 26.16 377 ILE B C 1
ATOM 5759 O O . ILE B 1 339 ? -17.381 9.453 51.511 1.00 24.15 377 ILE B O 1
ATOM 5764 N N . LEU B 1 340 ? -15.422 8.586 50.836 1.00 23.73 378 LEU B N 1
ATOM 5765 C CA . LEU B 1 340 ? -15.265 9.590 49.774 1.00 26.30 378 LEU B CA 1
ATOM 5766 C C . LEU B 1 340 ? -16.500 9.744 48.879 1.00 29.41 378 LEU B C 1
ATOM 5767 O O . LEU B 1 340 ? -16.971 10.850 48.603 1.00 26.39 378 LEU B O 1
ATOM 5772 N N . GLU B 1 341 ? -17.020 8.616 48.406 1.00 26.55 379 GLU B N 1
ATOM 5773 C CA . GLU B 1 341 ? -18.105 8.673 47.430 1.00 30.03 379 GLU B CA 1
ATOM 5774 C C . GLU B 1 341 ? -19.384 9.216 48.044 1.00 35.26 379 GLU B C 1
ATOM 5775 O O . GLU B 1 341 ? -20.097 9.982 47.388 1.00 30.23 379 GLU B O 1
ATOM 5781 N N . ASP B 1 342 ? -19.696 8.850 49.293 1.00 28.58 380 ASP B N 1
ATOM 5782 C CA . ASP B 1 342 ? -20.839 9.426 49.972 1.00 26.30 380 ASP B CA 1
ATOM 5783 C C . ASP B 1 342 ? -20.754 10.947 50.054 1.00 28.87 380 ASP B C 1
ATOM 5784 O O . ASP B 1 342 ? -21.766 11.629 49.866 1.00 32.07 380 ASP B O 1
ATOM 5789 N N . VAL B 1 343 ? -19.579 11.485 50.373 1.00 23.48 381 VAL B N 1
ATOM 5790 C CA . VAL B 1 343 ? -19.428 12.919 50.562 1.00 25.17 381 VAL B CA 1
ATOM 5791 C C . VAL B 1 343 ? -19.455 13.635 49.209 1.00 32.06 381 VAL B C 1
ATOM 5792 O O . VAL B 1 343 ? -19.979 14.732 49.063 1.00 27.47 381 VAL B O 1
ATOM 5796 N N . ALA B 1 344 ? -18.853 12.972 48.216 1.00 32.00 382 ALA B N 1
ATOM 5797 C CA . ALA B 1 344 ? -18.857 13.535 46.865 1.00 33.65 382 ALA B CA 1
ATOM 5798 C C . ALA B 1 344 ? -20.281 13.628 46.316 1.00 33.92 382 ALA B C 1
ATOM 5799 O O . ALA B 1 344 ? -20.604 14.591 45.628 1.00 32.86 382 ALA B O 1
ATOM 5801 N N . VAL B 1 345 ? -21.133 12.640 46.598 1.00 31.49 383 VAL B N 1
ATOM 5802 C CA . VAL B 1 345 ? -22.524 12.655 46.127 1.00 35.92 383 VAL B CA 1
ATOM 5803 C C . VAL B 1 345 ? -23.310 13.764 46.811 1.00 42.01 383 VAL B C 1
ATOM 5804 O O . VAL B 1 345 ? -24.017 14.577 46.208 1.00 34.96 383 VAL B O 1
ATOM 5808 N N . CYS B 1 346 ? -23.185 13.864 48.133 1.00 34.71 384 CYS B N 1
ATOM 5809 C CA . CYS B 1 346 ? -23.716 15.000 48.871 1.00 31.20 384 CYS B CA 1
ATOM 5810 C C . CYS B 1 346 ? -23.252 16.320 48.273 1.00 31.17 384 CYS B C 1
ATOM 5811 O O . CYS B 1 346 ? -23.973 17.309 48.361 1.00 35.12 384 CYS B O 1
ATOM 5814 N N . MET B 1 347 ? -22.047 16.330 47.706 1.00 31.99 385 MET B N 1
ATOM 5815 C CA . MET B 1 347 ? -21.469 17.530 47.134 1.00 31.02 385 MET B CA 1
ATOM 5816 C C . MET B 1 347 ? -21.903 17.779 45.689 1.00 32.73 385 MET B C 1
ATOM 5817 O O . MET B 1 347 ? -21.531 18.808 45.111 1.00 38.91 385 MET B O 1
ATOM 5822 N N . ASP B 1 348 ? -22.653 16.839 45.138 1.00 33.30 386 ASP B N 1
ATOM 5823 C CA . ASP B 1 348 ? -23.109 16.933 43.753 1.00 48.80 386 ASP B CA 1
ATOM 5824 C C . ASP B 1 348 ? -21.964 16.908 42.747 1.00 51.35 386 ASP B C 1
ATOM 5825 O O . ASP B 1 348 ? -22.026 17.593 41.716 1.00 33.78 386 ASP B O 1
ATOM 5830 N N . LEU B 1 349 ? -20.927 16.119 43.018 1.00 38.26 387 LEU B N 1
ATOM 5831 C CA . LEU B 1 349 ? -19.795 16.026 42.105 1.00 33.43 387 LEU B CA 1
ATOM 5832 C C . LEU B 1 349 ? -19.963 14.912 41.081 1.00 38.40 387 LEU B C 1
ATOM 5833 O O . LEU B 1 349 ? -20.762 13.999 41.295 1.00 40.02 387 LEU B O 1
ATOM 5838 N N . ASP B 1 350 ? -19.205 14.984 39.982 1.00 42.87 388 ASP B N 1
ATOM 5839 C CA . ASP B 1 350 ? -19.324 13.954 38.948 1.00 45.00 388 ASP B CA 1
ATOM 5840 C C . ASP B 1 350 ? -18.417 12.770 39.262 1.00 36.92 388 ASP B C 1
ATOM 5841 O O . ASP B 1 350 ? -17.222 12.786 38.997 1.00 42.78 388 ASP B O 1
ATOM 5846 N N . THR B 1 351 ? -19.041 11.762 39.839 1.00 40.16 389 THR B N 1
ATOM 5847 C CA . THR B 1 351 ? -18.348 10.583 40.341 1.00 43.33 389 THR B CA 1
ATOM 5848 C C . THR B 1 351 ? -18.229 9.515 39.256 1.00 40.56 389 THR B C 1
ATOM 5849 O O . THR B 1 351 ? -17.828 8.391 39.563 1.00 44.50 389 THR B O 1
ATOM 5853 N N . ARG B 1 352 ? -18.556 9.893 38.023 1.00 42.85 390 ARG B N 1
ATOM 5854 C CA . ARG B 1 352 ? -18.592 9.025 36.855 1.00 50.89 390 ARG B CA 1
ATOM 5855 C C . ARG B 1 352 ? -17.255 8.934 36.135 1.00 48.96 390 ARG B C 1
ATOM 5856 O O . ARG B 1 352 ? -16.955 7.946 35.469 1.00 41.36 390 ARG B O 1
ATOM 5864 N N . THR B 1 353 ? -16.431 9.979 36.257 1.00 38.73 391 THR B N 1
ATOM 5865 C CA . THR B 1 353 ? -15.102 9.872 35.676 1.00 33.79 391 THR B CA 1
ATOM 5866 C C . THR B 1 353 ? -14.031 10.379 36.647 1.00 34.69 391 THR B C 1
ATOM 5867 O O . THR B 1 353 ? -14.259 11.305 37.421 1.00 35.22 391 THR B O 1
ATOM 5871 N N . THR B 1 354 ? -12.861 9.776 36.576 1.00 28.71 392 THR B N 1
ATOM 5872 C CA . THR B 1 354 ? -11.767 10.115 37.473 1.00 34.27 392 THR B CA 1
ATOM 5873 C C . THR B 1 354 ? -11.395 11.579 37.328 1.00 29.63 392 THR B C 1
ATOM 5874 O O . THR B 1 354 ? -10.930 12.241 38.253 1.00 30.56 392 THR B O 1
ATOM 5878 N N . SER B 1 355 ? -11.577 12.084 36.114 1.00 28.65 393 SER B N 1
ATOM 5879 C CA . SER B 1 355 ? -10.939 13.344 35.724 1.00 30.73 393 SER B CA 1
ATOM 5880 C C . SER B 1 355 ? -11.670 14.581 36.213 1.00 24.95 393 SER B C 1
ATOM 5881 O O . SER B 1 355 ? -11.192 15.712 36.048 1.00 28.25 393 SER B O 1
ATOM 5884 N N . SER B 1 356 ? -12.817 14.412 36.866 1.00 25.24 394 SER B N 1
ATOM 5885 C CA . SER B 1 356 ? -13.451 15.486 37.598 1.00 29.79 394 SER B CA 1
ATOM 5886 C C . SER B 1 356 ? -12.734 15.793 38.927 1.00 29.03 394 SER B C 1
ATOM 5887 O O . SER B 1 356 ? -13.023 16.839 39.519 1.00 24.65 394 SER B O 1
ATOM 5890 N N . LEU B 1 357 ? -11.850 14.905 39.358 1.00 24.76 395 LEU B N 1
ATOM 5891 C CA . LEU B 1 357 ? -11.134 15.083 40.623 1.00 25.05 395 LEU B CA 1
ATOM 5892 C C . LEU B 1 357 ? -12.123 15.105 41.789 1.00 27.75 395 LEU B C 1
ATOM 5893 O O . LEU B 1 357 ? -11.926 15.831 42.775 1.00 26.96 395 LEU B O 1
ATOM 5898 N N . TRP B 1 358 ? -13.172 14.288 41.678 1.00 26.33 396 TRP B N 1
ATOM 5899 C CA . TRP B 1 358 ? -14.191 14.215 42.730 1.00 33.34 396 TRP B CA 1
ATOM 5900 C C . TRP B 1 358 ? -13.600 13.669 44.032 1.00 26.73 396 TRP B C 1
ATOM 5901 O O . TRP B 1 358 ? -13.972 14.110 45.121 1.00 25.09 396 TRP B O 1
ATOM 5912 N N . LYS B 1 359 ? -12.674 12.719 43.945 1.00 24.45 397 LYS B N 1
ATOM 5913 C CA . LYS B 1 359 ? -12.071 12.195 45.173 1.00 24.85 397 LYS B CA 1
ATOM 5914 C C . LYS B 1 359 ? -11.306 13.286 45.902 1.00 27.34 397 LYS B C 1
ATOM 5915 O O . LYS B 1 359 ? -11.378 13.412 47.129 1.00 22.26 397 LYS B O 1
ATOM 5921 N N . ASP B 1 360 ? -10.563 14.070 45.125 1.00 24.56 398 ASP B N 1
ATOM 5922 C CA . ASP B 1 360 ? -9.668 15.081 45.668 1.00 21.69 398 ASP B CA 1
ATOM 5923 C C . ASP B 1 360 ? -10.455 16.208 46.319 1.00 26.46 398 ASP B C 1
ATOM 5924 O O . ASP B 1 360 ? -10.115 16.706 47.395 1.00 25.86 398 ASP B O 1
ATOM 5929 N N . LYS B 1 361 ? -11.544 16.600 45.658 1.00 23.93 399 LYS B N 1
ATOM 5930 C CA . LYS B 1 361 ? -12.359 17.669 46.226 1.00 23.85 399 LYS B CA 1
ATOM 5931 C C . LYS B 1 361 ? -13.030 17.185 47.514 1.00 23.93 399 LYS B C 1
ATOM 5932 O O . LYS B 1 361 ? -13.066 17.939 48.492 1.00 27.64 399 LYS B O 1
ATOM 5938 N N . ALA B 1 362 ? -13.537 15.967 47.494 1.00 21.69 400 ALA B N 1
ATOM 5939 C CA . ALA B 1 362 ? -14.266 15.493 48.688 1.00 23.12 400 ALA B CA 1
ATOM 5940 C C . ALA B 1 362 ? -13.260 15.337 49.817 1.00 22.75 400 ALA B C 1
ATOM 5941 O O . ALA B 1 362 ? -13.609 15.648 50.946 1.00 22.72 400 ALA B O 1
ATOM 5943 N N . ALA B 1 363 ? -12.035 14.887 49.532 1.00 22.79 401 ALA B N 1
ATOM 5944 C CA . ALA B 1 363 ? -11.057 14.677 50.605 1.00 21.85 401 ALA B CA 1
ATOM 5945 C C . ALA B 1 363 ? -10.687 15.981 51.287 1.00 24.93 401 ALA B C 1
ATOM 5946 O O . ALA B 1 363 ? -10.529 16.116 52.518 1.00 23.12 401 ALA B O 1
ATOM 5948 N N . VAL B 1 364 ? -10.529 17.042 50.480 1.00 21.23 402 VAL B N 1
ATOM 5949 C CA . VAL B 1 364 ? -10.215 18.335 51.104 1.00 21.08 402 VAL B CA 1
ATOM 5950 C C . VAL B 1 364 ? -11.318 18.794 52.038 1.00 24.36 402 VAL B C 1
ATOM 5951 O O . VAL B 1 364 ? -11.080 19.253 53.170 1.00 25.51 402 VAL B O 1
ATOM 5955 N N . GLU B 1 365 ? -12.575 18.675 51.601 1.00 22.60 403 GLU B N 1
ATOM 5956 C CA . GLU B 1 365 ? -13.646 19.144 52.486 1.00 29.10 403 GLU B CA 1
ATOM 5957 C C . GLU B 1 365 ? -13.750 18.288 53.751 1.00 23.36 403 GLU B C 1
ATOM 5958 O O . GLU B 1 365 ? -14.119 18.799 54.805 1.00 25.05 403 GLU B O 1
ATOM 5964 N N . ILE B 1 366 ? -13.437 17.013 53.636 1.00 21.87 404 ILE B N 1
ATOM 5965 C CA . ILE B 1 366 ? -13.479 16.125 54.812 1.00 22.33 404 ILE B CA 1
ATOM 5966 C C . ILE B 1 366 ? -12.402 16.539 55.796 1.00 23.44 404 ILE B C 1
ATOM 5967 O O . ILE B 1 366 ? -12.643 16.651 56.999 1.00 26.07 404 ILE B O 1
ATOM 5972 N N . ASN B 1 367 ? -11.186 16.793 55.306 1.00 19.94 405 ASN B N 1
ATOM 5973 C CA . ASN B 1 367 ? -10.114 17.283 56.170 1.00 20.32 405 ASN B CA 1
ATOM 5974 C C . ASN B 1 367 ? -10.466 18.623 56.802 1.00 25.68 405 ASN B C 1
ATOM 5975 O O . ASN B 1 367 ? -10.174 18.861 57.980 1.00 23.23 405 ASN B O 1
ATOM 5980 N N . LEU B 1 368 ? -11.118 19.520 56.046 1.00 19.29 406 LEU B N 1
ATOM 5981 C CA . LEU B 1 368 ? -11.523 20.800 56.601 1.00 19.93 406 LEU B CA 1
ATOM 5982 C C . LEU B 1 368 ? -12.566 20.617 57.713 1.00 28.65 406 LEU B C 1
ATOM 5983 O O . LEU B 1 368 ? -12.515 21.333 58.722 1.00 25.98 406 LEU B O 1
ATOM 5988 N N . ALA B 1 369 ? -13.475 19.673 57.494 1.00 25.53 407 ALA B N 1
ATOM 5989 C CA . ALA B 1 369 ? -14.479 19.395 58.522 1.00 27.57 407 ALA B CA 1
ATOM 5990 C C . ALA B 1 369 ? -13.824 18.907 59.818 1.00 29.59 407 ALA B C 1
ATOM 5991 O O . ALA B 1 369 ? -14.243 19.284 60.922 1.00 25.97 407 ALA B O 1
ATOM 5993 N N . VAL B 1 370 ? -12.776 18.089 59.693 1.00 25.90 408 VAL B N 1
ATOM 5994 C CA . VAL B 1 370 ? -12.097 17.574 60.888 1.00 22.70 408 VAL B CA 1
ATOM 5995 C C . VAL B 1 370 ? -11.471 18.723 61.669 1.00 25.78 408 VAL B C 1
ATOM 5996 O O . VAL B 1 370 ? -11.673 18.802 62.881 1.00 26.58 408 VAL B O 1
ATOM 6000 N N . LEU B 1 371 ? -10.735 19.609 61.011 1.00 24.17 409 LEU B N 1
ATOM 6001 C CA . LEU B 1 371 ? -10.101 20.763 61.615 1.00 24.97 409 LEU B CA 1
ATOM 6002 C C . LEU B 1 371 ? -11.092 21.716 62.267 1.00 24.97 409 LEU B C 1
ATOM 6003 O O . LEU B 1 371 ? -10.920 22.137 63.414 1.00 29.83 409 LEU B O 1
ATOM 6008 N N . HIS B 1 372 ? -12.136 22.073 61.538 1.00 23.23 410 HIS B N 1
ATOM 6009 C CA . HIS B 1 372 ? -13.180 22.945 62.053 1.00 22.85 410 HIS B CA 1
ATOM 6010 C C . HIS B 1 372 ? -13.824 22.351 63.306 1.00 23.92 410 HIS B C 1
ATOM 6011 O O . HIS B 1 372 ? -14.086 23.070 64.260 1.00 25.04 410 HIS B O 1
ATOM 6018 N N . SER B 1 373 ? -14.063 21.053 63.266 1.00 25.54 411 SER B N 1
ATOM 6019 C CA . SER B 1 373 ? -14.835 20.378 64.307 1.00 26.22 411 SER B CA 1
ATOM 6020 C C . SER B 1 373 ? -14.008 20.253 65.578 1.00 33.38 411 SER B C 1
ATOM 6021 O O . SER B 1 373 ? -14.491 20.547 66.672 1.00 28.23 411 SER B O 1
ATOM 6024 N N . PHE B 1 374 ? -12.751 19.845 65.443 1.00 25.06 412 PHE B N 1
ATOM 6025 C CA . PHE B 1 374 ? -11.883 19.788 66.613 1.00 26.66 412 PHE B CA 1
ATOM 6026 C C . PHE B 1 374 ? -11.683 21.181 67.176 1.00 30.51 412 PHE B C 1
ATOM 6027 O O . PHE B 1 374 ? -11.671 21.371 68.397 1.00 26.60 412 PHE B O 1
ATOM 6035 N N . GLN B 1 375 ? -11.533 22.172 66.298 1.00 24.55 413 GLN B N 1
ATOM 6036 C CA . GLN B 1 375 ? -11.342 23.545 66.732 1.00 31.46 413 GLN B CA 1
ATOM 6037 C C . GLN B 1 375 ? -12.549 24.029 67.543 1.00 30.52 413 GLN B C 1
ATOM 6038 O O . GLN B 1 375 ? -12.348 24.673 68.573 1.00 33.15 413 GLN B O 1
ATOM 6044 N N . LEU B 1 376 ? -13.739 23.703 67.072 1.00 29.54 414 LEU B N 1
ATOM 6045 C CA . LEU B 1 376 ? -15.031 24.037 67.645 1.00 34.87 414 LEU B CA 1
ATOM 6046 C C . LEU B 1 376 ? -15.176 23.429 69.045 1.00 39.10 414 LEU B C 1
ATOM 6047 O O . LEU B 1 376 ? -15.577 24.117 69.983 1.00 38.21 414 LEU B O 1
ATOM 6052 N N . ALA B 1 377 ? -14.843 22.151 69.159 1.00 30.14 415 ALA B N 1
ATOM 6053 C CA . ALA B 1 377 ? -14.909 21.372 70.390 1.00 29.09 415 ALA B CA 1
ATOM 6054 C C . ALA B 1 377 ? -13.783 21.742 71.350 1.00 33.54 415 ALA B C 1
ATOM 6055 O O . ALA B 1 377 ? -13.782 21.263 72.485 1.00 40.43 415 ALA B O 1
ATOM 6057 N N . LYS B 1 378 ? -12.848 22.574 70.917 1.00 26.08 416 LYS B N 1
ATOM 6058 C CA . LYS B 1 378 ? -11.693 22.955 71.730 1.00 28.87 416 LYS B CA 1
ATOM 6059 C C . LYS B 1 378 ? -10.862 21.734 72.108 1.00 36.78 416 LYS B C 1
ATOM 6060 O O . LYS B 1 378 ? -10.470 21.509 73.254 1.00 31.04 416 LYS B O 1
ATOM 6066 N N . VAL B 1 379 ? -10.597 20.906 71.094 1.00 26.18 417 VAL B N 1
ATOM 6067 C CA . VAL B 1 379 ? -9.743 19.735 71.281 1.00 24.20 417 VAL B CA 1
ATOM 6068 C C . VAL B 1 379 ? -8.496 19.883 70.420 1.00 28.08 417 VAL B C 1
ATOM 6069 O O . VAL B 1 379 ? -8.575 20.274 69.250 1.00 27.21 417 VAL B O 1
ATOM 6073 N N . THR B 1 380 ? -7.340 19.606 70.984 1.00 20.46 418 THR B N 1
ATOM 6074 C CA . THR B 1 380 ? -6.067 19.678 70.295 1.00 24.87 418 THR B CA 1
ATOM 6075 C C . THR B 1 380 ? -6.084 18.892 68.975 1.00 27.00 418 THR B C 1
ATOM 6076 O O . THR B 1 380 ? -6.469 17.731 68.885 1.00 24.30 418 THR B O 1
ATOM 6080 N N . ILE B 1 381 ? -5.637 19.613 67.949 1.00 27.50 419 ILE B N 1
ATOM 6081 C CA . ILE B 1 381 ? -5.415 18.983 66.645 1.00 25.77 419 ILE B CA 1
ATOM 6082 C C . ILE B 1 381 ? -4.394 19.835 65.895 1.00 26.67 419 ILE B C 1
ATOM 6083 O O . ILE B 1 381 ? -4.244 21.020 66.194 1.00 22.27 419 ILE B O 1
ATOM 6088 N N . VAL B 1 382 ? -3.676 19.251 64.940 1.00 24.32 420 VAL B N 1
ATOM 6089 C CA . VAL B 1 382 ? -2.680 20.026 64.204 1.00 20.65 420 VAL B CA 1
ATOM 6090 C C . VAL B 1 382 ? -2.886 19.701 62.720 1.00 21.60 420 VAL B C 1
ATOM 6091 O O . VAL B 1 382 ? -3.086 18.542 62.382 1.00 19.66 420 VAL B O 1
ATOM 6095 N N . ASP B 1 383 ? -2.874 20.716 61.858 1.00 20.08 421 ASP B N 1
ATOM 6096 C CA . ASP B 1 383 ? -3.057 20.375 60.434 1.00 22.45 421 ASP B CA 1
ATOM 6097 C C . ASP B 1 383 ? -1.734 19.964 59.808 1.00 24.75 421 ASP B C 1
ATOM 6098 O O . ASP B 1 383 ? -0.667 20.200 60.371 1.00 19.47 421 ASP B O 1
ATOM 6103 N N . HIS B 1 384 ? -1.804 19.332 58.611 1.00 17.22 422 HIS B N 1
ATOM 6104 C CA . HIS B 1 384 ? -0.558 18.784 58.063 1.00 16.64 422 HIS B CA 1
ATOM 6105 C C . HIS B 1 384 ? 0.428 19.815 57.587 1.00 18.54 422 HIS B C 1
ATOM 6106 O O . HIS B 1 384 ? 1.619 19.512 57.489 1.00 22.17 422 HIS B O 1
ATOM 6113 N N . HIS B 1 385 ? 0.010 21.046 57.281 1.00 20.46 423 HIS B N 1
ATOM 6114 C CA . HIS B 1 385 ? 0.958 22.088 56.941 1.00 20.68 423 HIS B CA 1
ATOM 6115 C C . HIS B 1 385 ? 1.721 22.575 58.165 1.00 19.19 423 HIS B C 1
ATOM 6116 O O . HIS B 1 385 ? 2.946 22.615 58.114 1.00 20.73 423 HIS B O 1
ATOM 6123 N N . ALA B 1 386 ? 0.986 22.918 59.226 1.00 24.04 424 ALA B N 1
ATOM 6124 C CA . ALA B 1 386 ? 1.658 23.303 60.485 1.00 24.35 424 ALA B CA 1
ATOM 6125 C C . ALA B 1 386 ? 2.587 22.231 61.007 1.00 18.71 424 ALA B C 1
ATOM 6126 O O . ALA B 1 386 ? 3.734 22.489 61.421 1.00 22.06 424 ALA B O 1
ATOM 6128 N N . ALA B 1 387 ? 2.154 20.965 61.003 1.00 19.41 425 ALA B N 1
ATOM 6129 C CA . ALA B 1 387 ? 2.962 19.873 61.525 1.00 19.51 425 ALA B CA 1
ATOM 6130 C C . ALA B 1 387 ? 4.240 19.654 60.734 1.00 24.28 425 ALA B C 1
ATOM 6131 O O . ALA B 1 387 ? 5.307 19.396 61.286 1.00 21.84 425 ALA B O 1
ATOM 6133 N N . THR B 1 388 ? 4.146 19.728 59.381 1.00 21.30 426 THR B N 1
ATOM 6134 C CA . THR B 1 388 ? 5.383 19.516 58.622 1.00 20.64 426 THR B CA 1
ATOM 6135 C C . THR B 1 388 ? 6.328 20.696 58.700 1.00 19.19 426 THR B C 1
ATOM 6136 O O . THR B 1 388 ? 7.550 20.498 58.663 1.00 22.14 426 THR B O 1
ATOM 6140 N N . VAL B 1 389 ? 5.810 21.906 58.833 1.00 22.11 427 VAL B N 1
ATOM 6141 C CA . VAL B 1 389 ? 6.649 23.071 59.092 1.00 22.85 427 VAL B CA 1
ATOM 6142 C C . VAL B 1 389 ? 7.429 22.886 60.385 1.00 22.22 427 VAL B C 1
ATOM 6143 O O . VAL B 1 389 ? 8.631 23.122 60.458 1.00 21.58 427 VAL B O 1
ATOM 6147 N N . SER B 1 390 ? 6.764 22.422 61.436 1.00 23.66 428 SER B N 1
ATOM 6148 C CA . SER B 1 390 ? 7.456 22.133 62.688 1.00 23.10 428 SER B CA 1
ATOM 6149 C C . SER B 1 390 ? 8.431 20.979 62.548 1.00 22.98 428 SER B C 1
ATOM 6150 O O . SER B 1 390 ? 9.528 20.957 63.124 1.00 25.85 428 SER B O 1
ATOM 6154 N N . PHE B 1 391 ? 8.075 19.954 61.751 1.00 18.96 429 PHE B N 1
ATOM 6155 C CA . PHE B 1 391 ? 9.045 18.876 61.575 1.00 19.88 429 PHE B CA 1
ATOM 6156 C C . PHE B 1 391 ? 10.332 19.383 60.927 1.00 22.69 429 PHE B C 1
ATOM 6157 O O . PHE B 1 391 ? 11.412 18.930 61.299 1.00 23.77 429 PHE B O 1
ATOM 6165 N N . MET B 1 392 ? 10.268 20.312 59.960 1.00 21.84 430 MET B N 1
ATOM 6166 C CA . MET B 1 392 ? 11.475 20.869 59.375 1.00 20.81 430 MET B CA 1
ATOM 6167 C C . MET B 1 392 ? 12.343 21.581 60.413 1.00 19.91 430 MET B C 1
ATOM 6168 O O . MET B 1 392 ? 13.571 21.552 60.344 1.00 24.38 430 MET B O 1
ATOM 6173 N N . LYS B 1 393 ? 11.696 22.230 61.365 1.00 23.45 431 LYS B N 1
ATOM 6174 C CA . LYS B 1 393 ? 12.394 22.905 62.474 1.00 21.00 431 LYS B CA 1
ATOM 6175 C C . LYS B 1 393 ? 13.069 21.857 63.334 1.00 22.69 431 LYS B C 1
ATOM 6176 O O . LYS B 1 393 ? 14.239 21.966 63.725 1.00 27.01 431 LYS B O 1
ATOM 6182 N N . HIS B 1 394 ? 12.340 20.785 63.609 1.00 23.68 432 HIS B N 1
ATOM 6183 C CA . HIS B 1 394 ? 12.925 19.651 64.318 1.00 20.57 432 HIS B CA 1
ATOM 6184 C C . HIS B 1 394 ? 14.120 19.086 63.590 1.00 27.67 432 HIS B C 1
ATOM 6185 O O . HIS B 1 394 ? 15.132 18.811 64.228 1.00 26.46 432 HIS B O 1
ATOM 6192 N N . LEU B 1 395 ? 14.069 18.890 62.264 1.00 22.15 433 LEU B N 1
ATOM 6193 C CA . LEU B 1 395 ? 15.252 18.400 61.584 1.00 22.25 433 LEU B CA 1
ATOM 6194 C C . LEU B 1 395 ? 16.443 19.324 61.755 1.00 24.28 433 LEU B C 1
ATOM 6195 O O . LEU B 1 395 ? 17.580 18.871 61.902 1.00 26.25 433 LEU B O 1
ATOM 6200 N N . ASP B 1 396 ? 16.206 20.643 61.708 1.00 25.45 434 ASP B N 1
ATOM 6201 C CA . ASP B 1 396 ? 17.324 21.569 61.891 1.00 32.37 434 ASP B CA 1
ATOM 6202 C C . ASP B 1 396 ? 17.889 21.503 63.310 1.00 30.65 434 ASP B C 1
ATOM 6203 O O . ASP B 1 396 ? 19.104 21.468 63.506 1.00 27.45 434 ASP B O 1
ATOM 6208 N N . ASN B 1 397 ? 17.007 21.474 64.306 1.00 26.81 435 ASN B N 1
ATOM 6209 C CA . ASN B 1 397 ? 17.420 21.290 65.694 1.00 24.74 435 ASN B CA 1
ATOM 6210 C C . ASN B 1 397 ? 18.304 20.060 65.882 1.00 31.40 435 ASN B C 1
ATOM 6211 O O . ASN B 1 397 ? 19.315 20.054 66.591 1.00 30.24 435 ASN B O 1
ATOM 6216 N N . GLU B 1 398 ? 17.906 18.960 65.233 1.00 22.89 436 GLU B N 1
ATOM 6217 C CA . GLU B 1 398 ? 18.574 17.679 65.430 1.00 26.63 436 GLU B CA 1
ATOM 6218 C C . GLU B 1 398 ? 19.897 17.626 64.679 1.00 34.50 436 GLU B C 1
ATOM 6219 O O . GLU B 1 398 ? 20.825 16.955 65.125 1.00 24.49 436 GLU B O 1
ATOM 6225 N N . GLN B 1 399 ? 19.934 18.355 63.549 1.00 26.57 437 GLN B N 1
ATOM 6226 C CA . GLN B 1 399 ? 21.190 18.371 62.795 1.00 26.48 437 GLN B CA 1
ATOM 6227 C C . GLN B 1 399 ? 22.294 18.960 63.670 1.00 23.44 437 GLN B C 1
ATOM 6228 O O . GLN B 1 399 ? 23.405 18.434 63.693 1.00 29.81 437 GLN B O 1
ATOM 6234 N N . LYS B 1 400 ? 21.968 20.017 64.397 1.00 30.91 438 LYS B N 1
ATOM 6235 C CA . LYS B 1 400 ? 22.821 20.704 65.353 1.00 35.22 438 LYS B CA 1
ATOM 6236 C C . LYS B 1 400 ? 23.124 19.842 66.579 1.00 42.27 438 LYS B C 1
ATOM 6237 O O . LYS B 1 400 ? 24.281 19.744 66.976 1.00 38.15 438 LYS B O 1
ATOM 6243 N N . ALA B 1 401 ? 22.103 19.243 67.178 1.00 38.58 439 ALA B N 1
ATOM 6244 C CA . ALA B 1 401 ? 22.258 18.445 68.388 1.00 34.55 439 ALA B CA 1
ATOM 6245 C C . ALA B 1 401 ? 22.958 17.126 68.141 1.00 34.41 439 ALA B C 1
ATOM 6246 O O . ALA B 1 401 ? 23.829 16.740 68.926 1.00 35.75 439 ALA B O 1
ATOM 6248 N N . ARG B 1 402 ? 22.606 16.397 67.080 1.00 30.38 440 ARG B N 1
ATOM 6249 C CA . ARG B 1 402 ? 23.204 15.078 66.931 1.00 27.83 440 ARG B CA 1
ATOM 6250 C C . ARG B 1 402 ? 23.796 14.779 65.559 1.00 23.17 440 ARG B C 1
ATOM 6251 O O . ARG B 1 402 ? 24.277 13.654 65.416 1.00 27.15 440 ARG B O 1
ATOM 6259 N N . GLY B 1 403 ? 23.777 15.700 64.604 1.00 27.33 441 GLY B N 1
ATOM 6260 C CA . GLY B 1 403 ? 24.366 15.503 63.292 1.00 27.25 441 GLY B CA 1
ATOM 6261 C C . GLY B 1 403 ? 23.425 14.760 62.365 1.00 27.25 441 GLY B C 1
ATOM 6262 O O . GLY B 1 403 ? 23.858 14.117 61.401 1.00 30.13 441 GLY B O 1
ATOM 6263 N N . GLY B 1 404 ? 22.116 14.803 62.638 1.00 25.71 442 GLY B N 1
ATOM 6264 C CA . GLY B 1 404 ? 21.208 14.050 61.759 1.00 25.44 442 GLY B CA 1
ATOM 6265 C C . GLY B 1 404 ? 19.904 13.700 62.432 1.00 26.13 442 GLY B C 1
ATOM 6266 O O . GLY B 1 404 ? 19.728 13.923 63.643 1.00 26.43 442 GLY B O 1
ATOM 6267 N N . CYS B 1 405 ? 18.967 13.136 61.677 1.00 24.36 443 CYS B N 1
ATOM 6268 C CA . CYS B 1 405 ? 17.681 12.727 62.261 1.00 26.54 443 CYS B CA 1
ATOM 6269 C C . CYS B 1 405 ? 17.090 11.582 61.457 1.00 27.73 443 CYS B C 1
ATOM 6270 O O . CYS B 1 405 ? 16.840 11.754 60.255 1.00 26.77 443 CYS B O 1
ATOM 6273 N N . PRO B 1 406 ? 16.845 10.422 62.047 1.00 21.21 444 PRO B N 1
ATOM 6274 C CA . PRO B 1 406 ? 16.286 9.340 61.231 1.00 19.54 444 PRO B CA 1
ATOM 6275 C C . PRO B 1 406 ? 14.839 9.672 60.891 1.00 23.59 444 PRO B C 1
ATOM 6276 O O . PRO B 1 406 ? 13.993 10.042 61.697 1.00 22.87 444 PRO B O 1
ATOM 6280 N N . ALA B 1 407 ? 14.548 9.509 59.598 1.00 20.73 445 ALA B N 1
ATOM 6281 C CA . ALA B 1 407 ? 13.226 9.901 59.111 1.00 17.60 445 ALA B CA 1
ATOM 6282 C C . ALA B 1 407 ? 12.873 9.032 57.900 1.00 20.19 445 ALA B C 1
ATOM 6283 O O . ALA B 1 407 ? 13.732 8.785 57.055 1.00 19.79 445 ALA B O 1
ATOM 6285 N N . ASP B 1 408 ? 11.618 8.610 57.907 1.00 17.67 446 ASP B N 1
ATOM 6286 C CA . ASP B 1 408 ? 11.077 7.733 56.883 1.00 19.41 446 ASP B CA 1
ATOM 6287 C C . ASP B 1 408 ? 10.158 8.533 55.967 1.00 20.84 446 ASP B C 1
ATOM 6288 O O . ASP B 1 408 ? 9.002 8.762 56.333 1.00 18.71 446 ASP B O 1
ATOM 6293 N N . TRP B 1 409 ? 10.684 8.950 54.818 1.00 23.41 447 TRP B N 1
ATOM 6294 C CA . TRP B 1 409 ? 10.012 9.907 53.918 1.00 21.85 447 TRP B CA 1
ATOM 6295 C C . TRP B 1 409 ? 8.562 9.516 53.685 1.00 17.78 447 TRP B C 1
ATOM 6296 O O . TRP B 1 409 ? 7.675 10.370 53.784 1.00 19.52 447 TRP B O 1
ATOM 6307 N N . ALA B 1 410 ? 8.301 8.247 53.406 1.00 19.63 448 ALA B N 1
ATOM 6308 C CA . ALA B 1 410 ? 6.956 7.829 53.027 1.00 21.91 448 ALA B CA 1
ATOM 6309 C C . ALA B 1 410 ? 5.931 8.055 54.121 1.00 26.25 448 ALA B C 1
ATOM 6310 O O . ALA B 1 410 ? 4.738 8.202 53.848 1.00 22.30 448 ALA B O 1
ATOM 6312 N N . TRP B 1 411 ? 6.418 8.066 55.371 1.00 23.44 449 TRP B N 1
ATOM 6313 C CA . TRP B 1 411 ? 5.518 8.262 56.488 1.00 19.56 449 TRP B CA 1
ATOM 6314 C C . TRP B 1 411 ? 5.497 9.727 56.923 1.00 17.90 449 TRP B C 1
ATOM 6315 O O . TRP B 1 411 ? 4.475 10.169 57.429 1.00 21.05 449 TRP B O 1
ATOM 6326 N N . ILE B 1 412 ? 6.595 10.440 56.716 1.00 17.20 450 ILE B N 1
ATOM 6327 C CA . ILE B 1 412 ? 6.602 11.857 57.102 1.00 16.38 450 ILE B CA 1
ATOM 6328 C C . ILE B 1 412 ? 5.805 12.718 56.150 1.00 21.13 450 ILE B C 1
ATOM 6329 O O . ILE B 1 412 ? 5.146 13.696 56.540 1.00 18.49 450 ILE B O 1
ATOM 6334 N N . VAL B 1 413 ? 5.829 12.413 54.852 1.00 18.34 451 VAL B N 1
ATOM 6335 C CA . VAL B 1 413 ? 5.026 13.214 53.928 1.00 17.80 451 VAL B CA 1
ATOM 6336 C C . VAL B 1 413 ? 3.551 12.868 54.097 1.00 16.30 451 VAL B C 1
ATOM 6337 O O . VAL B 1 413 ? 3.190 11.683 54.108 1.00 20.48 451 VAL B O 1
ATOM 6341 N N . PRO B 1 414 ? 2.657 13.830 54.272 1.00 16.30 452 PRO B N 1
ATOM 6342 C CA . PRO B 1 414 ? 1.240 13.513 54.497 1.00 18.68 452 PRO B CA 1
ATOM 6343 C C . PRO B 1 414 ? 0.577 12.813 53.303 1.00 27.77 452 PRO B C 1
ATOM 6344 O O . PRO B 1 414 ? 1.092 12.888 52.188 1.00 23.99 452 PRO B O 1
ATOM 6348 N N . PRO B 1 415 ? -0.530 12.137 53.577 1.00 25.43 453 PRO B N 1
ATOM 6349 C CA . PRO B 1 415 ? -1.237 11.324 52.582 1.00 24.72 453 PRO B CA 1
ATOM 6350 C C . PRO B 1 415 ? -2.108 12.126 51.620 1.00 24.74 453 PRO B C 1
ATOM 6351 O O . PRO B 1 415 ? -2.631 11.550 50.665 1.00 28.98 453 PRO B O 1
ATOM 6355 N N . ILE B 1 416 ? -2.284 13.414 51.803 1.00 20.89 454 ILE B N 1
ATOM 6356 C CA . ILE B 1 416 ? -2.853 14.337 50.837 1.00 25.38 454 ILE B CA 1
ATOM 6357 C C . ILE B 1 416 ? -1.890 15.524 50.748 1.00 30.04 454 ILE B C 1
ATOM 6358 O O . ILE B 1 416 ? -1.195 15.856 51.707 1.00 25.21 454 ILE B O 1
ATOM 6363 N N . SER B 1 417 ? -1.847 16.168 49.588 1.00 21.79 455 SER B N 1
ATOM 6364 C CA . SER B 1 417 ? -1.106 17.408 49.438 1.00 17.13 455 SER B CA 1
ATOM 6365 C C . SER B 1 417 ? 0.388 17.280 49.656 1.00 17.91 455 SER B C 1
ATOM 6366 O O . SER B 1 417 ? 1.019 18.278 50.005 1.00 23.95 455 SER B O 1
ATOM 6369 N N . GLY B 1 418 ? 0.948 16.099 49.425 1.00 21.86 456 GLY B N 1
ATOM 6370 C CA . GLY B 1 418 ? 2.349 15.823 49.621 1.00 20.97 456 GLY B CA 1
ATOM 6371 C C . GLY B 1 418 ? 3.331 16.906 49.256 1.00 22.47 456 GLY B C 1
ATOM 6372 O O . GLY B 1 418 ? 4.083 17.442 50.070 1.00 24.57 456 GLY B O 1
ATOM 6373 N N . SER B 1 419 ? 3.366 17.295 47.969 1.00 20.88 457 SER B N 1
ATOM 6374 C CA . SER B 1 419 ? 4.392 18.211 47.508 1.00 16.97 457 SER B CA 1
ATOM 6375 C C . SER B 1 419 ? 4.026 19.650 47.832 1.00 17.12 457 SER B C 1
ATOM 6376 O O . SER B 1 419 ? 4.809 20.545 47.574 1.00 20.70 457 SER B O 1
ATOM 6379 N N . LEU B 1 420 ? 2.859 19.865 48.424 1.00 17.04 458 LEU B N 1
ATOM 6380 C CA . LEU B 1 420 ? 2.490 21.172 48.938 1.00 19.05 458 LEU B CA 1
ATOM 6381 C C . LEU B 1 420 ? 3.121 21.417 50.314 1.00 20.99 458 LEU B C 1
ATOM 6382 O O . LEU B 1 420 ? 2.998 22.542 50.834 1.00 22.82 458 LEU B O 1
ATOM 6387 N N . THR B 1 421 ? 3.734 20.385 50.907 1.00 20.37 459 THR B N 1
ATOM 6388 C CA . THR B 1 421 ? 4.384 20.584 52.205 1.00 18.08 459 THR B CA 1
ATOM 6389 C C . THR B 1 421 ? 5.894 20.606 52.050 1.00 20.57 459 THR B C 1
ATOM 6390 O O . THR B 1 421 ? 6.489 20.067 51.109 1.00 23.45 459 THR B O 1
ATOM 6394 N N . PRO B 1 422 ? 6.605 21.206 52.984 1.00 20.93 460 PRO B N 1
ATOM 6395 C CA . PRO B 1 422 ? 8.058 21.318 52.821 1.00 21.70 460 PRO B CA 1
ATOM 6396 C C . PRO B 1 422 ? 8.825 20.037 52.975 1.00 20.42 460 PRO B C 1
ATOM 6397 O O . PRO B 1 422 ? 9.955 19.936 52.496 1.00 22.68 460 PRO B O 1
ATOM 6401 N N . VAL B 1 423 ? 8.279 19.027 53.653 1.00 20.77 461 VAL B N 1
ATOM 6402 C CA . VAL B 1 423 ? 9.023 17.796 53.840 1.00 18.93 461 VAL B CA 1
ATOM 6403 C C . VAL B 1 423 ? 9.150 16.991 52.551 1.00 20.25 461 VAL B C 1
ATOM 6404 O O . VAL B 1 423 ? 10.065 16.182 52.415 1.00 21.25 461 VAL B O 1
ATOM 6408 N N . PHE B 1 424 ? 8.247 17.203 51.611 1.00 19.37 462 PHE B N 1
ATOM 6409 C CA . PHE B 1 424 ? 8.333 16.424 50.348 1.00 20.38 462 PHE B CA 1
ATOM 6410 C C . PHE B 1 424 ? 9.661 16.703 49.655 1.00 19.72 462 PHE B C 1
ATOM 6411 O O . PHE B 1 424 ? 10.249 15.793 49.063 1.00 21.47 462 PHE B O 1
ATOM 6419 N N . HIS B 1 425 ? 10.110 17.956 49.703 1.00 20.88 463 HIS B N 1
ATOM 6420 C CA . HIS B 1 425 ? 11.296 18.402 48.970 1.00 21.28 463 HIS B CA 1
ATOM 6421 C C . HIS B 1 425 ? 12.588 18.178 49.724 1.00 29.05 463 HIS B C 1
ATOM 6422 O O . HIS B 1 425 ? 13.657 18.585 49.278 1.00 23.97 463 HIS B O 1
ATOM 6429 N N . GLN B 1 426 ? 12.489 17.523 50.883 1.00 22.79 464 GLN B N 1
ATOM 6430 C CA . GLN B 1 426 ? 13.602 17.233 51.770 1.00 20.66 464 GLN B CA 1
ATOM 6431 C C . GLN B 1 426 ? 14.000 15.772 51.701 1.00 21.32 464 GLN B C 1
ATOM 6432 O O . GLN B 1 426 ? 13.228 14.878 52.031 1.00 20.39 464 GLN B O 1
ATOM 6438 N N . GLU B 1 427 ? 15.225 15.490 51.253 1.00 19.84 465 GLU B N 1
ATOM 6439 C CA . GLU B 1 427 ? 15.704 14.118 51.283 1.00 19.66 465 GLU B CA 1
ATOM 6440 C C . GLU B 1 427 ? 15.883 13.684 52.751 1.00 23.39 465 GLU B C 1
ATOM 6441 O O . GLU B 1 427 ? 16.219 14.495 53.616 1.00 23.59 465 GLU B O 1
ATOM 6447 N N . MET B 1 428 ? 15.634 12.410 52.966 1.00 18.46 466 MET B N 1
ATOM 6448 C CA . MET B 1 428 ? 15.723 11.879 54.333 1.00 25.34 466 MET B CA 1
ATOM 6449 C C . MET B 1 428 ? 16.486 10.579 54.396 1.00 29.26 466 MET B C 1
ATOM 6450 O O . MET B 1 428 ? 16.573 9.807 53.444 1.00 25.66 466 MET B O 1
ATOM 6455 N N . VAL B 1 429 ? 17.043 10.300 55.578 1.00 24.12 467 VAL B N 1
ATOM 6456 C CA . VAL B 1 429 ? 17.813 9.068 55.731 1.00 19.26 467 VAL B CA 1
ATOM 6457 C C . VAL B 1 429 ? 17.134 8.229 56.805 1.00 20.97 467 VAL B C 1
ATOM 6458 O O . VAL B 1 429 ? 16.896 8.802 57.881 1.00 24.51 467 VAL B O 1
ATOM 6462 N N . ASN B 1 430 ? 16.826 6.988 56.528 1.00 24.17 468 ASN B N 1
ATOM 6463 C CA . ASN B 1 430 ? 16.122 6.166 57.523 1.00 27.28 468 ASN B CA 1
ATOM 6464 C C . ASN B 1 430 ? 17.062 5.145 58.132 1.00 27.97 468 ASN B C 1
ATOM 6465 O O . ASN B 1 430 ? 17.832 4.474 57.459 1.00 24.43 468 ASN B O 1
ATOM 6470 N N . TYR B 1 431 ? 16.971 5.035 59.475 1.00 21.13 469 TYR B N 1
ATOM 6471 C CA . TYR B 1 431 ? 17.813 4.038 60.125 1.00 21.63 469 TYR B CA 1
ATOM 6472 C C . TYR B 1 431 ? 17.291 3.860 61.561 1.00 19.40 469 TYR B C 1
ATOM 6473 O O . TYR B 1 431 ? 16.546 4.732 61.996 1.00 21.87 469 TYR B O 1
ATOM 6482 N N . ILE B 1 432 ? 17.689 2.784 62.210 1.00 25.48 470 ILE B N 1
ATOM 6483 C CA . ILE B 1 432 ? 17.190 2.431 63.537 1.00 25.09 470 ILE B CA 1
ATOM 6484 C C . ILE B 1 432 ? 18.202 2.769 64.625 1.00 21.71 470 ILE B C 1
ATOM 6485 O O . ILE B 1 432 ? 19.321 2.261 64.653 1.00 26.68 470 ILE B O 1
ATOM 6490 N N . LEU B 1 433 ? 17.788 3.657 65.518 1.00 20.94 471 LEU B N 1
ATOM 6491 C CA . LEU B 1 433 ? 18.549 4.009 66.708 1.00 24.79 471 LEU B CA 1
ATOM 6492 C C . LEU B 1 433 ? 17.808 3.439 67.931 1.00 30.23 471 LEU B C 1
ATOM 6493 O O . LEU B 1 433 ? 16.581 3.326 67.886 1.00 23.77 471 LEU B O 1
ATOM 6498 N N . SER B 1 434 ? 18.565 3.101 68.961 1.00 26.22 472 SER B N 1
ATOM 6499 C CA . SER B 1 434 ? 17.981 2.595 70.207 1.00 24.08 472 SER B CA 1
ATOM 6500 C C . SER B 1 434 ? 18.184 3.611 71.319 1.00 19.50 472 SER B C 1
ATOM 6501 O O . SER B 1 434 ? 19.276 4.221 71.339 1.00 23.92 472 SER B O 1
ATOM 6504 N N . PRO B 1 435 ? 17.277 3.847 72.261 1.00 20.35 473 PRO B N 1
ATOM 6505 C CA . PRO B 1 435 ? 15.964 3.262 72.448 1.00 23.88 473 PRO B CA 1
ATOM 6506 C C . PRO B 1 435 ? 14.996 3.442 71.267 1.00 25.53 473 PRO B C 1
ATOM 6507 O O . PRO B 1 435 ? 15.115 4.436 70.551 1.00 21.84 473 PRO B O 1
ATOM 6511 N N . ALA B 1 436 ? 14.133 2.459 71.137 1.00 21.42 474 ALA B N 1
ATOM 6512 C CA . ALA B 1 436 ? 13.237 2.381 69.983 1.00 26.31 474 ALA B CA 1
ATOM 6513 C C . ALA B 1 436 ? 11.856 1.846 70.308 1.00 28.27 474 ALA B C 1
ATOM 6514 O O . ALA B 1 436 ? 11.724 1.009 71.208 1.00 22.78 474 ALA B O 1
ATOM 6516 N N . PHE B 1 437 ? 10.859 2.305 69.550 1.00 19.06 475 PHE B N 1
ATOM 6517 C CA . PHE B 1 437 ? 9.560 1.662 69.491 1.00 17.66 475 PHE B CA 1
ATOM 6518 C C . PHE B 1 437 ? 9.586 0.666 68.324 1.00 24.31 475 PHE B C 1
ATOM 6519 O O . PHE B 1 437 ? 10.062 1.026 67.240 1.00 24.81 475 PHE B O 1
ATOM 6527 N N . ARG B 1 438 ? 9.127 -0.534 68.567 1.00 19.36 476 ARG B N 1
ATOM 6528 C CA . ARG B 1 438 ? 9.181 -1.622 67.597 1.00 28.77 476 ARG B CA 1
ATOM 6529 C C . ARG B 1 438 ? 7.849 -2.329 67.457 1.00 30.92 476 ARG B C 1
ATOM 6530 O O . ARG B 1 438 ? 7.037 -2.346 68.385 1.00 25.50 476 ARG B O 1
ATOM 6538 N N . TYR B 1 439 ? 7.592 -2.949 66.298 1.00 20.87 477 TYR B N 1
ATOM 6539 C CA . TYR B 1 439 ? 6.457 -3.837 66.209 1.00 21.11 477 TYR B CA 1
ATOM 6540 C C . TYR B 1 439 ? 6.744 -5.162 66.926 1.00 23.43 477 TYR B C 1
ATOM 6541 O O . TYR B 1 439 ? 7.886 -5.566 67.133 1.00 23.77 477 TYR B O 1
ATOM 6550 N N . GLN B 1 440 ? 5.658 -5.832 67.277 1.00 25.29 478 GLN B N 1
ATOM 6551 C CA . GLN B 1 440 ? 5.743 -7.144 67.911 1.00 28.46 478 GLN B CA 1
ATOM 6552 C C . GLN B 1 440 ? 4.557 -8.000 67.486 1.00 24.91 478 GLN B C 1
ATOM 6553 O O . GLN B 1 440 ? 3.504 -7.465 67.115 1.00 27.67 478 GLN B O 1
ATOM 6559 N N . PRO B 1 441 ? 4.721 -9.316 67.577 1.00 24.95 479 PRO B N 1
ATOM 6560 C CA . PRO B 1 441 ? 3.657 -10.225 67.145 1.00 28.36 479 PRO B CA 1
ATOM 6561 C C . PRO B 1 441 ? 2.392 -10.053 67.982 1.00 34.02 479 PRO B C 1
ATOM 6562 O O . PRO B 1 441 ? 2.501 -9.756 69.177 1.00 31.94 479 PRO B O 1
ATOM 6566 N N . ASP B 1 442 ? 1.213 -10.237 67.388 1.00 31.74 480 ASP B N 1
ATOM 6567 C CA . ASP B 1 442 ? -0.035 -10.176 68.140 1.00 30.11 480 ASP B CA 1
ATOM 6568 C C . ASP B 1 442 ? -0.085 -11.358 69.105 1.00 31.63 480 ASP B C 1
ATOM 6569 O O . ASP B 1 442 ? 0.372 -12.449 68.783 1.00 38.19 480 ASP B O 1
ATOM 6574 N N . PRO B 1 443 ? -0.624 -11.100 70.289 1.00 34.43 481 PRO B N 1
ATOM 6575 C CA . PRO B 1 443 ? -0.534 -12.077 71.377 1.00 36.64 481 PRO B CA 1
ATOM 6576 C C . PRO B 1 443 ? -1.417 -13.294 71.147 1.00 45.39 481 PRO B C 1
ATOM 6577 O O . PRO B 1 443 ? -1.304 -14.300 71.854 1.00 47.33 481 PRO B O 1
ATOM 6581 N N . TRP B 1 444 ? -2.301 -13.226 70.154 1.00 39.67 482 TRP B N 1
ATOM 6582 C CA . TRP B 1 444 ? -3.182 -14.369 69.934 1.00 45.47 482 TRP B CA 1
ATOM 6583 C C . TRP B 1 444 ? -2.725 -15.243 68.775 1.00 47.44 482 TRP B C 1
ATOM 6584 O O . TRP B 1 444 ? -1.610 -15.028 68.265 1.00 49.01 482 TRP B O 1
#

CATH classification: 3.90.340.10 (+2 more: 3.90.440.10, 3.90.1230.10)

GO terms:
  GO:0005794 Golgi apparatus (C, IDA)
  GO:0004517 nitric-oxide synthase activity (F, IDA)
  GO:1901082 positive regulation of relaxation of smooth muscle (P, IDA)
  GO:0006527 L-arginine catabolic process (P, IDA)
  GO:0006809 nitric oxide biosynthetic process (P, IDA)
  GO:0043434 response to peptide hormone (P, IMP)
  GO:1902042 negative regulation of extrinsic apoptotic signaling pathway via death domain receptors (P, IMP)
  GO:1903038 negative regulation of leukocyte cell-cell adhesion (P, IMP)
  GO:0071499 cellular response to laminar fluid shear stress (P, IMP)
  GO:0006809 nitric oxide biosynthetic process (P, IMP)
  GO:0007005 mitochondrion organization (P, IMP)

B-factor: mean 34.33, std 18.91, range [13.7, 139.62]

Secondary structure (DSSP, 8-state):
--SS-EEEETTTTEEEE--GGGG--S--S-BTTBB-TT-SS-TTT-----SS---HHHHHHHHHHHHHHHHHHTT-TTSHHHHHHHHHHHHHHHHHS-----HHHHHHHHHHHHHT-TT-TTGGGTTS-EEEE-TT--SHHHHHHHHHHHHHHHHGGGS---EEEEPPPP-TTSPPPEE-SSBSS-B-EEE-TTS-EEE-GGGHHHHHHHHHTT-----SSSPBPPEEEE-TTS--EEEPPPGGGS-EEE---SS-GGGGGG--EEES--EE-SPEEEETTEEES---EE--EEHHIIIIIIHHSTTTT--HHHHHHHTT--TT-GGG-HHHHHHHHHHHHHHHHHHHTT--EE-HHHHHHHHHHHHHHHHHHHS--B--HHHHS-SSSGGGSGGGGB--BB---SSEEE------/-PPEEEBTTT--EEE--GGGG--B--S-BTTBB-TT-SS-SSSS----SSPPPHHHHHHHHHHHHHHHHHHTT-TTSHHHHHHHHHHHHHHHHHS-----HHHHHHHHHHHHHT-TT-TTGGGTT--EEEE--S--SHHHHHHHHHHHHHHHHGGGS---EEEEPPPP-TTSPPPEE-SSBSS-B-EEE-SSS-EEE-GGGHHHHHHHHHTT-----SSS-BPPEEEE-TTS--EEEPPPGGG--EEE---SS-TTGGGG--EEES--EE-SPEEEETTEEES---EE--EEHHIIIIIIHHSTTTT--HHHHHHHTT--TT-GGG-HHHHHHHHHHHHHHHHHHHHT--EE-HHHHHHHHHHHHHHHHHHHS--B--HHHHS-SSSGGGSGGGGB--BB-B-SSEEE------

Solvent-accessible surface area: 33945 Å² total; per-residue (Å²): 115,69,182,66,11,91,10,57,6,76,55,133,48,56,61,52,60,5,54,2,9,53,121,0,157,53,64,16,36,2,43,48,76,26,19,13,23,20,17,32,63,23,159,78,37,36,29,193,67,57,143,32,60,45,78,63,133,106,0,16,64,68,0,98,73,1,0,57,48,14,14,55,48,77,151,138,73,58,33,137,47,9,79,84,9,10,116,97,1,61,62,41,8,90,94,70,26,14,0,101,9,83,122,48,0,0,46,32,0,0,50,9,0,34,29,5,24,28,54,37,20,27,0,61,52,58,44,152,17,68,18,56,58,0,63,97,5,87,41,0,100,55,0,28,67,50,0,12,78,1,1,105,69,0,11,45,236,1,101,9,79,7,0,0,1,0,0,14,11,42,35,49,80,80,21,33,6,13,0,19,1,40,34,1,2,16,0,0,0,20,144,66,180,127,44,56,36,103,5,0,42,62,4,14,102,16,1,71,18,0,66,128,72,60,34,115,58,38,114,17,82,29,37,43,3,2,0,0,0,36,1,28,118,76,71,14,71,51,25,94,7,42,109,142,32,16,62,42,1,84,4,64,12,57,108,47,159,78,0,55,90,63,46,6,79,0,0,0,5,23,0,45,1,36,35,2,0,7,0,3,7,7,36,0,0,0,2,0,45,6,22,70,9,27,0,0,76,0,0,0,55,9,0,3,3,49,56,30,10,75,4,12,100,85,1,0,90,55,44,134,33,56,34,204,57,48,26,25,0,26,58,2,50,0,0,9,25,0,0,15,0,0,2,42,3,0,80,110,49,151,6,39,27,38,6,0,3,35,6,0,86,33,0,37,108,3,28,69,51,4,52,152,68,47,15,2,11,0,2,11,28,20,104,0,13,7,11,4,6,6,3,16,2,29,0,31,7,20,12,8,4,33,6,17,14,39,0,5,24,10,58,19,16,78,40,117,188,97,6,89,11,44,5,78,52,134,42,56,79,54,118,6,58,14,2,31,107,1,161,74,79,21,54,2,43,54,91,48,18,7,20,21,22,34,81,20,154,185,37,42,7,157,72,29,136,32,67,50,89,50,148,86,2,27,70,58,0,85,76,2,0,52,48,25,11,65,46,59,172,146,69,70,36,131,51,16,90,87,7,14,119,69,0,55,64,52,5,90,98,84,21,27,0,100,8,111,99,58,1,0,41,28,0,0,54,9,0,36,26,6,21,32,62,36,20,29,0,63,50,59,44,144,20,65,15,54,48,0,58,123,10,91,35,2,100,70,0,28,71,60,0,17,83,1,1,123,62,0,6,49,170,1,102,7,85,5,0,0,0,0,0,17,18,21,30,43,75,88,22,33,9,11,0,20,4,34,37,1,2,30,1,0,1,25,161,67,159,114,56,68,46,76,5,1,45,52,2,12,99,16,0,81,20,0,61,126,59,57,30,116,62,37,121,19,77,24,36,43,3,2,0,0,0,30,10,26,106,106,72,13,80,50,21,93,6,40,107,134,23,17,35,44,0,82,4,64,14,60,118,47,152,48,0,53,89,52,46,5,79,2,2,0,6,22,0,46,2,37,36,0,0,4,0,2,15,7,35,0,0,0,2,1,44,6,20,69,9,31,0,0,76,0,0,0,57,10,0,4,3,48,51,31,11,82,5,14,97,87,0,0,94,56,43,130,38,48,47,193,56,47,22,24,0,28,45,0,53,0,0,8,26,0,0,19,0,0,2,41,1,0,90,109,48,168,8,36,27,39,8,0,6,37,6,0,88,30,0,42,112,3,26,72,55,4,51,151,67,53,15,0,10,0,1,11,27,22,107,1,14,8,12,4,6,5,3,11,1,31,0,28,7,21,8,8,4,34,8,39,13,44,0,8,34,42,58,16,46,75,40,116

InterPro domains:
  IPR001094 Flavodoxin-like [PR00369] (523-536)
  IPR001094 Flavodoxin-like [PR00369] (570-581)
  IPR001094 Flavodoxin-like [PR00369] (646-656)
  IPR001094 Flavodoxin-like [PR00369] (670-689)
  IPR001433 Oxidoreductase FAD/NAD(P)-binding [PF00175] (1013-1125)
  IPR001709 Flavoprotein pyridine nucleotide cytochrome reductase [PR00371] (795-805)
  IPR001709 Flavoprotein pyridine nucleotide cytochrome reductase [PR00371] (940-947)
  IPR001709 Flavoprotein pyridine nucleotide cytochrome reductase [PR00371] (976-985)
  IPR001709 Flavoprotein pyridine nucleotide cytochrome reductase [PR00371] (1012-1031)
  IPR001709 Flavoprotein pyridine nucleotide cytochrome reductase [PR00371] (1042-1051)
  IPR001709 Flavoprotein pyridine nucleotide cytochrome reductase [PR00371] (1055-1066)
  IPR001709 Flavoprotein pyridine nucleotide cytochrome reductase [PR00371] (1087-1103)
  IPR001709 Flavoprotein pyridine nucleotide cytochrome reductase [PR00371] (1112-1120)
  IPR003097 Sulfite reductase [NADPH] flavoprotein alpha-component-like, FAD-binding [PF00667] (754-981)
  IPR004030 Nitric oxide synthase, N-terminal [PF02898] (122-483)
  IPR004030 Nitric oxide synthase, N-terminal [PS60001] (185-192)
  IPR008254 Flavodoxin/nitric oxide synthase [PF00258] (524-700)
  IPR008254 Flavodoxin/nitric oxide synthase [PS50902] (522-705)
  IPR012144 Nitric-oxide synthase, eukaryote [PIRSF000333] (61-1185)
  IPR017927 FAD-binding domain, ferredoxin reductase-type [PS51384] (758-1004)

Radius of gyration: 29.25 Å; Cα contacts (8 Å, |Δi|>4): 1754; chains: 2; bounding box: 65×64×79 Å

Organism: Bos taurus (NCBI:txid9913)